Protein AF-V5G0P2-F1 (afdb_monomer_lite)

Radius of gyration: 31.44 Å; chains: 1; bounding box: 65×59×96 Å

Secondary structure (DSSP, 8-state):
---EE-EEEEETTEEEEE-TT---SSTT---EEEE-SS-HHHHHHHHHHTT-TTEEEEE-SSS-HHHHHHHHHHSTTTEEEESS--TTTHHHHHHTT-S-EEE-GGG-GGGS--HHHHHHHHHHTTT-GGGEEEE--EEEETTEEEEEETTTTEEEEEE-SHHHHHHHGGG-SEEEEEBTTTTTT-S---HHHHHHHHHH-SS-EEEES---STTHHHHHHHHHTT-EEEE--TTSGGGTPPPPPGGGGTS--S-B-SS-THHHHHT-----HHHHHHHHHHTTSS---EEEEEEEE-SSEEEEEEEETTS-EEEEEEE-TTSSSTTHHHHHHHHHHHHHHHHSS---PPEEEEE--TTSTTSS-EEEEEPPPSEEHHHHGGGS-HHHHHHHHHHHHHHHHHHHH---SSBBEEEEHHHHHHTT---EEPPTTT-TT--EEEES---GGG--TT--TT--SSSS-BSSHHHHHHHHHHHHHHHHHTT----S--S----HHHHHHHHHHHHHHHHHHTT-TTTTTT-SEE---TT--TTSEEE-SS-TT-EEEE---TT--BEEHHHH----GGGPPPTTPPPSS------TTGGGS-HHHHHHHHHHHHHHHHHHHHHHHHHHH-HHHHHHHTS-HHHHHHHHHHTTHHHH-HHHHHHHHHHHHHTTTTTT--S--SS---HHHHHHHHHHHHHHHHHHHHHHHHHHHHT--TT--B-TTS-HHHHHHHHHHHHHHHHHHTBTTB-HHHHHHHSSSPPP-

Structure (mmCIF, N/CA/C/O backbone):
data_AF-V5G0P2-F1
#
_entry.id   AF-V5G0P2-F1
#
loop_
_atom_site.group_PDB
_atom_site.id
_atom_site.type_symbol
_atom_site.label_atom_id
_atom_site.label_alt_id
_atom_site.label_comp_id
_atom_site.label_asym_id
_atom_site.label_entity_id
_atom_site.label_seq_id
_atom_site.pdbx_PDB_ins_code
_atom_site.Cartn_x
_atom_site.Cartn_y
_atom_site.Cartn_z
_atom_site.occupancy
_atom_site.B_iso_or_equiv
_atom_site.auth_seq_id
_atom_site.auth_comp_id
_atom_site.auth_asym_id
_atom_site.auth_atom_id
_atom_site.pdbx_PDB_model_num
ATOM 1 N N . MET A 1 1 ? 3.859 -10.314 -31.426 1.00 58.16 1 MET A N 1
ATOM 2 C CA . MET A 1 1 ? 4.847 -9.832 -30.437 1.00 58.16 1 MET A CA 1
ATOM 3 C C . MET A 1 1 ? 4.973 -8.343 -30.672 1.00 58.16 1 MET A C 1
ATOM 5 O O . MET A 1 1 ? 5.432 -7.993 -31.749 1.00 58.16 1 MET A O 1
ATOM 9 N N . THR A 1 2 ? 4.535 -7.521 -29.717 1.00 86.19 2 THR A N 1
ATOM 10 C CA . THR A 1 2 ? 4.683 -6.056 -29.756 1.00 86.19 2 THR A CA 1
ATOM 11 C C . THR A 1 2 ? 6.155 -5.685 -29.702 1.00 86.19 2 THR A C 1
ATOM 13 O O . THR A 1 2 ? 6.891 -6.195 -28.854 1.00 86.19 2 THR A O 1
ATOM 16 N N . ARG A 1 3 ? 6.584 -4.822 -30.617 1.00 88.94 3 ARG A N 1
ATOM 17 C CA . ARG A 1 3 ? 7.953 -4.328 -30.738 1.00 88.94 3 ARG A CA 1
ATOM 18 C C . ARG A 1 3 ? 8.027 -2.850 -30.385 1.00 88.94 3 ARG A C 1
ATOM 20 O O . ARG A 1 3 ? 7.078 -2.095 -30.579 1.00 88.94 3 ARG A O 1
ATOM 27 N N . PHE A 1 4 ? 9.197 -2.451 -29.905 1.00 88.38 4 PHE A N 1
ATOM 28 C CA . PHE A 1 4 ? 9.578 -1.051 -29.805 1.00 88.38 4 PHE A CA 1
ATOM 29 C C . PHE A 1 4 ? 9.993 -0.524 -31.185 1.00 88.38 4 PHE A C 1
ATOM 31 O O . PHE A 1 4 ? 10.806 -1.156 -31.864 1.00 88.38 4 PHE A O 1
ATOM 38 N N . ARG A 1 5 ? 9.446 0.627 -31.589 1.00 88.88 5 ARG A N 1
ATOM 39 C CA . ARG A 1 5 ? 9.754 1.312 -32.853 1.00 88.88 5 ARG A CA 1
ATOM 40 C C . ARG A 1 5 ? 10.353 2.692 -32.557 1.00 88.88 5 ARG A C 1
ATOM 42 O O . ARG A 1 5 ? 9.634 3.554 -32.055 1.00 88.88 5 ARG A O 1
ATOM 49 N N . PRO A 1 6 ? 11.647 2.926 -32.818 1.00 88.06 6 PRO A N 1
ATOM 50 C CA . PRO A 1 6 ? 12.268 4.201 -32.474 1.00 88.06 6 PRO A CA 1
ATOM 51 C C . PRO A 1 6 ? 11.864 5.327 -33.440 1.00 88.06 6 PRO A C 1
ATOM 53 O O . PRO A 1 6 ? 11.565 5.068 -34.604 1.00 88.06 6 PRO A O 1
ATOM 56 N N . CYS A 1 7 ? 11.910 6.584 -32.993 1.00 89.94 7 CYS A N 1
ATOM 57 C CA . CYS A 1 7 ? 11.639 7.749 -33.841 1.00 89.94 7 CYS A CA 1
ATOM 58 C C . CYS A 1 7 ? 12.783 8.774 -33.815 1.00 89.94 7 CYS A C 1
ATOM 60 O O . CYS A 1 7 ? 13.482 8.919 -32.814 1.00 89.94 7 CYS A O 1
ATOM 62 N N . ILE A 1 8 ? 12.979 9.489 -34.928 1.00 91.00 8 ILE A N 1
ATOM 63 C CA . ILE A 1 8 ? 13.889 10.639 -35.041 1.00 91.00 8 ILE A CA 1
ATOM 64 C C . ILE A 1 8 ? 13.099 11.817 -35.605 1.00 91.00 8 ILE A C 1
ATOM 66 O O . ILE A 1 8 ? 12.925 11.946 -36.817 1.00 91.00 8 ILE A O 1
ATOM 70 N N . ASP A 1 9 ? 12.663 12.703 -34.724 1.00 89.50 9 ASP A N 1
ATOM 71 C CA . ASP A 1 9 ? 11.925 13.901 -35.113 1.00 89.50 9 ASP A CA 1
ATOM 72 C C . ASP A 1 9 ? 12.894 15.034 -35.461 1.00 89.50 9 ASP A C 1
ATOM 74 O O . ASP A 1 9 ? 13.769 15.401 -34.672 1.00 89.50 9 ASP A O 1
ATOM 78 N N . LEU A 1 10 ? 12.750 15.595 -36.661 1.00 87.12 10 LEU A N 1
ATOM 79 C CA . LEU A 1 10 ? 13.611 16.637 -37.210 1.00 87.12 10 LEU A CA 1
ATOM 80 C C . LEU A 1 10 ? 12.847 17.947 -37.345 1.00 87.12 10 LEU A C 1
ATOM 82 O O . LEU A 1 10 ? 11.812 18.007 -38.004 1.00 87.12 10 LEU A O 1
ATOM 86 N N . HIS A 1 11 ? 13.394 19.023 -36.789 1.00 86.38 11 HIS A N 1
ATOM 87 C CA . HIS A 1 11 ? 12.862 20.366 -36.987 1.00 86.38 11 HIS A CA 1
ATOM 88 C C . HIS A 1 11 ? 13.993 21.378 -37.178 1.00 86.38 11 HIS A C 1
ATOM 90 O O . HIS A 1 11 ? 14.824 21.584 -36.287 1.00 86.38 11 HIS A O 1
ATOM 96 N N . SER A 1 12 ? 13.980 22.071 -38.321 1.00 83.44 12 SER A N 1
ATOM 97 C CA . SER A 1 12 ? 15.047 22.988 -38.751 1.00 83.44 12 SER A CA 1
ATOM 98 C C . SER A 1 12 ? 16.429 22.318 -38.805 1.00 83.44 12 SER A C 1
ATOM 100 O O . SER A 1 12 ? 17.426 22.910 -38.395 1.00 83.44 12 SER A O 1
ATOM 102 N N . GLY A 1 13 ? 16.476 21.064 -39.265 1.00 83.62 13 GLY A N 1
ATOM 103 C CA . GLY A 1 13 ? 17.714 20.303 -39.458 1.00 83.62 13 GLY A CA 1
ATOM 104 C C . GLY A 1 13 ? 18.329 19.742 -38.174 1.00 83.62 13 GLY A C 1
ATOM 105 O O . GLY A 1 13 ? 19.452 19.249 -38.204 1.00 83.62 13 GLY A O 1
ATOM 106 N N . GLN A 1 14 ? 17.619 19.815 -37.046 1.00 85.69 14 GLN A N 1
ATOM 107 C CA . GLN A 1 14 ? 18.066 19.297 -35.751 1.00 85.69 14 GLN A CA 1
ATOM 108 C C . GLN A 1 14 ? 17.100 18.242 -35.226 1.00 85.69 14 GLN A C 1
ATOM 110 O O . GLN A 1 14 ? 15.890 18.367 -35.420 1.00 85.69 14 GLN A O 1
ATOM 115 N N . VAL A 1 15 ? 17.632 17.259 -34.500 1.00 85.31 15 VAL A N 1
ATOM 116 C CA . VAL A 1 15 ? 16.824 16.263 -33.791 1.00 85.31 15 VAL A CA 1
ATOM 117 C C . VAL A 1 15 ? 16.174 16.917 -32.572 1.00 85.31 15 VAL A C 1
ATOM 119 O O . VAL A 1 15 ? 16.875 17.432 -31.693 1.00 85.31 15 VAL A O 1
ATOM 122 N N . LYS A 1 16 ? 14.840 16.932 -32.520 1.00 81.69 16 LYS A N 1
ATOM 123 C CA . LYS A 1 16 ? 14.060 17.569 -31.450 1.00 81.69 16 LYS A CA 1
ATOM 124 C C . LYS A 1 16 ? 12.870 16.713 -31.063 1.00 81.69 16 LYS A C 1
ATOM 126 O O . LYS A 1 16 ? 12.146 16.281 -31.938 1.00 81.69 16 LYS A O 1
ATOM 131 N N . GLN A 1 17 ? 12.603 16.578 -29.769 1.00 69.50 17 GLN A N 1
ATOM 132 C CA . GLN A 1 17 ? 11.330 16.036 -29.290 1.00 69.50 17 GLN A CA 1
ATOM 133 C C . GLN A 1 17 ? 10.368 17.184 -28.983 1.00 69.50 17 GLN A C 1
ATOM 135 O O . GLN A 1 17 ? 10.694 18.087 -28.204 1.00 69.50 17 GLN A O 1
ATOM 140 N N . ILE A 1 18 ? 9.191 17.157 -29.603 1.00 65.44 18 ILE A N 1
ATOM 141 C CA . ILE A 1 18 ? 8.150 18.185 -29.481 1.00 65.44 18 ILE A CA 1
ATOM 142 C C . ILE A 1 18 ? 6.995 17.708 -28.590 1.00 65.44 18 ILE A C 1
ATOM 144 O O . ILE A 1 18 ? 6.805 16.510 -28.399 1.00 65.44 18 ILE A O 1
ATOM 148 N N . VAL A 1 19 ? 6.227 18.649 -28.033 1.00 57.09 19 VAL A N 1
ATOM 149 C CA . VAL A 1 19 ? 4.960 18.353 -27.343 1.00 57.09 19 VAL A CA 1
ATOM 150 C C . VAL A 1 19 ? 3.796 18.518 -28.324 1.00 57.09 19 VAL A C 1
ATOM 152 O O . VAL A 1 19 ? 3.674 19.579 -28.955 1.00 57.09 19 VAL A O 1
ATOM 155 N N . GLY A 1 20 ? 2.941 17.495 -28.438 1.00 54.88 20 GLY A N 1
ATOM 156 C CA . GLY A 1 20 ? 1.764 17.488 -29.307 1.00 54.88 20 GLY A CA 1
ATOM 157 C C . GLY A 1 20 ? 0.877 18.723 -29.100 1.00 54.88 20 GLY A C 1
ATOM 158 O O . GLY A 1 20 ? 0.686 19.197 -27.983 1.00 54.88 20 GLY A O 1
ATOM 159 N N . GLY A 1 21 ? 0.384 19.310 -30.196 1.00 51.44 21 GLY A N 1
ATOM 160 C CA . GLY A 1 21 ? -0.518 20.474 -30.173 1.00 51.44 21 GLY A CA 1
ATOM 161 C C . GLY A 1 21 ? 0.126 21.862 -30.002 1.00 51.44 21 GLY A C 1
ATOM 162 O O . GLY A 1 21 ? -0.589 22.857 -30.085 1.00 51.44 21 GLY A O 1
ATOM 163 N N . THR A 1 22 ? 1.451 21.975 -29.827 1.00 51.16 22 THR A N 1
ATOM 164 C CA . THR A 1 22 ? 2.145 23.276 -29.620 1.00 51.16 22 THR A CA 1
ATOM 165 C C . THR A 1 22 ? 2.778 23.888 -30.879 1.00 51.16 22 THR A C 1
ATOM 167 O O . THR A 1 22 ? 3.405 24.945 -30.834 1.00 51.16 22 THR A O 1
ATOM 170 N N . LEU A 1 23 ? 2.611 23.249 -32.038 1.00 50.97 23 LEU A N 1
ATOM 171 C CA . LEU A 1 23 ? 3.143 23.729 -33.314 1.00 50.97 23 LEU A CA 1
ATOM 172 C C . LEU A 1 23 ? 2.286 24.876 -33.893 1.00 50.97 23 LEU A C 1
ATOM 174 O O . LEU A 1 23 ? 1.474 24.653 -34.792 1.00 50.97 23 LEU A O 1
ATOM 178 N N . SER A 1 24 ? 2.486 26.116 -33.444 1.00 47.97 24 SER A N 1
ATOM 179 C CA . SER A 1 24 ? 1.817 27.289 -34.033 1.00 47.97 24 SER A CA 1
ATOM 180 C C . SER A 1 24 ? 2.554 27.846 -35.267 1.00 47.97 24 SER A C 1
ATOM 182 O O . SER A 1 24 ? 3.668 27.439 -35.612 1.00 47.97 24 SER A O 1
ATOM 184 N N . THR A 1 25 ? 1.912 28.747 -36.015 1.00 40.38 25 THR A N 1
ATOM 185 C CA . THR A 1 25 ? 2.542 29.509 -37.113 1.00 40.38 25 THR A CA 1
ATOM 186 C C . THR A 1 25 ? 3.378 30.692 -36.614 1.00 40.38 25 THR A C 1
ATOM 188 O O . THR A 1 25 ? 3.972 31.394 -37.430 1.00 40.38 25 THR A O 1
ATOM 191 N N . VAL A 1 26 ? 3.427 30.926 -35.298 1.00 43.09 26 VAL A N 1
ATOM 192 C CA . VAL A 1 26 ? 4.137 32.043 -34.672 1.00 43.09 26 VAL A CA 1
ATOM 193 C C . VAL A 1 26 ? 5.533 31.574 -34.229 1.00 43.09 26 VAL A C 1
ATOM 195 O O . VAL A 1 26 ? 5.645 30.635 -33.436 1.00 43.09 26 VAL A O 1
ATOM 198 N N . PRO A 1 27 ? 6.627 32.192 -34.713 1.00 36.16 27 PRO A N 1
ATOM 199 C CA . PRO A 1 27 ? 7.974 31.873 -34.244 1.00 36.16 27 PRO A CA 1
ATOM 200 C C . PRO A 1 27 ? 8.098 32.153 -32.735 1.00 36.16 27 PRO A C 1
ATOM 202 O O . PRO A 1 27 ? 7.988 33.303 -32.320 1.00 36.16 27 PRO A O 1
ATOM 205 N N . GLY A 1 28 ? 8.332 31.115 -31.921 1.00 43.62 28 GLY A N 1
ATOM 206 C CA . GLY A 1 28 ? 8.571 31.239 -30.471 1.00 43.62 28 GLY A CA 1
ATOM 207 C C . GLY A 1 28 ? 7.640 30.437 -29.549 1.00 43.62 28 GLY A C 1
ATOM 208 O O . GLY A 1 28 ? 7.944 30.326 -28.367 1.00 43.62 28 GLY A O 1
ATOM 209 N N . GLU A 1 29 ? 6.559 29.834 -30.060 1.00 46.53 29 GLU A N 1
ATOM 210 C CA . GLU A 1 29 ? 5.596 29.053 -29.249 1.00 46.53 29 GLU A CA 1
ATOM 211 C C . GLU A 1 29 ? 5.833 27.530 -29.242 1.00 46.53 29 GLU A C 1
ATOM 213 O O . GLU A 1 29 ? 5.142 26.801 -28.531 1.00 46.53 29 GLU A O 1
ATOM 218 N N . LEU A 1 30 ? 6.818 27.028 -29.998 1.00 53.88 30 LEU A N 1
ATOM 219 C CA . LEU A 1 30 ? 7.130 25.597 -30.035 1.00 53.88 30 LEU A CA 1
ATOM 220 C C . LEU A 1 30 ? 7.697 25.142 -28.680 1.00 53.88 30 LEU A C 1
ATOM 222 O O . LEU A 1 30 ? 8.850 25.437 -28.357 1.00 53.88 30 LEU A O 1
ATOM 226 N N . LYS A 1 31 ? 6.917 24.375 -27.909 1.00 55.88 31 LYS A N 1
ATOM 227 C CA . LYS A 1 31 ? 7.424 23.699 -26.710 1.00 55.88 31 LYS A CA 1
ATOM 228 C C . LYS A 1 31 ? 8.154 22.424 -27.126 1.00 55.88 31 LYS A C 1
ATOM 230 O O . LYS A 1 31 ? 7.557 21.479 -27.640 1.00 55.88 31 LYS A O 1
ATOM 235 N N . THR A 1 32 ? 9.463 22.403 -26.901 1.00 56.94 32 THR A N 1
ATOM 236 C CA . THR A 1 32 ? 10.308 21.221 -27.103 1.00 56.94 32 THR A CA 1
ATOM 237 C C . THR A 1 32 ? 10.629 20.583 -25.761 1.00 56.94 32 THR A C 1
ATOM 239 O O . THR A 1 32 ? 11.120 21.274 -24.869 1.00 56.94 32 THR A O 1
ATOM 242 N N . ASN A 1 33 ? 10.431 19.272 -25.643 1.00 54.94 33 ASN A N 1
ATOM 243 C CA . ASN A 1 33 ? 10.919 18.494 -24.503 1.00 54.94 33 ASN A CA 1
ATOM 244 C C . ASN A 1 33 ? 12.450 18.389 -24.524 1.00 54.94 33 ASN A C 1
ATOM 246 O O . ASN A 1 33 ? 13.093 18.389 -23.478 1.00 54.94 33 ASN A O 1
ATOM 250 N N . TYR A 1 34 ? 13.041 18.337 -25.723 1.00 63.56 34 TYR A N 1
ATOM 251 C CA . TYR A 1 34 ? 14.481 18.195 -25.897 1.00 63.56 34 TYR A CA 1
ATOM 252 C C . TYR A 1 34 ? 14.941 18.685 -27.271 1.00 63.56 34 TYR A C 1
ATOM 254 O O . TYR A 1 34 ? 14.250 18.508 -28.275 1.00 63.56 34 TYR A O 1
ATOM 262 N N . VAL A 1 35 ? 16.139 19.267 -27.314 1.00 78.44 35 VAL A N 1
ATOM 263 C CA . VAL A 1 35 ? 16.864 19.597 -28.546 1.00 78.44 35 VAL A CA 1
ATOM 264 C C . VAL A 1 35 ? 18.224 18.923 -28.461 1.00 78.44 35 VAL A C 1
ATOM 266 O O . VAL A 1 35 ? 19.019 19.238 -27.572 1.00 78.44 35 VAL A O 1
ATOM 269 N N . SER A 1 36 ? 18.488 17.989 -29.371 1.00 77.75 36 SER A N 1
ATOM 270 C CA . SER A 1 36 ? 19.744 17.251 -29.364 1.00 77.75 36 SER A CA 1
ATOM 271 C C . SER A 1 36 ? 20.910 18.117 -29.823 1.00 77.75 36 SER A C 1
ATOM 273 O O . SER A 1 36 ? 20.792 18.923 -30.746 1.00 77.75 36 SER A O 1
ATOM 275 N N . LYS A 1 37 ? 22.071 17.898 -29.200 1.00 83.25 37 LYS A N 1
ATOM 276 C CA . LYS A 1 37 ? 23.365 18.380 -29.708 1.00 83.25 37 LYS A CA 1
ATOM 277 C C . LYS A 1 37 ? 23.995 17.404 -30.707 1.00 83.25 37 LYS A C 1
ATOM 279 O O . LYS A 1 37 ? 25.006 17.740 -31.316 1.00 83.25 37 LYS A O 1
ATOM 284 N N . LEU A 1 38 ? 23.440 16.199 -30.825 1.00 85.44 38 LEU A N 1
ATOM 285 C CA . LEU A 1 38 ? 23.945 15.125 -31.669 1.00 85.44 38 LEU A CA 1
ATOM 286 C C . LEU A 1 38 ? 23.190 15.108 -33.009 1.00 85.44 38 LEU A C 1
ATOM 288 O O . LEU A 1 38 ? 22.000 15.432 -33.048 1.00 85.44 38 LEU A O 1
ATOM 292 N N . PRO A 1 39 ? 23.870 14.753 -34.112 1.00 90.19 39 PRO A N 1
ATOM 293 C CA . PRO A 1 39 ? 23.255 14.707 -35.434 1.00 90.19 39 PRO A CA 1
ATOM 294 C C . PRO A 1 39 ? 22.304 13.513 -35.584 1.00 90.19 39 PRO A C 1
ATOM 296 O O . PRO A 1 39 ? 22.369 12.544 -34.827 1.00 90.19 39 PRO A O 1
ATOM 299 N N . ALA A 1 40 ? 21.452 13.545 -36.611 1.00 90.81 40 ALA A N 1
ATOM 300 C CA . ALA A 1 40 ? 20.506 12.465 -36.896 1.00 90.81 40 ALA A CA 1
ATOM 301 C C . ALA A 1 40 ? 21.210 11.126 -37.206 1.00 90.81 40 ALA A C 1
ATOM 303 O O . ALA A 1 40 ? 20.704 10.062 -36.846 1.00 90.81 40 ALA A O 1
ATOM 304 N N . SER A 1 41 ? 22.418 11.176 -37.784 1.00 93.56 41 SER A N 1
ATOM 305 C CA . SER A 1 41 ? 23.277 10.000 -37.992 1.00 93.56 41 SER A CA 1
ATOM 306 C C . SER A 1 41 ? 23.633 9.273 -36.699 1.00 93.56 41 SER A C 1
ATOM 308 O O . SER A 1 41 ? 23.705 8.048 -36.695 1.00 93.56 41 SER A O 1
ATOM 310 N N . HIS A 1 42 ? 23.820 9.989 -35.587 1.00 92.25 42 HIS A N 1
ATOM 311 C CA . HIS A 1 42 ? 24.149 9.364 -34.307 1.00 92.25 42 HIS A CA 1
ATOM 312 C C . HIS A 1 42 ? 23.035 8.408 -33.860 1.00 92.25 42 HIS A C 1
ATOM 314 O O . HIS A 1 42 ? 23.296 7.253 -33.532 1.00 92.25 42 HIS A O 1
ATOM 320 N N . TYR A 1 43 ? 21.787 8.875 -33.913 1.00 90.06 43 TYR A N 1
ATOM 321 C CA . TYR A 1 43 ? 20.613 8.085 -33.547 1.00 90.06 43 TYR A CA 1
ATOM 322 C C . TYR A 1 43 ? 20.363 6.940 -34.532 1.00 90.06 43 TYR A C 1
ATOM 324 O O . TYR A 1 43 ? 20.102 5.817 -34.113 1.00 90.06 43 TYR A O 1
ATOM 332 N N . ALA A 1 44 ? 20.521 7.186 -35.835 1.00 92.50 44 ALA A N 1
ATOM 333 C CA . ALA A 1 44 ? 20.401 6.140 -36.848 1.00 92.50 44 ALA A CA 1
ATOM 334 C C . ALA A 1 44 ? 21.455 5.029 -36.678 1.00 92.50 44 ALA A C 1
ATOM 336 O O . ALA A 1 44 ? 21.130 3.850 -36.811 1.00 92.50 44 ALA A O 1
ATOM 337 N N . ALA A 1 45 ? 22.702 5.383 -36.345 1.00 91.56 45 ALA A N 1
ATOM 338 C CA . ALA A 1 45 ? 23.754 4.416 -36.037 1.00 91.56 45 ALA A CA 1
ATOM 339 C C . ALA A 1 45 ? 23.422 3.609 -34.778 1.00 91.56 45 ALA A C 1
ATOM 341 O O . ALA A 1 45 ? 23.533 2.388 -34.800 1.00 91.56 45 ALA A O 1
ATOM 342 N N . LEU A 1 46 ? 22.940 4.271 -33.722 1.00 87.50 46 LEU A N 1
ATOM 343 C CA . LEU A 1 46 ? 22.503 3.598 -32.501 1.00 87.50 46 LEU A CA 1
ATOM 344 C C . LEU A 1 46 ? 21.396 2.573 -32.792 1.00 87.50 46 LEU A C 1
ATOM 346 O O . LEU A 1 46 ? 21.480 1.426 -32.364 1.00 87.50 46 LEU A O 1
ATOM 350 N N . TYR A 1 47 ? 20.375 2.954 -33.561 1.00 91.69 47 TYR A N 1
ATOM 351 C CA . TYR A 1 47 ? 19.277 2.046 -33.904 1.00 91.69 47 TYR A CA 1
ATOM 352 C C . TYR A 1 47 ? 19.724 0.884 -34.782 1.00 91.69 47 TYR A C 1
ATOM 354 O O . TYR A 1 47 ? 19.269 -0.239 -34.568 1.00 91.69 47 TYR A O 1
ATOM 362 N N . ARG A 1 48 ? 20.660 1.126 -35.706 1.00 93.62 48 ARG A N 1
ATOM 363 C CA . ARG A 1 48 ? 21.296 0.077 -36.506 1.00 93.62 48 ARG A CA 1
ATOM 364 C C . ARG A 1 48 ? 22.053 -0.916 -35.638 1.00 93.62 48 ARG A C 1
ATOM 366 O O . ARG A 1 48 ? 21.900 -2.119 -35.826 1.00 93.62 48 ARG A O 1
ATOM 373 N N . ASP A 1 49 ? 22.869 -0.425 -34.713 1.00 88.94 49 ASP A N 1
ATOM 374 C CA . ASP A 1 49 ? 23.732 -1.263 -33.878 1.00 88.94 49 ASP A CA 1
ATOM 375 C C . ASP A 1 49 ? 22.904 -2.161 -32.931 1.00 88.94 49 ASP A C 1
ATOM 377 O O . ASP A 1 49 ? 23.365 -3.227 -32.525 1.00 88.94 49 ASP A O 1
ATOM 381 N N . HIS A 1 50 ? 21.650 -1.776 -32.659 1.00 83.75 50 HIS A N 1
ATOM 382 C CA . HIS A 1 50 ? 20.652 -2.558 -31.922 1.00 83.75 50 HIS A CA 1
ATOM 383 C C . HIS A 1 50 ? 19.591 -3.253 -32.808 1.00 83.75 50 HIS A C 1
ATOM 385 O O . HIS A 1 50 ? 18.653 -3.841 -32.271 1.00 83.75 50 HIS A O 1
ATOM 391 N N . ASP A 1 51 ? 19.720 -3.193 -34.140 1.00 88.81 51 ASP A N 1
ATOM 392 C CA . ASP A 1 51 ? 18.787 -3.747 -35.143 1.00 88.81 51 ASP A CA 1
ATOM 393 C C . ASP A 1 51 ? 17.298 -3.387 -34.910 1.00 88.81 51 ASP A C 1
ATOM 395 O O . ASP A 1 51 ? 16.382 -4.191 -35.095 1.00 88.81 51 ASP A O 1
ATOM 399 N N . LEU A 1 52 ? 17.032 -2.140 -34.510 1.00 87.44 52 LEU A N 1
ATOM 400 C CA . LEU A 1 52 ? 15.688 -1.624 -34.221 1.00 87.44 52 LEU A CA 1
ATOM 401 C C . LEU A 1 52 ? 14.925 -1.203 -35.493 1.00 87.44 52 LEU A C 1
ATOM 403 O O . LEU A 1 52 ? 14.859 -0.025 -35.844 1.00 87.44 52 LEU A O 1
ATOM 407 N N . ARG A 1 53 ? 14.368 -2.182 -36.213 1.00 90.12 53 ARG A N 1
ATOM 408 C CA . ARG A 1 53 ? 13.690 -1.983 -37.513 1.00 90.12 53 ARG A CA 1
ATOM 409 C C . ARG A 1 53 ? 12.342 -1.269 -37.424 1.00 90.12 53 ARG A C 1
ATOM 411 O O . ARG A 1 53 ? 11.648 -1.334 -36.410 1.00 90.12 53 ARG A O 1
ATOM 418 N N . GLY A 1 54 ? 11.917 -0.677 -38.545 1.00 87.12 54 GLY A N 1
ATOM 419 C CA . GLY A 1 54 ? 10.677 0.104 -38.684 1.00 87.12 54 GLY A CA 1
ATOM 420 C C . GLY A 1 54 ? 10.617 1.334 -37.784 1.00 87.12 54 GLY A C 1
ATOM 421 O O . GLY A 1 54 ? 9.536 1.805 -37.447 1.00 87.12 54 GLY A O 1
ATOM 422 N N . GLY A 1 55 ? 11.785 1.836 -37.382 1.00 90.88 55 GLY A N 1
ATOM 423 C CA . GLY A 1 55 ? 11.887 3.181 -36.849 1.00 90.88 55 GLY A CA 1
ATOM 424 C C . GLY A 1 55 ? 11.673 4.220 -37.944 1.00 90.88 55 GLY A C 1
ATOM 425 O O . GLY A 1 55 ? 11.923 3.949 -39.121 1.00 90.88 55 GLY A O 1
ATOM 426 N N . HIS A 1 56 ? 11.221 5.411 -37.568 1.00 92.94 56 HIS A N 1
ATOM 427 C CA . HIS A 1 56 ? 10.842 6.450 -38.523 1.00 92.94 56 HIS A CA 1
ATOM 428 C C . HIS A 1 56 ? 11.517 7.793 -38.251 1.00 92.94 56 HIS A C 1
ATOM 430 O O . HIS A 1 56 ? 11.644 8.241 -37.114 1.00 92.94 56 HIS A O 1
ATOM 436 N N . VAL A 1 57 ? 11.940 8.447 -39.331 1.00 94.31 57 VAL A N 1
ATOM 437 C CA . VAL A 1 57 ? 12.477 9.808 -39.342 1.00 94.31 57 VAL A CA 1
ATOM 438 C C . VAL A 1 57 ? 11.367 10.759 -39.775 1.00 94.31 57 VAL A C 1
ATOM 440 O O . VAL A 1 57 ? 10.866 10.642 -40.894 1.00 94.31 57 VAL A O 1
ATOM 443 N N . VAL A 1 58 ? 10.980 11.706 -38.923 1.00 91.94 58 VAL A N 1
ATOM 444 C CA . VAL A 1 58 ? 9.843 12.604 -39.177 1.00 91.94 58 VAL A CA 1
ATOM 445 C C . VAL A 1 58 ? 10.333 14.024 -39.430 1.00 91.94 58 VAL A C 1
ATOM 447 O O . VAL A 1 58 ? 10.924 14.661 -38.564 1.00 91.94 58 VAL A O 1
ATOM 450 N N . MET A 1 59 ? 10.074 14.552 -40.626 1.00 91.19 59 MET A N 1
ATOM 451 C CA . MET A 1 59 ? 10.424 15.923 -41.000 1.00 91.19 59 MET A CA 1
ATOM 452 C C . MET A 1 59 ? 9.299 16.895 -40.630 1.00 91.19 59 MET A C 1
ATOM 454 O O . MET A 1 59 ? 8.282 17.009 -41.317 1.00 91.19 59 MET A O 1
ATOM 458 N N . LEU A 1 60 ? 9.503 17.642 -39.546 1.00 84.06 60 LEU A N 1
ATOM 459 C CA . LEU A 1 60 ? 8.564 18.624 -39.015 1.00 84.06 60 LEU A CA 1
ATOM 460 C C . LEU A 1 60 ? 8.897 20.016 -39.566 1.00 84.06 60 LEU A C 1
ATOM 462 O O . LEU A 1 60 ? 9.755 20.734 -39.047 1.00 84.06 60 LEU A O 1
ATOM 466 N N . GLY A 1 61 ? 8.213 20.396 -40.645 1.00 79.19 61 GLY A N 1
ATOM 467 C CA . GLY A 1 61 ? 8.416 21.682 -41.317 1.00 79.19 61 GLY A CA 1
ATOM 468 C C . GLY A 1 61 ? 9.627 21.708 -42.266 1.00 79.19 61 GLY A C 1
ATOM 469 O O . GLY A 1 61 ? 10.219 20.667 -42.556 1.00 79.19 61 GLY A O 1
ATOM 470 N N . PRO A 1 62 ? 9.975 22.887 -42.813 1.00 79.62 62 PRO A N 1
ATOM 471 C CA . PRO A 1 62 ? 11.048 23.021 -43.796 1.00 79.62 62 PRO A CA 1
ATOM 472 C C . PRO A 1 62 ? 12.452 22.923 -43.173 1.00 79.62 62 PRO A C 1
ATOM 474 O O . PRO A 1 62 ? 12.652 23.206 -41.990 1.00 79.62 62 PRO A O 1
ATOM 477 N N . GLY A 1 63 ? 13.448 22.596 -44.006 1.00 86.56 63 GLY A N 1
ATOM 478 C CA . GLY A 1 63 ? 14.870 22.617 -43.633 1.00 86.56 63 GLY A CA 1
ATOM 479 C C . GLY A 1 63 ? 15.400 21.326 -43.002 1.00 86.56 63 GLY A C 1
ATOM 480 O O . GLY A 1 63 ? 16.431 21.368 -42.339 1.00 86.56 63 GLY A O 1
ATOM 481 N N . ASN A 1 64 ? 14.711 20.196 -43.187 1.00 92.38 64 ASN A N 1
ATOM 482 C CA . ASN A 1 64 ? 15.071 18.908 -42.582 1.00 92.38 64 ASN A CA 1
ATOM 483 C C . ASN A 1 64 ? 15.732 17.918 -43.558 1.00 92.38 64 ASN A C 1
ATOM 485 O O . ASN A 1 64 ? 16.314 16.934 -43.109 1.00 92.38 64 ASN A O 1
ATOM 489 N N . ASP A 1 65 ? 15.687 18.184 -44.867 1.00 92.19 65 ASP A N 1
ATOM 490 C CA . ASP A 1 65 ? 16.061 17.229 -45.915 1.00 92.19 65 ASP A CA 1
ATOM 491 C C . ASP A 1 65 ? 17.470 16.649 -45.756 1.00 92.19 65 ASP A C 1
ATOM 493 O O . ASP A 1 65 ? 17.656 15.443 -45.900 1.00 92.19 65 ASP A O 1
ATOM 497 N N . GLU A 1 66 ? 18.473 17.479 -45.458 1.00 93.94 66 GLU A N 1
ATOM 498 C CA . GLU A 1 66 ? 19.850 16.993 -45.303 1.00 93.94 66 GLU A CA 1
ATOM 499 C C . GLU A 1 66 ? 20.021 16.132 -44.050 1.00 93.94 66 GLU A C 1
ATOM 501 O O . GLU A 1 66 ? 20.662 15.090 -44.130 1.00 93.94 66 GLU A O 1
ATOM 506 N N . ALA A 1 67 ? 19.387 16.493 -42.930 1.00 92.88 67 ALA A N 1
ATOM 507 C CA . ALA A 1 67 ? 19.420 15.688 -41.708 1.00 92.88 67 ALA A CA 1
ATOM 508 C C . ALA A 1 67 ? 18.674 14.351 -41.884 1.00 92.88 67 ALA A C 1
ATOM 510 O O . ALA A 1 67 ? 19.127 13.315 -41.399 1.00 92.88 67 ALA A O 1
ATOM 511 N N . ALA A 1 68 ? 17.568 14.343 -42.635 1.00 95.31 68 ALA A N 1
ATOM 512 C CA . ALA A 1 68 ? 16.860 13.113 -42.976 1.00 95.31 68 ALA A CA 1
ATOM 513 C C . ALA A 1 68 ? 17.722 12.205 -43.864 1.00 95.31 68 ALA A C 1
ATOM 515 O O . ALA A 1 68 ? 17.908 11.032 -43.547 1.00 95.31 68 ALA A O 1
ATOM 516 N N . LYS A 1 69 ? 18.333 12.749 -44.926 1.00 96.50 69 LYS A N 1
ATOM 517 C CA . LYS A 1 69 ? 19.280 12.002 -45.776 1.00 96.50 69 LYS A CA 1
ATOM 518 C C . LYS A 1 69 ? 20.465 11.473 -44.977 1.00 96.50 69 LYS A C 1
ATOM 520 O O . LYS A 1 69 ? 20.928 10.369 -45.239 1.00 96.50 69 LYS A O 1
ATOM 525 N N . GLU A 1 70 ? 20.967 12.250 -44.024 1.00 95.94 70 GLU A N 1
ATOM 526 C CA . GLU A 1 70 ? 22.059 11.845 -43.143 1.00 95.94 70 GLU A CA 1
ATOM 527 C C . GLU A 1 70 ? 21.689 10.592 -42.329 1.00 95.94 70 GLU A C 1
ATOM 529 O O . GLU A 1 70 ? 22.448 9.620 -42.324 1.00 95.94 70 GLU A O 1
ATOM 534 N N . ALA A 1 71 ? 20.505 10.570 -41.707 1.00 96.25 71 ALA A N 1
ATOM 535 C CA . ALA A 1 71 ? 19.999 9.401 -40.985 1.00 96.25 71 ALA A CA 1
ATOM 536 C C . ALA A 1 71 ? 19.811 8.186 -41.910 1.00 96.25 71 ALA A C 1
ATOM 538 O O . ALA A 1 71 ? 20.323 7.105 -41.617 1.00 96.25 71 ALA A O 1
ATOM 539 N N . LEU A 1 72 ? 19.149 8.373 -43.058 1.00 97.00 72 LEU A N 1
ATOM 540 C CA . LEU A 1 72 ? 18.868 7.297 -44.018 1.00 97.00 72 LEU A CA 1
ATOM 541 C C . LEU A 1 72 ? 20.144 6.686 -44.615 1.00 97.00 72 LEU A C 1
ATOM 543 O O . LEU A 1 72 ? 20.256 5.470 -44.729 1.00 97.00 72 LEU A O 1
ATOM 547 N N . ARG A 1 73 ? 21.158 7.501 -44.933 1.00 95.81 73 ARG A N 1
ATOM 548 C CA . ARG A 1 73 ? 22.459 7.003 -45.420 1.00 95.81 73 ARG A CA 1
ATOM 549 C C . ARG A 1 73 ? 23.255 6.269 -44.347 1.00 95.81 73 ARG A C 1
ATOM 551 O O . ARG A 1 73 ? 24.078 5.421 -44.680 1.00 95.81 73 ARG A O 1
ATOM 558 N N . THR A 1 74 ? 23.037 6.604 -43.076 1.00 96.94 74 THR A N 1
ATOM 559 C CA . THR A 1 74 ? 23.713 5.945 -41.949 1.00 96.94 74 THR A CA 1
ATOM 560 C C . THR A 1 74 ? 23.203 4.517 -41.744 1.00 96.94 74 THR A C 1
ATOM 562 O O . THR A 1 74 ? 23.976 3.631 -41.359 1.00 96.94 74 THR A O 1
ATOM 565 N N . TRP A 1 75 ? 21.924 4.282 -42.050 1.00 96.50 75 TRP A N 1
ATOM 566 C CA . TRP A 1 75 ? 21.319 2.955 -42.049 1.00 96.50 75 TRP A CA 1
ATOM 567 C C . TRP A 1 75 ? 20.401 2.744 -43.267 1.00 96.50 75 TRP A C 1
ATOM 569 O O . TRP A 1 75 ? 19.176 2.834 -43.142 1.00 96.50 75 TRP A O 1
ATOM 579 N N . PRO A 1 76 ? 20.986 2.450 -44.446 1.00 96.12 76 PRO A N 1
ATOM 580 C CA . PRO A 1 76 ? 20.218 2.228 -45.665 1.00 96.12 76 PRO A CA 1
ATOM 581 C C . PRO A 1 76 ? 19.225 1.080 -45.490 1.00 96.12 76 PRO A C 1
ATOM 583 O O . PRO A 1 76 ? 19.578 0.028 -44.953 1.00 96.12 76 PRO A O 1
ATOM 586 N N . GLU A 1 77 ? 17.986 1.306 -45.925 1.00 95.12 77 GLU A N 1
ATOM 587 C CA . GLU A 1 77 ? 16.853 0.383 -45.781 1.00 95.12 77 GLU A CA 1
ATOM 588 C C . GLU A 1 77 ? 16.555 -0.013 -44.319 1.00 95.12 77 GLU A C 1
ATOM 590 O O . GLU A 1 77 ? 15.944 -1.046 -44.048 1.00 95.12 77 GLU A O 1
ATOM 595 N N . GLY A 1 78 ? 17.006 0.790 -43.350 1.00 92.75 78 GLY A N 1
ATOM 596 C CA . GLY A 1 78 ? 16.787 0.549 -41.923 1.00 92.75 78 GLY A CA 1
ATOM 597 C C . GLY A 1 78 ? 15.707 1.410 -41.279 1.00 92.75 78 GLY A C 1
ATOM 598 O O . GLY A 1 78 ? 15.133 1.006 -40.268 1.00 92.75 78 GLY A O 1
ATOM 599 N N . LEU A 1 79 ? 15.433 2.582 -41.858 1.00 96.75 79 LEU A N 1
ATOM 600 C CA . LEU A 1 79 ? 14.499 3.572 -41.326 1.00 96.75 79 LEU A CA 1
ATOM 601 C C . LEU A 1 79 ? 13.473 3.990 -42.380 1.00 96.75 79 LEU A C 1
ATOM 603 O O . LEU A 1 79 ? 13.771 4.079 -43.573 1.00 96.75 79 LEU A O 1
ATOM 607 N N . GLN A 1 80 ? 12.270 4.295 -41.914 1.00 97.56 80 GLN A N 1
ATOM 608 C CA . GLN A 1 80 ? 11.194 4.892 -42.698 1.00 97.56 80 GLN A CA 1
ATOM 609 C C . GLN A 1 80 ? 11.300 6.425 -42.650 1.00 97.56 80 GLN A C 1
ATOM 611 O O . GLN A 1 80 ? 11.918 6.971 -41.734 1.00 97.56 80 GLN A O 1
ATOM 616 N N . VAL A 1 81 ? 10.700 7.140 -43.605 1.00 96.81 81 VAL A N 1
ATOM 617 C CA . VAL A 1 81 ? 10.723 8.617 -43.620 1.00 96.81 81 VAL A CA 1
ATOM 618 C C . VAL A 1 81 ? 9.342 9.233 -43.824 1.00 96.81 81 VAL A C 1
ATOM 620 O O . VAL A 1 81 ? 8.592 8.823 -44.708 1.00 96.81 81 VAL A O 1
ATOM 623 N N . ALA A 1 82 ? 9.027 10.239 -43.010 1.00 93.38 82 ALA A N 1
ATOM 624 C CA . ALA A 1 82 ? 7.761 10.960 -42.980 1.00 93.38 82 ALA A CA 1
ATOM 625 C C . ALA A 1 82 ? 7.965 12.479 -43.090 1.00 93.38 82 ALA A C 1
ATOM 627 O O . ALA A 1 82 ? 9.037 13.006 -42.791 1.00 93.38 82 ALA A O 1
ATOM 628 N N . GLY A 1 83 ? 6.893 13.194 -43.440 1.00 87.88 83 GLY A N 1
ATOM 629 C CA . GLY A 1 83 ? 6.851 14.660 -43.484 1.00 87.88 83 GLY A CA 1
ATOM 630 C C . GLY A 1 83 ? 7.074 15.219 -44.890 1.00 87.88 83 GLY A C 1
ATOM 631 O O . GLY A 1 83 ? 8.135 15.066 -45.478 1.00 87.88 83 GLY A O 1
ATOM 632 N N . GLY A 1 84 ? 6.056 15.866 -45.465 1.00 87.94 84 GLY A N 1
ATOM 633 C CA . GLY A 1 84 ? 6.151 16.456 -46.811 1.00 87.94 84 GLY A CA 1
ATOM 634 C C . GLY A 1 84 ? 6.276 15.443 -47.961 1.00 87.94 84 GLY A C 1
ATOM 635 O O . GLY A 1 84 ? 6.680 15.816 -49.064 1.00 87.94 84 GLY A O 1
ATOM 636 N N . ILE A 1 85 ? 5.942 14.173 -47.721 1.00 95.06 85 ILE A N 1
ATOM 637 C CA . ILE A 1 85 ? 5.917 13.133 -48.753 1.00 95.06 85 ILE A CA 1
ATOM 638 C C . ILE A 1 85 ? 4.690 13.333 -49.655 1.00 95.06 85 ILE A C 1
ATOM 640 O O . ILE A 1 85 ? 3.593 13.636 -49.190 1.00 95.06 85 ILE A O 1
ATOM 644 N N . THR A 1 86 ? 4.897 13.181 -50.958 1.00 95.81 86 THR A N 1
ATOM 645 C CA . THR A 1 86 ? 3.926 13.353 -52.044 1.00 95.81 86 THR A CA 1
ATOM 646 C C . THR A 1 86 ? 4.216 12.338 -53.149 1.00 95.81 86 THR A C 1
ATOM 648 O O . THR A 1 86 ? 5.282 11.721 -53.181 1.00 95.81 86 THR A O 1
ATOM 651 N N . ASP A 1 87 ? 3.314 12.224 -54.116 1.00 96.19 87 ASP A N 1
ATOM 652 C CA . ASP A 1 87 ? 3.511 11.456 -55.350 1.00 96.19 87 ASP A CA 1
ATOM 653 C C . ASP A 1 87 ? 4.787 11.858 -56.116 1.00 96.19 87 ASP A C 1
ATOM 655 O O . ASP A 1 87 ? 5.413 11.033 -56.774 1.00 96.19 87 ASP A O 1
ATOM 659 N N . LYS A 1 88 ? 5.231 13.113 -55.992 1.00 96.69 88 LYS A N 1
ATOM 660 C CA . LYS A 1 88 ? 6.389 13.636 -56.734 1.00 96.69 88 LYS A CA 1
ATOM 661 C C . LYS A 1 88 ? 7.744 13.302 -56.118 1.00 96.69 88 LYS A C 1
ATOM 663 O O . LYS A 1 88 ? 8.752 13.386 -56.814 1.00 96.69 88 LYS A O 1
ATOM 668 N N . ASN A 1 89 ? 7.796 12.993 -54.823 1.00 96.38 89 ASN A N 1
ATOM 669 C CA . ASN A 1 89 ? 9.053 12.777 -54.094 1.00 96.38 89 ASN A CA 1
ATOM 670 C C . ASN A 1 89 ? 9.115 11.436 -53.345 1.00 96.38 89 ASN A C 1
ATOM 672 O O . ASN A 1 89 ? 10.156 11.133 -52.769 1.00 96.38 89 ASN A O 1
ATOM 676 N N . ALA A 1 90 ? 8.057 10.620 -53.369 1.00 96.31 90 ALA A N 1
ATOM 677 C CA . ALA A 1 90 ? 8.039 9.309 -52.721 1.00 96.31 90 ALA A CA 1
ATOM 678 C C . ALA A 1 90 ? 9.205 8.417 -53.189 1.00 96.31 90 ALA A C 1
ATOM 680 O O . ALA A 1 90 ? 10.006 7.974 -52.369 1.00 96.31 90 ALA A O 1
ATOM 681 N N . GLN A 1 91 ? 9.367 8.241 -54.507 1.00 97.19 91 GLN A N 1
ATOM 682 C CA . GLN A 1 91 ? 10.464 7.440 -55.062 1.00 97.19 91 GLN A CA 1
ATOM 683 C C . GLN A 1 91 ? 11.841 8.024 -54.724 1.00 97.19 91 GLN A C 1
ATOM 685 O O . GLN A 1 91 ? 12.754 7.287 -54.371 1.00 97.19 91 GLN A O 1
ATOM 690 N N . TYR A 1 92 ? 11.970 9.355 -54.743 1.00 97.38 92 TYR A N 1
ATOM 691 C CA . TYR A 1 92 ? 13.220 10.029 -54.393 1.00 97.38 92 TYR A CA 1
ATOM 692 C C . TYR A 1 92 ? 13.717 9.634 -52.997 1.00 97.38 92 TYR A C 1
ATOM 694 O O . TYR A 1 92 ? 14.906 9.390 -52.813 1.00 97.38 92 TYR A O 1
ATOM 702 N N . TRP A 1 93 ? 12.820 9.549 -52.015 1.00 97.50 93 TRP A N 1
ATOM 703 C CA . TRP A 1 93 ? 13.186 9.191 -50.646 1.00 97.50 93 TRP A CA 1
ATOM 704 C C . TRP A 1 93 ? 13.559 7.716 -50.482 1.00 97.50 93 TRP A C 1
ATOM 706 O O . TRP A 1 93 ? 14.484 7.414 -49.724 1.00 97.50 93 TRP A O 1
ATOM 716 N N . ILE A 1 94 ? 12.919 6.819 -51.236 1.00 97.62 94 ILE A N 1
ATOM 717 C CA . ILE A 1 94 ? 13.358 5.420 -51.345 1.00 97.62 94 ILE A CA 1
ATOM 718 C C . ILE A 1 94 ? 14.779 5.359 -51.919 1.00 97.62 94 ILE A C 1
ATOM 720 O O . ILE A 1 94 ? 15.650 4.722 -51.331 1.00 97.62 94 ILE A O 1
ATOM 724 N N . ASP A 1 95 ? 15.058 6.111 -52.987 1.00 96.06 95 ASP A N 1
ATOM 725 C CA . ASP A 1 95 ? 16.387 6.165 -53.614 1.00 96.06 95 ASP A CA 1
ATOM 726 C C . ASP A 1 95 ? 17.463 6.772 -52.687 1.00 96.06 95 ASP A C 1
ATOM 728 O O . ASP A 1 95 ? 18.656 6.526 -52.868 1.00 96.06 95 ASP A O 1
ATOM 732 N N . GLN A 1 96 ? 17.071 7.566 -51.680 1.00 96.62 96 GLN A N 1
ATOM 733 C CA . GLN A 1 96 ? 17.975 8.076 -50.638 1.00 96.62 96 GLN A CA 1
ATOM 734 C C . GLN A 1 96 ? 18.247 7.072 -49.502 1.00 96.62 96 GLN A C 1
ATOM 736 O O . GLN A 1 96 ? 19.023 7.391 -48.599 1.00 96.62 96 GLN A O 1
ATOM 741 N N . GLY A 1 97 ? 17.664 5.872 -49.550 1.00 95.56 97 GLY A N 1
ATOM 742 C CA . GLY A 1 97 ? 17.907 4.796 -48.589 1.00 95.56 97 GLY A CA 1
ATOM 743 C C . GLY A 1 97 ? 16.800 4.594 -47.555 1.00 95.56 97 GLY A C 1
ATOM 744 O O . GLY A 1 97 ? 17.034 3.884 -46.579 1.00 95.56 97 GLY A O 1
ATOM 745 N N . ALA A 1 98 ? 15.614 5.186 -47.731 1.00 97.12 98 ALA A N 1
ATOM 746 C CA . ALA A 1 98 ? 14.468 4.864 -46.883 1.00 97.12 98 ALA A CA 1
ATOM 747 C C . ALA A 1 98 ? 13.972 3.431 -47.134 1.00 97.12 98 ALA A C 1
ATOM 749 O O . ALA A 1 98 ? 13.819 3.000 -48.277 1.00 97.12 98 ALA A O 1
ATOM 750 N N . GLU A 1 99 ? 13.666 2.704 -46.058 1.00 97.19 99 GLU A N 1
ATOM 751 C CA . GLU A 1 99 ? 13.019 1.390 -46.134 1.00 97.19 99 GLU A CA 1
ATOM 752 C C . GLU A 1 99 ? 11.625 1.523 -46.765 1.00 97.19 99 GLU A C 1
ATOM 754 O O . GLU A 1 99 ? 11.282 0.791 -47.700 1.00 97.19 99 GLU A O 1
ATOM 759 N N . LYS A 1 100 ? 10.857 2.496 -46.257 1.00 97.88 100 LYS A N 1
ATOM 760 C CA . LYS A 1 100 ? 9.506 2.871 -46.680 1.00 97.88 100 LYS A CA 1
ATOM 761 C C . LYS A 1 100 ? 9.317 4.383 -46.562 1.00 97.88 100 LYS A C 1
ATOM 763 O O . LYS A 1 100 ? 9.982 5.039 -45.756 1.00 97.88 100 LYS A O 1
ATOM 768 N N . VAL A 1 101 ? 8.363 4.923 -47.309 1.00 97.50 101 VAL A N 1
ATOM 769 C CA . VAL A 1 101 ? 7.873 6.293 -47.119 1.00 97.50 101 VAL A CA 1
ATOM 770 C C . VAL A 1 101 ? 6.551 6.291 -46.360 1.00 97.50 101 VAL A C 1
ATOM 772 O O . VAL A 1 101 ? 5.701 5.424 -46.567 1.00 97.50 101 VAL A O 1
ATOM 775 N N . ILE A 1 102 ? 6.379 7.280 -45.489 1.00 97.25 102 ILE A N 1
ATOM 776 C CA . ILE A 1 102 ? 5.185 7.475 -44.671 1.00 97.25 102 ILE A CA 1
ATOM 777 C C . ILE A 1 102 ? 4.422 8.687 -45.206 1.00 97.25 102 ILE A C 1
ATOM 779 O O . ILE A 1 102 ? 4.917 9.820 -45.176 1.00 97.25 102 ILE A O 1
ATOM 783 N N . ILE A 1 103 ? 3.215 8.453 -45.717 1.00 94.38 103 ILE A N 1
ATOM 784 C CA . ILE A 1 103 ? 2.346 9.510 -46.238 1.00 94.38 103 ILE A CA 1
ATOM 785 C C . ILE A 1 103 ? 1.402 9.995 -45.127 1.00 94.38 103 ILE A C 1
ATOM 787 O O . ILE A 1 103 ? 0.822 9.192 -44.400 1.00 94.38 103 ILE A O 1
ATOM 791 N N . THR A 1 104 ? 1.259 11.314 -45.001 1.00 88.75 104 THR A N 1
ATOM 792 C CA . THR A 1 104 ? 0.464 11.971 -43.949 1.00 88.75 104 THR A CA 1
ATOM 793 C C . THR A 1 104 ? -0.610 12.878 -44.574 1.00 88.75 104 THR A C 1
ATOM 795 O O . THR A 1 104 ? -1.545 12.418 -45.229 1.00 88.75 104 THR A O 1
ATOM 798 N N . SER A 1 105 ? -0.452 14.200 -44.463 1.00 86.75 105 SER A N 1
ATOM 799 C CA . SER A 1 105 ? -1.439 15.217 -44.841 1.00 86.75 105 SER A CA 1
ATOM 800 C C . SER A 1 105 ? -1.725 15.313 -46.342 1.00 86.75 105 SER A C 1
ATOM 802 O O . SER A 1 105 ? -2.750 15.873 -46.729 1.00 86.75 105 SER A O 1
ATOM 804 N N . PHE A 1 106 ? -0.861 14.764 -47.204 1.00 91.81 106 PHE A N 1
ATOM 805 C CA . PHE A 1 106 ? -1.069 14.783 -48.655 1.00 91.81 106 PHE A CA 1
ATOM 806 C C . PHE A 1 106 ? -2.379 14.097 -49.066 1.00 91.81 106 PHE A C 1
ATOM 808 O O . PHE A 1 106 ? -3.014 14.541 -50.024 1.00 91.81 106 PHE A O 1
ATOM 815 N N . LEU A 1 107 ? -2.820 13.083 -48.316 1.00 93.31 107 LEU A N 1
ATOM 816 C CA . LEU A 1 107 ? -4.051 12.337 -48.589 1.00 93.31 107 LEU A CA 1
ATOM 817 C C . LEU A 1 107 ? -5.338 13.113 -48.294 1.00 93.31 107 LEU A C 1
ATOM 819 O O . LEU A 1 107 ? -6.405 12.656 -48.690 1.00 93.31 107 LEU A O 1
ATOM 823 N N . PHE A 1 108 ? -5.247 14.276 -47.642 1.00 92.38 108 PHE A N 1
ATOM 824 C CA . PHE A 1 108 ? -6.404 15.027 -47.153 1.00 92.38 108 PHE A CA 1
ATOM 825 C C . PHE A 1 108 ? -6.481 16.448 -47.741 1.00 92.38 108 PHE A C 1
ATOM 827 O O . PHE A 1 108 ? -6.367 17.427 -46.996 1.00 92.38 108 PHE A O 1
ATOM 834 N N . PRO A 1 109 ? -6.626 16.630 -49.071 1.00 90.19 109 PRO A N 1
ATOM 835 C CA . PRO A 1 109 ? -6.896 17.953 -49.629 1.00 90.19 109 PRO A CA 1
ATOM 836 C C . PRO A 1 109 ? -8.128 18.574 -48.969 1.00 90.19 109 PRO A C 1
ATOM 838 O O . PRO A 1 109 ? -9.189 17.960 -48.930 1.00 90.19 109 PRO A O 1
ATOM 841 N N . GLU A 1 110 ? -7.977 19.791 -48.442 1.00 86.50 110 GLU A N 1
ATOM 842 C CA . GLU A 1 110 ? -9.071 20.530 -47.791 1.00 86.50 110 GLU A CA 1
ATOM 843 C C . GLU A 1 110 ? -9.757 19.749 -46.647 1.00 86.50 110 GLU A C 1
ATOM 845 O O . GLU A 1 110 ? -10.918 19.992 -46.333 1.00 86.50 110 GLU A O 1
ATOM 850 N N . GLY A 1 111 ? -9.044 18.810 -46.008 1.00 85.62 111 GLY A N 1
ATOM 851 C CA . GLY A 1 111 ? -9.590 17.996 -44.917 1.00 85.62 111 GLY A CA 1
ATOM 852 C C . GLY A 1 111 ? -10.454 16.816 -45.361 1.00 85.62 111 GLY A C 1
ATOM 853 O O . GLY A 1 111 ? -11.112 16.215 -44.514 1.00 85.62 111 GLY A O 1
ATOM 854 N N . LYS A 1 112 ? -10.446 16.465 -46.653 1.00 90.31 112 LYS A N 1
ATOM 855 C CA . LYS A 1 112 ? -11.188 15.326 -47.210 1.00 90.31 112 LYS A CA 1
ATOM 856 C C . LYS A 1 112 ? -10.256 14.270 -47.763 1.00 90.31 112 LYS A C 1
ATOM 858 O O . LYS A 1 112 ? -9.323 14.603 -48.487 1.00 90.31 112 LYS A O 1
ATOM 863 N N . PHE A 1 113 ? -10.520 13.007 -47.455 1.00 94.44 113 PHE A N 1
ATOM 864 C CA . PHE A 1 113 ? -9.712 11.901 -47.959 1.00 94.44 113 PHE A CA 1
ATOM 865 C C . PHE A 1 113 ? -9.803 11.801 -49.493 1.00 94.44 113 PHE A C 1
ATOM 867 O O . PHE A 1 113 ? -10.896 11.764 -50.054 1.00 94.44 113 PHE A O 1
ATOM 874 N N . SER A 1 114 ? -8.656 11.731 -50.178 1.00 95.44 114 SER A N 1
ATOM 875 C CA . SER A 1 114 ? -8.573 11.529 -51.630 1.00 95.44 114 SER A CA 1
ATOM 876 C C . SER A 1 114 ? -7.877 10.216 -51.955 1.00 95.44 114 SER A C 1
ATOM 878 O O . SER A 1 114 ? -6.655 10.071 -51.832 1.00 95.44 114 SER A O 1
ATOM 880 N N . LYS A 1 115 ? -8.672 9.273 -52.457 1.00 94.75 115 LYS A N 1
ATOM 881 C CA . LYS A 1 115 ? -8.187 7.986 -52.946 1.00 94.75 115 LYS A CA 1
ATOM 882 C C . LYS A 1 115 ? -7.262 8.149 -54.155 1.00 94.75 115 LYS A C 1
ATOM 884 O O . LYS A 1 115 ? -6.264 7.446 -54.261 1.00 94.75 115 LYS A O 1
ATOM 889 N N . GLU A 1 116 ? -7.534 9.121 -55.020 1.00 96.81 116 GLU A N 1
ATOM 890 C CA . GLU A 1 116 ? -6.726 9.401 -56.211 1.00 96.81 116 GLU A CA 1
ATOM 891 C C . GLU A 1 116 ? -5.288 9.777 -55.835 1.00 96.81 116 GLU A C 1
ATOM 893 O O . GLU A 1 116 ? -4.336 9.370 -56.498 1.00 96.81 116 GLU A O 1
ATOM 898 N N . ARG A 1 117 ? -5.106 10.530 -54.741 1.00 97.00 117 ARG A N 1
ATOM 899 C CA . ARG A 1 117 ? -3.772 10.879 -54.233 1.00 97.00 117 ARG A CA 1
ATOM 900 C C . ARG A 1 117 ? -3.039 9.684 -53.640 1.00 97.00 117 ARG A C 1
ATOM 902 O O . ARG A 1 117 ? -1.829 9.576 -53.828 1.00 97.00 117 ARG A O 1
ATOM 909 N N . LEU A 1 118 ? -3.754 8.791 -52.958 1.00 96.62 118 LEU A N 1
ATOM 910 C CA . LEU A 1 118 ? -3.193 7.535 -52.461 1.00 96.62 118 LEU A CA 1
ATOM 911 C C . LEU A 1 118 ? -2.705 6.653 -53.620 1.00 96.62 118 LEU A C 1
ATOM 913 O O . LEU A 1 118 ? -1.569 6.181 -53.606 1.00 96.62 118 LEU A O 1
ATOM 917 N N . GLU A 1 119 ? -3.530 6.496 -54.656 1.00 96.62 119 GLU A N 1
ATOM 918 C CA . GLU A 1 119 ? -3.183 5.746 -55.867 1.00 96.62 119 GLU A CA 1
ATOM 919 C C . GLU A 1 119 ? -2.006 6.384 -56.621 1.00 96.62 119 GLU A C 1
ATOM 921 O O . GLU A 1 119 ? -1.121 5.669 -57.089 1.00 96.62 119 GLU A O 1
ATOM 926 N N . ALA A 1 120 ? -1.933 7.718 -56.684 1.00 97.31 120 ALA A N 1
ATOM 927 C CA . ALA A 1 120 ? -0.812 8.426 -57.301 1.00 97.31 120 ALA A CA 1
ATOM 928 C C . ALA A 1 120 ? 0.521 8.170 -56.574 1.00 97.31 120 ALA A C 1
ATOM 930 O O . ALA A 1 120 ? 1.533 7.912 -57.226 1.00 97.31 120 ALA A O 1
ATOM 931 N N . VAL A 1 121 ? 0.528 8.184 -55.236 1.00 97.12 121 VAL A N 1
ATOM 932 C CA . VAL A 1 121 ? 1.723 7.854 -54.436 1.00 97.12 121 VAL A CA 1
ATOM 933 C C . VAL A 1 121 ? 2.138 6.404 -54.663 1.00 97.12 121 VAL A C 1
ATOM 935 O O . VAL A 1 121 ? 3.310 6.133 -54.917 1.00 97.12 121 VAL A O 1
ATOM 938 N N . LEU A 1 122 ? 1.184 5.473 -54.626 1.00 96.38 122 LEU A N 1
ATOM 939 C CA . LEU A 1 122 ? 1.467 4.060 -54.861 1.00 96.38 122 LEU A CA 1
ATOM 940 C C . LEU A 1 122 ? 2.001 3.824 -56.283 1.00 96.38 122 LEU A C 1
ATOM 942 O O . LEU A 1 122 ? 2.951 3.068 -56.469 1.00 96.38 122 LEU A O 1
ATOM 946 N N . SER A 1 123 ? 1.452 4.518 -57.284 1.00 96.81 123 SER A N 1
ATOM 947 C CA . SER A 1 123 ? 1.955 4.481 -58.659 1.00 96.81 123 SER A CA 1
ATOM 948 C C . SER A 1 123 ? 3.370 5.048 -58.777 1.00 96.81 123 SER A C 1
ATOM 950 O O . SER A 1 123 ? 4.165 4.513 -59.548 1.00 96.81 123 SER A O 1
ATOM 952 N N . ALA A 1 124 ? 3.701 6.108 -58.035 1.00 96.44 124 ALA A N 1
ATOM 953 C CA . ALA A 1 124 ? 5.050 6.672 -58.009 1.00 96.44 124 ALA A CA 1
ATOM 954 C C . ALA A 1 124 ? 6.079 5.692 -57.424 1.00 96.44 124 ALA A C 1
ATOM 956 O O . ALA A 1 124 ? 7.234 5.710 -57.834 1.00 96.44 124 ALA A O 1
ATOM 957 N N . LEU A 1 125 ? 5.640 4.804 -56.529 1.00 96.62 125 LEU A N 1
ATOM 958 C CA . LEU A 1 125 ? 6.419 3.694 -55.969 1.00 96.62 125 LEU A CA 1
ATOM 959 C C . LEU A 1 125 ? 6.369 2.424 -56.844 1.00 96.62 125 LEU A C 1
ATOM 961 O O . LEU A 1 125 ? 6.656 1.325 -56.374 1.00 96.62 125 LEU A O 1
ATOM 965 N N . GLY A 1 126 ? 5.944 2.532 -58.108 1.00 94.75 126 GLY A N 1
ATOM 966 C CA . GLY A 1 126 ? 5.865 1.397 -59.033 1.00 94.75 126 GLY A CA 1
ATOM 967 C C . GLY A 1 126 ? 4.772 0.376 -58.698 1.00 94.75 126 GLY A C 1
ATOM 968 O O . GLY A 1 126 ? 4.844 -0.765 -59.147 1.00 94.75 126 GLY A O 1
ATOM 969 N N . GLY A 1 127 ? 3.767 0.762 -57.908 1.00 94.12 127 GLY A N 1
ATOM 970 C CA . GLY A 1 127 ? 2.725 -0.140 -57.414 1.00 94.12 127 GLY A CA 1
ATOM 971 C C . GLY A 1 127 ? 3.147 -0.972 -56.199 1.00 94.12 127 GLY A C 1
ATOM 972 O O . GLY A 1 127 ? 2.373 -1.816 -55.743 1.00 94.12 127 GLY A O 1
ATOM 973 N N . ASP A 1 128 ? 4.352 -0.759 -55.664 1.00 96.12 128 ASP A N 1
ATOM 974 C CA . ASP A 1 128 ? 4.878 -1.539 -54.549 1.00 96.12 128 ASP A CA 1
ATOM 975 C C . ASP A 1 128 ? 4.381 -1.010 -53.198 1.00 96.12 128 ASP A C 1
ATOM 977 O O . ASP A 1 128 ? 4.977 -0.132 -52.567 1.00 96.12 128 ASP A O 1
ATOM 981 N N . LYS A 1 129 ? 3.289 -1.599 -52.703 1.00 95.81 129 LYS A N 1
ATOM 982 C CA . LYS A 1 129 ? 2.739 -1.242 -51.389 1.00 95.81 129 LYS A CA 1
ATOM 983 C C . LYS A 1 129 ? 3.659 -1.594 -50.217 1.00 95.81 129 LYS A C 1
ATOM 985 O O . LYS A 1 129 ? 3.469 -1.051 -49.129 1.00 95.81 129 LYS A O 1
ATOM 990 N N . SER A 1 130 ? 4.661 -2.465 -50.407 1.00 96.38 130 SER A N 1
ATOM 991 C CA . SER A 1 130 ? 5.643 -2.788 -49.359 1.00 96.38 130 SER A CA 1
ATOM 992 C C . SER A 1 130 ? 6.500 -1.583 -48.965 1.00 96.38 130 SER A C 1
ATOM 994 O O . SER A 1 130 ? 7.043 -1.548 -47.861 1.00 96.38 130 SER A O 1
ATOM 996 N N . LYS A 1 131 ? 6.551 -0.563 -49.831 1.00 97.25 131 LYS A N 1
ATOM 997 C CA . LYS A 1 131 ? 7.267 0.699 -49.630 1.00 97.25 131 LYS A CA 1
ATOM 998 C C . LYS A 1 131 ? 6.409 1.825 -49.051 1.00 97.25 131 LYS A C 1
ATOM 1000 O O . LYS A 1 131 ? 6.940 2.912 -48.833 1.00 97.25 131 LYS A O 1
ATOM 1005 N N . LEU A 1 132 ? 5.121 1.587 -48.788 1.00 97.62 132 LEU A N 1
ATOM 1006 C CA . LEU A 1 132 ? 4.186 2.613 -48.323 1.00 97.62 132 LEU A CA 1
ATOM 1007 C C . LEU A 1 132 ? 3.639 2.312 -46.922 1.00 97.62 132 LEU A C 1
ATOM 1009 O O . LEU A 1 132 ? 3.141 1.213 -46.655 1.00 97.62 132 LEU A O 1
ATOM 1013 N N . VAL A 1 133 ? 3.695 3.331 -46.063 1.00 97.75 133 VAL A N 1
ATOM 1014 C CA . VAL A 1 133 ? 3.055 3.397 -44.741 1.00 97.75 133 VAL A CA 1
ATOM 1015 C C . VAL A 1 133 ? 2.068 4.560 -44.729 1.00 97.75 133 VAL A C 1
ATOM 1017 O O . VAL A 1 133 ? 2.365 5.633 -45.262 1.00 97.75 133 VAL A O 1
ATOM 1020 N N . LEU A 1 134 ? 0.897 4.353 -44.129 1.00 97.19 134 LEU A N 1
ATOM 1021 C CA . LEU A 1 134 ? -0.096 5.412 -43.937 1.00 97.19 134 LEU A CA 1
ATOM 1022 C C . LEU A 1 134 ? -0.062 5.891 -42.493 1.00 97.19 134 LEU A C 1
ATOM 1024 O O . LEU A 1 134 ? -0.276 5.096 -41.579 1.00 97.19 134 LEU A O 1
ATOM 1028 N N . ASP A 1 135 ? 0.184 7.183 -42.300 1.00 94.75 135 ASP A N 1
ATOM 1029 C CA . ASP A 1 135 ? 0.086 7.820 -40.992 1.00 94.75 135 ASP A CA 1
ATOM 1030 C C . ASP A 1 135 ? -1.291 8.466 -40.830 1.00 94.75 135 ASP A C 1
ATOM 1032 O O . ASP A 1 135 ? -1.618 9.458 -41.490 1.00 94.75 135 ASP A O 1
ATOM 1036 N N . LEU A 1 136 ? -2.097 7.864 -39.955 1.00 93.31 136 LEU A N 1
ATOM 1037 C CA . LEU A 1 136 ? -3.424 8.340 -39.574 1.00 93.31 136 LEU A CA 1
ATOM 1038 C C . LEU A 1 136 ? -3.363 8.928 -38.172 1.00 93.31 136 LEU A C 1
ATOM 1040 O O . LEU A 1 136 ? -3.909 8.426 -37.196 1.00 93.31 136 LEU A O 1
ATOM 1044 N N . SER A 1 137 ? -2.657 10.034 -38.118 1.00 89.62 137 SER A N 1
ATOM 1045 C CA . SER A 1 137 ? -2.702 11.029 -37.075 1.00 89.62 137 SER A CA 1
ATOM 1046 C C . SER A 1 137 ? -4.146 11.319 -36.610 1.00 89.62 137 SER A C 1
ATOM 1048 O O . SER A 1 137 ? -4.927 11.832 -37.404 1.00 89.62 137 SER A O 1
ATOM 1050 N N . CYS A 1 138 ? -4.517 11.058 -35.344 1.00 89.44 138 CYS A N 1
ATOM 1051 C CA . CYS A 1 138 ? -5.879 11.261 -34.819 1.00 89.44 138 CYS A CA 1
ATOM 1052 C C . CYS A 1 138 ? -6.025 12.073 -33.520 1.00 89.44 138 CYS A C 1
ATOM 1054 O O . CYS A 1 138 ? -5.096 12.199 -32.721 1.00 89.44 138 CYS A O 1
ATOM 1056 N N . ARG A 1 139 ? -7.254 12.565 -33.296 1.00 85.56 139 ARG A N 1
ATOM 1057 C CA . ARG A 1 139 ? -7.758 13.122 -32.030 1.00 85.56 139 ARG A CA 1
ATOM 1058 C C . ARG A 1 139 ? -9.054 12.445 -31.599 1.00 85.56 139 ARG A C 1
ATOM 1060 O O . ARG A 1 139 ? -9.890 12.122 -32.447 1.00 85.56 139 ARG A O 1
ATOM 1067 N N . ARG A 1 140 ? -9.232 12.281 -30.292 1.00 86.00 140 ARG A N 1
ATOM 1068 C CA . ARG A 1 140 ? -10.456 11.776 -29.679 1.00 86.00 140 ARG A CA 1
ATOM 1069 C C . ARG A 1 140 ? -11.541 12.848 -29.728 1.00 86.00 140 ARG A C 1
ATOM 1071 O O . ARG A 1 140 ? -11.324 14.013 -29.395 1.00 86.00 140 ARG A O 1
ATOM 1078 N N . LYS A 1 141 ? -12.728 12.435 -30.154 1.00 83.69 141 LYS A N 1
ATOM 1079 C CA . LYS A 1 141 ? -13.962 13.211 -30.109 1.00 83.69 141 LYS A CA 1
ATOM 1080 C C . LYS A 1 141 ? -15.042 12.301 -29.540 1.00 83.69 141 LYS A C 1
ATOM 1082 O O . LYS A 1 141 ? -15.411 11.303 -30.163 1.00 83.69 141 LYS A O 1
ATOM 1087 N N . ASP A 1 142 ? -15.496 12.634 -28.337 1.00 82.50 142 ASP A N 1
ATOM 1088 C CA . ASP A 1 142 ? -16.406 11.803 -27.550 1.00 82.50 142 ASP A CA 1
ATOM 1089 C C . ASP A 1 142 ? -15.821 10.381 -27.360 1.00 82.50 142 ASP A C 1
ATOM 1091 O O . ASP A 1 142 ? -14.722 10.223 -26.817 1.00 82.50 142 ASP A O 1
ATOM 1095 N N . ASN A 1 143 ? -16.508 9.349 -27.860 1.00 83.06 143 ASN A N 1
ATOM 1096 C CA . ASN A 1 143 ? -16.082 7.943 -27.793 1.00 83.06 143 ASN A CA 1
ATOM 1097 C C . ASN A 1 143 ? -15.466 7.422 -29.109 1.00 83.06 143 ASN A C 1
ATOM 1099 O O . ASN A 1 143 ? -15.450 6.218 -29.352 1.00 83.06 143 ASN A O 1
ATOM 1103 N N . THR A 1 144 ? -15.003 8.315 -29.989 1.00 89.12 144 THR A N 1
ATOM 1104 C CA . THR A 1 144 ? -14.456 7.968 -31.316 1.00 89.12 144 THR A CA 1
ATOM 1105 C C . THR A 1 144 ? -13.185 8.760 -31.630 1.00 89.12 144 THR A C 1
ATOM 1107 O O . THR A 1 144 ? -12.877 9.739 -30.948 1.00 89.12 144 THR A O 1
ATOM 1110 N N . TRP A 1 145 ? -12.439 8.364 -32.668 1.00 94.31 145 TRP A N 1
ATOM 1111 C CA . TRP A 1 145 ? -11.204 9.037 -33.088 1.00 94.31 145 TRP A CA 1
ATOM 1112 C C . TRP A 1 145 ? -11.315 9.502 -34.533 1.00 94.31 145 TRP A C 1
ATOM 1114 O O . TRP A 1 145 ? -11.669 8.728 -35.415 1.00 94.31 145 TRP A O 1
ATOM 1124 N N . PHE A 1 146 ? -10.974 10.760 -34.790 1.00 93.38 146 PHE A N 1
ATOM 1125 C CA . PHE A 1 146 ? -10.979 11.338 -36.132 1.00 93.38 146 PHE A CA 1
ATOM 1126 C C . PHE A 1 146 ? -9.567 11.696 -36.562 1.00 93.38 146 PHE A C 1
ATOM 1128 O O . PHE A 1 146 ? -8.775 12.199 -35.759 1.00 93.38 146 PHE A O 1
ATOM 1135 N N . VAL A 1 147 ? -9.263 11.480 -37.843 1.00 91.44 147 VAL A N 1
ATOM 1136 C CA . VAL A 1 147 ? -7.991 11.890 -38.433 1.00 91.44 147 VAL A CA 1
ATOM 1137 C C . VAL A 1 147 ? -7.870 13.406 -38.337 1.00 91.44 147 VAL A C 1
ATOM 1139 O O . VAL A 1 147 ? -8.798 14.144 -38.674 1.00 91.44 147 VAL A O 1
ATOM 1142 N N . ALA A 1 148 ? -6.718 13.881 -37.889 1.00 85.81 148 ALA A N 1
ATOM 1143 C CA . ALA A 1 148 ? -6.386 15.282 -37.754 1.00 85.81 148 ALA A CA 1
ATOM 1144 C C . ALA A 1 148 ? -5.148 15.612 -38.597 1.00 85.81 148 ALA A C 1
ATOM 1146 O O . ALA A 1 148 ? -4.194 14.847 -38.695 1.00 85.81 148 ALA A O 1
ATOM 1147 N N . MET A 1 149 ? -5.167 16.785 -39.222 1.00 79.69 149 MET A N 1
ATOM 1148 C CA . MET A 1 149 ? -4.119 17.274 -40.111 1.00 79.69 149 MET A CA 1
ATOM 1149 C C . MET A 1 149 ? -3.675 18.686 -39.716 1.00 79.69 149 MET A C 1
ATOM 1151 O O . MET A 1 149 ? -4.157 19.262 -38.738 1.00 79.69 149 MET A O 1
ATOM 1155 N N . ASN A 1 150 ? -2.731 19.251 -40.477 1.00 71.62 150 ASN A N 1
ATOM 1156 C CA . ASN A 1 150 ? -2.152 20.574 -40.217 1.00 71.62 150 ASN A CA 1
ATOM 1157 C C . ASN A 1 150 ? -1.615 20.699 -38.787 1.00 71.62 150 ASN A C 1
ATOM 1159 O O . ASN A 1 150 ? -1.951 21.638 -38.070 1.00 71.62 150 ASN A O 1
ATOM 1163 N N . ARG A 1 151 ? -0.768 19.745 -38.375 1.00 68.75 151 ARG A N 1
ATOM 1164 C CA . ARG A 1 151 ? -0.175 19.718 -37.028 1.00 68.75 151 ARG A CA 1
ATOM 1165 C C . ARG A 1 151 ? -1.244 19.658 -35.932 1.00 68.75 151 ARG A C 1
ATOM 1167 O O . ARG A 1 151 ? -1.179 20.407 -34.960 1.00 68.75 151 ARG A O 1
ATOM 1174 N N . TRP A 1 152 ? -2.239 18.791 -36.121 1.00 71.00 152 TRP A N 1
ATOM 1175 C CA . TRP A 1 152 ? -3.298 18.518 -35.139 1.00 71.00 152 TRP A CA 1
ATOM 1176 C C . TRP A 1 152 ? -4.358 19.611 -34.971 1.00 71.00 152 TRP A C 1
ATOM 1178 O O . TRP A 1 152 ? -5.252 19.478 -34.138 1.00 71.00 152 TRP A O 1
ATOM 1188 N N . GLN A 1 153 ? -4.287 20.679 -35.771 1.00 70.38 153 GLN A N 1
ATOM 1189 C CA . GLN A 1 153 ? -5.181 21.835 -35.662 1.00 70.38 153 GLN A CA 1
ATOM 1190 C C . GLN A 1 153 ? -6.496 21.662 -36.428 1.00 70.38 153 GLN A C 1
ATOM 1192 O O . GLN A 1 153 ? -7.469 22.350 -36.133 1.00 70.38 153 GLN A O 1
ATOM 1197 N N . THR A 1 154 ? -6.542 20.773 -37.422 1.00 79.00 154 THR A N 1
ATOM 1198 C CA . THR A 1 154 ? -7.727 20.568 -38.265 1.00 79.00 154 THR A CA 1
ATOM 1199 C C . THR A 1 154 ? -8.179 19.116 -38.181 1.00 79.00 154 THR A C 1
ATOM 1201 O O . THR A 1 154 ? -7.506 18.241 -38.715 1.00 79.00 154 THR A O 1
ATOM 1204 N N . ILE A 1 155 ? -9.316 18.857 -37.532 1.00 84.50 155 ILE A N 1
ATOM 1205 C CA . ILE A 1 155 ? -9.972 17.540 -37.557 1.00 84.50 155 ILE A CA 1
ATOM 1206 C C . ILE A 1 155 ? -10.646 17.368 -38.927 1.00 84.50 155 ILE A C 1
ATOM 1208 O O . ILE A 1 155 ? -11.363 18.259 -39.380 1.00 84.50 155 ILE A O 1
ATOM 1212 N N . THR A 1 156 ? -10.366 16.256 -39.599 1.00 88.94 156 THR A N 1
ATOM 1213 C CA . THR A 1 156 ? -10.915 15.898 -40.917 1.00 88.94 156 THR A CA 1
ATOM 1214 C C . THR A 1 156 ? -12.264 15.183 -40.781 1.00 88.94 156 THR A C 1
ATOM 1216 O O . THR A 1 156 ? -12.712 14.883 -39.676 1.00 88.94 156 THR A O 1
ATOM 1219 N N . GLU A 1 157 ? -12.917 14.881 -41.904 1.00 89.38 157 GLU A N 1
ATOM 1220 C CA . GLU A 1 157 ? -14.165 14.098 -41.913 1.00 89.38 157 GLU A CA 1
ATOM 1221 C C . GLU A 1 157 ? -13.958 12.585 -41.712 1.00 89.38 157 GLU A C 1
ATOM 1223 O O . GLU A 1 157 ? -14.931 11.849 -41.565 1.00 89.38 157 GLU A O 1
ATOM 1228 N N . MET A 1 158 ? -12.709 12.107 -41.717 1.00 92.44 158 MET A N 1
ATOM 1229 C CA . MET A 1 158 ? -12.404 10.679 -41.688 1.00 92.44 158 MET A CA 1
ATOM 1230 C C . MET A 1 158 ? -12.257 10.167 -40.253 1.00 92.44 158 MET A C 1
ATOM 1232 O O . MET A 1 158 ? -11.303 10.506 -39.553 1.00 92.44 158 MET A O 1
ATOM 1236 N N . GLU A 1 159 ? -13.188 9.318 -39.833 1.00 94.25 159 GLU A N 1
ATOM 1237 C CA . GLU A 1 159 ? -13.110 8.565 -38.580 1.00 94.25 159 GLU A CA 1
ATOM 1238 C C . GLU A 1 159 ? -12.130 7.385 -38.710 1.00 94.25 159 GLU A C 1
ATOM 1240 O O . GLU A 1 159 ? -12.066 6.725 -39.752 1.00 94.25 159 GLU A O 1
ATOM 1245 N N . ILE A 1 160 ? -11.372 7.092 -37.652 1.00 95.31 160 ILE A N 1
ATOM 1246 C CA . ILE A 1 160 ? -10.583 5.864 -37.526 1.00 95.31 160 ILE A CA 1
ATOM 1247 C C . ILE A 1 160 ? -11.463 4.790 -36.897 1.00 95.31 160 ILE A C 1
ATOM 1249 O O . ILE A 1 160 ? -11.748 4.819 -35.702 1.00 95.31 160 ILE A O 1
ATOM 1253 N N . ASN A 1 161 ? -11.867 3.828 -37.721 1.00 95.25 161 ASN A N 1
ATOM 1254 C CA . ASN A 1 161 ? -12.671 2.684 -37.330 1.00 95.25 161 ASN A CA 1
ATOM 1255 C C . ASN A 1 161 ? -12.370 1.488 -38.247 1.00 95.25 161 ASN A C 1
ATOM 1257 O O . ASN A 1 161 ? -11.493 1.538 -39.112 1.00 95.25 161 ASN A O 1
ATOM 1261 N N . GLN A 1 162 ? -13.095 0.386 -38.063 1.00 95.62 162 GLN A N 1
ATOM 1262 C CA . GLN A 1 162 ? -12.874 -0.830 -38.843 1.00 95.62 162 GLN A CA 1
ATOM 1263 C C . GLN A 1 162 ? -13.049 -0.629 -40.355 1.00 95.62 162 GLN A C 1
ATOM 1265 O O . GLN A 1 162 ? -12.293 -1.204 -41.140 1.00 95.62 162 GLN A O 1
ATOM 1270 N N . GLU A 1 163 ? -14.038 0.163 -40.769 1.00 96.12 163 GLU A N 1
ATOM 1271 C CA . GLU A 1 163 ? -14.351 0.387 -42.181 1.00 96.12 163 GLU A CA 1
ATOM 1272 C C . GLU A 1 163 ? -13.244 1.196 -42.860 1.00 96.12 163 GLU A C 1
ATOM 1274 O O . GLU A 1 163 ? -12.748 0.802 -43.919 1.00 96.12 163 GLU A O 1
ATOM 1279 N N . SER A 1 164 ? -12.801 2.283 -42.224 1.00 95.19 164 SER A N 1
ATOM 1280 C CA . SER A 1 164 ? -11.752 3.136 -42.776 1.00 95.19 164 SER A CA 1
ATOM 1281 C C . SER A 1 164 ? -10.393 2.436 -42.834 1.00 95.19 164 SER A C 1
ATOM 1283 O O . SER A 1 164 ? -9.703 2.551 -43.847 1.00 95.19 164 SER A O 1
ATOM 1285 N N . ILE A 1 165 ? -10.039 1.636 -41.822 1.00 96.38 165 ILE A N 1
ATOM 1286 C CA . ILE A 1 165 ? -8.828 0.800 -41.848 1.00 96.38 165 ILE A CA 1
ATOM 1287 C C . ILE A 1 165 ? -8.907 -0.237 -42.978 1.00 96.38 165 ILE A C 1
ATOM 1289 O O . ILE A 1 165 ? -8.013 -0.287 -43.824 1.00 96.38 165 ILE A O 1
ATOM 1293 N N . SER A 1 166 ? -10.008 -0.991 -43.069 1.00 95.75 166 SER A N 1
ATOM 1294 C CA . SER A 1 166 ? -10.196 -2.023 -44.106 1.00 95.75 166 SER A CA 1
ATOM 1295 C C . SER A 1 166 ? -10.150 -1.449 -45.527 1.00 95.75 166 SER A C 1
ATOM 1297 O O . SER A 1 166 ? -9.669 -2.099 -46.455 1.00 95.75 166 SER A O 1
ATOM 1299 N N . MET A 1 167 ? -10.638 -0.219 -45.711 1.00 96.00 167 MET A N 1
ATOM 1300 C CA . MET A 1 167 ? -10.609 0.489 -46.993 1.00 96.00 167 MET A CA 1
ATOM 1301 C C . MET A 1 167 ? -9.185 0.870 -47.431 1.00 96.00 167 MET A C 1
ATOM 1303 O O . MET A 1 167 ? -8.892 0.876 -48.630 1.00 96.00 167 MET A O 1
ATOM 1307 N N . LEU A 1 168 ? -8.294 1.149 -46.476 1.00 96.56 168 LEU A N 1
ATOM 1308 C CA . LEU A 1 168 ? -6.930 1.623 -46.717 1.00 96.56 168 LEU A CA 1
ATOM 1309 C C . LEU A 1 168 ? -5.882 0.501 -46.799 1.00 96.56 168 LEU A C 1
ATOM 1311 O O . LEU A 1 168 ? -4.918 0.625 -47.558 1.00 96.56 168 LEU A O 1
ATOM 1315 N N . GLU A 1 169 ? -6.084 -0.605 -46.080 1.00 95.81 169 GLU A N 1
ATOM 1316 C CA . GLU A 1 169 ? -5.176 -1.765 -46.037 1.00 95.81 169 GLU A CA 1
ATOM 1317 C C . GLU A 1 169 ? -4.671 -2.272 -47.400 1.00 95.81 169 GLU A C 1
ATOM 1319 O O . GLU A 1 169 ? -3.496 -2.640 -47.509 1.00 95.81 169 GLU A O 1
ATOM 1324 N N . PRO A 1 170 ? -5.484 -2.305 -48.477 1.00 96.19 170 PRO A N 1
ATOM 1325 C CA . PRO A 1 170 ? -5.010 -2.784 -49.770 1.00 96.19 170 PRO A CA 1
ATOM 1326 C C . PRO A 1 170 ? -3.845 -1.974 -50.354 1.00 96.19 170 PRO A C 1
ATOM 1328 O O . PRO A 1 170 ? -3.093 -2.525 -51.162 1.00 96.19 170 PRO A O 1
ATOM 1331 N N . TYR A 1 171 ? -3.680 -0.709 -49.950 1.00 96.75 171 TYR A N 1
ATOM 1332 C CA . TYR A 1 171 ? -2.752 0.247 -50.560 1.00 96.75 171 TYR A CA 1
ATOM 1333 C C . TYR A 1 171 ? -1.426 0.399 -49.811 1.00 96.75 171 TYR A C 1
ATOM 1335 O O . TYR A 1 171 ? -0.483 0.944 -50.377 1.00 96.75 171 TYR A O 1
ATOM 1343 N N . CYS A 1 172 ? -1.316 -0.087 -48.575 1.00 96.75 172 CYS A N 1
ATOM 1344 C CA . CYS A 1 172 ? -0.104 0.033 -47.768 1.00 96.75 172 CYS A CA 1
ATOM 1345 C C . CYS A 1 172 ? 0.331 -1.306 -47.172 1.00 96.75 172 CYS A C 1
ATOM 1347 O O . CYS A 1 172 ? -0.335 -2.334 -47.305 1.00 96.75 172 CYS A O 1
ATOM 1349 N N . SER A 1 173 ? 1.510 -1.302 -46.558 1.00 96.31 173 SER A N 1
ATOM 1350 C CA . SER A 1 173 ? 2.053 -2.465 -45.851 1.00 96.31 173 SER A CA 1
ATOM 1351 C C . SER A 1 173 ? 2.055 -2.310 -44.339 1.00 96.31 173 SER A C 1
ATOM 1353 O O . SER A 1 173 ? 2.359 -3.274 -43.640 1.00 96.31 173 SER A O 1
ATOM 1355 N N . GLU A 1 174 ? 1.767 -1.108 -43.843 1.00 96.94 174 GLU A N 1
ATOM 1356 C CA . GLU A 1 174 ? 1.813 -0.765 -42.429 1.00 96.94 174 GLU A CA 1
ATOM 1357 C C . GLU A 1 174 ? 1.019 0.523 -42.165 1.00 96.94 174 GLU A C 1
ATOM 1359 O O . GLU A 1 174 ? 0.939 1.401 -43.034 1.00 96.94 174 GLU A O 1
ATOM 1364 N N . PHE A 1 175 ? 0.464 0.638 -40.958 1.00 97.25 175 PHE A N 1
ATOM 1365 C CA . PHE A 1 175 ? -0.095 1.883 -40.433 1.00 97.25 175 PHE A CA 1
ATOM 1366 C C . PHE A 1 175 ? 0.766 2.449 -39.306 1.00 97.25 175 PHE A C 1
ATOM 1368 O O . PHE A 1 175 ? 1.284 1.709 -38.470 1.00 97.25 175 PHE A O 1
ATOM 1375 N N . LEU A 1 176 ? 0.839 3.775 -39.250 1.00 95.69 176 LEU A N 1
ATOM 1376 C CA . LEU A 1 176 ? 1.336 4.529 -38.107 1.00 95.69 176 LEU A CA 1
ATOM 1377 C C . LEU A 1 176 ? 0.179 5.368 -37.552 1.00 95.69 176 LEU A C 1
ATOM 1379 O O . LEU A 1 176 ? -0.405 6.169 -38.273 1.00 95.69 176 LEU A O 1
ATOM 1383 N N . ILE A 1 177 ? -0.195 5.165 -36.291 1.00 94.31 177 ILE A N 1
ATOM 1384 C CA . ILE A 1 177 ? -1.279 5.917 -35.649 1.00 94.31 177 ILE A CA 1
ATOM 1385 C C . ILE A 1 177 ? -0.679 6.829 -34.591 1.00 94.31 177 ILE A C 1
ATOM 1387 O O . ILE A 1 177 ? -0.271 6.363 -33.525 1.00 94.31 177 ILE A O 1
ATOM 1391 N N . HIS A 1 178 ? -0.640 8.125 -34.890 1.00 88.31 178 HIS A N 1
ATOM 1392 C CA . HIS A 1 178 ? -0.241 9.142 -33.928 1.00 88.31 178 HIS A CA 1
ATOM 1393 C C . HIS A 1 178 ? -1.459 9.636 -33.132 1.00 88.31 178 HIS A C 1
ATOM 1395 O O . HIS A 1 178 ? -2.386 10.207 -33.706 1.00 88.31 178 HIS A O 1
ATOM 1401 N N . ALA A 1 179 ? -1.468 9.438 -31.812 1.00 84.31 179 ALA A N 1
ATOM 1402 C CA . ALA A 1 179 ? -2.529 9.924 -30.927 1.00 84.31 179 ALA A CA 1
ATOM 1403 C C . ALA A 1 179 ? -2.159 11.297 -30.347 1.00 84.31 179 ALA A C 1
ATOM 1405 O O . ALA A 1 179 ? -1.447 11.402 -29.345 1.00 84.31 179 ALA A O 1
ATOM 1406 N N . ALA A 1 180 ? -2.652 12.363 -30.977 1.00 72.44 180 ALA A N 1
ATOM 1407 C CA . ALA A 1 180 ? -2.222 13.731 -30.686 1.00 72.44 180 ALA A CA 1
ATOM 1408 C C . ALA A 1 180 ? -2.601 14.246 -29.297 1.00 72.44 180 ALA A C 1
ATOM 1410 O O . ALA A 1 180 ? -1.951 15.164 -28.799 1.00 72.44 180 ALA A O 1
ATOM 1411 N N . ASP A 1 181 ? -3.646 13.691 -28.683 1.00 66.75 181 ASP A N 1
ATOM 1412 C CA . ASP A 1 181 ? -4.113 14.122 -27.360 1.00 66.75 181 ASP A CA 1
ATOM 1413 C C . ASP A 1 181 ? -3.139 13.744 -26.241 1.00 66.75 181 ASP A C 1
ATOM 1415 O O . ASP A 1 181 ? -3.154 14.361 -25.183 1.00 66.75 181 ASP A O 1
ATOM 1419 N N . VAL A 1 182 ? -2.261 12.766 -26.487 1.00 61.94 182 VAL A N 1
ATOM 1420 C CA . VAL A 1 182 ? -1.275 12.272 -25.515 1.00 61.94 182 VAL A CA 1
ATOM 1421 C C . VAL A 1 182 ? 0.172 12.380 -26.022 1.00 61.94 182 VAL A C 1
ATOM 1423 O O . VAL A 1 182 ? 1.124 12.087 -25.296 1.00 61.94 182 VAL A O 1
ATOM 1426 N N . GLU A 1 183 ? 0.387 12.822 -27.263 1.00 63.94 183 GLU A N 1
ATOM 1427 C CA . GLU A 1 183 ? 1.702 12.867 -27.908 1.00 63.94 183 GLU A CA 1
ATOM 1428 C C . GLU A 1 183 ? 2.692 13.812 -27.206 1.00 63.94 183 GLU A C 1
ATOM 1430 O O . GLU A 1 183 ? 2.443 15.001 -27.002 1.00 63.94 183 GLU A O 1
ATOM 1435 N N . GLY A 1 184 ? 3.860 13.280 -26.831 1.00 54.72 184 GLY A N 1
ATOM 1436 C CA . GLY A 1 184 ? 4.919 14.046 -26.168 1.00 54.72 184 GLY A CA 1
ATOM 1437 C C . GLY A 1 184 ? 4.603 14.483 -24.730 1.00 54.72 184 GLY A C 1
ATOM 1438 O O . GLY A 1 184 ? 5.468 15.091 -24.101 1.00 54.72 184 GLY A O 1
ATOM 1439 N N . LEU A 1 185 ? 3.420 14.152 -24.196 1.00 59.28 185 LEU A N 1
ATOM 1440 C CA . LEU A 1 185 ? 2.978 14.545 -22.852 1.00 59.28 185 LEU A CA 1
ATOM 1441 C C . LEU A 1 185 ? 3.399 13.570 -21.745 1.00 59.28 185 LEU A C 1
ATOM 1443 O O . LEU A 1 185 ? 3.337 13.937 -20.578 1.00 59.28 185 LEU A O 1
ATOM 1447 N N . GLN A 1 186 ? 3.829 12.349 -22.091 1.00 58.78 186 GLN A N 1
ATOM 1448 C CA . GLN A 1 186 ? 4.164 11.295 -21.118 1.00 58.78 186 GLN A CA 1
ATOM 1449 C C . GLN A 1 186 ? 3.025 11.053 -20.102 1.00 58.78 186 GLN A C 1
ATOM 1451 O O . GLN A 1 186 ? 3.257 10.877 -18.907 1.00 58.78 186 GLN A O 1
ATOM 1456 N N . GLN A 1 187 ? 1.777 11.029 -20.578 1.00 66.81 187 GLN A N 1
ATOM 1457 C CA . GLN A 1 187 ? 0.583 10.857 -19.738 1.00 66.81 187 GLN A CA 1
ATOM 1458 C C . GLN A 1 187 ? 0.003 9.431 -19.762 1.00 66.81 187 GLN A C 1
ATOM 1460 O O . GLN A 1 187 ? -0.895 9.120 -18.986 1.00 66.81 187 GLN A O 1
ATOM 1465 N N . GLY A 1 188 ? 0.568 8.531 -20.569 1.00 72.06 188 GLY A N 1
ATOM 1466 C CA . GLY A 1 188 ? 0.071 7.172 -20.791 1.00 72.06 188 GLY A CA 1
ATOM 1467 C C . GLY A 1 188 ? -0.470 6.980 -22.208 1.00 72.06 188 GLY A C 1
ATOM 1468 O O . GLY A 1 188 ? -0.789 7.942 -22.901 1.00 72.06 188 GLY A O 1
ATOM 1469 N N . VAL A 1 189 ? -0.524 5.723 -22.651 1.00 83.94 189 VAL A N 1
ATOM 1470 C CA . VAL A 1 189 ? -1.064 5.336 -23.964 1.00 83.94 189 VAL A CA 1
ATOM 1471 C C . VAL A 1 189 ? -2.598 5.294 -23.928 1.00 83.94 189 VAL A C 1
ATOM 1473 O O . VAL A 1 189 ? -3.171 4.952 -22.896 1.00 83.94 189 VAL A O 1
ATOM 1476 N N . ASP A 1 190 ? -3.266 5.601 -25.044 1.00 89.12 190 ASP A N 1
ATOM 1477 C CA . ASP A 1 190 ? -4.714 5.393 -25.194 1.00 89.12 190 ASP A CA 1
ATOM 1478 C C . ASP A 1 190 ? -4.985 3.892 -25.401 1.00 89.12 190 ASP A C 1
ATOM 1480 O O . ASP A 1 190 ? -4.953 3.367 -26.516 1.00 89.12 190 ASP A O 1
ATOM 1484 N N . GLU A 1 191 ? -5.167 3.172 -24.292 1.00 89.69 191 GLU A N 1
ATOM 1485 C CA . GLU A 1 191 ? -5.345 1.715 -24.292 1.00 89.69 191 GLU A CA 1
ATOM 1486 C C . GLU A 1 191 ? -6.613 1.270 -25.033 1.00 89.69 191 GLU A C 1
ATOM 1488 O O . GLU A 1 191 ? -6.639 0.180 -25.613 1.00 89.69 191 GLU A O 1
ATOM 1493 N N . GLU A 1 192 ? -7.642 2.119 -25.051 1.00 91.81 192 GLU A N 1
ATOM 1494 C CA . GLU A 1 192 ? -8.890 1.865 -25.764 1.00 91.81 192 GLU A CA 1
ATOM 1495 C C . GLU A 1 192 ? -8.640 1.872 -27.275 1.00 91.81 192 GLU A C 1
ATOM 1497 O O . GLU A 1 192 ? -8.961 0.894 -27.958 1.00 91.81 192 GLU A O 1
ATOM 1502 N N . LEU A 1 193 ? -7.970 2.913 -27.782 1.00 92.94 193 LEU A N 1
ATOM 1503 C CA . LEU A 1 193 ? -7.570 2.991 -29.184 1.00 92.94 193 LEU A CA 1
ATOM 1504 C C . LEU A 1 193 ? -6.648 1.827 -29.563 1.00 92.94 193 LEU A C 1
ATOM 1506 O O . LEU A 1 193 ? -6.891 1.154 -30.560 1.00 92.94 193 LEU A O 1
ATOM 1510 N N . VAL A 1 194 ? -5.627 1.527 -28.754 1.00 94.25 194 VAL A N 1
ATOM 1511 C CA . VAL A 1 194 ? -4.702 0.403 -28.997 1.00 94.25 194 VAL A CA 1
ATOM 1512 C C . VAL A 1 194 ? -5.448 -0.932 -29.103 1.00 94.25 194 VAL A C 1
ATOM 1514 O O . VAL A 1 194 ? -5.178 -1.728 -30.009 1.00 94.25 194 VAL A O 1
ATOM 1517 N N . SER A 1 195 ? -6.409 -1.178 -28.209 1.00 94.88 195 SER A N 1
ATOM 1518 C CA . SER A 1 195 ? -7.246 -2.379 -28.247 1.00 94.88 195 SER A CA 1
ATOM 1519 C C . SER A 1 195 ? -8.079 -2.439 -29.526 1.00 94.88 195 SER A C 1
ATOM 1521 O O . SER A 1 195 ? -8.062 -3.454 -30.228 1.00 94.88 195 SER A O 1
ATOM 1523 N N . LYS A 1 196 ? -8.736 -1.337 -29.902 1.00 95.12 196 LYS A N 1
ATOM 1524 C CA . LYS A 1 196 ? -9.527 -1.250 -31.135 1.00 95.12 196 LYS A CA 1
ATOM 1525 C C . LYS A 1 196 ? -8.687 -1.450 -32.396 1.00 95.12 196 LYS A C 1
ATOM 1527 O O . LYS A 1 196 ? -9.056 -2.256 -33.246 1.00 95.12 196 LYS A O 1
ATOM 1532 N N . LEU A 1 197 ? -7.517 -0.820 -32.488 1.00 95.00 197 LEU A N 1
ATOM 1533 C CA . LEU A 1 197 ? -6.586 -0.993 -33.607 1.00 95.00 197 LEU A CA 1
ATOM 1534 C C . LEU A 1 197 ? -6.183 -2.461 -33.799 1.00 95.00 197 LEU A C 1
ATOM 1536 O O . LEU A 1 197 ? -6.118 -2.938 -34.930 1.00 95.00 197 LEU A O 1
ATOM 1540 N N . SER A 1 198 ? -5.990 -3.205 -32.706 1.00 95.06 198 SER A N 1
ATOM 1541 C CA . SER A 1 198 ? -5.671 -4.641 -32.758 1.00 95.06 198 SER A CA 1
ATOM 1542 C C . SER A 1 198 ? -6.808 -5.528 -33.294 1.00 95.06 198 SER A C 1
ATOM 1544 O O . SER A 1 198 ? -6.567 -6.667 -33.717 1.00 95.06 198 SER A O 1
ATOM 1546 N N . GLN A 1 199 ? -8.044 -5.023 -33.243 1.00 95.31 199 GLN A N 1
ATOM 1547 C CA . GLN A 1 199 ? -9.250 -5.677 -33.753 1.00 95.31 199 GLN A CA 1
ATOM 1548 C C . GLN A 1 199 ? -9.528 -5.277 -35.205 1.00 95.31 199 GLN A C 1
ATOM 1550 O O . GLN A 1 199 ? -9.990 -6.104 -35.987 1.00 95.31 199 GLN A O 1
ATOM 1555 N N . TRP A 1 200 ? -9.258 -4.019 -35.553 1.00 96.38 200 TRP A N 1
ATOM 1556 C CA . TRP A 1 200 ? -9.563 -3.447 -36.861 1.00 96.38 200 TRP A CA 1
ATOM 1557 C C . TRP A 1 200 ? -8.505 -3.745 -37.921 1.00 96.38 200 TRP A C 1
ATOM 1559 O O . TRP A 1 200 ? -8.865 -3.913 -39.081 1.00 96.38 200 TRP A O 1
ATOM 1569 N N . CYS A 1 201 ? -7.229 -3.804 -37.533 1.00 94.19 201 CYS A N 1
ATOM 1570 C CA . CYS A 1 201 ? -6.106 -3.907 -38.459 1.00 94.19 201 CYS A CA 1
ATOM 1571 C C . CYS A 1 201 ? -5.607 -5.353 -38.608 1.00 94.19 201 CYS A C 1
ATOM 1573 O O . CYS A 1 201 ? -5.386 -6.065 -37.624 1.00 94.19 201 CYS A O 1
ATOM 1575 N N . THR A 1 202 ? -5.388 -5.779 -39.850 1.00 94.25 202 THR A N 1
ATOM 1576 C CA . THR A 1 202 ? -4.857 -7.098 -40.224 1.00 94.25 202 THR A CA 1
ATOM 1577 C C . THR A 1 202 ? -3.386 -7.059 -40.642 1.00 94.25 202 THR A C 1
ATOM 1579 O O . THR A 1 202 ? -2.709 -8.091 -40.614 1.00 94.25 202 THR A O 1
ATOM 1582 N N . ILE A 1 203 ? -2.872 -5.876 -40.989 1.00 95.38 203 ILE A N 1
ATOM 1583 C CA . ILE A 1 203 ? -1.466 -5.631 -41.346 1.00 95.38 203 ILE A CA 1
ATOM 1584 C C . ILE A 1 203 ? -0.692 -5.012 -40.163 1.00 95.38 203 ILE A C 1
ATOM 1586 O O . ILE A 1 203 ? -1.315 -4.602 -39.182 1.00 95.38 203 ILE A O 1
ATOM 1590 N N . PRO A 1 204 ? 0.657 -4.956 -40.201 1.00 95.75 204 PRO A N 1
ATOM 1591 C CA . PRO A 1 204 ? 1.448 -4.315 -39.151 1.00 95.75 204 PRO A CA 1
ATOM 1592 C C . PRO A 1 204 ? 0.970 -2.899 -38.823 1.00 95.75 204 PRO A C 1
ATOM 1594 O O . PRO A 1 204 ? 0.664 -2.109 -39.717 1.00 95.75 204 PRO A O 1
ATOM 1597 N N . ILE A 1 205 ? 0.933 -2.579 -37.534 1.00 95.75 205 ILE A N 1
ATOM 1598 C CA . ILE A 1 205 ? 0.501 -1.275 -37.049 1.00 95.75 205 ILE A CA 1
ATOM 1599 C C . ILE A 1 205 ? 1.373 -0.828 -35.883 1.00 95.75 205 ILE A C 1
ATOM 1601 O O . ILE A 1 205 ? 1.626 -1.588 -34.946 1.00 95.75 205 ILE A O 1
ATOM 1605 N N . THR A 1 206 ? 1.816 0.420 -35.957 1.00 95.19 206 THR A N 1
ATOM 1606 C CA . THR A 1 206 ? 2.605 1.082 -34.925 1.00 95.19 206 THR A CA 1
ATOM 1607 C C . THR A 1 206 ? 1.777 2.210 -34.324 1.00 95.19 206 THR A C 1
ATOM 1609 O O . THR A 1 206 ? 1.244 3.051 -35.045 1.00 95.19 206 THR A O 1
ATOM 1612 N N . TYR A 1 207 ? 1.661 2.231 -33.002 1.00 94.31 207 TYR A N 1
ATOM 1613 C CA . TYR A 1 207 ? 1.025 3.303 -32.249 1.00 94.31 207 TYR A CA 1
ATOM 1614 C C . TYR A 1 207 ? 2.091 4.248 -31.680 1.00 94.31 207 TYR A C 1
ATOM 1616 O O . TYR A 1 207 ? 3.101 3.803 -31.127 1.00 94.31 207 TYR A O 1
ATOM 1624 N N . ALA A 1 208 ? 1.854 5.552 -31.785 1.00 89.50 208 ALA A N 1
ATOM 1625 C CA . ALA A 1 208 ? 2.757 6.596 -31.324 1.00 89.50 208 ALA A CA 1
ATOM 1626 C C . ALA A 1 208 ? 1.979 7.674 -30.547 1.00 89.50 208 ALA A C 1
ATOM 1628 O O . ALA A 1 208 ? 1.172 8.411 -31.103 1.00 89.50 208 ALA A O 1
ATOM 1629 N N . GLY A 1 209 ? 2.212 7.776 -29.236 1.00 81.75 209 GLY A N 1
ATOM 1630 C CA . GLY A 1 209 ? 1.598 8.820 -28.406 1.00 81.75 209 GLY A CA 1
ATOM 1631 C C . GLY A 1 209 ? 1.503 8.449 -26.927 1.00 81.75 209 GLY A C 1
ATOM 1632 O O . GLY A 1 209 ? 0.985 7.395 -26.574 1.00 81.75 209 GLY A O 1
ATOM 1633 N N . GLY A 1 210 ? 1.987 9.317 -26.037 1.00 69.19 210 GLY A N 1
ATOM 1634 C CA . GLY A 1 210 ? 1.739 9.199 -24.595 1.00 69.19 210 GLY A CA 1
ATOM 1635 C C . GLY A 1 210 ? 2.601 8.219 -23.801 1.00 69.19 210 GLY A C 1
ATOM 1636 O O . GLY A 1 210 ? 2.523 8.237 -22.574 1.00 69.19 210 GLY A O 1
ATOM 1637 N N . ALA A 1 211 ? 3.464 7.422 -24.439 1.00 76.94 211 ALA A N 1
ATOM 1638 C CA . ALA A 1 211 ? 4.355 6.500 -23.730 1.00 76.94 211 ALA A CA 1
ATOM 1639 C C . ALA A 1 211 ? 5.273 7.227 -22.724 1.00 76.94 211 ALA A C 1
ATOM 1641 O O . ALA A 1 211 ? 5.901 8.238 -23.047 1.00 76.94 211 ALA A O 1
ATOM 1642 N N . ARG A 1 212 ? 5.347 6.690 -21.503 1.00 67.12 212 ARG A N 1
ATOM 1643 C CA . ARG A 1 212 ? 6.012 7.279 -20.327 1.00 67.12 212 ARG A CA 1
ATOM 1644 C C . ARG A 1 212 ? 7.352 6.647 -20.009 1.00 67.12 212 ARG A C 1
ATOM 1646 O O . ARG A 1 212 ? 8.248 7.312 -19.506 1.00 67.12 212 ARG A O 1
ATOM 1653 N N . HIS A 1 213 ? 7.455 5.350 -20.259 1.00 70.50 213 HIS A N 1
ATOM 1654 C CA . HIS A 1 213 ? 8.601 4.514 -19.927 1.00 70.50 213 HIS A CA 1
ATOM 1655 C C . HIS A 1 213 ? 8.487 3.180 -20.676 1.00 70.50 213 HIS A C 1
ATOM 1657 O O . HIS A 1 213 ? 7.428 2.840 -21.212 1.00 70.50 213 HIS A O 1
ATOM 1663 N N . LEU A 1 214 ? 9.549 2.377 -20.660 1.00 67.44 214 LEU A N 1
ATOM 1664 C CA . LEU A 1 214 ? 9.596 1.081 -21.346 1.00 67.44 214 LEU A CA 1
ATOM 1665 C C . LEU A 1 214 ? 8.464 0.121 -20.934 1.00 67.44 214 LEU A C 1
ATOM 1667 O O . LEU A 1 214 ? 8.005 -0.645 -21.774 1.00 67.44 214 LEU A O 1
ATOM 1671 N N . GLN A 1 215 ? 7.947 0.188 -19.701 1.00 72.81 215 GLN A N 1
ATOM 1672 C CA . GLN A 1 215 ? 6.855 -0.685 -19.243 1.00 72.81 215 GLN A CA 1
ATOM 1673 C C . GLN A 1 215 ? 5.523 -0.438 -19.984 1.00 72.81 215 GLN A C 1
ATOM 1675 O O . GLN A 1 215 ? 4.643 -1.296 -19.944 1.00 72.81 215 GLN A O 1
ATOM 1680 N N . ASP A 1 216 ? 5.360 0.676 -20.714 1.00 79.50 216 ASP A N 1
ATOM 1681 C CA . ASP A 1 216 ? 4.170 0.869 -21.555 1.00 79.50 216 ASP A CA 1
ATOM 1682 C C . ASP A 1 216 ? 4.176 -0.062 -22.787 1.00 79.50 216 ASP A C 1
ATOM 1684 O O . ASP A 1 216 ? 3.110 -0.341 -23.332 1.00 79.50 216 ASP A O 1
ATOM 1688 N N . LEU A 1 217 ? 5.327 -0.646 -23.168 1.00 77.75 217 LEU A N 1
ATOM 1689 C CA . LEU A 1 217 ? 5.378 -1.738 -24.154 1.00 77.75 217 LEU A CA 1
ATOM 1690 C C . LEU A 1 217 ? 4.581 -2.955 -23.687 1.00 77.75 217 LEU A C 1
ATOM 1692 O O . LEU A 1 217 ? 3.876 -3.570 -24.486 1.00 77.75 217 LEU A O 1
ATOM 1696 N N . GLU A 1 218 ? 4.672 -3.300 -22.401 1.00 79.38 218 GLU A N 1
ATOM 1697 C CA . GLU A 1 218 ? 3.931 -4.434 -21.844 1.00 79.38 218 GLU A CA 1
ATOM 1698 C C . GLU A 1 218 ? 2.431 -4.130 -21.754 1.00 79.38 218 GLU A C 1
ATOM 1700 O O . GLU A 1 218 ? 1.622 -5.020 -22.011 1.00 79.38 218 GLU A O 1
ATOM 1705 N N . LYS A 1 219 ? 2.041 -2.872 -21.503 1.00 84.81 219 LYS A N 1
ATOM 1706 C CA . LYS A 1 219 ? 0.629 -2.456 -21.561 1.00 84.81 219 LYS A CA 1
ATOM 1707 C C . LYS A 1 219 ? 0.069 -2.545 -22.973 1.00 84.81 219 LYS A C 1
ATOM 1709 O O . LYS A 1 219 ? -0.938 -3.205 -23.181 1.00 84.81 219 LYS A O 1
ATOM 1714 N N . VAL A 1 220 ? 0.758 -1.979 -23.967 1.00 87.00 220 VAL A N 1
ATOM 1715 C CA . VAL A 1 220 ? 0.334 -2.081 -25.375 1.00 87.00 220 VAL A CA 1
ATOM 1716 C C . VAL A 1 220 ? 0.257 -3.538 -25.818 1.00 87.00 220 VAL A C 1
ATOM 1718 O O . VAL A 1 220 ? -0.687 -3.936 -26.501 1.00 87.00 220 VAL A O 1
ATOM 1721 N N . LYS A 1 221 ? 1.211 -4.367 -25.395 1.00 89.12 221 LYS A N 1
ATOM 1722 C CA . LYS A 1 221 ? 1.195 -5.806 -25.657 1.00 89.12 221 LYS A CA 1
ATOM 1723 C C . LYS A 1 221 ? -0.012 -6.495 -25.025 1.00 89.12 221 LYS A C 1
ATOM 1725 O O . LYS A 1 221 ? -0.624 -7.322 -25.698 1.00 89.12 221 LYS A O 1
ATOM 1730 N N . ALA A 1 222 ? -0.365 -6.159 -23.786 1.00 88.25 222 ALA A N 1
ATOM 1731 C CA . ALA A 1 222 ? -1.546 -6.694 -23.118 1.00 88.25 222 ALA A CA 1
ATOM 1732 C C . ALA A 1 222 ? -2.837 -6.257 -23.830 1.00 88.25 222 ALA A C 1
ATOM 1734 O O . ALA A 1 222 ? -3.624 -7.109 -24.239 1.00 88.25 222 ALA A O 1
ATOM 1735 N N . SER A 1 223 ? -3.006 -4.955 -24.070 1.00 88.00 223 SER A N 1
ATOM 1736 C CA . SER A 1 223 ? -4.236 -4.380 -24.630 1.00 88.00 223 SER A CA 1
ATOM 1737 C C . SER A 1 223 ? -4.449 -4.730 -26.108 1.00 88.00 223 SER A C 1
ATOM 1739 O O . SER A 1 223 ? -5.587 -4.787 -26.559 1.00 88.00 223 SER A O 1
ATOM 1741 N N . SER A 1 224 ? -3.381 -5.027 -26.861 1.00 93.06 224 SER A N 1
ATOM 1742 C CA . SER A 1 224 ? -3.461 -5.423 -28.280 1.00 93.06 224 SER A CA 1
ATOM 1743 C C . SER A 1 224 ? -3.313 -6.925 -28.550 1.00 93.06 224 SER A C 1
ATOM 1745 O O . SER A 1 224 ? -3.303 -7.346 -29.711 1.00 93.06 224 SER A O 1
ATOM 1747 N N . GLY A 1 225 ? -3.096 -7.753 -27.522 1.00 89.19 225 GLY A N 1
ATOM 1748 C CA . GLY A 1 225 ? -2.723 -9.161 -27.712 1.00 89.19 225 GLY A CA 1
ATOM 1749 C C . GLY A 1 225 ? -1.402 -9.343 -28.477 1.00 89.19 225 GLY A C 1
ATOM 1750 O O . GLY A 1 225 ? -1.210 -10.330 -29.189 1.00 89.19 225 GLY A O 1
ATOM 1751 N N . GLY A 1 226 ? -0.491 -8.372 -28.373 1.00 90.38 226 GLY A N 1
ATOM 1752 C CA . GLY A 1 226 ? 0.812 -8.392 -29.030 1.00 90.38 226 GLY A CA 1
ATOM 1753 C C . GLY A 1 226 ? 0.794 -8.063 -30.527 1.00 90.38 226 GLY A C 1
ATOM 1754 O O . GLY A 1 226 ? 1.742 -8.465 -31.215 1.00 90.38 226 GLY A O 1
ATOM 1755 N N . LYS A 1 227 ? -0.276 -7.430 -31.030 1.00 92.81 227 LYS A N 1
ATOM 1756 C CA . LYS A 1 227 ? -0.485 -7.104 -32.455 1.00 92.81 227 LYS A CA 1
ATOM 1757 C C . LYS A 1 227 ? -0.126 -5.666 -32.834 1.00 92.81 227 LYS A C 1
ATOM 1759 O O . LYS A 1 227 ? 0.076 -5.405 -34.014 1.00 92.81 227 LYS A O 1
ATOM 1764 N N . VAL A 1 228 ? -0.065 -4.759 -31.861 1.00 95.62 228 VAL A N 1
ATOM 1765 C CA . VAL A 1 228 ? 0.282 -3.346 -32.072 1.00 95.62 228 VAL A CA 1
ATOM 1766 C C . VAL A 1 228 ? 1.695 -3.109 -31.548 1.00 95.62 228 VAL A C 1
ATOM 1768 O O . VAL A 1 228 ? 2.012 -3.528 -30.433 1.00 95.62 228 VAL A O 1
ATOM 1771 N N . ASP A 1 229 ? 2.539 -2.469 -32.353 1.00 95.06 229 ASP A N 1
ATOM 1772 C CA . ASP A 1 229 ? 3.874 -2.005 -31.969 1.00 95.06 229 ASP A CA 1
ATOM 1773 C C . ASP A 1 229 ? 3.800 -0.607 -31.329 1.00 95.06 229 ASP A C 1
ATOM 1775 O O . ASP A 1 229 ? 2.834 0.123 -31.545 1.00 95.06 229 ASP A O 1
ATOM 1779 N N . LEU A 1 230 ? 4.805 -0.214 -30.540 1.00 92.00 230 LEU A N 1
ATOM 1780 C CA . LEU A 1 230 ? 4.807 1.063 -29.813 1.00 92.00 230 LEU A CA 1
ATOM 1781 C C . LEU A 1 230 ? 6.048 1.900 -30.125 1.00 92.00 230 LEU A C 1
ATOM 1783 O O . LEU A 1 230 ? 7.183 1.435 -29.978 1.00 92.00 230 LEU A O 1
ATOM 1787 N N . THR A 1 231 ? 5.820 3.169 -30.446 1.00 89.25 231 THR A N 1
ATOM 1788 C CA . THR A 1 231 ? 6.858 4.196 -30.507 1.00 89.25 231 THR A CA 1
ATOM 1789 C C . THR A 1 231 ? 7.022 4.910 -29.174 1.00 89.25 231 THR A C 1
ATOM 1791 O O . THR A 1 231 ? 6.057 5.372 -28.566 1.00 89.25 231 THR A O 1
ATOM 1794 N N . ILE A 1 232 ? 8.276 5.023 -28.731 1.00 79.81 232 ILE A N 1
ATOM 1795 C CA . ILE A 1 232 ? 8.675 5.755 -27.525 1.00 79.81 232 ILE A CA 1
ATOM 1796 C C . ILE A 1 232 ? 9.726 6.788 -27.938 1.00 79.81 232 ILE A C 1
ATOM 1798 O O . ILE A 1 232 ? 10.820 6.417 -28.356 1.00 79.81 232 ILE A O 1
ATOM 1802 N N . GLY A 1 233 ? 9.376 8.071 -27.836 1.00 75.06 233 GLY A N 1
ATOM 1803 C CA . GLY A 1 233 ? 10.255 9.203 -28.149 1.00 75.06 233 GLY A CA 1
ATOM 1804 C C . GLY A 1 233 ? 10.776 9.877 -26.881 1.00 75.06 233 GLY A C 1
ATOM 1805 O O . GLY A 1 233 ? 11.762 9.440 -26.292 1.00 75.06 233 GLY A O 1
ATOM 1806 N N . SER A 1 234 ? 10.084 10.925 -26.429 1.00 66.44 234 SER A N 1
ATOM 1807 C CA . SER A 1 234 ? 10.493 11.809 -25.321 1.00 66.44 234 SER A CA 1
ATOM 1808 C C . SER A 1 234 ? 10.812 11.126 -23.985 1.00 66.44 234 SER A C 1
ATOM 1810 O O . SER A 1 234 ? 11.496 11.718 -23.154 1.00 66.44 234 SER A O 1
ATOM 1812 N N . ALA A 1 235 ? 10.310 9.914 -23.745 1.00 58.75 235 ALA A N 1
ATOM 1813 C CA . ALA A 1 235 ? 10.585 9.140 -22.534 1.00 58.75 235 ALA A CA 1
ATOM 1814 C C . ALA A 1 235 ? 11.969 8.465 -22.523 1.00 58.75 235 ALA A C 1
ATOM 1816 O O . ALA A 1 235 ? 12.417 8.022 -21.467 1.00 58.75 235 ALA A O 1
ATOM 1817 N N . LEU A 1 236 ? 12.658 8.380 -23.667 1.00 65.44 236 LEU A N 1
ATOM 1818 C CA . LEU A 1 236 ? 13.996 7.797 -23.734 1.00 65.44 236 LEU A CA 1
ATOM 1819 C C . LEU A 1 236 ? 15.065 8.798 -23.284 1.00 65.44 236 LEU A C 1
ATOM 1821 O O . LEU A 1 236 ? 15.052 9.972 -23.660 1.00 65.44 236 LEU A O 1
ATOM 1825 N N . ASP A 1 237 ? 16.043 8.300 -22.536 1.00 60.81 237 ASP A N 1
ATOM 1826 C CA . ASP A 1 237 ? 17.212 9.042 -22.055 1.00 60.81 237 ASP A CA 1
ATOM 1827 C C . ASP A 1 237 ? 18.022 9.703 -23.182 1.00 60.81 237 ASP A C 1
ATOM 1829 O O . ASP A 1 237 ? 18.428 10.862 -23.069 1.00 60.81 237 ASP A O 1
ATOM 1833 N N . ILE A 1 238 ? 18.156 9.021 -24.322 1.00 63.78 238 ILE A N 1
ATOM 1834 C CA . ILE A 1 238 ? 18.816 9.529 -25.536 1.00 63.78 238 ILE A CA 1
ATOM 1835 C C . ILE A 1 238 ? 18.144 10.786 -26.125 1.00 63.78 238 ILE A C 1
ATOM 1837 O O . ILE A 1 238 ? 18.765 11.515 -26.907 1.00 63.78 238 ILE A O 1
ATOM 1841 N N . PHE A 1 239 ? 16.897 11.065 -25.731 1.00 58.56 239 PHE A N 1
ATOM 1842 C CA . PHE A 1 239 ? 16.127 12.251 -26.104 1.00 58.56 239 PHE A CA 1
ATOM 1843 C C . PHE A 1 239 ? 15.747 13.126 -24.906 1.00 58.56 239 PHE A C 1
ATOM 1845 O O . PHE A 1 239 ? 14.755 13.851 -24.956 1.00 58.56 239 PHE A O 1
ATOM 1852 N N . GLY A 1 240 ? 16.532 13.087 -23.827 1.00 53.19 240 GLY A N 1
ATOM 1853 C CA . GLY A 1 240 ? 16.319 13.948 -22.665 1.00 53.19 240 GLY A CA 1
ATOM 1854 C C . GLY A 1 240 ? 15.248 13.461 -21.687 1.00 53.19 240 GLY A C 1
ATOM 1855 O O . GLY A 1 240 ? 14.931 14.198 -20.751 1.00 53.19 240 GLY A O 1
ATOM 1856 N N . GLY A 1 241 ? 14.733 12.235 -21.848 1.00 53.06 241 GLY A N 1
ATOM 1857 C CA . GLY A 1 241 ? 14.027 11.531 -20.779 1.00 53.06 241 GLY A CA 1
ATOM 1858 C C . GLY A 1 241 ? 14.934 11.447 -19.550 1.00 53.06 241 GLY A C 1
ATOM 1859 O O . GLY A 1 241 ? 16.101 11.068 -19.646 1.00 53.06 241 GLY A O 1
ATOM 1860 N N . ARG A 1 242 ? 14.466 11.896 -18.384 1.00 48.12 242 ARG A N 1
ATOM 1861 C CA . ARG A 1 242 ? 15.336 11.963 -17.203 1.00 48.12 242 ARG A CA 1
ATOM 1862 C C . ARG A 1 242 ? 15.622 10.557 -16.678 1.00 48.12 242 ARG A C 1
ATOM 1864 O O . ARG A 1 242 ? 14.730 9.900 -16.153 1.00 48.12 242 ARG A O 1
ATOM 1871 N N . SER A 1 243 ? 16.887 10.139 -16.712 1.00 49.56 243 SER A N 1
ATOM 1872 C CA . SER A 1 243 ? 17.398 9.206 -15.707 1.00 49.56 243 SER A CA 1
ATOM 1873 C C . SER A 1 243 ? 17.237 9.871 -14.339 1.00 49.56 243 SER A C 1
ATOM 1875 O O . SER A 1 243 ? 17.700 11.003 -14.172 1.00 49.56 243 SER A O 1
ATOM 1877 N N . ILE A 1 244 ? 16.595 9.196 -13.384 1.00 51.81 244 ILE A N 1
ATOM 1878 C CA . ILE A 1 244 ? 16.414 9.706 -12.018 1.00 51.81 244 ILE A CA 1
ATOM 1879 C C . ILE A 1 244 ? 17.793 10.089 -11.462 1.00 51.81 244 ILE A C 1
ATOM 1881 O O . ILE A 1 244 ? 18.686 9.246 -11.349 1.00 51.81 244 ILE A O 1
ATOM 1885 N N . GLY A 1 245 ? 18.001 11.370 -11.152 1.00 50.34 245 GLY A N 1
ATOM 1886 C CA . GLY A 1 245 ? 19.254 11.820 -10.543 1.00 50.34 245 GLY A CA 1
ATOM 1887 C C . GLY A 1 245 ? 19.421 11.221 -9.141 1.00 50.34 245 GLY A C 1
ATOM 1888 O O . GLY A 1 245 ? 18.430 10.928 -8.477 1.00 50.34 245 GLY A O 1
ATOM 1889 N N . ARG A 1 246 ? 20.655 11.090 -8.621 1.00 56.69 246 ARG A N 1
ATOM 1890 C CA . ARG A 1 246 ? 20.887 10.541 -7.259 1.00 56.69 246 ARG A CA 1
ATOM 1891 C C . ARG A 1 246 ? 20.033 11.236 -6.185 1.00 56.69 246 ARG A C 1
ATOM 1893 O O . ARG A 1 246 ? 19.538 10.573 -5.289 1.00 56.69 246 ARG A O 1
ATOM 1900 N N . GLY A 1 247 ? 19.804 12.547 -6.313 1.00 57.88 247 GLY A N 1
ATOM 1901 C CA . GLY A 1 247 ? 18.930 13.309 -5.411 1.00 57.88 247 GLY A CA 1
ATOM 1902 C C . GLY A 1 247 ? 17.437 12.946 -5.496 1.00 57.88 247 GLY A C 1
ATOM 1903 O O . GLY A 1 247 ? 16.731 12.995 -4.493 1.00 57.88 247 GLY A O 1
ATOM 1904 N N . GLU A 1 248 ? 16.955 12.534 -6.670 1.00 61.38 248 GLU A N 1
ATOM 1905 C CA . GLU A 1 248 ? 15.557 12.143 -6.909 1.00 61.38 248 GLU A CA 1
ATOM 1906 C C . GLU A 1 248 ? 15.249 10.716 -6.384 1.00 61.38 248 GLU A C 1
ATOM 1908 O O . GLU A 1 248 ? 14.081 10.351 -6.221 1.00 61.38 248 GLU A O 1
ATOM 1913 N N . LEU A 1 249 ? 16.276 9.925 -6.026 1.00 62.28 249 LEU A N 1
ATOM 1914 C CA . LEU A 1 249 ? 16.111 8.661 -5.286 1.00 62.28 249 LEU A CA 1
ATOM 1915 C C . LEU A 1 249 ? 15.603 8.893 -3.854 1.00 62.28 249 LEU A C 1
ATOM 1917 O O . LEU A 1 249 ? 14.872 8.059 -3.314 1.00 62.28 249 LEU A O 1
ATOM 1921 N N . PHE A 1 250 ? 15.964 10.026 -3.247 1.00 68.69 250 PHE A N 1
ATOM 1922 C CA . PHE A 1 250 ? 15.617 10.358 -1.862 1.00 68.69 250 PHE A CA 1
ATOM 1923 C C . PHE A 1 250 ? 14.230 11.004 -1.749 1.00 68.69 250 PHE A C 1
ATOM 1925 O O . PHE A 1 250 ? 13.472 10.703 -0.821 1.00 68.69 250 PHE A O 1
ATOM 1932 N N . ALA A 1 251 ? 13.884 11.866 -2.710 1.00 62.50 251 ALA A N 1
ATOM 1933 C CA . ALA A 1 251 ? 12.638 12.629 -2.727 1.00 62.50 251 ALA A CA 1
ATOM 1934 C C . ALA A 1 251 ? 11.408 11.760 -3.030 1.00 62.50 251 ALA A C 1
ATOM 1936 O O . ALA A 1 251 ? 11.493 10.779 -3.765 1.00 62.50 251 ALA A O 1
ATOM 1937 N N . HIS A 1 252 ? 10.251 12.125 -2.476 1.00 63.06 252 HIS A N 1
ATOM 1938 C CA . HIS A 1 252 ? 8.970 11.536 -2.864 1.00 63.06 252 HIS A CA 1
ATOM 1939 C C . HIS A 1 252 ? 8.545 12.081 -4.234 1.00 63.06 252 HIS A C 1
ATOM 1941 O O . HIS A 1 252 ? 8.452 13.293 -4.413 1.00 63.06 252 HIS A O 1
ATOM 1947 N N . THR A 1 253 ? 8.324 11.188 -5.197 1.00 62.84 253 THR A N 1
ATOM 1948 C CA . THR A 1 253 ? 7.927 11.519 -6.575 1.00 62.84 253 THR A CA 1
ATOM 1949 C C . THR A 1 253 ? 6.535 10.997 -6.945 1.00 62.84 253 THR A C 1
ATOM 1951 O O . THR A 1 253 ? 5.998 11.392 -7.979 1.00 62.84 253 THR A O 1
ATOM 1954 N N . ASN A 1 254 ? 5.911 10.181 -6.087 1.00 64.25 254 ASN A N 1
ATOM 1955 C CA . ASN A 1 254 ? 4.601 9.572 -6.324 1.00 64.25 254 ASN A CA 1
ATOM 1956 C C . ASN A 1 254 ? 3.434 10.425 -5.788 1.00 64.25 254 ASN A C 1
ATOM 1958 O O . ASN A 1 254 ? 2.642 9.965 -4.967 1.00 64.25 254 ASN A O 1
ATOM 1962 N N . GLY A 1 255 ? 3.344 11.671 -6.251 1.00 63.28 255 GLY A N 1
ATOM 1963 C CA . GLY A 1 255 ? 2.256 12.596 -5.930 1.00 63.28 255 GLY A CA 1
ATOM 1964 C C . GLY A 1 255 ? 2.709 13.827 -5.154 1.00 63.28 255 GLY A C 1
ATOM 1965 O O . GLY A 1 255 ? 3.894 14.014 -4.864 1.00 63.28 255 GLY A O 1
ATOM 1966 N N . ARG A 1 256 ? 1.757 14.715 -4.872 1.00 71.44 256 ARG A N 1
ATOM 1967 C CA . ARG A 1 256 ? 1.974 15.953 -4.112 1.00 71.44 256 ARG A CA 1
ATOM 1968 C C . ARG A 1 256 ? 0.927 16.102 -3.020 1.00 71.44 256 ARG A C 1
ATOM 1970 O O . ARG A 1 256 ? -0.150 15.528 -3.106 1.00 71.44 256 ARG A O 1
ATOM 1977 N N . PHE A 1 257 ? 1.261 16.919 -2.030 1.00 75.31 257 PHE A N 1
ATOM 1978 C CA . PHE A 1 257 ? 0.398 17.271 -0.910 1.00 75.31 257 PHE A CA 1
ATOM 1979 C C . PHE A 1 257 ? 0.220 18.794 -0.950 1.00 75.31 257 PHE A C 1
ATOM 1981 O O . PHE A 1 257 ? 1.081 19.506 -0.437 1.00 75.31 257 PHE A O 1
ATOM 1988 N N . PRO A 1 258 ? -0.822 19.326 -1.619 1.00 60.81 258 PRO A N 1
ATOM 1989 C CA . PRO A 1 258 ? -0.968 20.762 -1.890 1.00 60.81 258 PRO A CA 1
ATOM 1990 C C . PRO A 1 258 ? -1.128 21.642 -0.653 1.00 60.81 258 PRO A C 1
ATOM 1992 O O . PRO A 1 258 ? -1.142 22.861 -0.779 1.00 60.81 258 PRO A O 1
ATOM 1995 N N . ILE A 1 259 ? -1.320 21.011 0.501 1.00 63.25 259 ILE A N 1
ATOM 1996 C CA . ILE A 1 259 ? -1.899 21.612 1.701 1.00 63.25 259 ILE A CA 1
ATOM 1997 C C . ILE A 1 259 ? -0.972 21.405 2.899 1.00 63.25 259 ILE A C 1
ATOM 1999 O O . ILE A 1 259 ? -0.903 22.250 3.781 1.00 63.25 259 ILE A O 1
ATOM 2003 N N . ASP A 1 260 ? -0.203 20.313 2.906 1.00 67.00 260 ASP A N 1
ATOM 2004 C CA . ASP A 1 260 ? 0.800 20.032 3.929 1.00 67.00 260 ASP A CA 1
ATOM 2005 C C . ASP A 1 260 ? 2.116 19.602 3.269 1.00 67.00 260 ASP A C 1
ATOM 2007 O O . ASP A 1 260 ? 2.416 18.415 3.123 1.00 67.00 260 ASP A O 1
ATOM 2011 N N . GLU A 1 261 ? 2.944 20.576 2.876 1.00 67.31 261 GLU A N 1
ATOM 2012 C CA . GLU A 1 261 ? 4.262 20.301 2.282 1.00 67.31 261 GLU A CA 1
ATOM 2013 C C . GLU A 1 261 ? 5.176 19.490 3.221 1.00 67.31 261 GLU A C 1
ATOM 2015 O O . GLU A 1 261 ? 6.077 18.786 2.755 1.00 67.31 261 GLU A O 1
ATOM 2020 N N . ARG A 1 262 ? 4.906 19.476 4.539 1.00 70.94 262 ARG A N 1
ATOM 2021 C CA . ARG A 1 262 ? 5.655 18.659 5.511 1.00 70.94 262 ARG A CA 1
ATOM 2022 C C . ARG A 1 262 ? 5.506 17.162 5.228 1.00 70.94 262 ARG A C 1
ATOM 2024 O O . ARG A 1 262 ? 6.345 16.373 5.666 1.00 70.94 262 ARG A O 1
ATOM 2031 N N . GLN A 1 263 ? 4.481 16.742 4.483 1.00 73.62 263 GLN A N 1
ATOM 2032 C CA . GLN A 1 263 ? 4.324 15.356 4.036 1.00 73.62 263 GLN A CA 1
ATOM 2033 C C . GLN A 1 263 ? 5.477 14.895 3.135 1.00 73.62 263 GLN A C 1
ATOM 2035 O O . GLN A 1 263 ? 5.854 13.720 3.196 1.00 73.62 263 GLN A O 1
ATOM 2040 N N . LEU A 1 264 ? 6.082 15.804 2.359 1.00 74.06 264 LEU A N 1
ATOM 2041 C CA . LEU A 1 264 ? 7.264 15.510 1.546 1.00 74.06 264 LEU A CA 1
ATOM 2042 C C . LEU A 1 264 ? 8.491 15.275 2.434 1.00 74.06 264 LEU A C 1
ATOM 2044 O O . LEU A 1 264 ? 9.173 14.263 2.277 1.00 74.06 264 LEU A O 1
ATOM 2048 N N . ASP A 1 265 ? 8.712 16.134 3.431 1.00 75.56 265 ASP A N 1
ATOM 2049 C CA . ASP A 1 265 ? 9.814 15.995 4.393 1.00 75.56 265 ASP A CA 1
ATOM 2050 C C . ASP A 1 265 ? 9.713 14.705 5.218 1.00 75.56 265 ASP A C 1
ATOM 2052 O O . ASP A 1 265 ? 10.717 14.054 5.521 1.00 75.56 265 ASP A O 1
ATOM 2056 N N . ARG A 1 266 ? 8.491 14.292 5.574 1.00 77.69 266 ARG A N 1
ATOM 2057 C CA . ARG A 1 266 ? 8.240 13.034 6.297 1.00 77.69 266 ARG A CA 1
ATOM 2058 C C . ARG A 1 266 ? 8.491 11.792 5.433 1.00 77.69 266 ARG A C 1
ATOM 2060 O O . ARG A 1 266 ? 8.807 10.730 5.977 1.00 77.69 266 ARG A O 1
ATOM 2067 N N . ARG A 1 267 ? 8.376 11.920 4.108 1.00 81.94 267 ARG A N 1
ATOM 2068 C CA . ARG A 1 267 ? 8.638 10.864 3.110 1.00 81.94 267 ARG A CA 1
ATOM 2069 C C . ARG A 1 267 ? 10.035 10.946 2.489 1.00 81.94 267 ARG A C 1
ATOM 2071 O O . ARG A 1 267 ? 10.372 10.135 1.627 1.00 81.94 267 ARG A O 1
ATOM 2078 N N . TYR A 1 268 ? 10.856 11.886 2.948 1.00 79.25 268 TYR A N 1
ATOM 2079 C CA . TYR A 1 268 ? 12.254 12.005 2.569 1.00 79.25 268 TYR A CA 1
ATOM 2080 C C . TYR A 1 268 ? 13.141 11.141 3.473 1.00 79.25 268 TYR A C 1
ATOM 2082 O O . TYR A 1 268 ? 13.066 11.198 4.706 1.00 79.25 268 TYR A O 1
ATOM 2090 N N . VAL A 1 269 ? 14.035 10.371 2.856 1.00 80.19 269 VAL A N 1
ATOM 2091 C CA . VAL A 1 269 ? 15.085 9.622 3.552 1.00 80.19 269 VAL A CA 1
ATOM 2092 C C . VAL A 1 269 ? 16.391 9.755 2.782 1.00 80.19 269 VAL A C 1
ATOM 2094 O O . VAL A 1 269 ? 16.447 9.489 1.584 1.00 80.19 269 VAL A O 1
ATOM 2097 N N . ASN A 1 270 ? 17.434 10.202 3.480 1.00 83.69 270 ASN A N 1
ATOM 2098 C CA . ASN A 1 270 ? 18.783 10.281 2.934 1.00 83.69 270 ASN A CA 1
ATOM 2099 C C . ASN A 1 270 ? 19.547 9.015 3.318 1.00 83.69 270 ASN A C 1
ATOM 2101 O O . ASN A 1 270 ? 19.493 8.614 4.480 1.00 83.69 270 ASN A O 1
ATOM 2105 N N . PHE A 1 271 ? 20.256 8.424 2.366 1.00 87.56 271 PHE A N 1
ATOM 2106 C CA . PHE A 1 271 ? 21.070 7.231 2.575 1.00 87.56 271 PHE A CA 1
ATOM 2107 C C . PHE A 1 271 ? 22.197 7.171 1.542 1.00 87.56 271 PHE A C 1
ATOM 2109 O O . PHE A 1 271 ? 22.115 7.779 0.473 1.00 87.56 271 PHE A O 1
ATOM 2116 N N . ASP A 1 272 ? 23.253 6.438 1.863 1.00 86.31 272 ASP A N 1
ATOM 2117 C CA . ASP A 1 272 ? 24.358 6.177 0.953 1.00 86.31 272 ASP A CA 1
ATOM 2118 C C . ASP A 1 272 ? 23.970 5.052 -0.019 1.00 86.31 272 ASP A C 1
ATOM 2120 O O . ASP A 1 272 ? 23.830 3.885 0.356 1.00 86.31 272 ASP A O 1
ATOM 2124 N N . ILE A 1 273 ? 23.747 5.427 -1.281 1.00 87.88 273 ILE A N 1
ATOM 2125 C CA . ILE A 1 273 ? 23.349 4.495 -2.340 1.00 87.88 273 ILE A CA 1
ATOM 2126 C C . ILE A 1 273 ? 24.468 3.513 -2.704 1.00 87.88 273 ILE A C 1
ATOM 2128 O O . ILE A 1 273 ? 24.165 2.383 -3.076 1.00 87.88 273 ILE A O 1
ATOM 2132 N N . ASP A 1 274 ? 25.737 3.910 -2.586 1.00 87.81 274 ASP A N 1
ATOM 2133 C CA . ASP A 1 274 ? 26.863 3.039 -2.929 1.00 87.81 274 ASP A CA 1
ATOM 2134 C C . ASP A 1 274 ? 27.015 1.965 -1.848 1.00 87.81 274 ASP A C 1
ATOM 2136 O O . ASP A 1 274 ? 27.056 0.776 -2.160 1.00 87.81 274 ASP A O 1
ATOM 2140 N N . ALA A 1 275 ? 26.935 2.359 -0.574 1.00 92.62 275 ALA A N 1
ATOM 2141 C CA . ALA A 1 275 ? 26.903 1.411 0.536 1.00 92.62 275 ALA A CA 1
ATOM 2142 C C . ALA A 1 275 ? 25.675 0.482 0.472 1.00 92.62 275 ALA A C 1
ATOM 2144 O O . ALA A 1 275 ? 25.779 -0.707 0.782 1.00 92.62 275 ALA A O 1
ATOM 2145 N N . LEU A 1 276 ? 24.510 0.990 0.044 1.00 94.31 276 LEU A N 1
ATOM 2146 C CA . LEU A 1 276 ? 23.326 0.152 -0.172 1.00 94.31 276 LEU A CA 1
ATOM 2147 C C . LEU A 1 276 ? 23.567 -0.872 -1.288 1.00 94.31 276 LEU A C 1
ATOM 2149 O O . LEU A 1 276 ? 23.214 -2.039 -1.124 1.00 94.31 276 LEU A O 1
ATOM 2153 N N . CYS A 1 277 ? 24.178 -0.457 -2.400 1.00 93.12 277 CYS A N 1
ATOM 2154 C CA . CYS A 1 277 ? 24.572 -1.350 -3.486 1.00 93.12 277 CYS A CA 1
ATOM 2155 C C . CYS A 1 277 ? 25.554 -2.424 -3.018 1.00 93.12 277 CYS A C 1
ATOM 2157 O O . CYS A 1 277 ? 25.381 -3.577 -3.402 1.00 93.12 277 CYS A O 1
ATOM 2159 N N . ASP A 1 278 ? 26.527 -2.090 -2.168 1.00 94.69 278 ASP A N 1
ATOM 2160 C CA . ASP A 1 278 ? 27.489 -3.054 -1.622 1.00 94.69 278 ASP A CA 1
ATOM 2161 C C . ASP A 1 278 ? 26.798 -4.122 -0.763 1.00 94.69 278 ASP A C 1
ATOM 2163 O O . ASP A 1 278 ? 27.008 -5.327 -0.950 1.00 94.69 278 ASP A O 1
ATOM 2167 N N . VAL A 1 279 ? 25.909 -3.696 0.141 1.00 96.19 279 VAL A N 1
ATOM 2168 C CA . VAL A 1 279 ? 25.106 -4.610 0.968 1.00 96.19 279 VAL A CA 1
ATOM 2169 C C . VAL A 1 279 ? 24.203 -5.480 0.089 1.00 96.19 279 VAL A C 1
ATOM 2171 O O . VAL A 1 279 ? 24.158 -6.703 0.244 1.00 96.19 279 VAL A O 1
ATOM 2174 N N . ALA A 1 280 ? 23.505 -4.867 -0.866 1.00 95.75 280 ALA A N 1
ATOM 2175 C CA . ALA A 1 280 ? 22.615 -5.552 -1.793 1.00 95.75 280 ALA A CA 1
ATOM 2176 C C . ALA A 1 280 ? 23.377 -6.557 -2.673 1.00 95.75 280 ALA A C 1
ATOM 2178 O O . ALA A 1 280 ? 22.906 -7.680 -2.878 1.00 95.75 280 ALA A O 1
ATOM 2179 N N . ALA A 1 281 ? 24.576 -6.203 -3.140 1.00 94.88 281 ALA A N 1
ATOM 2180 C CA . ALA A 1 281 ? 25.442 -7.060 -3.940 1.00 94.88 281 ALA A CA 1
ATOM 2181 C C . ALA A 1 281 ? 25.863 -8.312 -3.165 1.00 94.88 281 ALA A C 1
ATOM 2183 O O . ALA A 1 281 ? 25.764 -9.416 -3.710 1.00 94.88 281 ALA A O 1
ATOM 2184 N N . ALA A 1 282 ? 26.230 -8.161 -1.888 1.00 95.25 282 ALA A N 1
ATOM 2185 C CA . ALA A 1 282 ? 26.614 -9.255 -0.995 1.00 95.25 282 ALA A CA 1
ATOM 2186 C C . ALA A 1 282 ? 25.435 -10.132 -0.521 1.00 95.25 282 ALA A C 1
ATOM 2188 O O . ALA A 1 282 ? 25.634 -11.279 -0.121 1.00 95.25 282 ALA A O 1
ATOM 2189 N N . ALA A 1 283 ? 24.200 -9.624 -0.559 1.00 93.88 283 ALA A N 1
ATOM 2190 C CA . ALA A 1 283 ? 23.032 -10.333 -0.040 1.00 93.88 283 ALA A CA 1
ATOM 2191 C C . ALA A 1 283 ? 22.630 -11.567 -0.882 1.00 93.88 283 ALA A C 1
ATOM 2193 O O . ALA A 1 283 ? 22.674 -11.557 -2.113 1.00 93.88 283 ALA A O 1
ATOM 2194 N N . GLY A 1 284 ? 22.135 -12.628 -0.237 1.00 82.94 284 GLY A N 1
ATOM 2195 C CA . GLY A 1 284 ? 21.492 -13.751 -0.938 1.00 82.94 284 GLY A CA 1
ATOM 2196 C C . GLY A 1 284 ? 22.428 -14.785 -1.582 1.00 82.94 284 GLY A C 1
ATOM 2197 O O . GLY A 1 284 ? 22.018 -15.462 -2.530 1.00 82.94 284 GLY A O 1
ATOM 2198 N N . GLY A 1 285 ? 23.645 -14.948 -1.053 1.00 85.44 285 GLY A N 1
ATOM 2199 C CA . GLY A 1 285 ? 24.584 -16.006 -1.442 1.00 85.44 285 GLY A CA 1
ATOM 2200 C C . GLY A 1 285 ? 25.825 -15.451 -2.133 1.00 85.44 285 GLY A C 1
ATOM 2201 O O . GLY A 1 285 ? 26.558 -14.677 -1.530 1.00 85.44 285 GLY A O 1
ATOM 2202 N N . GLU A 1 286 ? 26.076 -15.872 -3.376 1.00 87.88 286 GLU A N 1
ATOM 2203 C CA . GLU A 1 286 ? 27.221 -15.394 -4.160 1.00 87.88 286 GLU A CA 1
ATOM 2204 C C . GLU A 1 286 ? 27.121 -13.882 -4.422 1.00 87.88 286 GLU A C 1
ATOM 2206 O O . GLU A 1 286 ? 26.126 -13.434 -5.012 1.00 87.88 286 GLU A O 1
ATOM 2211 N N . PRO A 1 287 ? 28.135 -13.096 -4.008 1.00 92.31 287 PRO A N 1
ATOM 2212 C CA . PRO A 1 287 ? 28.163 -11.667 -4.265 1.00 92.31 287 PRO A CA 1
ATOM 2213 C C . PRO A 1 287 ? 28.132 -11.375 -5.766 1.00 92.31 287 PRO A C 1
ATOM 2215 O O . PRO A 1 287 ? 28.887 -11.963 -6.538 1.00 92.31 287 PRO A O 1
ATOM 2218 N N . SER A 1 288 ? 27.268 -10.456 -6.184 1.00 93.06 288 SER A N 1
ATOM 2219 C CA . SER A 1 288 ? 27.182 -10.006 -7.576 1.00 93.06 288 SER A CA 1
ATOM 2220 C C . SER A 1 288 ? 26.813 -8.522 -7.604 1.00 93.06 288 SER A C 1
ATOM 2222 O O . SER A 1 288 ? 25.859 -8.152 -6.912 1.00 93.06 288 SER A O 1
ATOM 2224 N N . PRO A 1 289 ? 27.546 -7.680 -8.359 1.00 93.12 289 PRO A N 1
ATOM 2225 C CA . PRO A 1 289 ? 27.305 -6.240 -8.412 1.00 93.12 289 PRO A CA 1
ATOM 2226 C C . PRO A 1 289 ? 25.886 -5.876 -8.850 1.00 93.12 289 PRO A C 1
ATOM 2228 O O . PRO A 1 289 ? 25.258 -6.598 -9.629 1.00 93.12 289 PRO A O 1
ATOM 2231 N N . ILE A 1 290 ? 25.400 -4.725 -8.382 1.00 90.25 290 ILE A N 1
ATOM 2232 C CA . ILE A 1 290 ? 24.135 -4.146 -8.841 1.00 90.25 290 ILE A CA 1
ATOM 2233 C C . ILE A 1 290 ? 24.362 -3.420 -10.167 1.00 90.25 290 ILE A C 1
ATOM 2235 O O . ILE A 1 290 ? 25.211 -2.538 -10.259 1.00 90.25 290 ILE A O 1
ATOM 2239 N N . THR A 1 291 ? 23.581 -3.776 -11.187 1.00 86.00 291 THR A N 1
ATOM 2240 C CA . THR A 1 291 ? 23.650 -3.177 -12.527 1.00 86.00 291 THR A CA 1
ATOM 2241 C C . THR A 1 291 ? 22.565 -2.138 -12.769 1.00 86.00 291 THR A C 1
ATOM 2243 O O . THR A 1 291 ? 22.783 -1.195 -13.522 1.00 86.00 291 THR A O 1
ATOM 2246 N N . THR A 1 292 ? 21.383 -2.308 -12.169 1.00 84.75 292 THR A N 1
ATOM 2247 C CA . THR A 1 292 ? 20.257 -1.377 -12.344 1.00 84.75 292 THR A CA 1
ATOM 2248 C C . THR A 1 292 ? 19.490 -1.194 -11.045 1.00 84.75 292 THR A C 1
ATOM 2250 O O . THR A 1 292 ? 19.377 -2.129 -10.249 1.00 84.75 292 THR A O 1
ATOM 2253 N N . ILE A 1 293 ? 18.937 0.004 -10.861 1.00 82.38 293 ILE A N 1
ATOM 2254 C CA . ILE A 1 293 ? 18.081 0.371 -9.732 1.00 82.38 293 ILE A CA 1
ATOM 2255 C C . ILE A 1 293 ? 16.839 1.055 -10.299 1.00 82.38 293 ILE A C 1
ATOM 2257 O O . ILE A 1 293 ? 16.954 2.034 -11.033 1.00 82.38 293 ILE A O 1
ATOM 2261 N N . GLU A 1 294 ? 15.667 0.542 -9.954 1.00 81.38 294 GLU A N 1
ATOM 2262 C CA . GLU A 1 294 ? 14.365 1.091 -10.320 1.00 81.38 294 GLU A CA 1
ATOM 2263 C C . GLU A 1 294 ? 13.573 1.394 -9.045 1.00 81.38 294 GLU A C 1
ATOM 2265 O O . GLU A 1 294 ? 13.581 0.627 -8.085 1.00 81.38 294 GLU A O 1
ATOM 2270 N N . LYS A 1 295 ? 12.897 2.538 -9.009 1.00 79.50 295 LYS A N 1
ATOM 2271 C CA . LYS A 1 295 ? 12.091 2.964 -7.863 1.00 79.50 295 LYS A CA 1
ATOM 2272 C C . LYS A 1 295 ? 10.687 2.368 -7.993 1.00 79.50 295 LYS A C 1
ATOM 2274 O O . LYS A 1 295 ? 10.049 2.582 -9.016 1.00 79.50 295 LYS A O 1
ATOM 2279 N N . MET A 1 296 ? 10.220 1.631 -6.983 1.00 75.12 296 MET A N 1
ATOM 2280 C CA . MET A 1 296 ? 8.918 0.943 -7.011 1.00 75.12 296 MET A CA 1
ATOM 2281 C C . MET A 1 296 ? 7.852 1.648 -6.165 1.00 75.12 296 MET A C 1
ATOM 2283 O O . MET A 1 296 ? 6.814 2.045 -6.681 1.00 75.12 296 MET A O 1
ATOM 2287 N N . GLU A 1 297 ? 8.100 1.779 -4.857 1.00 66.38 297 GLU A N 1
ATOM 2288 C CA . GLU A 1 297 ? 7.127 2.269 -3.874 1.00 66.38 297 GLU A CA 1
ATOM 2289 C C . GLU A 1 297 ? 7.679 3.484 -3.121 1.00 66.38 297 GLU A C 1
ATOM 2291 O O . GLU A 1 297 ? 8.884 3.587 -2.852 1.00 66.38 297 GLU A O 1
ATOM 2296 N N . GLU A 1 298 ? 6.786 4.421 -2.799 1.00 63.75 298 GLU A N 1
ATOM 2297 C CA . GLU A 1 298 ? 7.132 5.718 -2.220 1.00 63.75 298 GLU A CA 1
ATOM 2298 C C . GLU A 1 298 ? 6.189 6.190 -1.102 1.00 63.75 298 GLU A C 1
ATOM 2300 O O . GLU A 1 298 ? 6.191 7.377 -0.773 1.00 63.75 298 GLU A O 1
ATOM 2305 N N . GLY A 1 299 ? 5.361 5.299 -0.548 1.00 71.38 299 GLY A N 1
ATOM 2306 C CA . GLY A 1 299 ? 4.382 5.633 0.488 1.00 71.38 299 GLY A CA 1
ATOM 2307 C C . GLY A 1 299 ? 5.038 5.828 1.855 1.00 71.38 299 GLY A C 1
ATOM 2308 O O . GLY A 1 299 ? 5.539 6.907 2.180 1.00 71.38 299 GLY A O 1
ATOM 2309 N N . PHE A 1 300 ? 5.028 4.772 2.667 1.00 81.38 300 PHE A N 1
ATOM 2310 C CA . PHE A 1 300 ? 5.668 4.763 3.986 1.00 81.38 300 PHE A CA 1
ATOM 2311 C C . PHE A 1 300 ? 7.147 4.387 3.921 1.00 81.38 300 PHE A C 1
ATOM 2313 O O . PHE A 1 300 ? 7.924 4.773 4.791 1.00 81.38 300 PHE A O 1
ATOM 2320 N N . SER A 1 301 ? 7.552 3.675 2.874 1.00 86.25 301 SER A N 1
ATOM 2321 C CA . SER A 1 301 ? 8.932 3.268 2.640 1.00 86.25 301 SER A CA 1
ATOM 2322 C C . SER A 1 301 ? 9.370 3.610 1.223 1.00 86.25 301 SER A C 1
ATOM 2324 O O . SER A 1 301 ? 8.559 3.722 0.306 1.00 86.25 301 SER A O 1
ATOM 2326 N N . ARG A 1 302 ? 10.681 3.740 1.044 1.00 87.25 302 ARG A N 1
ATOM 2327 C CA . ARG A 1 302 ? 11.344 3.762 -0.252 1.00 87.25 302 ARG A CA 1
ATOM 2328 C C . ARG A 1 302 ? 11.686 2.327 -0.642 1.00 87.25 302 ARG A C 1
ATOM 2330 O O . ARG A 1 302 ? 12.577 1.737 -0.035 1.00 87.25 302 ARG A O 1
ATOM 2337 N N . ALA A 1 303 ? 10.998 1.778 -1.640 1.00 90.06 303 ALA A N 1
ATOM 2338 C CA . ALA A 1 303 ? 11.329 0.470 -2.203 1.00 90.06 303 ALA A CA 1
ATOM 2339 C C . ALA A 1 303 ? 12.061 0.629 -3.542 1.00 90.06 303 ALA A C 1
ATOM 2341 O O . ALA A 1 303 ? 11.572 1.302 -4.453 1.00 90.06 303 ALA A O 1
ATOM 2342 N N . LEU A 1 304 ? 13.231 0.004 -3.654 1.00 90.44 304 LEU A N 1
ATOM 2343 C CA . LEU A 1 304 ? 14.075 -0.003 -4.843 1.00 90.44 304 LEU A CA 1
ATOM 2344 C C . LEU A 1 304 ? 14.211 -1.436 -5.364 1.00 90.44 304 LEU A C 1
ATOM 2346 O O . LEU A 1 304 ? 14.722 -2.305 -4.659 1.00 90.44 304 LEU A O 1
ATOM 2350 N N . LEU A 1 305 ? 13.792 -1.677 -6.602 1.00 91.94 305 LEU A N 1
ATOM 2351 C CA . LEU A 1 305 ? 14.106 -2.892 -7.342 1.00 91.94 305 LEU A CA 1
ATOM 2352 C C . LEU A 1 305 ? 15.548 -2.804 -7.834 1.00 91.94 305 LEU A C 1
ATOM 2354 O O . LEU A 1 305 ? 15.886 -1.937 -8.636 1.00 91.94 305 LEU A O 1
ATOM 2358 N N . MET A 1 306 ? 16.402 -3.707 -7.369 1.00 93.00 306 MET A N 1
ATOM 2359 C CA . MET A 1 306 ? 17.806 -3.764 -7.758 1.00 93.00 306 MET A CA 1
ATOM 2360 C C . MET A 1 306 ? 18.068 -5.055 -8.529 1.00 93.00 306 MET A C 1
ATOM 2362 O O . MET A 1 306 ? 17.734 -6.152 -8.069 1.00 93.00 306 MET A O 1
ATOM 2366 N N . LYS A 1 307 ? 18.688 -4.934 -9.703 1.00 92.19 307 LYS A N 1
ATOM 2367 C CA . LYS A 1 307 ? 19.089 -6.080 -10.524 1.00 92.19 307 LYS A CA 1
ATOM 2368 C C . LYS A 1 307 ? 20.578 -6.326 -10.376 1.00 92.19 307 LYS A C 1
ATOM 2370 O O . LYS A 1 307 ? 21.379 -5.405 -10.530 1.00 92.19 307 LYS A O 1
ATOM 2375 N N . LYS A 1 308 ? 20.933 -7.574 -10.097 1.00 92.50 308 LYS A N 1
ATOM 2376 C CA . LYS A 1 308 ? 22.313 -8.052 -10.049 1.00 92.50 308 LYS A CA 1
ATOM 2377 C C . LYS A 1 308 ? 22.814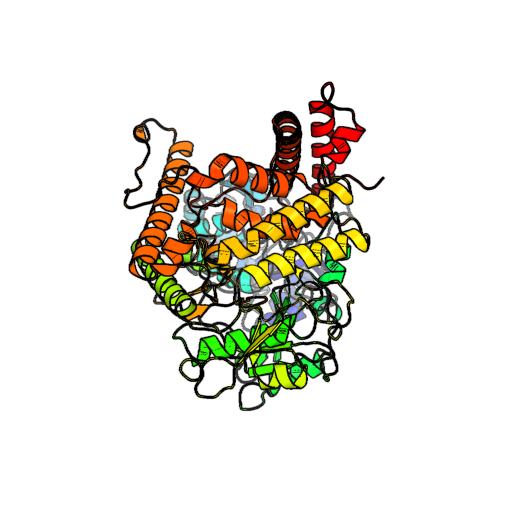 -8.411 -11.443 1.00 92.50 308 LYS A C 1
ATOM 2379 O O . LYS A 1 308 ? 22.034 -8.826 -12.301 1.00 92.50 308 LYS A O 1
ATOM 2384 N N . GLU A 1 309 ? 24.126 -8.349 -11.635 1.00 91.19 309 GLU A N 1
ATOM 2385 C CA . GLU A 1 309 ? 24.790 -8.764 -12.877 1.00 91.19 309 GLU A CA 1
ATOM 2386 C C . GLU A 1 309 ? 24.507 -10.235 -13.229 1.00 91.19 309 GLU A C 1
ATOM 2388 O O . GLU A 1 309 ? 24.324 -10.580 -14.393 1.00 91.19 309 GLU A O 1
ATOM 2393 N N . ASN A 1 310 ? 24.354 -11.098 -12.219 1.00 89.62 310 ASN A N 1
ATOM 2394 C CA . ASN A 1 310 ? 23.949 -12.496 -12.403 1.00 89.62 310 ASN A CA 1
ATOM 2395 C C . ASN A 1 310 ? 22.461 -12.690 -12.778 1.00 89.62 310 ASN A C 1
ATOM 2397 O O . ASN A 1 310 ? 21.979 -13.822 -12.818 1.00 89.62 310 ASN A O 1
ATOM 2401 N N . GLY A 1 311 ? 21.720 -11.605 -13.016 1.00 89.81 311 GLY A N 1
ATOM 2402 C CA . GLY A 1 311 ? 20.320 -11.610 -13.433 1.00 89.81 311 GLY A CA 1
ATOM 2403 C C . GLY A 1 311 ? 19.301 -11.715 -12.297 1.00 89.81 311 GLY A C 1
ATOM 2404 O O . GLY A 1 311 ? 18.109 -11.575 -12.567 1.00 89.81 311 GLY A O 1
ATOM 2405 N N . LYS A 1 312 ? 19.724 -11.930 -11.043 1.00 91.56 312 LYS A N 1
ATOM 2406 C CA . LYS A 1 312 ? 18.803 -11.963 -9.896 1.00 91.56 312 LYS A CA 1
ATOM 2407 C C . LYS A 1 312 ? 18.257 -10.572 -9.586 1.00 91.56 312 LYS A C 1
ATOM 2409 O O . LYS A 1 312 ? 18.991 -9.586 -9.599 1.00 91.56 312 LYS A O 1
ATOM 2414 N N . GLU A 1 313 ? 16.982 -10.519 -9.230 1.00 93.81 313 GLU A N 1
ATOM 2415 C CA . GLU A 1 313 ? 16.300 -9.305 -8.789 1.00 93.81 313 GLU A CA 1
ATOM 2416 C C . GLU A 1 313 ? 16.047 -9.357 -7.280 1.00 93.81 313 GLU A C 1
ATOM 2418 O O . GLU A 1 313 ? 15.609 -10.378 -6.744 1.00 93.81 313 GLU A O 1
ATOM 2423 N N . ILE A 1 314 ? 16.319 -8.249 -6.598 1.00 96.00 314 ILE A N 1
ATOM 2424 C CA . ILE A 1 314 ? 16.088 -8.069 -5.162 1.00 96.00 314 ILE A CA 1
ATOM 2425 C C . ILE A 1 314 ? 15.422 -6.718 -4.914 1.00 96.00 314 ILE A C 1
ATOM 2427 O O . ILE A 1 314 ? 15.504 -5.814 -5.742 1.00 96.00 314 ILE A O 1
ATOM 2431 N N . VAL A 1 315 ? 14.773 -6.578 -3.766 1.00 96.19 315 VAL A N 1
ATOM 2432 C CA . VAL A 1 315 ? 14.162 -5.326 -3.325 1.00 96.19 315 VAL A CA 1
ATOM 2433 C C . VAL A 1 315 ? 14.918 -4.812 -2.110 1.00 96.19 315 VAL A C 1
ATOM 2435 O O . VAL A 1 315 ? 15.086 -5.536 -1.130 1.00 96.19 315 VAL A O 1
ATOM 2438 N N . ALA A 1 316 ? 15.361 -3.559 -2.171 1.00 96.12 316 ALA A N 1
ATOM 2439 C CA . ALA A 1 316 ? 15.835 -2.812 -1.017 1.00 96.12 316 ALA A CA 1
ATOM 2440 C C . ALA A 1 316 ? 14.715 -1.892 -0.523 1.00 96.12 316 ALA A C 1
ATOM 2442 O O . ALA A 1 316 ? 14.271 -1.007 -1.252 1.00 96.12 316 ALA A O 1
ATOM 2443 N N . LYS A 1 317 ? 14.252 -2.104 0.708 1.00 95.25 317 LYS A N 1
ATOM 2444 C CA . LYS A 1 317 ? 13.213 -1.305 1.361 1.00 95.25 317 LYS A CA 1
ATOM 2445 C C . LYS A 1 317 ? 13.829 -0.484 2.488 1.00 95.25 317 LYS A C 1
ATOM 2447 O O . LYS A 1 317 ? 14.482 -1.041 3.365 1.00 95.25 317 LYS A O 1
ATOM 2452 N N . ILE A 1 318 ? 13.612 0.826 2.462 1.00 92.94 318 ILE A N 1
ATOM 2453 C CA . ILE A 1 318 ? 14.130 1.789 3.440 1.00 92.94 318 ILE A CA 1
ATOM 2454 C C . ILE A 1 318 ? 12.930 2.546 4.021 1.00 92.94 318 ILE A C 1
ATOM 2456 O O . ILE A 1 318 ? 12.247 3.240 3.265 1.00 92.94 318 ILE A O 1
ATOM 2460 N N . PRO A 1 319 ? 12.621 2.431 5.322 1.00 90.94 319 PRO A N 1
ATOM 2461 C CA . PRO A 1 319 ? 11.480 3.128 5.905 1.00 90.94 319 PRO A CA 1
ATOM 2462 C C . PRO A 1 319 ? 11.698 4.646 5.904 1.00 90.94 319 PRO A C 1
ATOM 2464 O O . PRO A 1 319 ? 12.760 5.148 6.280 1.00 90.94 319 PRO A O 1
ATOM 2467 N N . CYS A 1 320 ? 10.670 5.398 5.509 1.00 87.88 320 CYS A N 1
ATOM 2468 C CA . CYS A 1 320 ? 10.666 6.851 5.645 1.00 87.88 320 CYS A CA 1
ATOM 2469 C C . CYS A 1 320 ? 10.291 7.253 7.081 1.00 87.88 320 CYS A C 1
ATOM 2471 O O . CYS A 1 320 ? 9.773 6.454 7.861 1.00 87.88 320 CYS A O 1
ATOM 2473 N N . ARG A 1 321 ? 10.480 8.530 7.441 1.00 82.00 321 ARG A N 1
ATOM 2474 C CA . ARG A 1 321 ? 10.167 9.034 8.798 1.00 82.00 321 ARG A CA 1
ATOM 2475 C C . ARG A 1 321 ? 8.690 8.891 9.177 1.00 82.00 321 ARG A C 1
ATOM 2477 O O . ARG A 1 321 ? 8.361 8.924 10.358 1.00 82.00 321 ARG A O 1
ATOM 2484 N N . ILE A 1 322 ? 7.804 8.774 8.189 1.00 82.94 322 ILE A N 1
ATOM 2485 C CA . ILE A 1 322 ? 6.370 8.559 8.396 1.00 82.94 322 ILE A CA 1
ATOM 2486 C C . ILE A 1 322 ? 5.995 7.104 8.726 1.00 82.94 322 ILE A C 1
ATOM 2488 O O . ILE A 1 322 ? 4.907 6.895 9.262 1.00 82.94 322 ILE A O 1
ATOM 2492 N N . ALA A 1 323 ? 6.864 6.126 8.434 1.00 85.19 323 ALA A N 1
ATOM 2493 C CA . ALA A 1 323 ? 6.556 4.699 8.573 1.00 85.19 323 ALA A CA 1
ATOM 2494 C C . ALA A 1 323 ? 6.213 4.306 10.015 1.00 85.19 323 ALA A C 1
ATOM 2496 O O . ALA A 1 323 ? 5.285 3.537 10.255 1.00 85.19 323 ALA A O 1
ATOM 2497 N N . GLY A 1 324 ? 6.941 4.872 10.976 1.00 85.00 324 GLY A N 1
ATOM 2498 C CA . GLY A 1 324 ? 6.822 4.520 12.380 1.00 85.00 324 GLY A CA 1
ATOM 2499 C C . GLY A 1 324 ? 8.064 4.918 13.179 1.00 85.00 324 GLY A C 1
ATOM 2500 O O . GLY A 1 324 ? 8.908 5.677 12.689 1.00 85.00 324 GLY A O 1
ATOM 2501 N N . PRO A 1 325 ? 8.188 4.444 14.428 1.00 85.44 325 PRO A N 1
ATOM 2502 C CA . PRO A 1 325 ? 9.384 4.650 15.236 1.00 85.44 325 PRO A CA 1
ATOM 2503 C C . PRO A 1 325 ? 10.622 4.021 14.583 1.00 85.44 325 PRO A C 1
ATOM 2505 O O . PRO A 1 325 ? 10.576 2.899 14.069 1.00 85.44 325 PRO A O 1
ATOM 2508 N N . ARG A 1 326 ? 11.751 4.729 14.670 1.00 85.31 326 ARG A N 1
ATOM 2509 C CA . ARG A 1 326 ? 13.059 4.225 14.225 1.00 85.31 326 ARG A CA 1
ATOM 2510 C C . ARG A 1 326 ? 13.479 3.019 15.040 1.00 85.31 326 ARG A C 1
ATOM 2512 O O . ARG A 1 326 ? 13.406 3.106 16.262 1.00 85.31 326 ARG A O 1
ATOM 2519 N N . CYS A 1 327 ? 13.982 1.980 14.389 1.00 88.94 327 CYS A N 1
ATOM 2520 C CA . CYS A 1 327 ? 14.320 0.657 14.917 1.00 88.94 327 CYS A CA 1
ATOM 2521 C C . CYS A 1 327 ? 13.135 -0.331 15.040 1.00 88.94 327 CYS A C 1
ATOM 2523 O O . CYS A 1 327 ? 13.188 -1.350 14.344 1.00 88.94 327 CYS A O 1
ATOM 2525 N N . PRO A 1 328 ? 12.062 -0.115 15.848 1.00 90.50 328 PRO A N 1
ATOM 2526 C CA . PRO A 1 328 ? 10.967 -1.079 15.945 1.00 90.50 328 PRO A CA 1
ATOM 2527 C C . PRO A 1 328 ? 10.259 -1.342 14.617 1.00 90.50 328 PRO A C 1
ATOM 2529 O O . PRO A 1 328 ? 9.848 -2.471 14.388 1.00 90.50 328 PRO A O 1
ATOM 2532 N N . THR A 1 329 ? 10.137 -0.341 13.735 1.00 91.31 329 THR A N 1
ATOM 2533 C CA . THR A 1 329 ? 9.470 -0.515 12.431 1.00 91.31 329 THR A CA 1
ATOM 2534 C C . THR A 1 329 ? 10.179 -1.584 11.595 1.00 91.31 329 THR A C 1
ATOM 2536 O O . THR A 1 329 ? 9.567 -2.581 11.221 1.00 91.31 329 THR A O 1
ATOM 2539 N N . THR A 1 330 ? 11.489 -1.428 11.385 1.00 94.62 330 THR A N 1
ATOM 2540 C CA . THR A 1 330 ? 12.306 -2.374 10.609 1.00 94.62 330 THR A CA 1
ATOM 2541 C C . THR A 1 330 ? 12.432 -3.724 11.312 1.00 94.62 330 THR A C 1
ATOM 2543 O O . THR A 1 330 ? 12.225 -4.766 10.694 1.00 94.62 330 THR A O 1
ATOM 2546 N N . ALA A 1 331 ? 12.737 -3.725 12.615 1.00 95.50 331 ALA A N 1
ATOM 2547 C CA . ALA A 1 331 ? 12.948 -4.960 13.370 1.00 95.50 331 ALA A CA 1
ATOM 2548 C C . ALA A 1 331 ? 11.662 -5.799 13.500 1.00 95.50 331 ALA A C 1
ATOM 2550 O O . ALA A 1 331 ? 11.723 -7.027 13.439 1.00 95.50 331 ALA A O 1
ATOM 2551 N N . SER A 1 332 ? 10.496 -5.154 13.650 1.00 95.88 332 SER A N 1
ATOM 2552 C CA . SER A 1 332 ? 9.202 -5.846 13.706 1.00 95.88 332 SER A CA 1
ATOM 2553 C C . SER A 1 332 ? 8.811 -6.397 12.337 1.00 95.88 332 SER A C 1
ATOM 2555 O O . SER A 1 332 ? 8.341 -7.526 12.254 1.00 95.88 332 SER A O 1
ATOM 2557 N N . GLU A 1 333 ? 9.022 -5.644 11.251 1.00 96.38 333 GLU A N 1
ATOM 2558 C CA . GLU A 1 333 ? 8.726 -6.124 9.894 1.00 96.38 333 GLU A CA 1
ATOM 2559 C C . GLU A 1 333 ? 9.554 -7.376 9.557 1.00 96.38 333 GLU A C 1
ATOM 2561 O O . GLU A 1 333 ? 9.007 -8.384 9.105 1.00 96.38 333 GLU A O 1
ATOM 2566 N N . VAL A 1 334 ? 10.855 -7.366 9.870 1.00 97.44 334 VAL A N 1
ATOM 2567 C CA . VAL A 1 334 ? 11.723 -8.542 9.700 1.00 97.44 334 VAL A CA 1
ATOM 2568 C C . VAL A 1 334 ? 11.294 -9.697 10.607 1.00 97.44 334 VAL A C 1
ATOM 2570 O O . VAL A 1 334 ? 11.235 -10.841 10.151 1.00 97.44 334 VAL A O 1
ATOM 2573 N N . GLY A 1 335 ? 10.962 -9.416 11.871 1.00 97.06 335 GLY A N 1
ATOM 2574 C CA . GLY A 1 335 ? 10.471 -10.420 12.815 1.00 97.06 335 GLY A CA 1
ATOM 2575 C C . GLY A 1 335 ? 9.209 -11.124 12.319 1.00 97.06 335 GLY A C 1
ATOM 2576 O O . GLY A 1 335 ? 9.136 -12.354 12.358 1.00 97.06 335 GLY A O 1
ATOM 2577 N N . VAL A 1 336 ? 8.253 -10.364 11.782 1.00 96.94 336 VAL A N 1
ATOM 2578 C CA . VAL A 1 336 ? 7.026 -10.892 11.177 1.00 96.94 336 VAL A CA 1
ATOM 2579 C C . VAL A 1 336 ? 7.332 -11.717 9.927 1.00 96.94 336 VAL A C 1
ATOM 2581 O O . VAL A 1 336 ? 6.883 -12.861 9.849 1.00 96.94 336 VAL A O 1
ATOM 2584 N N . LEU A 1 337 ? 8.118 -11.194 8.979 1.00 97.38 337 LEU A N 1
ATOM 2585 C CA . LEU A 1 337 ? 8.459 -11.906 7.740 1.00 97.38 337 LEU A CA 1
ATOM 2586 C C . LEU A 1 337 ? 9.170 -13.235 8.024 1.00 97.38 337 LEU A C 1
ATOM 2588 O O . LEU A 1 337 ? 8.781 -14.273 7.486 1.00 97.38 337 LEU A O 1
ATOM 2592 N N . GLU A 1 338 ? 10.170 -13.241 8.909 1.00 97.12 338 GLU A N 1
ATOM 2593 C CA . GLU A 1 338 ? 10.884 -14.468 9.269 1.00 97.12 338 GLU A CA 1
ATOM 2594 C C . GLU A 1 338 ? 9.999 -15.455 10.029 1.00 97.12 338 GLU A C 1
ATOM 2596 O O . GLU A 1 338 ? 10.097 -16.662 9.794 1.00 97.12 338 GLU A O 1
ATOM 2601 N N . TYR A 1 339 ? 9.115 -14.977 10.907 1.00 95.88 339 TYR A N 1
ATOM 2602 C CA . TYR A 1 339 ? 8.196 -15.855 11.620 1.00 95.88 339 TYR A CA 1
ATOM 2603 C C . TYR A 1 339 ? 7.190 -16.507 10.666 1.00 95.88 339 TYR A C 1
ATOM 2605 O O . TYR A 1 339 ? 7.038 -17.730 10.676 1.00 95.88 339 TYR A O 1
ATOM 2613 N N . VAL A 1 340 ? 6.528 -15.708 9.822 1.00 95.81 340 VAL A N 1
ATOM 2614 C CA . VAL A 1 340 ? 5.527 -16.177 8.853 1.00 95.81 340 VAL A CA 1
ATOM 2615 C C . VAL A 1 340 ? 6.156 -17.180 7.889 1.00 95.81 340 VAL A C 1
ATOM 2617 O O . VAL A 1 340 ? 5.617 -18.273 7.712 1.00 95.81 340 VAL A O 1
ATOM 2620 N N . ARG A 1 341 ? 7.340 -16.872 7.349 1.00 95.50 341 ARG A N 1
ATOM 2621 C CA . ARG A 1 341 ? 8.065 -17.746 6.416 1.00 95.50 341 ARG A CA 1
ATOM 2622 C C . ARG A 1 341 ? 8.457 -19.095 7.024 1.00 95.50 341 ARG A C 1
ATOM 2624 O O . ARG A 1 341 ? 8.498 -20.094 6.312 1.00 95.50 341 ARG A O 1
ATOM 2631 N N . ARG A 1 342 ? 8.819 -19.133 8.313 1.00 93.75 342 ARG A N 1
ATOM 2632 C CA . ARG A 1 342 ? 9.290 -20.359 8.987 1.00 93.75 342 ARG A CA 1
ATOM 2633 C C . ARG A 1 342 ? 8.157 -21.224 9.534 1.00 93.75 342 ARG A C 1
ATOM 2635 O O . ARG A 1 342 ? 8.338 -22.433 9.627 1.00 93.75 342 ARG A O 1
ATOM 2642 N N . ASN A 1 343 ? 7.031 -20.616 9.910 1.00 92.00 343 ASN A N 1
ATOM 2643 C CA . ASN A 1 343 ? 5.984 -21.282 10.693 1.00 92.00 343 ASN A CA 1
ATOM 2644 C C . ASN A 1 343 ? 4.634 -21.407 9.970 1.00 92.00 343 ASN A C 1
ATOM 2646 O O . ASN A 1 343 ? 3.698 -21.973 10.530 1.00 92.00 343 ASN A O 1
ATOM 2650 N N . THR A 1 344 ? 4.503 -20.890 8.746 1.00 94.62 344 THR A N 1
ATOM 2651 C CA . THR A 1 344 ? 3.264 -20.972 7.954 1.00 94.62 344 THR A CA 1
ATOM 2652 C C . THR A 1 344 ? 3.563 -21.372 6.510 1.00 94.62 344 THR A C 1
ATOM 2654 O O . THR A 1 344 ? 4.714 -21.360 6.078 1.00 94.62 344 THR A O 1
ATOM 2657 N N . SER A 1 345 ? 2.525 -21.704 5.739 1.00 95.38 345 SER A N 1
ATOM 2658 C CA . SER A 1 345 ? 2.636 -21.900 4.289 1.00 95.38 345 SER A CA 1
ATOM 2659 C C . SER A 1 345 ? 2.426 -20.606 3.495 1.00 95.38 345 SER A C 1
ATOM 2661 O O . SER A 1 345 ? 2.254 -20.667 2.277 1.00 95.38 345 SER A O 1
ATOM 2663 N N . ILE A 1 346 ? 2.336 -19.454 4.164 1.00 96.25 346 ILE A N 1
ATOM 2664 C CA . ILE A 1 346 ? 2.058 -18.174 3.517 1.00 96.25 346 ILE A CA 1
ATOM 2665 C C . ILE A 1 346 ? 3.303 -17.764 2.735 1.00 96.25 346 ILE A C 1
ATOM 2667 O O . ILE A 1 346 ? 4.378 -17.625 3.327 1.00 96.25 346 ILE A O 1
ATOM 2671 N N . PRO A 1 347 ? 3.191 -17.574 1.412 1.00 96.56 347 PRO A N 1
ATOM 2672 C CA . PRO A 1 347 ? 4.341 -17.200 0.622 1.00 96.56 347 PRO A CA 1
ATOM 2673 C C . PRO A 1 347 ? 4.660 -15.725 0.867 1.00 96.56 347 PRO A C 1
ATOM 2675 O O . PRO A 1 347 ? 3.894 -14.843 0.487 1.00 96.56 347 PRO A O 1
ATOM 2678 N N . VAL A 1 348 ? 5.802 -15.454 1.488 1.00 97.00 348 VAL A N 1
ATOM 2679 C CA . VAL A 1 348 ? 6.323 -14.100 1.715 1.00 97.00 348 VAL A CA 1
ATOM 2680 C C . VAL A 1 348 ? 7.743 -13.997 1.157 1.00 97.00 348 VAL A C 1
ATOM 2682 O O . VAL A 1 348 ? 8.455 -15.009 1.141 1.00 97.00 348 VAL A O 1
ATOM 2685 N N . PRO A 1 349 ? 8.185 -12.814 0.695 1.00 96.50 349 PRO A N 1
ATOM 2686 C CA . PRO A 1 349 ? 9.562 -12.623 0.259 1.00 96.50 349 PRO A CA 1
ATOM 2687 C C . PRO A 1 349 ? 10.569 -12.976 1.356 1.00 96.50 349 PRO A C 1
ATOM 2689 O O . PRO A 1 349 ? 10.387 -12.625 2.524 1.00 96.50 349 PRO A O 1
ATOM 2692 N N . ARG A 1 350 ? 11.659 -13.660 0.993 1.00 96.75 350 ARG A N 1
ATOM 2693 C CA . ARG A 1 350 ? 12.719 -13.973 1.954 1.00 96.75 350 ARG A CA 1
ATOM 2694 C C . ARG A 1 350 ? 13.553 -12.731 2.247 1.00 96.75 350 ARG A C 1
ATOM 2696 O O . ARG A 1 350 ? 14.074 -12.108 1.321 1.00 96.75 350 ARG A O 1
ATOM 2703 N N . VAL A 1 351 ? 13.758 -12.434 3.529 1.00 97.75 351 VAL A N 1
ATOM 2704 C CA . VAL A 1 351 ? 14.720 -11.418 3.969 1.00 97.75 351 VAL A CA 1
ATOM 2705 C C . VAL A 1 351 ? 16.140 -11.959 3.775 1.00 97.75 351 VAL A C 1
ATOM 2707 O O . VAL A 1 351 ? 16.476 -13.054 4.224 1.00 97.75 351 VAL A O 1
ATOM 2710 N N . LEU A 1 352 ? 16.975 -11.203 3.064 1.00 97.12 352 LEU A N 1
ATOM 2711 C CA . LEU A 1 352 ? 18.348 -11.572 2.709 1.00 97.12 352 LEU A CA 1
ATOM 2712 C C . LEU A 1 352 ? 19.387 -10.849 3.573 1.00 97.12 352 LEU A C 1
ATOM 2714 O O . LEU A 1 352 ? 20.445 -11.407 3.851 1.00 97.12 352 LEU A O 1
ATOM 2718 N N . SER A 1 353 ? 19.103 -9.606 3.959 1.00 96.81 353 SER A N 1
ATOM 2719 C CA . SER A 1 353 ? 19.931 -8.771 4.835 1.00 96.81 353 SER A CA 1
ATOM 2720 C C . SER A 1 353 ? 19.075 -7.629 5.384 1.00 96.81 353 SER A C 1
ATOM 2722 O O . SER A 1 353 ? 18.147 -7.197 4.710 1.00 96.81 353 SER A O 1
ATOM 2724 N N . TRP A 1 354 ? 19.344 -7.138 6.589 1.00 97.25 354 TRP A N 1
ATOM 2725 C CA . TRP A 1 354 ? 18.647 -5.982 7.153 1.00 97.25 354 TRP A CA 1
ATOM 2726 C C . TRP A 1 354 ? 19.524 -5.277 8.186 1.00 97.25 354 TRP A C 1
ATOM 2728 O O . TRP A 1 354 ? 20.449 -5.870 8.742 1.00 97.25 354 TRP A O 1
ATOM 2738 N N . SER A 1 355 ? 19.202 -4.017 8.464 1.00 95.88 355 SER A N 1
ATOM 2739 C CA . SER A 1 355 ? 19.712 -3.285 9.620 1.00 95.88 355 SER A CA 1
ATOM 2740 C C . SER A 1 355 ? 18.626 -2.359 10.144 1.00 95.88 355 SER A C 1
ATOM 2742 O O . SER A 1 355 ? 18.148 -1.493 9.414 1.00 95.88 355 SER A O 1
ATOM 2744 N N . SER A 1 356 ? 18.266 -2.508 11.418 1.00 92.69 356 SER A N 1
ATOM 2745 C CA . SER A 1 356 ? 17.413 -1.551 12.135 1.00 92.69 356 SER A CA 1
ATOM 2746 C C . SER A 1 356 ? 18.214 -0.421 12.791 1.00 92.69 356 SER A C 1
ATOM 2748 O O . SER A 1 356 ? 17.626 0.498 13.345 1.00 92.69 356 SER A O 1
ATOM 2750 N N . ASP A 1 357 ? 19.549 -0.492 12.780 1.00 89.56 357 ASP A N 1
ATOM 2751 C CA . ASP A 1 357 ? 20.421 0.577 13.269 1.00 89.56 357 ASP A CA 1
ATOM 2752 C C . ASP A 1 357 ? 20.755 1.532 12.122 1.00 89.56 357 ASP A C 1
ATOM 2754 O O . ASP A 1 357 ? 21.263 1.098 11.089 1.00 89.56 357 ASP A O 1
ATOM 2758 N N . TYR A 1 358 ? 20.502 2.828 12.301 1.00 84.31 358 TYR A N 1
ATOM 2759 C CA . TYR A 1 358 ? 20.797 3.866 11.311 1.00 84.31 358 TYR A CA 1
ATOM 2760 C C . TYR A 1 358 ? 22.288 4.238 11.245 1.00 84.31 358 TYR A C 1
ATOM 2762 O O . TYR A 1 358 ? 22.705 4.878 10.284 1.00 84.31 358 TYR A O 1
ATOM 2770 N N . ALA A 1 359 ? 23.096 3.859 12.243 1.00 88.88 359 ALA A N 1
ATOM 2771 C CA . ALA A 1 359 ? 24.535 4.135 12.281 1.00 88.88 359 ALA A CA 1
ATOM 2772 C C . ALA A 1 359 ? 25.363 3.211 11.364 1.00 88.88 359 ALA A C 1
ATOM 2774 O O . ALA A 1 359 ? 26.591 3.305 11.324 1.00 88.88 359 ALA A O 1
ATOM 2775 N N . ASN A 1 360 ? 24.703 2.308 10.635 1.00 93.19 360 ASN A N 1
ATOM 2776 C CA . ASN A 1 360 ? 25.340 1.435 9.658 1.00 93.19 360 ASN A CA 1
ATOM 2777 C C . ASN A 1 360 ? 25.872 2.231 8.434 1.00 93.19 360 ASN A C 1
ATOM 2779 O O . ASN A 1 360 ? 25.453 3.370 8.226 1.00 93.19 360 ASN A O 1
ATOM 2783 N N . PRO A 1 361 ? 26.749 1.652 7.589 1.00 93.69 361 PRO A N 1
ATOM 2784 C CA . PRO A 1 361 ? 27.350 2.353 6.446 1.00 93.69 361 PRO A CA 1
ATOM 2785 C C . PRO A 1 361 ? 26.365 2.957 5.431 1.00 93.69 361 PRO A C 1
ATOM 2787 O O . PRO A 1 361 ? 26.694 3.955 4.803 1.00 93.69 361 PRO A O 1
ATOM 2790 N N . VAL A 1 362 ? 25.156 2.400 5.292 1.00 94.12 362 VAL A N 1
ATOM 2791 C CA . VAL A 1 362 ? 24.086 2.954 4.440 1.00 94.12 362 VAL A CA 1
ATOM 2792 C C . VAL A 1 362 ? 23.548 4.276 5.006 1.00 94.12 362 VAL A C 1
ATOM 2794 O O . VAL A 1 362 ? 22.958 5.073 4.284 1.00 94.12 362 VAL A O 1
ATOM 2797 N N . GLY A 1 363 ? 23.730 4.539 6.302 1.00 91.31 363 GLY A N 1
ATOM 2798 C CA . GLY A 1 363 ? 23.234 5.744 6.973 1.00 91.31 363 GLY A CA 1
ATOM 2799 C C . GLY A 1 363 ? 21.715 5.769 7.184 1.00 91.31 363 GLY A C 1
ATOM 2800 O O . GLY A 1 363 ? 21.167 6.798 7.581 1.00 91.31 363 GLY A O 1
ATOM 2801 N N . ALA A 1 364 ? 21.029 4.654 6.919 1.00 92.56 364 ALA A N 1
ATOM 2802 C CA . ALA A 1 364 ? 19.595 4.477 7.119 1.00 92.56 364 ALA A CA 1
ATOM 2803 C C . ALA A 1 364 ? 19.261 3.018 7.448 1.00 92.56 364 ALA A C 1
ATOM 2805 O O . ALA A 1 364 ? 20.018 2.106 7.114 1.00 92.56 364 ALA A O 1
ATOM 2806 N N . GLU A 1 365 ? 18.115 2.802 8.091 1.00 94.44 365 GLU A N 1
ATOM 2807 C CA . GLU A 1 365 ? 17.547 1.463 8.261 1.00 94.44 365 GLU A CA 1
ATOM 2808 C C . GLU A 1 365 ? 17.211 0.855 6.893 1.00 94.44 365 GLU A C 1
ATOM 2810 O O . GLU A 1 365 ? 16.815 1.576 5.976 1.00 94.44 365 GLU A O 1
ATOM 2815 N N . TYR A 1 366 ? 17.352 -0.459 6.740 1.00 95.94 366 TYR A N 1
ATOM 2816 C CA . TYR A 1 366 ? 17.025 -1.124 5.481 1.00 95.94 366 TYR A CA 1
ATOM 2817 C C . TYR A 1 366 ? 16.627 -2.587 5.669 1.00 95.94 366 TYR A C 1
ATOM 2819 O O . TYR A 1 366 ? 17.036 -3.249 6.625 1.00 95.94 366 TYR A O 1
ATOM 2827 N N . ILE A 1 367 ? 15.897 -3.107 4.684 1.00 97.62 367 ILE A N 1
ATOM 2828 C CA . ILE A 1 367 ? 15.633 -4.529 4.468 1.00 97.62 367 ILE A CA 1
ATOM 2829 C C . ILE A 1 367 ? 15.955 -4.843 3.004 1.00 97.62 367 ILE A C 1
ATOM 2831 O O . ILE A 1 367 ? 15.341 -4.289 2.096 1.00 97.62 367 ILE A O 1
ATOM 2835 N N . ILE A 1 368 ? 16.908 -5.739 2.765 1.00 97.94 368 ILE A N 1
ATOM 2836 C CA . ILE A 1 368 ? 17.153 -6.368 1.467 1.00 97.94 368 ILE A CA 1
ATOM 2837 C C . ILE A 1 368 ? 16.409 -7.697 1.447 1.00 97.94 368 ILE A C 1
ATOM 2839 O O . ILE A 1 368 ? 16.666 -8.568 2.280 1.00 97.94 368 ILE A O 1
ATOM 2843 N N . MET A 1 369 ? 15.514 -7.880 0.486 1.00 97.44 369 MET A N 1
ATOM 2844 C CA . MET A 1 369 ? 14.693 -9.082 0.359 1.00 97.44 369 MET A CA 1
ATOM 2845 C C . MET A 1 369 ? 14.554 -9.526 -1.097 1.00 97.44 369 MET A C 1
ATOM 2847 O O . MET A 1 369 ? 14.922 -8.809 -2.027 1.00 97.44 369 MET A O 1
ATOM 2851 N N . GLU A 1 370 ? 14.055 -10.738 -1.308 1.00 96.38 370 GLU A N 1
ATOM 2852 C CA . GLU A 1 370 ? 13.715 -11.226 -2.646 1.00 96.38 370 GLU A CA 1
ATOM 2853 C C . GLU A 1 370 ? 12.594 -10.381 -3.271 1.00 96.38 370 GLU A C 1
ATOM 2855 O O . GLU A 1 370 ? 11.720 -9.865 -2.576 1.00 96.38 370 GLU A O 1
ATOM 2860 N N . LYS A 1 371 ? 12.597 -10.240 -4.600 1.00 94.69 371 LYS A N 1
ATOM 2861 C CA . LYS A 1 371 ? 11.435 -9.702 -5.313 1.00 94.69 371 LYS A CA 1
ATOM 2862 C C . LYS A 1 371 ? 10.262 -10.675 -5.165 1.00 94.69 371 LYS A C 1
ATOM 2864 O O . LYS A 1 371 ? 10.445 -11.885 -5.301 1.00 94.69 371 LYS A O 1
ATOM 2869 N N . ALA A 1 372 ? 9.065 -10.147 -4.910 1.00 94.06 372 ALA A N 1
ATOM 2870 C CA . ALA A 1 372 ? 7.847 -10.949 -4.859 1.00 94.06 372 ALA A CA 1
ATOM 2871 C C . ALA A 1 372 ? 7.662 -11.742 -6.164 1.00 94.06 372 ALA A C 1
ATOM 2873 O O . ALA A 1 372 ? 7.793 -11.200 -7.263 1.00 94.06 372 ALA A O 1
ATOM 2874 N N . ALA A 1 373 ? 7.391 -13.040 -6.041 1.00 93.50 373 ALA A N 1
ATOM 2875 C CA . ALA A 1 373 ? 7.161 -13.906 -7.190 1.00 93.50 373 ALA A CA 1
ATOM 2876 C C . ALA A 1 373 ? 5.765 -13.673 -7.786 1.00 93.50 373 ALA A C 1
ATOM 2878 O O . ALA A 1 373 ? 4.832 -13.334 -7.063 1.00 93.50 373 ALA A O 1
ATOM 2879 N N . GLY A 1 374 ? 5.604 -13.944 -9.083 1.00 93.94 374 GLY A N 1
ATOM 2880 C CA . GLY A 1 374 ? 4.314 -13.870 -9.775 1.00 93.94 374 GLY A CA 1
ATOM 2881 C C . GLY A 1 374 ? 3.973 -12.485 -10.323 1.00 93.94 374 GLY A C 1
ATOM 2882 O O . GLY A 1 374 ? 4.851 -11.655 -10.546 1.00 93.94 374 GLY A O 1
ATOM 2883 N N . VAL A 1 375 ? 2.684 -12.268 -10.581 1.00 91.94 375 VAL A N 1
ATOM 2884 C CA . VAL A 1 375 ? 2.121 -11.009 -11.093 1.00 91.94 375 VAL A CA 1
ATOM 2885 C C . VAL A 1 375 ? 1.117 -10.440 -10.098 1.00 91.94 375 VAL A C 1
ATOM 2887 O O . VAL A 1 375 ? 0.464 -11.196 -9.379 1.00 91.94 375 VAL A O 1
ATOM 2890 N N . LEU A 1 376 ? 0.987 -9.115 -10.054 1.00 89.88 376 LEU A N 1
ATOM 2891 C CA . LEU A 1 376 ? 0.046 -8.437 -9.163 1.00 89.88 376 LEU A CA 1
ATOM 2892 C C . LEU A 1 376 ? -1.395 -8.859 -9.463 1.00 89.88 376 LEU A C 1
ATOM 2894 O O . LEU A 1 376 ? -1.814 -8.882 -10.623 1.00 89.88 376 LEU A O 1
ATOM 2898 N N . LEU A 1 377 ? -2.179 -9.120 -8.415 1.00 93.50 377 LEU A N 1
ATOM 2899 C CA . LEU A 1 377 ? -3.588 -9.482 -8.552 1.00 93.50 377 LEU A CA 1
ATOM 2900 C C . LEU A 1 377 ? -4.376 -8.391 -9.286 1.00 93.50 377 LEU A C 1
ATOM 2902 O O . LEU A 1 377 ? -5.219 -8.709 -10.119 1.00 93.50 377 LEU A O 1
ATOM 2906 N N . SER A 1 378 ? -4.049 -7.117 -9.052 1.00 87.19 378 SER A N 1
ATOM 2907 C CA . SER A 1 378 ? -4.693 -5.978 -9.721 1.00 87.19 378 SER A CA 1
ATOM 2908 C C . SER A 1 378 ? -4.564 -6.012 -11.248 1.00 87.19 378 SER A C 1
ATOM 2910 O O . SER A 1 378 ? -5.455 -5.528 -11.937 1.00 87.19 378 SER A O 1
ATOM 2912 N N . GLN A 1 379 ? -3.499 -6.616 -11.785 1.00 84.50 379 GLN A N 1
ATOM 2913 C CA . GLN A 1 379 ? -3.281 -6.747 -13.231 1.00 84.50 379 GLN A CA 1
ATOM 2914 C C . GLN A 1 379 ? -4.085 -7.896 -13.852 1.00 84.50 379 GLN A C 1
ATOM 2916 O O . GLN A 1 379 ? -4.318 -7.898 -15.056 1.00 84.50 379 GLN A O 1
ATOM 2921 N N . GLN A 1 380 ? -4.483 -8.891 -13.054 1.00 89.56 380 GLN A N 1
ATOM 2922 C CA . GLN A 1 380 ? -5.165 -10.093 -13.543 1.00 89.56 380 GLN A CA 1
ATOM 2923 C C . GLN A 1 380 ? -6.663 -10.097 -13.222 1.00 89.56 380 GLN A C 1
ATOM 2925 O O . GLN A 1 380 ? -7.437 -10.669 -13.989 1.00 89.56 380 GLN A O 1
ATOM 2930 N N . TRP A 1 381 ? -7.086 -9.446 -12.133 1.00 90.88 381 TRP A N 1
ATOM 2931 C CA . TRP A 1 381 ? -8.422 -9.570 -11.540 1.00 90.88 381 TRP A CA 1
ATOM 2932 C C . TRP A 1 381 ? -9.579 -9.380 -12.522 1.00 90.88 381 TRP A C 1
ATOM 2934 O O . TRP A 1 381 ? -10.519 -10.176 -12.531 1.00 90.88 381 TRP A O 1
ATOM 2944 N N . THR A 1 382 ? -9.510 -8.355 -13.374 1.00 86.69 382 THR A N 1
ATOM 2945 C CA . THR A 1 382 ? -10.561 -8.048 -14.358 1.00 86.69 382 THR A CA 1
ATOM 2946 C C . THR A 1 382 ? -10.721 -9.162 -15.394 1.00 86.69 382 THR A C 1
ATOM 2948 O O . THR A 1 382 ? -11.829 -9.429 -15.842 1.00 86.69 382 THR A O 1
ATOM 2951 N N . SER A 1 383 ? -9.630 -9.854 -15.731 1.00 87.75 383 SER A N 1
ATOM 2952 C CA . SER A 1 383 ? -9.610 -10.950 -16.709 1.00 87.75 383 SER A CA 1
ATOM 2953 C C . SER A 1 383 ? -9.885 -12.338 -16.114 1.00 87.75 383 SER A C 1
ATOM 2955 O O . SER A 1 383 ? -9.991 -13.311 -16.862 1.00 87.75 383 SER A O 1
ATOM 2957 N N . MET A 1 384 ? -9.961 -12.452 -14.782 1.00 92.12 384 MET A N 1
ATOM 2958 C CA . MET A 1 384 ? -10.219 -13.723 -14.102 1.00 92.12 384 MET A CA 1
ATOM 2959 C C . MET A 1 384 ? -11.681 -14.135 -14.250 1.00 92.12 384 MET A C 1
ATOM 2961 O O . MET A 1 384 ? -12.591 -13.339 -13.994 1.00 92.12 384 MET A O 1
ATOM 2965 N N . ALA A 1 385 ? -11.902 -15.406 -14.577 1.00 92.81 385 ALA A N 1
ATOM 2966 C CA . ALA A 1 385 ? -13.228 -16.000 -14.533 1.00 92.81 385 ALA A CA 1
ATOM 2967 C C . ALA A 1 385 ? -13.750 -16.038 -13.088 1.00 92.81 385 ALA A C 1
ATOM 2969 O O . ALA A 1 385 ? -12.980 -16.116 -12.128 1.00 92.81 385 ALA A O 1
ATOM 2970 N N . GLU A 1 386 ? -15.072 -16.034 -12.918 1.00 91.62 386 GLU A N 1
ATOM 2971 C CA . GLU A 1 386 ? -15.700 -16.036 -11.591 1.00 91.62 386 GLU A CA 1
ATOM 2972 C C . GLU A 1 386 ? -15.226 -17.215 -10.728 1.00 91.62 386 GLU A C 1
ATOM 2974 O O . GLU A 1 386 ? -14.851 -17.031 -9.572 1.00 91.62 386 GLU A O 1
ATOM 2979 N N . ILE A 1 387 ? -15.118 -18.410 -11.317 1.00 93.94 387 ILE A N 1
ATOM 2980 C CA . ILE A 1 387 ? -14.617 -19.603 -10.622 1.00 93.94 387 ILE A CA 1
ATOM 2981 C C . ILE A 1 387 ? -13.177 -19.435 -10.108 1.00 93.94 387 ILE A C 1
ATOM 2983 O O . ILE A 1 387 ? -12.854 -19.908 -9.020 1.00 93.94 387 ILE A O 1
ATOM 2987 N N . GLU A 1 388 ? -12.319 -18.720 -10.844 1.00 95.69 388 GLU A N 1
ATOM 2988 C CA . GLU A 1 388 ? -10.944 -18.440 -10.418 1.00 95.69 388 GLU A CA 1
ATOM 2989 C C . GLU A 1 388 ? -10.927 -17.461 -9.239 1.00 95.69 388 GLU A C 1
ATOM 2991 O O . GLU A 1 388 ? -10.138 -17.637 -8.310 1.00 95.69 388 GLU A O 1
ATOM 2996 N N . LYS A 1 389 ? -11.816 -16.455 -9.245 1.00 96.31 389 LYS A N 1
ATOM 2997 C CA . LYS A 1 389 ? -11.974 -15.506 -8.130 1.00 96.31 389 LYS A CA 1
ATOM 2998 C C . LYS A 1 389 ? -12.456 -16.217 -6.867 1.00 96.31 389 LYS A C 1
ATOM 3000 O O . LYS A 1 389 ? -11.910 -15.978 -5.793 1.00 96.31 389 LYS A O 1
ATOM 3005 N N . LEU A 1 390 ? -13.428 -17.123 -6.992 1.00 95.75 390 LEU A N 1
ATOM 3006 C CA . LEU A 1 390 ? -13.928 -17.923 -5.871 1.00 95.75 390 LEU A CA 1
ATOM 3007 C C . LEU A 1 390 ? -12.834 -18.826 -5.279 1.00 95.75 390 LEU A C 1
ATOM 3009 O O . LEU A 1 390 ? -12.672 -18.875 -4.059 1.00 95.75 390 LEU A O 1
ATOM 3013 N N . GLU A 1 391 ? -12.044 -19.497 -6.122 1.00 97.06 391 GLU A N 1
ATOM 3014 C CA . GLU A 1 391 ? -10.933 -20.329 -5.643 1.00 97.06 391 GLU A CA 1
ATOM 3015 C C . GLU A 1 391 ? -9.816 -19.478 -5.012 1.00 97.06 391 GLU A C 1
ATOM 3017 O O . GLU A 1 391 ? -9.255 -19.863 -3.986 1.00 97.06 391 GLU A O 1
ATOM 3022 N N . LEU A 1 392 ? -9.540 -18.282 -5.547 1.00 97.56 392 LEU A N 1
ATOM 3023 C CA . LEU A 1 392 ? -8.610 -17.333 -4.930 1.00 97.56 392 LEU A CA 1
ATOM 3024 C C . LEU A 1 392 ? -9.079 -16.904 -3.538 1.00 97.56 392 LEU A C 1
ATOM 3026 O O . LEU A 1 392 ? -8.284 -16.925 -2.600 1.00 97.56 392 LEU A O 1
ATOM 3030 N N . ILE A 1 393 ? -10.357 -16.543 -3.384 1.00 97.69 393 ILE A N 1
ATOM 3031 C CA . ILE A 1 393 ? -10.956 -16.163 -2.093 1.00 97.69 393 ILE A CA 1
ATOM 3032 C C . ILE A 1 393 ? -10.805 -17.303 -1.082 1.00 97.69 393 ILE A C 1
ATOM 3034 O O . ILE A 1 393 ? -10.394 -17.090 0.062 1.00 97.69 393 ILE A O 1
ATOM 3038 N N . LYS A 1 394 ? -11.070 -18.537 -1.512 1.00 97.06 394 LYS A N 1
ATOM 3039 C CA . LYS A 1 394 ? -10.880 -19.723 -0.679 1.00 97.06 394 LYS A CA 1
ATOM 3040 C C . LYS A 1 394 ? -9.424 -19.895 -0.250 1.00 97.06 394 LYS A C 1
ATOM 3042 O O . LYS A 1 394 ? -9.155 -20.092 0.934 1.00 97.06 394 LYS A O 1
ATOM 3047 N N . ASN A 1 395 ? -8.478 -19.768 -1.179 1.00 96.62 395 ASN A N 1
ATOM 3048 C CA . ASN A 1 395 ? -7.050 -19.830 -0.869 1.00 96.62 395 ASN A CA 1
ATOM 3049 C C . ASN A 1 395 ? -6.628 -18.714 0.096 1.00 96.62 395 ASN A C 1
ATOM 3051 O O . ASN A 1 395 ? -5.916 -18.989 1.059 1.00 96.62 395 ASN A O 1
ATOM 3055 N N . LEU A 1 396 ? -7.122 -17.490 -0.097 1.00 96.81 396 LEU A N 1
ATOM 3056 C CA . LEU A 1 396 ? -6.841 -16.351 0.774 1.00 96.81 396 LEU A CA 1
ATOM 3057 C C . LEU A 1 396 ? -7.315 -16.600 2.212 1.00 96.81 396 LEU A C 1
ATOM 3059 O O . LEU A 1 396 ? -6.522 -16.490 3.144 1.00 96.81 396 LEU A O 1
ATOM 3063 N N . THR A 1 397 ? -8.571 -17.016 2.396 1.00 96.94 397 THR A N 1
ATOM 3064 C CA . THR A 1 397 ? -9.129 -17.266 3.740 1.00 96.94 397 THR A CA 1
ATOM 3065 C C . THR A 1 397 ? -8.410 -18.394 4.489 1.00 96.94 397 THR A C 1
ATOM 3067 O O . THR A 1 397 ? -8.290 -18.338 5.713 1.00 96.94 397 THR A O 1
ATOM 3070 N N . LYS A 1 398 ? -7.844 -19.382 3.780 1.00 96.69 398 LYS A N 1
ATOM 3071 C CA . LYS A 1 398 ? -6.965 -20.404 4.378 1.00 96.69 398 LYS A CA 1
ATOM 3072 C C . LYS A 1 398 ? -5.628 -19.838 4.856 1.00 96.69 398 LYS A C 1
ATOM 3074 O O . LYS A 1 398 ? -5.110 -20.292 5.875 1.00 96.69 398 LYS A O 1
ATOM 3079 N N . LEU A 1 399 ? -5.051 -18.872 4.141 1.00 95.75 399 LEU A N 1
ATOM 3080 C CA . LEU A 1 399 ? -3.833 -18.182 4.581 1.00 95.75 399 LEU A CA 1
ATOM 3081 C C . LEU A 1 399 ? -4.121 -17.306 5.810 1.00 95.75 399 LEU A C 1
ATOM 3083 O O . LEU A 1 399 ? -3.388 -17.365 6.796 1.00 95.75 399 LEU A O 1
ATOM 3087 N N . GLU A 1 400 ? -5.236 -16.572 5.807 1.00 95.50 400 GLU A N 1
ATOM 3088 C CA . GLU A 1 400 ? -5.701 -15.806 6.972 1.00 95.50 400 GLU A CA 1
ATOM 3089 C C . GLU A 1 400 ? -5.976 -16.712 8.186 1.00 95.50 400 GLU A C 1
ATOM 3091 O O . GLU A 1 400 ? -5.641 -16.359 9.321 1.00 95.50 400 GLU A O 1
ATOM 3096 N N . ALA A 1 401 ? -6.533 -17.911 7.963 1.00 95.56 401 ALA A N 1
ATOM 3097 C CA . ALA A 1 401 ? -6.731 -18.922 9.004 1.00 95.56 401 ALA A CA 1
ATOM 3098 C C . ALA A 1 401 ? -5.417 -19.293 9.699 1.00 95.56 401 ALA A C 1
ATOM 3100 O O . ALA A 1 401 ? -5.370 -19.317 10.931 1.00 95.56 401 ALA A O 1
ATOM 3101 N N . GLN A 1 402 ? -4.343 -19.504 8.932 1.00 95.31 402 GLN A N 1
ATOM 3102 C CA . GLN A 1 402 ? -3.025 -19.827 9.481 1.00 95.31 402 GLN A CA 1
ATOM 3103 C C . GLN A 1 402 ? -2.474 -18.709 10.367 1.00 95.31 402 GLN A C 1
ATOM 3105 O O . GLN A 1 402 ? -1.999 -19.006 11.460 1.00 95.31 402 GLN A O 1
ATOM 3110 N N . LEU A 1 403 ? -2.586 -17.441 9.949 1.00 93.00 403 LEU A N 1
ATOM 3111 C CA . LEU A 1 403 ? -2.167 -16.306 10.784 1.00 93.00 403 LEU A CA 1
ATOM 3112 C C . LEU A 1 403 ? -2.966 -16.248 12.089 1.00 93.00 403 LEU A C 1
ATOM 3114 O O . LEU A 1 403 ? -2.398 -16.128 13.175 1.00 93.00 403 LEU A O 1
ATOM 3118 N N . SER A 1 404 ? -4.288 -16.397 11.986 1.00 91.50 404 SER A N 1
ATOM 3119 C CA . SER A 1 404 ? -5.182 -16.288 13.140 1.00 91.50 404 SER A CA 1
ATOM 3120 C C . SER A 1 404 ? -5.052 -17.427 14.157 1.00 91.50 404 SER A C 1
ATOM 3122 O O . SER A 1 404 ? -5.442 -17.281 15.316 1.00 91.50 404 SER A O 1
ATOM 3124 N N . ALA A 1 405 ? -4.519 -18.574 13.731 1.00 91.50 405 ALA A N 1
ATOM 3125 C CA . ALA A 1 405 ? -4.333 -19.739 14.584 1.00 91.50 405 ALA A CA 1
ATOM 3126 C C . ALA A 1 405 ? -3.134 -19.596 15.537 1.00 91.50 405 ALA A C 1
ATOM 3128 O O . ALA A 1 405 ? -3.068 -20.318 16.535 1.00 91.50 405 ALA A O 1
ATOM 3129 N N . ILE A 1 406 ? -2.204 -18.676 15.255 1.00 90.50 406 ILE A N 1
ATOM 3130 C CA . ILE A 1 406 ? -1.000 -18.465 16.062 1.00 90.50 406 ILE A CA 1
ATOM 3131 C C . ILE A 1 406 ? -1.381 -17.811 17.399 1.00 90.50 406 ILE A C 1
ATOM 3133 O O . ILE A 1 406 ? -2.045 -16.778 17.436 1.00 90.50 406 ILE A O 1
ATOM 3137 N N . ARG A 1 407 ? -0.954 -18.413 18.516 1.00 88.00 407 ARG A N 1
ATOM 3138 C CA . ARG A 1 407 ? -1.327 -17.994 19.881 1.00 88.00 407 ARG A CA 1
ATOM 3139 C C . ARG A 1 407 ? -0.206 -17.225 20.569 1.00 88.00 407 ARG A C 1
ATOM 3141 O O . ARG A 1 407 ? 0.609 -17.800 21.279 1.00 88.00 407 ARG A O 1
ATOM 3148 N N . PHE A 1 408 ? -0.160 -15.914 20.396 1.00 94.56 408 PHE A N 1
ATOM 3149 C CA . PHE A 1 408 ? 0.904 -15.122 21.011 1.00 94.56 408 PHE A CA 1
ATOM 3150 C C . PHE A 1 408 ? 0.665 -14.875 22.514 1.00 94.56 408 PHE A C 1
ATOM 3152 O O . PHE A 1 408 ? -0.480 -14.806 22.963 1.00 94.56 408 PHE A O 1
ATOM 3159 N N . PRO A 1 409 ? 1.736 -14.717 23.316 1.00 94.25 409 PRO A N 1
ATOM 3160 C CA . PRO A 1 409 ? 1.636 -14.566 24.772 1.00 94.25 409 PRO A CA 1
ATOM 3161 C C . PRO A 1 409 ? 1.240 -13.152 25.235 1.00 94.25 409 PRO A C 1
ATOM 3163 O O . PRO A 1 409 ? 1.005 -12.947 26.427 1.00 94.25 409 PRO A O 1
ATOM 3166 N N . ALA A 1 410 ? 1.253 -12.169 24.332 1.00 95.75 410 ALA A N 1
ATOM 3167 C CA . ALA A 1 410 ? 0.974 -10.761 24.594 1.00 95.75 410 ALA A CA 1
ATOM 3168 C C . ALA A 1 410 ? 0.672 -10.019 23.278 1.00 95.75 410 ALA A C 1
ATOM 3170 O O . ALA A 1 410 ? 0.971 -10.529 22.198 1.00 95.75 410 ALA A O 1
ATOM 3171 N N . TYR A 1 411 ? 0.120 -8.811 23.380 1.00 96.31 411 TYR A N 1
ATOM 3172 C CA . TYR A 1 411 ? -0.017 -7.854 22.282 1.00 96.31 411 TYR A CA 1
ATOM 3173 C C . TYR A 1 411 ? 1.226 -6.966 22.170 1.00 96.31 411 TYR A C 1
ATOM 3175 O O . TYR A 1 411 ? 1.833 -6.633 23.190 1.00 96.31 411 TYR A O 1
ATOM 3183 N N . GLY A 1 412 ? 1.568 -6.542 20.955 1.00 95.69 412 GLY A N 1
ATOM 3184 C CA . GLY A 1 412 ? 2.751 -5.728 20.660 1.00 95.69 412 GLY A CA 1
ATOM 3185 C C . GLY A 1 412 ? 3.361 -6.062 19.298 1.00 95.69 412 GLY A C 1
ATOM 3186 O O . GLY A 1 412 ? 2.736 -6.742 18.486 1.00 95.69 412 GLY A O 1
ATOM 3187 N N . GLY A 1 413 ? 4.584 -5.598 19.042 1.00 95.56 413 GLY A N 1
ATOM 3188 C CA . GLY A 1 413 ? 5.338 -5.977 17.841 1.00 95.56 413 GLY A CA 1
ATOM 3189 C C . GLY A 1 413 ? 5.952 -7.373 17.979 1.00 95.56 413 GLY A C 1
ATOM 3190 O O . GLY A 1 413 ? 6.294 -7.795 19.086 1.00 95.56 413 GLY A O 1
ATOM 3191 N N . LEU A 1 414 ? 6.102 -8.090 16.864 1.00 96.69 414 LEU A N 1
ATOM 3192 C CA . LEU A 1 414 ? 6.754 -9.402 16.811 1.00 96.69 414 LEU A CA 1
ATOM 3193 C C . LEU A 1 414 ? 8.181 -9.238 16.286 1.00 96.69 414 LEU A C 1
ATOM 3195 O O . LEU A 1 414 ? 8.376 -8.798 15.160 1.00 96.69 414 LEU A O 1
ATOM 3199 N N . TYR A 1 415 ? 9.169 -9.629 17.086 1.00 96.81 415 TYR A N 1
ATOM 3200 C CA . TYR A 1 415 ? 10.584 -9.392 16.805 1.00 96.81 415 TYR A CA 1
ATOM 3201 C C . TYR A 1 415 ? 11.385 -10.689 16.793 1.00 96.81 415 TYR A C 1
ATOM 3203 O O . TYR A 1 415 ? 11.042 -11.659 17.478 1.00 96.81 415 TYR A O 1
ATOM 3211 N N . LEU A 1 416 ? 12.518 -10.663 16.089 1.00 96.75 416 LEU A N 1
ATOM 3212 C CA . LEU A 1 416 ? 13.620 -11.568 16.391 1.00 96.75 416 LEU A CA 1
ATOM 3213 C C . LEU A 1 416 ? 14.168 -11.221 17.777 1.00 96.75 416 LEU A C 1
ATOM 3215 O O . LEU A 1 416 ? 14.452 -10.061 18.077 1.00 96.75 416 LEU A O 1
ATOM 3219 N N . ARG A 1 417 ? 14.356 -12.237 18.617 1.00 95.31 417 ARG A N 1
ATOM 3220 C CA . ARG A 1 417 ? 14.869 -12.073 19.979 1.00 95.31 417 ARG A CA 1
ATOM 3221 C C . ARG A 1 417 ? 16.230 -11.379 19.993 1.00 95.31 417 ARG A C 1
ATOM 3223 O O . ARG A 1 417 ? 16.449 -10.504 20.818 1.00 95.31 417 ARG A O 1
ATOM 3230 N N . ALA A 1 418 ? 17.119 -11.742 19.067 1.00 94.31 418 ALA A N 1
ATOM 3231 C CA . ALA A 1 418 ? 18.445 -11.135 18.966 1.00 94.31 418 ALA A CA 1
ATOM 3232 C C . ALA A 1 418 ? 18.369 -9.611 18.764 1.00 94.31 418 ALA A C 1
ATOM 3234 O O . ALA A 1 418 ? 19.076 -8.870 19.445 1.00 94.31 418 ALA A O 1
ATOM 3235 N N . ASP A 1 419 ? 17.465 -9.145 17.899 1.00 93.06 419 ASP A N 1
ATOM 3236 C CA . ASP A 1 419 ? 17.269 -7.716 17.642 1.00 93.06 419 ASP A CA 1
ATOM 3237 C C . ASP A 1 419 ? 16.648 -7.024 18.866 1.00 93.06 419 ASP A C 1
ATOM 3239 O O . ASP A 1 419 ? 17.105 -5.958 19.277 1.00 93.06 419 ASP A O 1
ATOM 3243 N N . ALA A 1 420 ? 15.661 -7.656 19.510 1.00 91.62 420 ALA A N 1
ATOM 3244 C CA . ALA A 1 420 ? 15.045 -7.136 20.732 1.00 91.62 420 ALA A CA 1
ATOM 3245 C C . ALA A 1 420 ? 16.041 -7.022 21.904 1.00 91.62 420 ALA A C 1
ATOM 3247 O O . ALA A 1 420 ? 15.994 -6.042 22.651 1.00 91.62 420 ALA A O 1
ATOM 3248 N N . ASP A 1 421 ? 16.961 -7.983 22.046 1.00 91.94 421 ASP A N 1
ATOM 3249 C CA . ASP A 1 421 ? 18.020 -7.984 23.061 1.00 91.94 421 ASP A CA 1
ATOM 3250 C C . ASP A 1 421 ? 19.034 -6.851 22.811 1.00 91.94 421 ASP A C 1
ATOM 3252 O O . ASP A 1 421 ? 19.391 -6.120 23.740 1.00 91.94 421 ASP A O 1
ATOM 3256 N N . VAL A 1 422 ? 19.458 -6.651 21.555 1.00 89.50 422 VAL A N 1
ATOM 3257 C CA . VAL A 1 422 ? 20.360 -5.551 21.156 1.00 89.50 422 VAL A CA 1
ATOM 3258 C C . VAL A 1 422 ? 19.712 -4.188 21.407 1.00 89.50 422 VAL A C 1
ATOM 3260 O O . VAL A 1 422 ? 20.351 -3.282 21.948 1.00 89.50 422 VAL A O 1
ATOM 3263 N N . LEU A 1 423 ? 18.428 -4.057 21.070 1.00 86.81 423 LEU A N 1
ATOM 3264 C CA . LEU A 1 423 ? 17.643 -2.838 21.271 1.00 86.81 423 LEU A CA 1
ATOM 3265 C C . LEU A 1 423 ? 17.188 -2.648 22.730 1.00 86.81 423 LEU A C 1
ATOM 3267 O O . LEU A 1 423 ? 16.672 -1.584 23.074 1.00 86.81 423 LEU A O 1
ATOM 3271 N N . LYS A 1 424 ? 17.429 -3.640 23.600 1.00 89.56 424 LYS A N 1
ATOM 3272 C CA . LYS A 1 424 ? 17.053 -3.661 25.025 1.00 89.56 424 LYS A CA 1
ATOM 3273 C C . LYS A 1 424 ? 15.557 -3.454 25.257 1.00 89.56 424 LYS A C 1
ATOM 3275 O O . LYS A 1 424 ? 15.154 -2.807 26.224 1.00 89.56 424 LYS A O 1
ATOM 3280 N N . PHE A 1 425 ? 14.730 -4.002 24.377 1.00 89.44 425 PHE A N 1
ATOM 3281 C CA . PHE A 1 425 ? 13.284 -3.932 24.524 1.00 89.44 425 PHE A CA 1
ATOM 3282 C C . PHE A 1 425 ? 12.808 -4.760 25.715 1.00 89.44 425 PHE A C 1
ATOM 3284 O O . PHE A 1 425 ? 13.270 -5.884 25.930 1.00 89.44 425 PHE A O 1
ATOM 3291 N N . HIS A 1 426 ? 11.824 -4.239 26.455 1.00 90.38 426 HIS A N 1
ATOM 3292 C CA . HIS A 1 426 ? 11.017 -5.099 27.309 1.00 90.38 426 HIS A CA 1
ATOM 3293 C C . HIS A 1 426 ? 10.230 -6.046 26.403 1.00 90.38 426 HIS A C 1
ATOM 3295 O O . HIS A 1 426 ? 9.461 -5.602 25.553 1.00 90.38 426 HIS A O 1
ATOM 3301 N N . HIS A 1 427 ? 10.461 -7.347 26.537 1.00 93.50 427 HIS A N 1
ATOM 3302 C CA . HIS A 1 427 ? 9.881 -8.333 25.638 1.00 93.50 427 HIS A CA 1
ATOM 3303 C C . HIS A 1 427 ? 9.493 -9.611 26.376 1.00 93.50 427 HIS A C 1
ATOM 3305 O O . HIS A 1 427 ? 9.969 -9.907 27.474 1.00 93.50 427 HIS A O 1
ATOM 3311 N N . ARG A 1 428 ? 8.611 -10.385 25.745 1.00 94.81 428 ARG A N 1
ATOM 3312 C CA . ARG A 1 428 ? 8.111 -11.665 26.235 1.00 94.81 428 ARG A CA 1
ATOM 3313 C C . ARG A 1 428 ? 8.335 -12.741 25.182 1.00 94.81 428 ARG A C 1
ATOM 3315 O O . ARG A 1 428 ? 7.901 -12.592 24.042 1.00 94.81 428 ARG A O 1
ATOM 3322 N N . LEU A 1 429 ? 9.008 -13.821 25.565 1.00 95.12 429 LEU A N 1
ATOM 3323 C CA . LEU A 1 429 ? 9.250 -14.960 24.678 1.00 95.12 429 LEU A CA 1
ATOM 3324 C C . LEU A 1 429 ? 7.939 -15.662 24.316 1.00 95.12 429 LEU A C 1
ATOM 3326 O O . LEU A 1 429 ? 7.011 -15.712 25.129 1.00 95.12 429 LEU A O 1
ATOM 3330 N N . LEU A 1 430 ? 7.890 -16.208 23.102 1.00 93.56 430 LEU A N 1
ATOM 3331 C CA . LEU A 1 430 ? 6.813 -17.097 22.674 1.00 93.56 430 LEU A CA 1
ATOM 3332 C C . LEU A 1 430 ? 6.872 -18.424 23.449 1.00 93.56 430 LEU A C 1
ATOM 3334 O O . LEU A 1 430 ? 7.912 -18.810 23.983 1.00 93.56 430 LEU A O 1
ATOM 3338 N N . ASP A 1 431 ? 5.733 -19.113 23.525 1.00 87.88 431 ASP A N 1
ATOM 3339 C CA . ASP A 1 431 ? 5.658 -20.452 24.113 1.00 87.88 431 ASP A CA 1
ATOM 3340 C C . ASP A 1 431 ? 6.517 -21.440 23.300 1.00 87.88 431 ASP A C 1
ATOM 3342 O O . ASP A 1 431 ? 6.543 -21.378 22.070 1.00 87.88 431 ASP A O 1
ATOM 3346 N N . GLY A 1 432 ? 7.196 -22.377 23.968 1.00 84.12 432 GLY A N 1
ATOM 3347 C CA . GLY A 1 432 ? 8.047 -23.375 23.307 1.00 84.12 432 GLY A CA 1
ATOM 3348 C C . GLY A 1 432 ? 7.293 -24.323 22.363 1.00 84.12 432 GLY A C 1
ATOM 3349 O O . GLY A 1 432 ? 7.906 -24.924 21.486 1.00 84.12 432 GLY A O 1
ATOM 3350 N N . THR A 1 433 ? 5.971 -24.441 22.503 1.00 82.50 433 THR A N 1
ATOM 3351 C CA . THR A 1 433 ? 5.099 -25.158 21.553 1.00 82.50 433 THR A CA 1
ATOM 3352 C C . THR A 1 433 ? 4.908 -24.417 20.229 1.00 82.50 433 THR A C 1
ATOM 3354 O O . THR A 1 433 ? 4.555 -25.036 19.229 1.00 82.50 433 THR A O 1
ATOM 3357 N N . ILE A 1 434 ? 5.147 -23.106 20.221 1.00 82.81 434 ILE A N 1
ATOM 3358 C CA . ILE A 1 434 ? 4.959 -22.205 19.082 1.00 82.81 434 ILE A CA 1
ATOM 3359 C C . ILE A 1 434 ? 6.309 -21.872 18.450 1.00 82.81 434 ILE A C 1
ATOM 3361 O O . ILE A 1 434 ? 6.450 -21.885 17.233 1.00 82.81 434 ILE A O 1
ATOM 3365 N N . ASP A 1 435 ? 7.314 -21.618 19.287 1.00 88.31 435 ASP A N 1
ATOM 3366 C CA . ASP A 1 435 ? 8.688 -21.368 18.876 1.00 88.31 435 ASP A CA 1
ATOM 3367 C C . ASP A 1 435 ? 9.659 -22.207 19.714 1.00 88.31 435 ASP A C 1
ATOM 3369 O O . ASP A 1 435 ? 10.257 -21.746 20.689 1.00 88.31 435 ASP A O 1
ATOM 3373 N N . GLY A 1 436 ? 9.865 -23.457 19.295 1.00 83.81 436 GLY A N 1
ATOM 3374 C CA . GLY A 1 436 ? 10.810 -24.368 19.948 1.00 83.81 436 GLY A CA 1
ATOM 3375 C C . GLY A 1 436 ? 12.266 -23.885 19.918 1.00 83.81 436 GLY A C 1
ATOM 3376 O O . GLY A 1 436 ? 13.091 -24.380 20.682 1.00 83.81 436 GLY A O 1
ATOM 3377 N N . SER A 1 437 ? 12.591 -22.908 19.063 1.00 88.19 437 SER A N 1
ATOM 3378 C CA . SER A 1 437 ? 13.928 -22.318 18.966 1.00 88.19 437 SER A CA 1
ATOM 3379 C C . SER A 1 437 ? 14.144 -21.138 19.919 1.00 88.19 437 SER A C 1
ATOM 3381 O O . SER A 1 437 ? 15.288 -20.754 20.154 1.00 88.19 437 SER A O 1
ATOM 3383 N N . SER A 1 438 ? 13.066 -20.578 20.487 1.00 91.38 438 SER A N 1
ATOM 3384 C CA . SER A 1 438 ? 13.098 -19.354 21.304 1.00 91.38 438 SER A CA 1
ATOM 3385 C C . SER A 1 438 ? 13.801 -18.178 20.602 1.00 91.38 438 SER A C 1
ATOM 3387 O O . SER A 1 438 ? 14.501 -17.386 21.243 1.00 91.38 438 SER A O 1
ATOM 3389 N N . SER A 1 439 ? 13.634 -18.096 19.279 1.00 94.94 439 SER A N 1
ATOM 3390 C CA . SER A 1 439 ? 14.199 -17.065 18.402 1.00 94.94 439 SER A CA 1
ATOM 3391 C C . SER A 1 439 ? 13.306 -15.833 18.274 1.00 94.94 439 SER A C 1
ATOM 3393 O O . SER A 1 439 ? 13.768 -14.824 17.746 1.00 94.94 439 SER A O 1
ATOM 3395 N N . PHE A 1 440 ? 12.054 -15.892 18.730 1.00 97.06 440 PHE A N 1
ATOM 3396 C CA . PHE A 1 440 ? 11.070 -14.825 18.567 1.00 97.06 440 PHE A CA 1
ATOM 3397 C C . PHE A 1 440 ? 10.501 -14.346 19.907 1.00 97.06 440 PHE A C 1
ATOM 3399 O O . PHE A 1 440 ? 10.388 -15.100 20.880 1.00 97.06 440 PHE A O 1
ATOM 3406 N N . CYS A 1 441 ? 10.102 -13.077 19.956 1.00 96.81 441 CYS A N 1
ATOM 3407 C CA . CYS A 1 441 ? 9.470 -12.476 21.128 1.00 96.81 441 CYS A CA 1
ATOM 3408 C C . CYS A 1 441 ? 8.453 -11.392 20.755 1.00 96.81 441 CYS A C 1
ATOM 3410 O O . CYS A 1 441 ? 8.574 -10.749 19.712 1.00 96.81 441 CYS A O 1
ATOM 3412 N N . ILE A 1 442 ? 7.492 -11.144 21.648 1.00 97.19 442 ILE A N 1
ATOM 3413 C CA . ILE A 1 442 ? 6.616 -9.971 21.587 1.00 97.19 442 ILE A CA 1
ATOM 3414 C C . ILE A 1 442 ? 7.255 -8.832 22.373 1.00 97.19 442 ILE A C 1
ATOM 3416 O O . ILE A 1 442 ? 7.536 -8.987 23.562 1.00 97.19 442 ILE A O 1
ATOM 3420 N N . GLY A 1 443 ? 7.481 -7.706 21.708 1.00 94.81 443 GLY A N 1
ATOM 3421 C CA . GLY A 1 443 ? 8.043 -6.486 22.282 1.00 94.81 443 GLY A CA 1
ATOM 3422 C C . GLY A 1 443 ? 7.078 -5.300 22.175 1.00 94.81 443 GLY A C 1
ATOM 3423 O O . GLY A 1 443 ? 5.872 -5.496 21.994 1.00 94.81 443 GLY A O 1
ATOM 3424 N N . PRO A 1 444 ? 7.594 -4.063 22.253 1.00 92.56 444 PRO A N 1
ATOM 3425 C CA . PRO A 1 444 ? 6.800 -2.852 22.082 1.00 92.56 444 PRO A CA 1
ATOM 3426 C C . PRO A 1 444 ? 6.084 -2.811 20.725 1.00 92.56 444 PRO A C 1
ATOM 3428 O O . PRO A 1 444 ? 6.547 -3.400 19.749 1.00 92.56 444 PRO A O 1
ATOM 3431 N N . SER A 1 445 ? 4.959 -2.109 20.634 1.00 91.06 445 SER A N 1
ATOM 3432 C CA . SER A 1 445 ? 4.265 -1.866 19.368 1.00 91.06 445 SER A CA 1
ATOM 3433 C C . SER A 1 445 ? 5.140 -1.053 18.408 1.00 91.06 445 SER A C 1
ATOM 3435 O O . SER A 1 445 ? 5.779 -0.080 18.818 1.00 91.06 445 SER A O 1
ATOM 3437 N N . CYS A 1 446 ? 5.148 -1.434 17.130 1.00 88.19 446 CYS A N 1
ATOM 3438 C CA . CYS A 1 446 ? 5.757 -0.655 16.050 1.00 88.19 446 CYS A CA 1
ATOM 3439 C C . CYS A 1 446 ? 4.784 0.376 15.442 1.00 88.19 446 CYS A C 1
ATOM 3441 O O . CYS A 1 446 ? 5.179 1.151 14.577 1.00 88.19 446 CYS A O 1
ATOM 3443 N N . ASP A 1 447 ? 3.529 0.432 15.906 1.00 86.56 447 ASP A N 1
ATOM 3444 C CA . ASP A 1 447 ? 2.538 1.399 15.427 1.00 86.56 447 ASP A CA 1
ATOM 3445 C C . ASP A 1 447 ? 2.924 2.834 15.824 1.00 86.56 447 ASP A C 1
ATOM 3447 O O . ASP A 1 447 ? 3.080 3.160 17.006 1.00 86.56 447 ASP A O 1
ATOM 3451 N N . ARG A 1 448 ? 3.013 3.713 14.818 1.00 81.88 448 ARG A N 1
ATOM 3452 C CA . ARG A 1 448 ? 3.291 5.149 14.953 1.00 81.88 448 ARG A CA 1
ATOM 3453 C C . ARG A 1 448 ? 2.406 5.854 15.986 1.00 81.88 448 ARG A C 1
ATOM 3455 O O . ARG A 1 448 ? 2.858 6.807 16.611 1.00 81.88 448 ARG A O 1
ATOM 3462 N N . SER A 1 449 ? 1.168 5.398 16.195 1.00 79.56 449 SER A N 1
ATOM 3463 C CA . SER A 1 449 ? 0.231 5.988 17.155 1.00 79.56 449 SER A CA 1
ATOM 3464 C C . SER A 1 449 ? 0.728 5.901 18.599 1.00 79.56 449 SER A C 1
ATOM 3466 O O . SER A 1 449 ? 0.323 6.724 19.415 1.00 79.56 449 SER A O 1
ATOM 3468 N N . PHE A 1 450 ? 1.629 4.970 18.928 1.00 76.44 450 PHE A N 1
ATOM 3469 C CA . PHE A 1 450 ? 2.210 4.814 20.269 1.00 76.44 450 PHE A CA 1
ATOM 3470 C C . PHE A 1 450 ? 3.535 5.561 20.470 1.00 76.44 450 PHE A C 1
ATOM 3472 O O . PHE A 1 450 ? 4.084 5.537 21.574 1.00 76.44 450 PHE A O 1
ATOM 3479 N N . HIS A 1 451 ? 4.052 6.234 19.439 1.00 73.12 451 HIS A N 1
ATOM 3480 C CA . HIS A 1 451 ? 5.343 6.916 19.497 1.00 73.12 451 HIS A CA 1
ATOM 3481 C C . HIS A 1 451 ? 5.202 8.384 19.109 1.00 73.12 451 HIS A C 1
ATOM 3483 O O . HIS A 1 451 ? 4.759 8.720 18.014 1.00 73.12 451 HIS A O 1
ATOM 3489 N N . ASP A 1 452 ? 5.612 9.273 20.008 1.00 62.25 452 ASP A N 1
ATOM 3490 C CA . ASP A 1 452 ? 5.695 10.695 19.695 1.00 62.25 452 ASP A CA 1
ATOM 3491 C C . ASP A 1 452 ? 6.985 10.979 18.910 1.00 62.25 452 ASP A C 1
ATOM 3493 O O . ASP A 1 452 ? 8.046 10.409 19.185 1.00 62.25 452 ASP A O 1
ATOM 3497 N N . GLN A 1 453 ? 6.896 11.850 17.900 1.00 51.59 453 GLN A N 1
ATOM 3498 C CA . GLN A 1 453 ? 8.038 12.199 17.053 1.00 51.59 453 GLN A CA 1
ATOM 3499 C C . GLN A 1 453 ? 9.138 12.852 17.903 1.00 51.59 453 GLN A C 1
ATOM 3501 O O . GLN A 1 453 ? 9.004 13.997 18.322 1.00 51.59 453 GLN A O 1
ATOM 3506 N N . GLY A 1 454 ? 10.228 12.118 18.145 1.00 45.06 454 GLY A N 1
ATOM 3507 C CA . GLY A 1 454 ? 11.399 12.609 18.879 1.00 45.06 454 GLY A CA 1
ATOM 3508 C C . GLY A 1 454 ? 11.498 12.188 20.349 1.00 45.06 454 GLY A C 1
ATOM 3509 O O . GLY A 1 454 ? 12.461 12.586 20.998 1.00 45.06 454 GLY A O 1
ATOM 3510 N N . ALA A 1 455 ? 10.571 11.380 20.876 1.00 46.28 455 ALA A N 1
ATOM 3511 C CA . ALA A 1 455 ? 10.714 10.813 22.218 1.00 46.28 455 ALA A CA 1
ATOM 3512 C C . ALA A 1 455 ? 11.781 9.702 22.237 1.00 46.28 455 ALA A C 1
ATOM 3514 O O . ALA A 1 455 ? 11.777 8.812 21.382 1.00 46.28 455 ALA A O 1
ATOM 3515 N N . ASP A 1 456 ? 12.689 9.749 23.215 1.00 43.41 456 ASP A N 1
ATOM 3516 C CA . ASP A 1 456 ? 13.724 8.730 23.404 1.00 43.41 456 ASP A CA 1
ATOM 3517 C C . ASP A 1 456 ? 13.059 7.374 23.714 1.00 43.41 456 ASP A C 1
ATOM 3519 O O . ASP A 1 456 ? 12.175 7.272 24.568 1.00 43.41 456 ASP A O 1
ATOM 3523 N N . LEU A 1 457 ? 13.469 6.306 23.020 1.00 50.09 457 LEU A N 1
ATOM 3524 C CA . LEU A 1 457 ? 12.895 4.954 23.160 1.00 50.09 457 LEU A CA 1
ATOM 3525 C C . LEU A 1 457 ? 13.095 4.361 24.568 1.00 50.09 457 LEU A C 1
ATOM 3527 O O . LEU A 1 457 ? 12.547 3.307 24.877 1.00 50.09 457 LEU A O 1
ATOM 3531 N N . ARG A 1 458 ? 13.903 5.021 25.403 1.00 47.19 458 ARG A N 1
ATOM 3532 C CA . ARG A 1 458 ? 14.352 4.555 26.719 1.00 47.19 458 ARG A CA 1
ATOM 3533 C C . ARG A 1 458 ? 13.392 4.889 27.862 1.00 47.19 458 ARG A C 1
ATOM 3535 O O . ARG A 1 458 ? 13.510 4.281 28.923 1.00 47.19 458 ARG A O 1
ATOM 3542 N N . GLU A 1 459 ? 12.446 5.806 27.663 1.00 50.31 459 GLU A N 1
ATOM 3543 C CA . GLU A 1 459 ? 11.386 6.102 28.635 1.00 50.31 459 GLU A CA 1
ATOM 3544 C C . GLU A 1 459 ? 10.115 5.321 28.260 1.00 50.31 459 GLU A C 1
ATOM 3546 O O . GLU A 1 459 ? 9.209 5.829 27.600 1.00 50.31 459 GLU A O 1
ATOM 3551 N N . ASP A 1 460 ? 10.074 4.034 28.619 1.00 53.12 460 ASP A N 1
ATOM 3552 C CA . ASP A 1 460 ? 9.012 3.109 28.206 1.00 53.12 460 ASP A CA 1
ATOM 3553 C C . ASP A 1 460 ? 8.171 2.636 29.397 1.00 53.12 460 ASP A C 1
ATOM 3555 O O . ASP A 1 460 ? 8.491 1.665 30.081 1.00 53.12 460 ASP A O 1
ATOM 3559 N N . THR A 1 461 ? 7.062 3.329 29.656 1.00 56.34 461 THR A N 1
ATOM 3560 C CA . THR A 1 461 ? 5.974 2.764 30.466 1.00 56.34 461 THR A CA 1
ATOM 3561 C C . THR A 1 461 ? 4.660 2.880 29.711 1.00 56.34 461 THR A C 1
ATOM 3563 O O . THR A 1 461 ? 3.758 3.625 30.079 1.00 56.34 461 THR A O 1
ATOM 3566 N N . GLY A 1 462 ? 4.531 2.138 28.613 1.00 72.38 462 GLY A N 1
ATOM 3567 C CA . GLY A 1 462 ? 3.211 1.986 28.005 1.00 72.38 462 GLY A CA 1
ATOM 3568 C C . GLY A 1 462 ? 3.152 1.475 26.583 1.00 72.38 462 GLY A C 1
ATOM 3569 O O . GLY A 1 462 ? 2.042 1.416 26.069 1.00 72.38 462 GLY A O 1
ATOM 3570 N N . LYS A 1 463 ? 4.268 1.105 25.947 1.00 86.25 463 LYS A N 1
ATOM 3571 C CA . LYS A 1 463 ? 4.286 0.717 24.525 1.00 86.25 463 LYS A CA 1
ATOM 3572 C C . LYS A 1 463 ? 4.132 -0.789 24.294 1.00 86.25 463 LYS A C 1
ATOM 3574 O O . LYS A 1 463 ? 4.205 -1.236 23.155 1.00 86.25 463 LYS A O 1
ATOM 3579 N N . GLY A 1 464 ? 3.883 -1.555 25.354 1.00 88.88 464 GLY A N 1
ATOM 3580 C CA . GLY A 1 464 ? 3.782 -3.014 25.337 1.00 88.88 464 GLY A CA 1
ATOM 3581 C C . GLY A 1 464 ? 5.103 -3.692 25.724 1.00 88.88 464 GLY A C 1
ATOM 3582 O O . GLY A 1 464 ? 6.068 -3.002 26.047 1.00 88.88 464 GLY A O 1
ATOM 3583 N N . PRO A 1 465 ? 5.168 -5.033 25.722 1.00 94.06 465 PRO A N 1
ATOM 3584 C CA . PRO A 1 465 ? 4.077 -5.968 25.451 1.00 94.06 465 PRO A CA 1
ATOM 3585 C C . PRO A 1 465 ? 2.949 -5.906 26.496 1.00 94.06 465 PRO A C 1
ATOM 3587 O O . PRO A 1 465 ? 3.203 -5.743 27.687 1.00 94.06 465 PRO A O 1
ATOM 3590 N N . TRP A 1 466 ? 1.695 -6.074 26.066 1.00 95.25 466 TRP A N 1
ATOM 3591 C CA . TRP A 1 466 ? 0.521 -6.084 26.956 1.00 95.25 466 TRP A CA 1
ATOM 3592 C C . TRP A 1 466 ? -0.088 -7.483 27.057 1.00 95.25 466 TRP A C 1
ATOM 3594 O O . TRP A 1 466 ? -0.327 -8.130 26.044 1.00 95.25 466 TRP A O 1
ATOM 3604 N N . THR A 1 467 ? -0.368 -7.965 28.267 1.00 93.69 467 THR A N 1
ATOM 3605 C CA . THR A 1 467 ? -0.846 -9.346 28.481 1.00 93.69 467 THR A CA 1
ATOM 3606 C C . THR A 1 467 ? -2.361 -9.488 28.535 1.00 93.69 467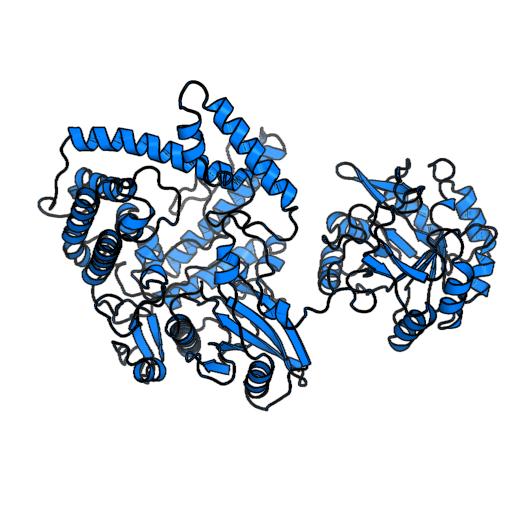 THR A C 1
ATOM 3608 O O . THR A 1 467 ? -2.876 -10.588 28.356 1.00 93.69 467 THR A O 1
ATOM 3611 N N . THR A 1 468 ? -3.082 -8.397 28.789 1.00 94.50 468 THR A N 1
ATOM 3612 C CA . THR A 1 468 ? -4.548 -8.376 28.871 1.00 94.50 468 THR A CA 1
ATOM 3613 C C . THR A 1 468 ? -5.106 -7.271 27.991 1.00 94.50 468 THR A C 1
ATOM 3615 O O . THR A 1 468 ? -4.402 -6.307 27.666 1.00 94.50 468 THR A O 1
ATOM 3618 N N . ILE A 1 469 ? -6.359 -7.420 27.550 1.00 95.38 469 ILE A N 1
ATOM 3619 C CA . ILE A 1 469 ? -6.979 -6.371 26.739 1.00 95.38 469 ILE A CA 1
ATOM 3620 C C . ILE A 1 469 ? -7.211 -5.114 27.582 1.00 95.38 469 ILE A C 1
ATOM 3622 O O . ILE A 1 469 ? -7.105 -4.004 27.063 1.00 95.38 469 ILE A O 1
ATOM 3626 N N . SER A 1 470 ? -7.423 -5.280 28.891 1.00 95.44 470 SER A N 1
ATOM 3627 C CA . SER A 1 470 ? -7.453 -4.177 29.844 1.00 95.44 470 SER A CA 1
ATOM 3628 C C . SER A 1 470 ? -6.160 -3.362 29.826 1.00 95.44 470 SER A C 1
ATOM 3630 O O . SER A 1 470 ? -6.212 -2.136 29.744 1.00 95.44 470 SER A O 1
ATOM 3632 N N . ASP A 1 471 ? -4.997 -4.018 29.904 1.00 94.88 471 ASP A N 1
ATOM 3633 C CA . ASP A 1 471 ? -3.703 -3.324 29.932 1.00 94.88 471 ASP A CA 1
ATOM 3634 C C . ASP A 1 471 ? -3.451 -2.556 28.634 1.00 94.88 471 ASP A C 1
ATOM 3636 O O . ASP A 1 471 ? -2.978 -1.419 28.672 1.00 94.88 471 ASP A O 1
ATOM 3640 N N . PHE A 1 472 ? -3.826 -3.153 27.501 1.00 95.19 472 PHE A N 1
ATOM 3641 C CA . PHE A 1 472 ? -3.766 -2.513 26.191 1.00 95.19 472 PHE A CA 1
ATOM 3642 C C . PHE A 1 472 ? -4.721 -1.311 26.082 1.00 95.19 472 PHE A C 1
ATOM 3644 O O . PHE A 1 472 ? -4.316 -0.220 25.700 1.00 95.19 472 PHE A O 1
ATOM 3651 N N . GLY A 1 473 ? -5.987 -1.456 26.479 1.00 95.19 473 GLY A N 1
ATOM 3652 C CA . GLY A 1 473 ? -6.952 -0.352 26.436 1.00 95.19 473 GLY A CA 1
ATOM 3653 C C . GLY A 1 473 ? -6.587 0.798 27.378 1.00 95.19 473 GLY A C 1
ATOM 3654 O O . GLY A 1 473 ? -6.683 1.971 27.018 1.00 95.19 473 GLY A O 1
ATOM 3655 N N . LYS A 1 474 ? -6.085 0.480 28.577 1.00 95.25 474 LYS A N 1
ATOM 3656 C CA . LYS A 1 474 ? -5.588 1.485 29.527 1.00 95.25 474 LYS A CA 1
ATOM 3657 C C . LYS A 1 474 ? -4.338 2.192 29.015 1.00 95.25 474 LYS A C 1
ATOM 3659 O O . LYS A 1 474 ? -4.168 3.367 29.330 1.00 95.25 474 LYS A O 1
ATOM 3664 N N . SER A 1 475 ? -3.454 1.515 28.278 1.00 93.75 475 SER A N 1
ATOM 3665 C CA . SER A 1 475 ? -2.260 2.164 27.725 1.00 93.75 475 SER A CA 1
ATOM 3666 C C . SER A 1 475 ? -2.626 3.189 26.651 1.00 93.75 475 SER A C 1
ATOM 3668 O O . SER A 1 475 ? -2.073 4.287 26.671 1.00 93.75 475 SER A O 1
ATOM 3670 N N . ILE A 1 476 ? -3.622 2.889 25.806 1.00 94.00 476 ILE A N 1
ATOM 3671 C CA . ILE A 1 476 ? -4.190 3.839 24.837 1.00 94.00 476 ILE A CA 1
ATOM 3672 C C . ILE A 1 476 ? -4.718 5.086 25.557 1.00 94.00 476 ILE A C 1
ATOM 3674 O O . ILE A 1 476 ? -4.309 6.200 25.237 1.00 94.00 476 ILE A O 1
ATOM 3678 N N . ALA A 1 477 ? -5.560 4.910 26.579 1.00 94.12 477 ALA A N 1
ATOM 3679 C CA . ALA A 1 477 ? -6.133 6.035 27.316 1.00 94.12 477 ALA A CA 1
ATOM 3680 C C . ALA A 1 477 ? -5.068 6.882 28.039 1.00 94.12 477 ALA A C 1
ATOM 3682 O O . ALA A 1 477 ? -5.090 8.110 27.976 1.00 94.12 477 ALA A O 1
ATOM 3683 N N . LYS A 1 478 ? -4.093 6.234 28.695 1.00 92.06 478 LYS A N 1
ATOM 3684 C CA . LYS A 1 478 ? -2.979 6.919 29.377 1.00 92.06 478 LYS A CA 1
ATOM 3685 C C . LYS A 1 478 ? -2.102 7.709 28.410 1.00 92.06 478 LYS A C 1
ATOM 3687 O O . LYS A 1 478 ? -1.650 8.800 28.753 1.00 92.06 478 LYS A O 1
ATOM 3692 N N . ARG A 1 479 ? -1.868 7.174 27.209 1.00 89.69 479 ARG A N 1
ATOM 3693 C CA . ARG A 1 479 ? -1.154 7.881 26.143 1.00 89.69 479 ARG A CA 1
ATOM 3694 C C . ARG A 1 479 ? -1.897 9.158 25.755 1.00 89.69 479 ARG A C 1
ATOM 3696 O O . ARG A 1 479 ? -1.277 10.216 25.713 1.00 89.69 479 ARG A O 1
ATOM 3703 N N . GLU A 1 480 ? -3.206 9.081 25.523 1.00 90.19 480 GLU A N 1
ATOM 3704 C CA . GLU A 1 480 ? -3.999 10.268 25.179 1.00 90.19 480 GLU A CA 1
ATOM 3705 C C . GLU A 1 480 ? -4.022 11.303 26.311 1.00 90.19 480 GLU A C 1
ATOM 3707 O O . GLU A 1 480 ? -3.807 12.485 26.049 1.00 90.19 480 GLU A O 1
ATOM 3712 N N . LEU A 1 481 ? -4.154 10.881 27.575 1.00 90.44 481 LEU A N 1
ATOM 3713 C CA . LEU A 1 481 ? -4.036 11.779 28.736 1.00 90.44 481 LEU A CA 1
ATOM 3714 C C . LEU A 1 481 ? -2.684 12.515 28.773 1.00 90.44 481 LEU A C 1
ATOM 3716 O O . LEU A 1 481 ? -2.632 13.716 29.058 1.00 90.44 481 LEU A O 1
ATOM 3720 N N . SER A 1 482 ? -1.591 11.813 28.456 1.00 87.88 482 SER A N 1
ATOM 3721 C CA . SER A 1 482 ? -0.252 12.408 28.356 1.00 87.88 482 SER A CA 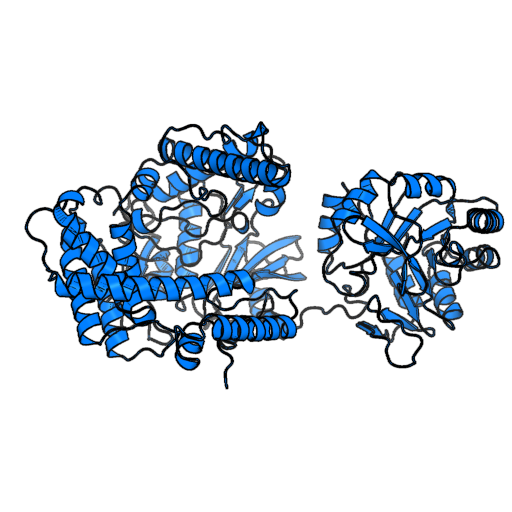1
ATOM 3722 C C . SER A 1 482 ? -0.173 13.445 27.228 1.00 87.88 482 SER A C 1
ATOM 3724 O O . SER A 1 482 ? 0.312 14.558 27.438 1.00 87.88 482 SER A O 1
ATOM 3726 N N . ARG A 1 483 ? -0.719 13.137 26.043 1.00 85.75 483 ARG A N 1
ATOM 3727 C CA . ARG A 1 483 ? -0.744 14.058 24.891 1.00 85.75 483 ARG A CA 1
ATOM 3728 C C . ARG A 1 483 ? -1.540 15.328 25.158 1.00 85.75 483 ARG A C 1
ATOM 3730 O O . ARG A 1 483 ? -1.088 16.415 24.794 1.00 85.75 483 ARG A O 1
ATOM 3737 N N . ILE A 1 484 ? -2.694 15.189 25.808 1.00 85.94 484 ILE A N 1
ATOM 3738 C CA . ILE A 1 484 ? -3.553 16.311 26.200 1.00 85.94 484 ILE A CA 1
ATOM 3739 C C . ILE A 1 484 ? -2.811 17.212 27.193 1.00 85.94 484 ILE A C 1
ATOM 3741 O O . ILE A 1 484 ? -2.756 18.428 27.008 1.00 85.94 484 ILE A O 1
ATOM 3745 N N . SER A 1 485 ? -2.164 16.614 28.199 1.00 84.00 485 SER A N 1
ATOM 3746 C CA . SER A 1 485 ? -1.385 17.347 29.206 1.00 84.00 485 SER A CA 1
ATOM 3747 C C . SER A 1 485 ? -0.196 18.101 28.597 1.00 84.00 485 SER A C 1
ATOM 3749 O O . SER A 1 485 ? 0.089 19.232 28.989 1.00 84.00 485 SER A O 1
ATOM 3751 N N . ASN A 1 486 ? 0.467 17.506 27.600 1.00 78.62 486 ASN A N 1
ATOM 3752 C CA . ASN A 1 486 ? 1.645 18.071 26.934 1.00 78.62 486 ASN A CA 1
ATOM 3753 C C . ASN A 1 486 ? 1.318 19.031 25.772 1.00 78.62 486 ASN A C 1
ATOM 3755 O O . ASN A 1 486 ? 2.242 19.491 25.103 1.00 78.62 486 ASN A O 1
ATOM 3759 N N . LYS A 1 487 ? 0.036 19.359 25.534 1.00 67.06 487 LYS A N 1
ATOM 3760 C CA . LYS A 1 487 ? -0.428 20.266 24.462 1.00 67.06 487 LYS A CA 1
ATOM 3761 C C . LYS A 1 487 ? 0.163 19.917 23.088 1.00 67.06 487 LYS A C 1
ATOM 3763 O O . LYS A 1 487 ? 0.796 20.756 22.446 1.00 67.06 487 LYS A O 1
ATOM 3768 N N . CYS A 1 488 ? -0.027 18.670 22.649 1.00 58.75 488 CYS A N 1
ATOM 3769 C CA . CYS A 1 488 ? 0.408 18.229 21.320 1.00 58.75 488 CYS A CA 1
ATOM 3770 C C . CYS A 1 488 ? -0.103 19.207 20.232 1.00 58.75 488 CYS A C 1
ATOM 3772 O O . CYS A 1 488 ? -1.282 19.576 20.275 1.00 58.75 488 CYS A O 1
ATOM 3774 N N . PRO A 1 489 ? 0.754 19.663 19.295 1.00 53.78 489 PRO A N 1
ATOM 3775 C CA . PRO A 1 489 ? 0.382 20.676 18.309 1.00 53.78 489 PRO A CA 1
ATOM 3776 C C . PRO A 1 489 ? -0.821 20.249 17.463 1.00 53.78 489 PRO A C 1
ATOM 3778 O O . PRO A 1 489 ? -0.996 19.072 17.149 1.00 53.78 489 PRO A O 1
ATOM 3781 N N . GLU A 1 490 ? -1.647 21.226 17.088 1.00 54.06 490 GLU A N 1
ATOM 3782 C CA . GLU A 1 490 ? -2.829 21.027 16.250 1.00 54.06 490 GLU A CA 1
ATOM 3783 C C . GLU A 1 490 ? -2.408 20.490 14.873 1.00 54.06 490 GLU A C 1
ATOM 3785 O O . GLU A 1 490 ? -1.685 21.158 14.136 1.00 54.06 490 GLU A O 1
ATOM 3790 N N . ARG A 1 491 ? -2.797 19.248 14.554 1.00 55.31 491 ARG A N 1
ATOM 3791 C CA . ARG A 1 491 ? -2.439 18.584 13.287 1.00 55.31 491 ARG A CA 1
ATOM 3792 C C . ARG A 1 491 ? -3.522 18.684 12.219 1.00 55.31 491 ARG A C 1
ATOM 3794 O O . ARG A 1 491 ? -3.189 18.662 11.044 1.00 55.31 491 ARG A O 1
ATOM 3801 N N . LEU A 1 492 ? -4.788 18.763 12.626 1.00 59.12 492 LEU A N 1
ATOM 3802 C CA . LEU A 1 492 ? -5.949 18.767 11.738 1.00 59.12 492 LEU A CA 1
ATOM 3803 C C . LEU A 1 492 ? -7.022 19.725 12.278 1.00 59.12 492 LEU A C 1
ATOM 3805 O O . LEU A 1 492 ? -7.110 19.898 13.503 1.00 59.12 492 LEU A O 1
ATOM 3809 N N . PRO A 1 493 ? -7.852 20.321 11.402 1.00 63.81 493 PRO A N 1
ATOM 3810 C CA . PRO A 1 493 ? -9.057 21.023 11.821 1.00 63.81 493 PRO A CA 1
ATOM 3811 C C . PRO A 1 493 ? -9.956 20.063 12.611 1.00 63.81 493 PRO A C 1
ATOM 3813 O O . PRO A 1 493 ? -10.287 18.978 12.140 1.00 63.81 493 PRO A O 1
ATOM 3816 N N . THR A 1 494 ? -10.354 20.446 13.823 1.00 71.50 494 THR A N 1
ATOM 3817 C CA . THR A 1 494 ? -11.261 19.650 14.661 1.00 71.50 494 THR A CA 1
ATOM 3818 C C . THR A 1 494 ? -12.545 20.440 14.887 1.00 71.50 494 THR A C 1
ATOM 3820 O O . THR A 1 494 ? -12.476 21.591 15.314 1.00 71.50 494 THR A O 1
ATOM 3823 N N . PHE A 1 495 ? -13.711 19.821 14.672 1.00 80.75 495 PHE A N 1
ATOM 3824 C CA . PHE A 1 495 ? -15.013 20.456 14.925 1.00 80.75 495 PHE A CA 1
ATOM 3825 C C . PHE A 1 495 ? -15.152 20.964 16.371 1.00 80.75 495 PHE A C 1
ATOM 3827 O O . PHE A 1 495 ? -15.408 22.141 16.613 1.00 80.75 495 PHE A O 1
ATOM 3834 N N . TYR A 1 496 ? -14.961 20.071 17.345 1.00 83.75 496 TYR A N 1
ATOM 3835 C CA . TYR A 1 496 ? -15.059 20.395 18.765 1.00 83.75 496 TYR A CA 1
ATOM 3836 C C . TYR A 1 496 ? -14.165 19.474 19.592 1.00 83.75 496 TYR A C 1
ATOM 3838 O O . TYR A 1 496 ? -14.397 18.266 19.665 1.00 83.75 496 TYR A O 1
ATOM 3846 N N . ARG A 1 497 ? -13.147 20.048 20.244 1.00 82.56 497 ARG A N 1
ATOM 3847 C CA . ARG A 1 497 ? -12.207 19.276 21.070 1.00 82.56 497 ARG A CA 1
ATOM 3848 C C . ARG A 1 497 ? -12.745 18.902 22.446 1.00 82.56 497 ARG A C 1
ATOM 3850 O O . ARG A 1 497 ? -12.365 17.839 22.923 1.00 82.56 497 ARG A O 1
ATOM 3857 N N . GLY A 1 498 ? -13.600 19.723 23.057 1.00 86.38 498 GLY A N 1
ATOM 3858 C CA . GLY A 1 498 ? -13.932 19.633 24.488 1.00 86.38 498 GLY A CA 1
ATOM 3859 C C . GLY A 1 498 ? -12.872 20.284 25.386 1.00 86.38 498 GLY A C 1
ATOM 3860 O O . GLY A 1 498 ? -11.782 20.625 24.919 1.00 86.38 498 GLY A O 1
ATOM 3861 N N . SER A 1 499 ? -13.194 20.496 26.667 1.00 90.12 499 SER A N 1
ATOM 3862 C CA . SER A 1 499 ? -12.209 20.986 27.646 1.00 90.12 499 SER A CA 1
ATOM 3863 C C . SER A 1 499 ? -11.232 19.873 28.044 1.00 90.12 499 SER A C 1
ATOM 3865 O O . SER A 1 499 ? -11.540 18.691 27.890 1.00 90.12 499 SER A O 1
ATOM 3867 N N . VAL A 1 500 ? -10.060 20.230 28.580 1.00 90.75 500 VAL A N 1
ATOM 3868 C CA . VAL A 1 500 ? -9.076 19.242 29.069 1.00 90.75 500 VAL A CA 1
ATOM 3869 C C . VAL A 1 500 ? -9.699 18.343 30.142 1.00 90.75 500 VAL A C 1
ATOM 3871 O O . VAL A 1 500 ? -9.481 17.135 30.148 1.00 90.75 500 VAL A O 1
ATOM 3874 N N . GLU A 1 501 ? -10.524 18.920 31.014 1.00 93.38 501 GLU A N 1
ATOM 3875 C CA . GLU A 1 501 ? -11.247 18.206 32.065 1.00 93.38 501 GLU A CA 1
ATOM 3876 C C . GLU A 1 501 ? -12.293 17.249 31.482 1.00 93.38 501 GLU A C 1
ATOM 3878 O O . GLU A 1 501 ? -12.418 16.122 31.956 1.00 93.38 501 GLU A O 1
ATOM 3883 N N . GLU A 1 502 ? -13.023 17.661 30.438 1.00 93.38 502 GLU A N 1
ATOM 3884 C CA . GLU A 1 502 ? -13.994 16.796 29.758 1.00 93.38 502 GLU A CA 1
ATOM 3885 C C . GLU A 1 502 ? -13.299 15.622 29.059 1.00 93.38 502 GLU A C 1
ATOM 3887 O O . GLU A 1 502 ? -13.718 14.473 29.207 1.00 93.38 502 GLU A O 1
ATOM 3892 N N . GLN A 1 503 ? -12.208 15.895 28.337 1.00 94.31 503 GLN A N 1
ATOM 3893 C CA . GLN A 1 503 ? -11.400 14.865 27.688 1.00 94.31 503 GLN A CA 1
ATOM 3894 C C . GLN A 1 503 ? -10.867 13.857 28.709 1.00 94.31 503 GLN A C 1
ATOM 3896 O O . GLN A 1 503 ? -11.016 12.648 28.515 1.00 94.31 503 GLN A O 1
ATOM 3901 N N . ALA A 1 504 ? -10.295 14.345 29.814 1.00 94.81 504 ALA A N 1
ATOM 3902 C CA . ALA A 1 504 ? -9.777 13.496 30.877 1.00 94.81 504 ALA A CA 1
ATOM 3903 C C . ALA A 1 504 ? -10.881 12.640 31.513 1.00 94.81 504 ALA A C 1
ATOM 3905 O O . ALA A 1 504 ? -10.717 11.428 31.622 1.00 94.81 504 ALA A O 1
ATOM 3906 N N . ALA A 1 505 ? -12.034 13.231 31.839 1.00 95.94 505 ALA A N 1
ATOM 3907 C CA . ALA A 1 505 ? -13.153 12.512 32.447 1.00 95.94 505 ALA A CA 1
ATOM 3908 C C . ALA A 1 505 ? -13.703 11.388 31.547 1.00 95.94 505 ALA A C 1
ATOM 3910 O O . ALA A 1 505 ? -14.040 10.303 32.033 1.00 95.94 505 ALA A O 1
ATOM 3911 N N . LEU A 1 506 ? -13.783 11.610 30.230 1.00 96.94 506 LEU A N 1
ATOM 3912 C CA . LEU A 1 506 ? -14.213 10.575 29.282 1.00 96.94 506 LEU A CA 1
ATOM 3913 C C . LEU A 1 506 ? -13.169 9.461 29.139 1.00 96.94 506 LEU A C 1
ATOM 3915 O O . LEU A 1 506 ? -13.537 8.287 29.089 1.00 96.94 506 LEU A O 1
ATOM 3919 N N . LEU A 1 507 ? -11.877 9.800 29.119 1.00 97.00 507 LEU A N 1
ATOM 3920 C CA . LEU A 1 507 ? -10.794 8.814 29.093 1.00 97.00 507 LEU A CA 1
ATOM 3921 C C . LEU A 1 507 ? -10.756 7.978 30.379 1.00 97.00 507 LEU A C 1
ATOM 3923 O O . LEU A 1 507 ? -10.612 6.759 30.307 1.00 97.00 507 LEU A O 1
ATOM 3927 N N . GLU A 1 508 ? -10.961 8.589 31.546 1.00 96.88 508 GLU A N 1
ATOM 3928 C CA . GLU A 1 508 ? -11.095 7.879 32.824 1.00 96.88 508 GLU A CA 1
ATOM 3929 C C . GLU A 1 508 ? -12.320 6.954 32.836 1.00 96.88 508 GLU A C 1
ATOM 3931 O O . GLU A 1 508 ? -12.224 5.797 33.260 1.00 96.88 508 GLU A O 1
ATOM 3936 N N . SER A 1 509 ? -13.450 7.416 32.290 1.00 97.06 509 SER A N 1
ATOM 3937 C CA . SER A 1 509 ? -14.655 6.595 32.120 1.00 97.06 509 SER A CA 1
ATOM 3938 C C . SER A 1 509 ? -14.365 5.380 31.229 1.00 97.06 509 SER A C 1
ATOM 3940 O O . SER A 1 509 ? -14.652 4.244 31.611 1.00 97.06 509 SER A O 1
ATOM 3942 N N . ALA A 1 510 ? -13.697 5.576 30.089 1.00 97.12 510 ALA A N 1
ATOM 3943 C CA . ALA A 1 510 ? -13.260 4.481 29.224 1.00 97.12 510 ALA A CA 1
ATOM 3944 C C . ALA A 1 510 ? -12.297 3.520 29.947 1.00 97.12 510 ALA A C 1
ATOM 3946 O O . ALA A 1 510 ? -12.471 2.304 29.870 1.00 97.12 510 ALA A O 1
ATOM 3947 N N . MET A 1 511 ? -11.329 4.033 30.717 1.00 96.31 511 MET A N 1
ATOM 3948 C CA . MET A 1 511 ? -10.400 3.218 31.513 1.00 96.31 511 MET A CA 1
ATOM 3949 C C . MET A 1 511 ? -11.107 2.347 32.553 1.00 96.31 511 MET A C 1
ATOM 3951 O O . MET A 1 511 ? -10.652 1.229 32.809 1.00 96.31 511 MET A O 1
ATOM 3955 N N . SER A 1 512 ? -12.206 2.831 33.139 1.00 96.25 512 SER A N 1
ATOM 3956 C CA . SER A 1 512 ? -13.001 2.064 34.103 1.00 96.25 512 SER A CA 1
ATOM 3957 C C . SER A 1 512 ? -13.734 0.869 33.475 1.00 96.25 512 SER A C 1
ATOM 3959 O O . SER A 1 512 ? -13.981 -0.115 34.170 1.00 96.25 512 SER A O 1
ATOM 3961 N N . LEU A 1 513 ? -14.003 0.897 32.160 1.00 95.44 513 LEU A N 1
ATOM 3962 C CA . LEU A 1 513 ? -14.575 -0.239 31.421 1.00 95.44 513 LEU A CA 1
ATOM 3963 C C . LEU A 1 513 ? -13.559 -1.334 31.132 1.00 95.44 513 LEU A C 1
ATOM 3965 O O . LEU A 1 513 ? -13.925 -2.504 31.084 1.00 95.44 513 LEU A O 1
ATOM 3969 N N . MET A 1 514 ? -12.293 -0.970 30.927 1.00 95.00 514 MET A N 1
ATOM 3970 C CA . MET A 1 514 ? -11.260 -1.884 30.434 1.00 95.00 514 MET A CA 1
ATOM 3971 C C . MET A 1 514 ? -11.161 -3.210 31.223 1.00 95.00 514 MET A C 1
ATOM 3973 O O . MET A 1 514 ? -11.117 -4.256 30.576 1.00 95.00 514 MET A O 1
ATOM 3977 N N . PRO A 1 515 ? -11.213 -3.235 32.576 1.00 94.69 515 PRO A N 1
ATOM 3978 C CA . PRO A 1 515 ? -11.221 -4.487 33.346 1.00 94.69 515 PRO A CA 1
ATOM 3979 C C . PRO A 1 515 ? -12.442 -5.381 33.087 1.00 94.69 515 PRO A C 1
ATOM 3981 O O . PRO A 1 515 ? -12.348 -6.603 33.171 1.00 94.69 515 PRO A O 1
ATOM 3984 N N . LEU A 1 516 ? -13.599 -4.788 32.778 1.00 94.31 516 LEU A N 1
ATOM 3985 C CA . LEU A 1 516 ? -14.832 -5.530 32.501 1.00 94.31 516 LEU A CA 1
ATOM 3986 C C . LEU A 1 516 ? -14.755 -6.250 31.147 1.00 94.31 516 LEU A C 1
ATOM 3988 O O . LEU A 1 516 ? -15.411 -7.272 30.952 1.00 94.31 516 LEU A O 1
ATOM 3992 N N . LEU A 1 517 ? -13.926 -5.751 30.224 1.00 93.44 517 LEU A N 1
ATOM 3993 C CA . LEU A 1 517 ? -13.754 -6.331 28.892 1.00 93.44 517 LEU A CA 1
ATOM 3994 C C . LEU A 1 517 ? -12.939 -7.631 28.903 1.00 93.44 517 LEU A C 1
ATOM 3996 O O . LEU A 1 517 ? -13.176 -8.484 28.048 1.00 93.44 517 LEU A O 1
ATOM 4000 N N . ASP A 1 518 ? -12.038 -7.823 29.876 1.00 90.62 518 ASP A N 1
ATOM 4001 C CA . ASP A 1 518 ? -11.196 -9.030 29.974 1.00 90.62 518 ASP A CA 1
ATOM 4002 C C . ASP A 1 518 ? -12.027 -10.317 30.123 1.00 90.62 518 ASP A C 1
ATOM 4004 O O . ASP A 1 518 ? -11.646 -11.373 29.618 1.00 90.62 518 ASP A O 1
ATOM 4008 N N . SER A 1 519 ? -13.173 -10.233 30.807 1.00 87.81 519 SER A N 1
ATOM 4009 C CA . SER A 1 519 ? -14.068 -11.371 31.071 1.00 87.81 519 SER A CA 1
ATOM 4010 C C . SER A 1 519 ? -15.395 -11.304 30.308 1.00 87.81 519 SER A C 1
ATOM 4012 O O . SER A 1 519 ? -16.276 -12.138 30.521 1.00 87.81 519 SER A O 1
ATOM 4014 N N . HIS A 1 520 ? -15.544 -10.346 29.388 1.00 93.12 520 HIS A N 1
ATOM 4015 C CA . HIS A 1 520 ? -16.809 -10.108 28.703 1.00 93.12 520 HIS A CA 1
ATOM 4016 C C . HIS A 1 520 ? -17.200 -11.293 27.787 1.00 93.12 520 HIS A C 1
ATOM 4018 O O . HIS A 1 520 ? -16.424 -11.646 26.887 1.00 93.12 520 HIS A O 1
ATOM 4024 N N . PRO A 1 521 ? -18.408 -11.885 27.927 1.00 88.88 521 PRO A N 1
ATOM 4025 C CA . PRO A 1 521 ? -18.798 -13.114 27.222 1.00 88.88 521 PRO A CA 1
ATOM 4026 C C . PRO A 1 521 ? -18.696 -13.036 25.693 1.00 88.88 521 PRO A C 1
ATOM 4028 O O . PRO A 1 521 ? -18.311 -14.006 25.040 1.00 88.88 521 PRO A O 1
ATOM 4031 N N . THR A 1 522 ? -19.010 -11.872 25.119 1.00 87.69 522 THR A N 1
ATOM 4032 C CA . THR A 1 522 ? -18.928 -11.631 23.667 1.00 87.69 522 THR A CA 1
ATOM 4033 C C . THR A 1 522 ? -17.484 -11.503 23.179 1.00 87.69 522 THR A C 1
ATOM 4035 O O . THR A 1 522 ? -17.178 -11.881 22.050 1.00 87.69 522 THR A O 1
ATOM 4038 N N . LEU A 1 523 ? -16.579 -10.987 24.018 1.00 89.81 523 LEU A N 1
ATOM 4039 C CA . LEU A 1 523 ? -15.211 -10.661 23.612 1.00 89.81 523 LEU A CA 1
ATOM 4040 C C . LEU A 1 523 ? -14.230 -11.796 23.888 1.00 89.81 523 LEU A C 1
ATOM 4042 O O . LEU A 1 523 ? -13.272 -11.940 23.137 1.00 89.81 523 LEU A O 1
ATOM 4046 N N . ILE A 1 524 ? -14.471 -12.641 24.894 1.00 86.38 524 ILE A N 1
ATOM 4047 C CA . ILE A 1 524 ? -13.523 -13.672 25.356 1.00 86.38 524 ILE A CA 1
ATOM 4048 C C . ILE A 1 524 ? -12.983 -14.585 24.238 1.00 86.38 524 ILE A C 1
ATOM 4050 O O . ILE A 1 524 ? -11.852 -15.063 24.305 1.00 86.38 524 ILE A O 1
ATOM 4054 N N . LYS A 1 525 ? -13.766 -14.797 23.172 1.00 82.50 525 LYS A N 1
ATOM 4055 C CA . LYS A 1 525 ? -13.376 -15.603 22.000 1.00 82.50 525 LYS A CA 1
ATOM 4056 C C . LYS A 1 525 ? -12.529 -14.844 20.968 1.00 82.50 525 LYS A C 1
ATOM 4058 O O . LYS A 1 525 ? -11.892 -15.485 20.138 1.00 82.50 525 LYS A O 1
ATOM 4063 N N . SER A 1 526 ? -12.510 -13.516 21.032 1.00 90.19 526 SER A N 1
ATOM 4064 C CA . SER A 1 526 ? -11.919 -12.610 20.038 1.00 90.19 526 SER A CA 1
ATOM 4065 C C . SER A 1 526 ? -10.849 -11.673 20.618 1.00 90.19 526 SER A C 1
ATOM 4067 O O . SER A 1 526 ? -10.232 -10.923 19.863 1.00 90.19 526 SER A O 1
ATOM 4069 N N . VAL A 1 527 ? -10.593 -11.719 21.931 1.00 91.69 527 VAL A N 1
ATOM 4070 C CA . VAL A 1 527 ? -9.484 -10.999 22.591 1.00 91.69 527 VAL A CA 1
ATOM 4071 C C . VAL A 1 527 ? -8.146 -11.728 22.491 1.00 91.69 527 VAL A C 1
ATOM 4073 O O . VAL A 1 527 ? -7.171 -11.317 23.082 1.00 91.69 527 VAL A O 1
ATOM 4076 N N . GLN A 1 528 ? -8.051 -12.845 21.785 1.00 88.44 528 GLN A N 1
ATOM 4077 C CA . GLN A 1 528 ? -6.795 -13.592 21.735 1.00 88.44 528 GLN A CA 1
ATOM 4078 C C . GLN A 1 528 ? -5.723 -12.790 20.964 1.00 88.44 528 GLN A C 1
ATOM 4080 O O . GLN A 1 528 ? -6.045 -12.289 19.880 1.00 88.44 528 GLN A O 1
ATOM 4085 N N . PRO A 1 529 ? -4.481 -12.649 21.479 1.00 94.19 529 PRO A N 1
ATOM 4086 C CA . PRO A 1 529 ? -3.398 -11.975 20.764 1.00 94.19 529 PRO A CA 1
ATOM 4087 C C . PRO A 1 529 ? -3.125 -12.660 19.426 1.00 94.19 529 PRO A C 1
ATOM 4089 O O . PRO A 1 529 ? -2.687 -13.809 19.383 1.00 94.19 529 PRO A O 1
ATOM 4092 N N . THR A 1 530 ? -3.435 -11.953 18.342 1.00 93.75 530 THR A N 1
ATOM 4093 C CA . THR A 1 530 ? -3.490 -12.513 16.992 1.00 93.75 530 THR A CA 1
ATOM 4094 C C . THR A 1 530 ? -2.706 -11.631 16.028 1.00 93.75 530 THR A C 1
ATOM 4096 O O . THR A 1 530 ? -2.801 -10.404 16.090 1.00 93.75 530 THR A O 1
ATOM 4099 N N . LEU A 1 531 ? -1.950 -12.249 15.123 1.00 94.06 531 LEU A N 1
ATOM 4100 C CA . LEU A 1 531 ? -1.371 -11.556 13.975 1.00 94.06 531 LEU A CA 1
ATOM 4101 C C . LEU A 1 531 ? -2.388 -11.580 12.828 1.00 94.06 531 LEU A C 1
ATOM 4103 O O . LEU A 1 531 ? -2.946 -12.633 12.519 1.00 94.06 531 LEU A O 1
ATOM 4107 N N . TRP A 1 532 ? -2.640 -10.434 12.205 1.00 93.69 532 TRP A N 1
ATOM 4108 C CA . TRP A 1 532 ? -3.577 -10.307 11.090 1.00 93.69 532 TRP A CA 1
ATOM 4109 C C . TRP A 1 532 ? -3.018 -9.337 10.053 1.00 93.69 532 TRP A C 1
ATOM 4111 O O . TRP A 1 532 ? -2.447 -8.315 10.420 1.00 93.69 532 TRP A O 1
ATOM 4121 N N . HIS A 1 533 ? -3.185 -9.632 8.764 1.00 93.19 533 HIS A N 1
ATOM 4122 C CA . HIS A 1 533 ? -2.732 -8.730 7.708 1.00 93.19 533 HIS A CA 1
ATOM 4123 C C . HIS A 1 533 ? -3.789 -7.650 7.454 1.00 93.19 533 HIS A C 1
ATOM 4125 O O . HIS A 1 533 ? -4.771 -7.876 6.751 1.00 93.19 533 HIS A O 1
ATOM 4131 N N . THR A 1 534 ? -3.602 -6.464 8.028 1.00 88.06 534 THR A N 1
ATOM 4132 C CA . THR A 1 534 ? -4.594 -5.379 7.958 1.00 88.06 534 THR A CA 1
ATOM 4133 C C . THR A 1 534 ? -4.588 -4.600 6.637 1.00 88.06 534 THR A C 1
ATOM 4135 O O . THR A 1 534 ? -5.547 -3.898 6.352 1.00 88.06 534 THR A O 1
ATOM 4138 N N . GLY A 1 535 ? -3.544 -4.731 5.813 1.00 85.81 535 GLY A N 1
ATOM 4139 C CA . GLY A 1 535 ? -3.394 -4.016 4.537 1.00 85.81 535 GLY A CA 1
ATOM 4140 C C . GLY A 1 535 ? -3.694 -4.843 3.280 1.00 85.81 535 GLY A C 1
ATOM 4141 O O . GLY A 1 535 ? -3.020 -4.666 2.270 1.00 85.81 535 GLY A O 1
ATOM 4142 N N . LEU A 1 536 ? -4.622 -5.809 3.311 1.00 90.06 536 LEU A N 1
ATOM 4143 C CA . LEU A 1 536 ? -4.885 -6.648 2.129 1.00 90.06 536 LEU A CA 1
ATOM 4144 C C . LEU A 1 536 ? -5.705 -5.904 1.059 1.00 90.06 536 LEU A C 1
ATOM 4146 O O . LEU A 1 536 ? -6.936 -5.833 1.110 1.00 90.06 536 LEU A O 1
ATOM 4150 N N . HIS A 1 537 ? -5.008 -5.415 0.034 1.00 89.75 537 HIS A N 1
ATOM 4151 C CA . HIS A 1 537 ? -5.569 -4.993 -1.251 1.00 89.75 537 HIS A CA 1
ATOM 4152 C C . HIS A 1 537 ? -4.893 -5.740 -2.408 1.00 89.75 537 HIS A C 1
ATOM 4154 O O . HIS A 1 537 ? -3.868 -6.395 -2.226 1.00 89.75 537 HIS A O 1
ATOM 4160 N N . MET A 1 538 ? -5.438 -5.632 -3.624 1.00 88.94 538 MET A N 1
ATOM 4161 C CA . MET A 1 538 ? -4.917 -6.368 -4.787 1.00 88.94 538 MET A CA 1
ATOM 4162 C C . MET A 1 538 ? -3.461 -6.028 -5.156 1.00 88.94 538 MET A C 1
ATOM 4164 O O . MET A 1 538 ? -2.821 -6.796 -5.866 1.00 88.94 538 MET A O 1
ATOM 4168 N N . GLY A 1 539 ? -2.934 -4.890 -4.693 1.00 87.12 539 GLY A N 1
ATOM 4169 C CA . GLY A 1 539 ? -1.532 -4.505 -4.889 1.00 87.12 539 GLY A CA 1
ATOM 4170 C C . GLY A 1 539 ? -0.555 -5.268 -3.987 1.00 87.12 539 GLY A C 1
ATOM 4171 O O . GLY A 1 539 ? 0.623 -5.350 -4.308 1.00 87.12 539 GLY A O 1
ATOM 4172 N N . ASN A 1 540 ? -1.053 -5.886 -2.913 1.00 92.31 540 ASN A N 1
ATOM 4173 C CA . ASN A 1 540 ? -0.242 -6.635 -1.953 1.00 92.31 540 ASN A CA 1
ATOM 4174 C C . ASN A 1 540 ? -0.306 -8.156 -2.163 1.00 92.31 540 ASN A C 1
ATOM 4176 O O . ASN A 1 540 ? 0.350 -8.912 -1.447 1.00 92.31 540 ASN A O 1
ATOM 4180 N N . VAL A 1 541 ? -1.066 -8.622 -3.160 1.00 95.50 541 VAL A N 1
ATOM 4181 C CA . VAL A 1 541 ? -1.253 -10.045 -3.473 1.00 95.50 541 VAL A CA 1
ATOM 4182 C C . VAL A 1 541 ? -0.690 -10.344 -4.857 1.00 95.50 541 VAL A C 1
ATOM 4184 O O . VAL A 1 541 ? -1.096 -9.728 -5.840 1.00 95.50 541 VAL A O 1
ATOM 4187 N N . HIS A 1 542 ? 0.214 -11.318 -4.942 1.00 96.56 542 HIS A N 1
ATOM 4188 C CA . HIS A 1 542 ? 0.750 -11.819 -6.203 1.00 96.56 542 HIS A CA 1
ATOM 4189 C C . HIS A 1 542 ? 0.260 -13.237 -6.484 1.00 96.56 542 HIS A C 1
ATOM 4191 O O . HIS A 1 542 ? 0.273 -14.107 -5.606 1.00 96.56 542 HIS A O 1
ATOM 4197 N N . VAL A 1 543 ? -0.126 -13.477 -7.734 1.00 97.38 543 VAL A N 1
ATOM 4198 C CA . VAL A 1 543 ? -0.647 -14.758 -8.221 1.00 97.38 543 VAL A CA 1
ATOM 4199 C C . VAL A 1 543 ? 0.245 -15.354 -9.305 1.00 97.38 543 VAL A C 1
ATOM 4201 O O . VAL A 1 543 ? 1.037 -14.654 -9.943 1.00 97.38 543 VAL A O 1
ATOM 4204 N N . ALA A 1 544 ? 0.160 -16.671 -9.493 1.00 96.25 544 ALA A N 1
ATOM 4205 C CA . ALA A 1 544 ? 0.888 -17.338 -10.564 1.00 96.25 544 ALA A CA 1
ATOM 4206 C C . ALA A 1 544 ? 0.329 -16.909 -11.940 1.00 96.25 544 ALA A C 1
ATOM 4208 O O . ALA A 1 544 ? -0.890 -16.911 -12.108 1.00 96.25 544 ALA A O 1
ATOM 4209 N N . PRO A 1 545 ? 1.181 -16.597 -12.939 1.00 90.62 545 PRO A N 1
ATOM 4210 C CA . PRO A 1 545 ? 0.718 -16.201 -14.275 1.00 90.62 545 PRO A CA 1
ATOM 4211 C C . PRO A 1 545 ? -0.164 -17.257 -14.956 1.00 90.62 545 PRO A C 1
ATOM 4213 O O . PRO A 1 545 ? -1.144 -16.913 -15.613 1.00 90.62 545 PRO A O 1
ATOM 4216 N N . ASP A 1 546 ? 0.172 -18.535 -14.755 1.00 90.94 546 ASP A N 1
ATOM 4217 C CA . ASP A 1 546 ? -0.497 -19.674 -15.396 1.00 90.94 546 ASP A CA 1
ATOM 4218 C C . ASP A 1 546 ? -1.668 -20.238 -14.566 1.00 90.94 546 ASP A C 1
ATOM 4220 O O . ASP A 1 546 ? -2.485 -20.997 -15.078 1.00 90.94 546 ASP A O 1
ATOM 4224 N N . GLU A 1 547 ? -1.753 -19.887 -13.278 1.00 93.25 547 GLU A N 1
ATOM 4225 C CA . GLU A 1 547 ? -2.777 -20.362 -12.338 1.00 93.25 547 GLU A CA 1
ATOM 4226 C C . GLU A 1 547 ? -3.212 -19.193 -11.443 1.00 93.25 547 GLU A C 1
ATOM 4228 O O . GLU A 1 547 ? -2.725 -19.009 -10.324 1.00 93.25 547 GLU A O 1
ATOM 4233 N N . ARG A 1 548 ? -4.122 -18.362 -11.962 1.00 92.50 548 ARG A N 1
ATOM 4234 C CA . ARG A 1 548 ? -4.448 -17.036 -11.404 1.00 92.50 548 ARG A CA 1
ATOM 4235 C C . ARG A 1 548 ? -5.104 -17.079 -10.022 1.00 92.50 548 ARG A C 1
ATOM 4237 O O . ARG A 1 548 ? -5.132 -16.065 -9.336 1.00 92.50 548 ARG A O 1
ATOM 4244 N N . SER A 1 549 ? -5.618 -18.233 -9.595 1.00 94.75 549 SER A N 1
ATOM 4245 C CA . SER A 1 549 ? -6.167 -18.443 -8.249 1.00 94.75 549 SER A CA 1
ATOM 4246 C C . SER A 1 549 ? -5.111 -18.820 -7.201 1.00 94.75 549 SER A C 1
ATOM 4248 O O . SER A 1 549 ? -5.399 -18.800 -5.998 1.00 94.75 549 SER A O 1
ATOM 4250 N N . ARG A 1 550 ? -3.884 -19.161 -7.623 1.00 96.62 550 ARG A N 1
ATOM 4251 C CA . ARG A 1 550 ? -2.789 -19.550 -6.730 1.00 96.62 550 ARG A CA 1
ATOM 4252 C C . ARG A 1 550 ? -1.989 -18.331 -6.291 1.00 96.62 550 ARG A C 1
ATOM 4254 O O . ARG A 1 550 ? -1.220 -17.767 -7.068 1.00 96.62 550 ARG A O 1
ATOM 4261 N N . ILE A 1 551 ? -2.113 -17.984 -5.012 1.00 97.62 551 ILE A N 1
ATOM 4262 C CA . ILE A 1 551 ? -1.306 -16.944 -4.364 1.00 97.62 551 ILE A CA 1
ATOM 4263 C C . ILE A 1 551 ? 0.133 -17.455 -4.213 1.00 97.62 551 ILE A C 1
ATOM 4265 O O . ILE A 1 551 ? 0.363 -18.508 -3.619 1.00 97.62 551 ILE A O 1
ATOM 4269 N N . VAL A 1 552 ? 1.097 -16.714 -4.757 1.00 97.56 552 VAL A N 1
ATOM 4270 C CA . VAL A 1 552 ? 2.531 -17.064 -4.753 1.00 97.56 552 VAL A CA 1
ATOM 4271 C C . VAL A 1 552 ? 3.401 -16.050 -4.018 1.00 97.56 552 VAL A C 1
ATOM 4273 O O . VAL A 1 552 ? 4.575 -16.328 -3.788 1.00 97.56 552 VAL A O 1
ATOM 4276 N N . SER A 1 553 ? 2.852 -14.896 -3.633 1.00 97.25 553 SER A N 1
ATOM 4277 C CA . SER A 1 553 ? 3.497 -13.968 -2.704 1.00 97.25 553 SER A CA 1
ATOM 4278 C C . SER A 1 553 ? 2.477 -13.000 -2.097 1.00 97.25 553 SER A C 1
ATOM 4280 O O . SER A 1 553 ? 1.587 -12.521 -2.799 1.00 97.25 553 SER A O 1
ATOM 4282 N N . ILE A 1 554 ? 2.612 -12.703 -0.808 1.00 96.62 554 ILE A N 1
ATOM 4283 C CA . ILE A 1 554 ? 1.951 -11.588 -0.122 1.00 96.62 554 ILE A CA 1
ATOM 4284 C C . ILE A 1 554 ? 3.050 -10.653 0.379 1.00 96.62 554 ILE A C 1
ATOM 4286 O O . ILE A 1 554 ? 4.075 -11.115 0.887 1.00 96.62 554 ILE A O 1
ATOM 4290 N N . ILE A 1 555 ? 2.847 -9.350 0.211 1.00 93.75 555 ILE A N 1
ATOM 4291 C CA . ILE A 1 555 ? 3.787 -8.303 0.622 1.00 93.75 555 ILE A CA 1
ATOM 4292 C C . ILE A 1 555 ? 3.120 -7.313 1.580 1.00 93.75 555 ILE A C 1
ATOM 4294 O O . ILE A 1 555 ? 1.925 -7.410 1.821 1.00 93.75 555 ILE A O 1
ATOM 4298 N N . ASP A 1 556 ? 3.908 -6.356 2.073 1.00 90.00 556 ASP A N 1
ATOM 4299 C CA . ASP A 1 556 ? 3.474 -5.265 2.954 1.00 90.00 556 ASP A CA 1
ATOM 4300 C C . ASP A 1 556 ? 3.071 -5.697 4.377 1.00 90.00 556 ASP A C 1
ATOM 4302 O O . ASP A 1 556 ? 1.982 -5.439 4.882 1.00 90.00 556 ASP A O 1
ATOM 4306 N N . PHE A 1 557 ? 4.025 -6.333 5.062 1.00 92.31 557 PHE A N 1
ATOM 4307 C CA . PHE A 1 557 ? 3.927 -6.681 6.486 1.00 92.31 557 PHE A CA 1
ATOM 4308 C C . PHE A 1 557 ? 4.438 -5.554 7.406 1.00 92.31 557 PHE A C 1
ATOM 4310 O O . PHE A 1 557 ? 4.698 -5.779 8.592 1.00 92.31 557 PHE A O 1
ATOM 4317 N N . GLN A 1 558 ? 4.610 -4.342 6.869 1.00 89.00 558 GLN A N 1
ATOM 4318 C CA . GLN A 1 558 ? 5.070 -3.187 7.632 1.00 89.00 558 GLN A CA 1
ATOM 4319 C C . GLN A 1 558 ? 4.039 -2.792 8.691 1.00 89.00 558 GLN A C 1
ATOM 4321 O O . GLN A 1 558 ? 2.834 -2.816 8.454 1.00 89.00 558 GLN A O 1
ATOM 4326 N N . SER A 1 559 ? 4.523 -2.418 9.876 1.00 85.69 559 SER A N 1
ATOM 4327 C CA . SER A 1 559 ? 3.699 -1.931 10.992 1.00 85.69 559 SER A CA 1
ATOM 4328 C C . SER A 1 559 ? 2.642 -2.921 11.509 1.00 85.69 559 SER A C 1
ATOM 4330 O O . SER A 1 559 ? 1.797 -2.550 12.328 1.00 85.69 559 SER A O 1
ATOM 4332 N N . LEU A 1 560 ? 2.695 -4.195 11.095 1.00 91.19 560 LEU A N 1
ATOM 4333 C CA . LEU A 1 560 ? 1.832 -5.230 11.649 1.00 91.19 560 LEU A CA 1
ATOM 4334 C C . LEU A 1 560 ? 2.195 -5.504 13.108 1.00 91.19 560 LEU A C 1
ATOM 4336 O O . LEU A 1 560 ? 3.355 -5.707 13.469 1.00 91.19 560 LEU A O 1
ATOM 4340 N N . SER A 1 561 ? 1.164 -5.543 13.943 1.00 92.00 561 SER A N 1
ATOM 4341 C CA . SER A 1 561 ? 1.274 -5.812 15.371 1.00 92.00 561 SER A CA 1
ATOM 4342 C C . SER A 1 561 ? 0.352 -6.959 15.760 1.00 92.00 561 SER A C 1
ATOM 4344 O O . SER A 1 561 ? -0.709 -7.166 15.177 1.00 92.00 561 SER A O 1
ATOM 4346 N N . VAL A 1 562 ? 0.742 -7.702 16.788 1.00 95.94 562 VAL A N 1
ATOM 4347 C CA . VAL A 1 562 ? -0.126 -8.677 17.438 1.00 95.94 562 VAL A CA 1
ATOM 4348 C C . VAL A 1 562 ? -1.113 -7.912 18.317 1.00 95.94 562 VAL A C 1
ATOM 4350 O O . VAL A 1 562 ? -0.710 -7.288 19.295 1.00 95.94 562 VAL A O 1
ATOM 4353 N N . LEU A 1 563 ? -2.404 -7.954 17.988 1.00 95.19 563 LEU A N 1
ATOM 4354 C CA . LEU A 1 563 ? -3.487 -7.254 18.699 1.00 95.19 563 LEU A CA 1
ATOM 4355 C C . LEU A 1 563 ? -4.715 -8.182 18.846 1.00 95.19 563 LEU A C 1
ATOM 4357 O O . LEU A 1 563 ? -4.741 -9.270 18.259 1.00 95.19 563 LEU A O 1
ATOM 4361 N N . PRO A 1 564 ? -5.760 -7.797 19.602 1.00 95.06 564 PRO A N 1
ATOM 4362 C CA . PRO A 1 564 ? -7.021 -8.535 19.624 1.00 95.06 564 PRO A CA 1
ATOM 4363 C C . PRO A 1 564 ? -7.622 -8.724 18.223 1.00 95.06 564 PRO A C 1
ATOM 4365 O O . PRO A 1 564 ? -7.713 -7.774 17.442 1.00 95.06 564 PRO A O 1
ATOM 4368 N N . ALA A 1 565 ? -8.100 -9.933 17.916 1.00 93.44 565 ALA A N 1
ATOM 4369 C CA . ALA A 1 565 ? -8.664 -10.252 16.604 1.00 93.44 565 ALA A CA 1
ATOM 4370 C C . ALA A 1 565 ? -9.852 -9.348 16.231 1.00 93.44 565 ALA A C 1
ATOM 4372 O O . ALA A 1 565 ? -9.960 -8.928 15.085 1.00 93.44 565 ALA A O 1
ATOM 4373 N N . PHE A 1 566 ? -10.722 -8.978 17.179 1.00 94.19 566 PHE A N 1
ATOM 4374 C CA . PHE A 1 566 ? -11.871 -8.108 16.873 1.00 94.19 566 PHE A CA 1
ATOM 4375 C C . PHE A 1 566 ? -11.497 -6.658 16.537 1.00 94.19 566 PHE A C 1
ATOM 4377 O O . PHE A 1 566 ? -12.354 -5.939 16.026 1.00 94.19 566 PHE A O 1
ATOM 4384 N N . LEU A 1 567 ? -10.261 -6.222 16.807 1.00 93.56 567 LEU A N 1
ATOM 4385 C CA . LEU A 1 567 ? -9.764 -4.906 16.393 1.00 93.56 567 LEU A CA 1
ATOM 4386 C C . LEU A 1 567 ? -9.158 -4.934 14.988 1.00 93.56 567 LEU A C 1
ATOM 4388 O O . LEU A 1 567 ? -9.162 -3.911 14.312 1.00 93.56 567 LEU A O 1
ATOM 4392 N N . GLN A 1 568 ? -8.677 -6.096 14.541 1.00 92.56 568 GLN A N 1
ATOM 4393 C CA . GLN A 1 568 ? -7.930 -6.223 13.290 1.00 92.56 568 GLN A CA 1
ATOM 4394 C C . GLN A 1 568 ? -8.682 -6.955 12.183 1.00 92.56 568 GLN A C 1
ATOM 4396 O O . GLN A 1 568 ? -8.515 -6.598 11.028 1.00 92.56 568 GLN A O 1
ATOM 4401 N N . ALA A 1 569 ? -9.495 -7.968 12.494 1.00 92.38 569 ALA A N 1
ATOM 4402 C CA . ALA A 1 569 ? -10.175 -8.776 11.487 1.00 92.38 569 ALA A CA 1
ATOM 4403 C C . ALA A 1 569 ? -11.190 -7.920 10.721 1.00 92.38 569 ALA A C 1
ATOM 4405 O O . ALA A 1 569 ? -12.120 -7.353 11.308 1.00 92.38 569 ALA A O 1
ATOM 4406 N N . HIS A 1 570 ? -11.003 -7.800 9.414 1.00 92.12 570 HIS A N 1
ATOM 4407 C CA . HIS A 1 570 ? -11.884 -7.061 8.523 1.00 92.12 570 HIS A CA 1
ATOM 4408 C C . HIS A 1 570 ? -11.751 -7.588 7.096 1.00 92.12 570 HIS A C 1
ATOM 4410 O O . HIS A 1 570 ? -10.845 -8.352 6.782 1.00 92.12 570 HIS A O 1
ATOM 4416 N N . TRP A 1 571 ? -12.678 -7.154 6.253 1.00 93.00 571 TRP A N 1
ATOM 4417 C CA . TRP A 1 571 ? -12.724 -7.490 4.840 1.00 93.00 571 TRP A CA 1
ATOM 4418 C C . TRP A 1 571 ? -11.521 -6.915 4.086 1.00 93.00 571 TRP A C 1
ATOM 4420 O O . TRP A 1 571 ? -11.285 -5.711 4.206 1.00 93.00 571 TRP A O 1
ATOM 4430 N N . PRO A 1 572 ? -10.824 -7.706 3.251 1.00 94.06 572 PRO A N 1
ATOM 4431 C CA . PRO A 1 572 ? -9.898 -7.164 2.265 1.00 94.06 572 PRO A CA 1
ATOM 4432 C C . PRO A 1 572 ? -10.591 -6.093 1.418 1.00 94.06 572 PRO A C 1
ATOM 4434 O O . PRO A 1 572 ? -11.767 -6.239 1.080 1.00 94.06 572 PRO A O 1
ATOM 4437 N N . ILE A 1 573 ? -9.872 -5.030 1.046 1.00 89.56 573 ILE A N 1
ATOM 4438 C CA . ILE A 1 573 ? -10.469 -3.833 0.417 1.00 89.56 573 ILE A CA 1
ATOM 4439 C C . ILE A 1 573 ? -11.289 -4.195 -0.830 1.00 89.56 573 ILE A C 1
ATOM 4441 O O . ILE A 1 573 ? -12.403 -3.713 -1.009 1.00 89.56 573 ILE A O 1
ATOM 4445 N N . PHE A 1 574 ? -10.772 -5.107 -1.652 1.00 90.19 574 PHE A N 1
ATOM 4446 C CA . PHE A 1 574 ? -11.405 -5.551 -2.895 1.00 90.19 574 PHE A CA 1
ATOM 4447 C C . PHE A 1 574 ? -12.562 -6.547 -2.721 1.00 90.19 574 PHE A C 1
ATOM 4449 O O . PHE A 1 574 ? -13.187 -6.937 -3.704 1.00 90.19 574 PHE A O 1
ATOM 4456 N N . LEU A 1 575 ? -12.832 -6.978 -1.488 1.00 94.81 575 LEU A N 1
ATOM 4457 C CA . LEU A 1 575 ? -13.937 -7.868 -1.121 1.00 94.81 575 LEU A CA 1
ATOM 4458 C C . LEU A 1 575 ? -14.912 -7.182 -0.160 1.00 94.81 575 LEU A C 1
ATOM 4460 O O . LEU A 1 575 ? -15.792 -7.839 0.394 1.00 94.81 575 LEU A O 1
ATOM 4464 N N . LYS A 1 576 ? -14.753 -5.871 0.073 1.00 91.81 576 LYS A N 1
ATOM 4465 C CA . LYS A 1 576 ? -15.636 -5.110 0.953 1.00 91.81 576 LYS A CA 1
ATOM 4466 C C . LYS A 1 576 ? -17.074 -5.184 0.416 1.00 91.81 576 LYS A C 1
ATOM 4468 O O . LYS A 1 576 ? -17.276 -4.946 -0.778 1.00 91.81 576 LYS A O 1
ATOM 4473 N N . PRO A 1 577 ? -18.063 -5.508 1.266 1.00 92.38 577 PRO A N 1
ATOM 4474 C CA . PRO A 1 577 ? -19.451 -5.605 0.835 1.00 92.38 577 PRO A CA 1
ATOM 4475 C C . PRO A 1 577 ? -20.023 -4.237 0.410 1.00 92.38 577 PRO A C 1
ATOM 4477 O O . PRO A 1 577 ? -19.581 -3.215 0.948 1.00 92.38 577 PRO A O 1
ATOM 4480 N N . PRO A 1 578 ? -21.018 -4.213 -0.501 1.00 89.19 578 PRO A N 1
ATOM 4481 C CA . PRO A 1 578 ? -21.783 -3.005 -0.821 1.00 89.19 578 PRO A CA 1
ATOM 4482 C C . PRO A 1 578 ? -22.652 -2.550 0.367 1.00 89.19 578 PRO A C 1
ATOM 4484 O O . PRO A 1 578 ? -22.756 -3.254 1.376 1.00 89.19 578 PRO A O 1
ATOM 4487 N N . HIS A 1 579 ? -23.266 -1.366 0.262 1.00 82.31 579 HIS A N 1
ATOM 4488 C CA . HIS A 1 579 ? -23.989 -0.723 1.371 1.00 82.31 579 HIS A CA 1
ATOM 4489 C C . HIS A 1 579 ? -25.139 -1.585 1.922 1.00 82.31 579 HIS A C 1
ATOM 4491 O O . HIS A 1 579 ? -25.190 -1.837 3.126 1.00 82.31 579 HIS A O 1
ATOM 4497 N N . ASP A 1 580 ? -25.977 -2.137 1.041 1.00 84.38 580 ASP A N 1
ATOM 4498 C CA . ASP A 1 580 ? -27.169 -2.921 1.407 1.00 84.38 580 ASP A CA 1
ATOM 4499 C C . ASP A 1 580 ? -26.891 -4.424 1.581 1.00 84.38 580 ASP A C 1
ATOM 4501 O O . ASP A 1 580 ? -27.761 -5.288 1.438 1.00 84.38 580 ASP A O 1
ATOM 4505 N N . TYR A 1 581 ? -25.646 -4.776 1.899 1.00 90.69 581 TYR A N 1
ATOM 4506 C CA . TYR A 1 581 ? -25.246 -6.166 2.058 1.00 90.69 581 TYR A CA 1
ATOM 4507 C C . TYR A 1 581 ? -25.873 -6.832 3.290 1.00 90.69 581 TYR A C 1
ATOM 4509 O O . TYR A 1 581 ? -25.628 -6.458 4.441 1.00 90.69 581 TYR A O 1
ATOM 4517 N N . VAL A 1 582 ? -26.591 -7.930 3.057 1.00 90.12 582 VAL A N 1
ATOM 4518 C CA . VAL A 1 582 ? -27.175 -8.757 4.118 1.00 90.12 582 VAL A CA 1
ATOM 4519 C C . VAL A 1 582 ? -26.183 -9.837 4.560 1.00 90.12 582 VAL A C 1
ATOM 4521 O O . VAL A 1 582 ? -25.830 -10.734 3.790 1.00 90.12 582 VAL A O 1
ATOM 4524 N N . LYS A 1 583 ? -25.746 -9.786 5.826 1.00 88.19 583 LYS A N 1
ATOM 4525 C CA . LYS A 1 583 ? -24.869 -10.802 6.444 1.00 88.19 583 LYS A CA 1
ATOM 4526 C C . LYS A 1 583 ? -25.570 -12.157 6.613 1.00 88.19 583 LYS A C 1
ATOM 4528 O O . LYS A 1 583 ? -26.788 -12.230 6.756 1.00 88.19 583 LYS A O 1
ATOM 4533 N N . GLY A 1 584 ? -24.786 -13.234 6.662 1.00 87.75 584 GLY A N 1
ATOM 4534 C CA . GLY A 1 584 ? -25.269 -14.607 6.847 1.00 87.75 584 GLY A CA 1
ATOM 4535 C C . GLY A 1 584 ? -25.484 -15.379 5.541 1.00 87.75 584 GLY A C 1
ATOM 4536 O O . GLY A 1 584 ? -25.089 -14.942 4.464 1.00 87.75 584 GLY A O 1
ATOM 4537 N N . LEU A 1 585 ? -26.100 -16.561 5.622 1.00 85.75 585 LEU A N 1
ATOM 4538 C CA . LEU A 1 585 ? -26.269 -17.483 4.486 1.00 85.75 585 LEU A CA 1
ATOM 4539 C C . LEU A 1 585 ? -27.448 -17.084 3.580 1.00 85.75 585 LEU A C 1
ATOM 4541 O O . LEU A 1 585 ? -28.410 -17.831 3.423 1.00 85.75 585 LEU A O 1
ATOM 4545 N N . VAL A 1 586 ? -27.368 -15.883 3.008 1.00 90.44 586 VAL A N 1
ATOM 4546 C CA . VAL A 1 586 ? -28.331 -15.331 2.047 1.00 90.44 586 VAL A CA 1
ATOM 4547 C C . VAL A 1 586 ? -27.656 -15.230 0.684 1.00 90.44 586 VAL A C 1
ATOM 4549 O O . VAL A 1 586 ? -26.534 -14.736 0.587 1.00 90.44 586 VAL A O 1
ATOM 4552 N N . GLN A 1 587 ? -28.329 -15.705 -0.362 1.00 89.56 587 GLN A N 1
ATOM 4553 C CA . GLN A 1 587 ? -27.846 -15.585 -1.735 1.00 89.56 587 GLN A CA 1
ATOM 4554 C C . GLN A 1 587 ? -28.117 -14.164 -2.260 1.00 89.56 587 GLN A C 1
ATOM 4556 O O . GLN A 1 587 ? -29.281 -13.752 -2.244 1.00 89.56 587 GLN A O 1
ATOM 4561 N N . PRO A 1 588 ? -27.094 -13.433 -2.740 1.00 92.31 588 PRO A N 1
ATOM 4562 C CA . PRO A 1 588 ? -27.290 -12.158 -3.422 1.00 92.31 588 PRO A CA 1
ATOM 4563 C C . PRO A 1 588 ? -28.144 -12.333 -4.681 1.00 92.31 588 PRO A C 1
ATOM 4565 O O . PRO A 1 588 ? -27.949 -13.279 -5.450 1.00 92.31 588 PRO A O 1
ATOM 4568 N N . LYS A 1 589 ? -29.093 -11.421 -4.889 1.00 90.50 589 LYS A N 1
ATOM 4569 C CA . LYS A 1 589 ? -29.993 -11.395 -6.045 1.00 90.50 589 LYS A CA 1
ATOM 4570 C C . LYS A 1 589 ? -29.956 -10.013 -6.678 1.00 90.50 589 LYS A C 1
ATOM 4572 O O . LYS A 1 589 ? -29.711 -9.037 -5.973 1.00 90.50 589 LYS A O 1
ATOM 4577 N N . LEU A 1 590 ? -30.197 -9.961 -7.983 1.00 90.12 590 LEU A N 1
ATOM 4578 C CA . LEU A 1 590 ? -30.495 -8.704 -8.662 1.00 90.12 590 LEU A CA 1
ATOM 4579 C C . LEU A 1 590 ? -31.843 -8.148 -8.160 1.00 90.12 590 LEU A C 1
ATOM 4581 O O . LEU A 1 590 ? -32.671 -8.937 -7.688 1.00 90.12 590 LEU A O 1
ATOM 4585 N N . PRO A 1 591 ? -32.061 -6.823 -8.237 1.00 88.31 591 PRO A N 1
ATOM 4586 C CA . PRO A 1 591 ? -33.349 -6.209 -7.917 1.00 88.31 591 PRO A CA 1
ATOM 4587 C C . PRO A 1 591 ? -34.495 -6.807 -8.742 1.00 88.31 591 PRO A C 1
ATOM 4589 O O . PRO A 1 591 ? -34.308 -7.141 -9.910 1.00 88.31 591 PRO A O 1
ATOM 4592 N N . ASP A 1 592 ? -35.694 -6.902 -8.160 1.00 88.81 592 ASP A N 1
ATOM 4593 C CA . ASP A 1 592 ? -36.866 -7.469 -8.850 1.00 88.81 592 ASP A CA 1
ATOM 4594 C C . ASP A 1 592 ? -37.269 -6.649 -10.098 1.00 88.81 592 ASP A C 1
ATOM 4596 O O . ASP A 1 592 ? -37.823 -7.197 -11.046 1.00 88.81 592 ASP A O 1
ATOM 4600 N N . GLU A 1 593 ? -36.949 -5.352 -10.115 1.00 89.94 593 GLU A N 1
ATOM 4601 C CA . GLU A 1 593 ? -37.237 -4.390 -11.194 1.00 89.94 593 GLU A CA 1
ATOM 4602 C C . GLU A 1 593 ? -36.087 -4.275 -12.220 1.00 89.94 593 GLU A C 1
ATOM 4604 O O . GLU A 1 593 ? -36.090 -3.383 -13.064 1.00 89.94 593 GLU A O 1
ATOM 4609 N N . PHE A 1 594 ? -35.089 -5.168 -12.166 1.00 88.19 594 PHE A N 1
ATOM 4610 C CA . PHE A 1 594 ? -33.876 -5.084 -12.990 1.00 88.19 594 PHE A CA 1
ATOM 4611 C C . PHE A 1 594 ? -34.159 -5.003 -14.496 1.00 88.19 594 PHE A C 1
ATOM 4613 O O . PHE A 1 594 ? -33.504 -4.241 -15.204 1.00 88.19 594 PHE A O 1
ATOM 4620 N N . ASP A 1 595 ? -35.144 -5.755 -14.993 1.00 89.44 595 ASP A N 1
ATOM 4621 C CA . ASP A 1 595 ? -35.482 -5.774 -16.421 1.00 89.44 595 ASP A CA 1
ATOM 4622 C C . ASP A 1 595 ? -36.015 -4.416 -16.921 1.00 89.44 595 ASP A C 1
ATOM 4624 O O . ASP A 1 595 ? -35.809 -4.077 -18.094 1.00 89.44 595 ASP A O 1
ATOM 4628 N N . ASP A 1 596 ? -36.616 -3.622 -16.027 1.00 91.25 596 ASP A N 1
ATOM 4629 C CA . ASP A 1 596 ? -37.239 -2.322 -16.309 1.00 91.25 596 ASP A CA 1
ATOM 4630 C C . ASP A 1 596 ? -36.252 -1.140 -16.228 1.00 91.25 596 ASP A C 1
ATOM 4632 O O . ASP A 1 596 ? -36.592 -0.016 -16.603 1.00 91.25 596 ASP A O 1
ATOM 4636 N N . PHE A 1 597 ? -35.024 -1.377 -15.758 1.00 90.88 597 PHE A N 1
ATOM 4637 C CA . PHE A 1 597 ? -33.982 -0.356 -15.643 1.00 90.88 597 PHE A CA 1
ATOM 4638 C C . PHE A 1 597 ? -33.397 0.057 -17.004 1.00 90.88 597 PHE A C 1
ATOM 4640 O O . PHE A 1 597 ? -33.353 -0.729 -17.960 1.00 90.88 597 PHE A O 1
ATOM 4647 N N . ASP A 1 598 ? -32.902 1.296 -17.082 1.00 92.19 598 ASP A N 1
ATOM 4648 C CA . ASP A 1 598 ? -32.043 1.725 -18.188 1.00 92.19 598 ASP A CA 1
ATOM 4649 C C . ASP A 1 598 ? -30.680 1.007 -18.155 1.00 92.19 598 ASP A C 1
ATOM 4651 O O . ASP A 1 598 ? -30.295 0.399 -17.157 1.00 92.19 598 ASP A O 1
ATOM 4655 N N . GLU A 1 599 ? -29.946 1.043 -19.268 1.00 89.50 599 GLU A N 1
ATOM 4656 C CA . GLU A 1 599 ? -28.685 0.299 -19.424 1.00 89.50 599 GLU A CA 1
ATOM 4657 C C . GLU A 1 599 ? -27.592 0.721 -18.425 1.00 89.50 599 GLU A C 1
ATOM 4659 O O . GLU A 1 599 ? -26.770 -0.104 -18.013 1.00 89.50 599 GLU A O 1
ATOM 4664 N N . GLU A 1 600 ? -27.581 1.988 -18.006 1.00 88.12 600 GLU A N 1
ATOM 4665 C CA . GLU A 1 600 ? -26.618 2.501 -17.026 1.00 88.12 600 GLU A CA 1
ATOM 4666 C C . GLU A 1 600 ? -26.927 1.945 -15.629 1.00 88.12 600 GLU A C 1
ATOM 4668 O O . GLU A 1 600 ? -26.052 1.397 -14.955 1.00 88.12 600 GLU A O 1
ATOM 4673 N N . THR A 1 601 ? -28.200 1.982 -15.239 1.00 90.19 601 THR A N 1
ATOM 4674 C CA . THR A 1 601 ? -28.699 1.447 -13.971 1.00 90.19 601 THR A CA 1
ATOM 4675 C C . THR A 1 601 ? -28.570 -0.077 -13.921 1.00 90.19 601 THR A C 1
ATOM 4677 O O . THR A 1 601 ? -28.184 -0.625 -12.887 1.00 90.19 601 THR A O 1
ATOM 4680 N N . LYS A 1 602 ? -28.804 -0.778 -15.040 1.00 89.56 602 LYS A N 1
ATOM 4681 C CA . LYS A 1 602 ? -28.532 -2.221 -15.162 1.00 89.56 602 LYS A CA 1
ATOM 4682 C C . LYS A 1 602 ? -27.061 -2.530 -14.917 1.00 89.56 602 LYS A C 1
ATOM 4684 O O . LYS A 1 602 ? -26.752 -3.379 -14.086 1.00 89.56 602 LYS A O 1
ATOM 4689 N N . SER A 1 603 ? -26.159 -1.799 -15.572 1.00 87.56 603 SER A N 1
ATOM 4690 C CA . SER A 1 603 ? -24.713 -1.987 -15.407 1.00 87.56 603 SER A CA 1
ATOM 4691 C C . SER A 1 603 ? -24.262 -1.766 -13.956 1.00 87.56 603 SER A C 1
ATOM 4693 O O . SER A 1 603 ? -23.439 -2.522 -13.434 1.00 87.56 603 SER A O 1
ATOM 4695 N N . LEU A 1 604 ? -24.823 -0.761 -13.272 1.00 87.44 604 LEU A N 1
ATOM 4696 C CA . LEU A 1 604 ? -24.554 -0.514 -11.853 1.00 87.44 604 LEU A CA 1
ATOM 4697 C C . LEU A 1 604 ? -25.073 -1.656 -10.968 1.00 87.44 604 LEU A C 1
ATOM 4699 O O . LEU A 1 604 ? -24.323 -2.173 -10.139 1.00 87.44 604 LEU A O 1
ATOM 4703 N N . ALA A 1 605 ? -26.316 -2.097 -11.182 1.00 88.50 605 ALA A N 1
ATOM 4704 C CA . ALA A 1 605 ? -26.919 -3.195 -10.430 1.00 88.50 605 ALA A CA 1
ATOM 4705 C C . ALA A 1 605 ? -26.153 -4.520 -10.616 1.00 88.50 605 ALA A C 1
ATOM 4707 O O . ALA A 1 605 ? -25.960 -5.266 -9.654 1.00 88.50 605 ALA A O 1
ATOM 4708 N N . GLU A 1 606 ? -25.658 -4.806 -11.825 1.00 89.88 606 GLU A N 1
ATOM 4709 C CA . GLU A 1 606 ? -24.790 -5.960 -12.094 1.00 89.88 606 GLU A CA 1
ATOM 4710 C C . GLU A 1 606 ? -23.446 -5.859 -11.360 1.00 89.88 606 GLU A C 1
ATOM 4712 O O . GLU A 1 606 ? -22.963 -6.853 -10.805 1.00 89.88 606 GLU A O 1
ATOM 4717 N N . CYS A 1 607 ? -22.849 -4.664 -11.315 1.00 87.25 607 CYS A N 1
ATOM 4718 C CA . CYS A 1 607 ? -21.607 -4.410 -10.587 1.00 87.25 607 CYS A CA 1
ATOM 4719 C C . CYS A 1 607 ? -21.784 -4.646 -9.077 1.00 87.25 607 CYS A C 1
ATOM 4721 O O . CYS A 1 607 ? -21.013 -5.397 -8.470 1.00 87.25 607 CYS A O 1
ATOM 4723 N N . GLU A 1 608 ? -22.837 -4.080 -8.482 1.00 89.94 608 GLU A N 1
ATOM 4724 C CA . GLU A 1 608 ? -23.164 -4.265 -7.064 1.00 89.94 608 GLU A CA 1
ATOM 4725 C C . GLU A 1 608 ? -23.482 -5.725 -6.734 1.00 89.94 608 GLU A C 1
ATOM 4727 O O . GLU A 1 608 ? -22.999 -6.258 -5.729 1.00 89.94 608 GLU A O 1
ATOM 4732 N N . TRP A 1 609 ? -24.243 -6.411 -7.592 1.00 91.69 609 TRP A N 1
ATOM 4733 C CA . TRP A 1 609 ? -24.551 -7.830 -7.429 1.00 91.69 609 TRP A CA 1
ATOM 4734 C C . TRP A 1 609 ? -23.293 -8.706 -7.499 1.00 91.69 609 TRP A C 1
ATOM 4736 O O . TRP A 1 609 ? -23.108 -9.602 -6.667 1.00 91.69 609 TRP A O 1
ATOM 4746 N N . SER A 1 610 ? -22.391 -8.426 -8.442 1.00 90.44 610 SER A N 1
ATOM 4747 C CA . SER A 1 610 ? -21.095 -9.101 -8.564 1.00 90.44 610 SER A CA 1
ATOM 4748 C C . SER A 1 610 ? -20.236 -8.886 -7.311 1.00 90.44 610 SER A C 1
ATOM 4750 O O . SER A 1 610 ? -19.726 -9.845 -6.720 1.00 90.44 610 SER A O 1
ATOM 4752 N N . GLN A 1 611 ? -20.155 -7.646 -6.815 1.00 91.50 611 GLN A N 1
ATOM 4753 C CA . GLN A 1 611 ? -19.452 -7.318 -5.574 1.00 91.50 611 GLN A CA 1
ATOM 4754 C C . GLN A 1 611 ? -20.068 -8.029 -4.359 1.00 91.50 611 GLN A C 1
ATOM 4756 O O . GLN A 1 611 ? -19.341 -8.623 -3.559 1.00 91.50 611 GLN A O 1
ATOM 4761 N N . ALA A 1 612 ? -21.399 -8.031 -4.230 1.00 93.94 612 ALA A N 1
ATOM 4762 C CA . ALA A 1 612 ? -22.113 -8.738 -3.169 1.00 93.94 612 ALA A CA 1
ATOM 4763 C C . ALA A 1 612 ? -21.867 -10.253 -3.219 1.00 93.94 612 ALA A C 1
ATOM 4765 O O . ALA A 1 612 ? -21.737 -10.891 -2.172 1.00 93.94 612 ALA A O 1
ATOM 4766 N N . THR A 1 613 ? -21.767 -10.830 -4.417 1.00 93.69 613 THR A N 1
ATOM 4767 C CA . THR A 1 613 ? -21.482 -12.256 -4.635 1.00 93.69 613 THR A CA 1
ATOM 4768 C C . THR A 1 613 ? -20.077 -12.625 -4.169 1.00 93.69 613 THR A C 1
ATOM 4770 O O . THR A 1 613 ? -19.909 -13.583 -3.410 1.00 93.69 613 THR A O 1
ATOM 4773 N N . LEU A 1 614 ? -19.069 -11.828 -4.528 1.00 95.12 614 LEU A N 1
ATOM 4774 C CA . LEU A 1 614 ? -17.691 -12.029 -4.071 1.00 95.12 614 LEU A CA 1
ATOM 4775 C C . LEU A 1 614 ? -17.552 -11.809 -2.559 1.00 95.12 614 LEU A C 1
ATOM 4777 O O . LEU A 1 614 ? -16.892 -12.597 -1.877 1.00 95.12 614 LEU A O 1
ATOM 4781 N N . ALA A 1 615 ? -18.233 -10.799 -2.011 1.00 95.88 615 ALA A N 1
ATOM 4782 C CA . ALA A 1 615 ? -18.292 -10.590 -0.571 1.00 95.88 615 ALA A CA 1
ATOM 4783 C C . ALA A 1 615 ? -18.951 -11.792 0.135 1.00 95.88 615 ALA A C 1
ATOM 4785 O O . ALA A 1 615 ? -18.429 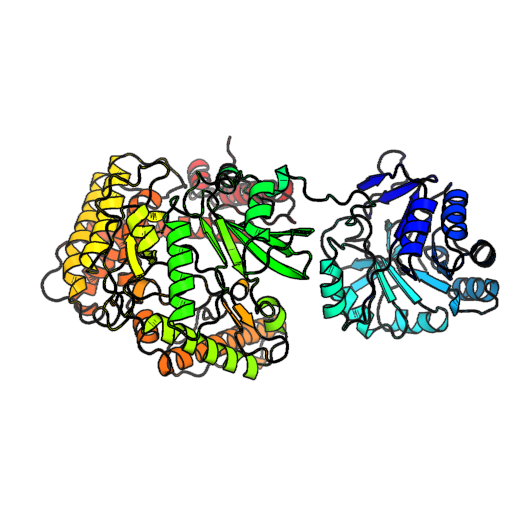-12.309 1.124 1.00 95.88 615 ALA A O 1
ATOM 4786 N N . LYS A 1 616 ? -20.046 -12.333 -0.412 1.00 95.56 616 LYS A N 1
ATOM 4787 C CA . LYS A 1 616 ? -20.691 -13.533 0.137 1.00 95.56 616 LYS A CA 1
ATOM 4788 C C . LYS A 1 616 ? -19.763 -14.740 0.120 1.00 95.56 616 LYS A C 1
ATOM 4790 O O . LYS A 1 616 ? -19.694 -15.466 1.113 1.00 95.56 616 LYS A O 1
ATOM 4795 N N . ALA A 1 617 ? -19.023 -14.936 -0.968 1.00 96.00 617 ALA A N 1
ATOM 4796 C CA . ALA A 1 617 ? -18.032 -15.999 -1.064 1.00 96.00 617 ALA A CA 1
ATOM 4797 C C . ALA A 1 617 ? -16.956 -15.870 0.024 1.00 96.00 617 ALA A C 1
ATOM 4799 O O . ALA A 1 617 ? -16.633 -16.862 0.678 1.00 96.00 617 ALA A O 1
ATOM 4800 N N . TYR A 1 618 ? -16.456 -14.657 0.281 1.00 96.94 618 TYR A N 1
ATOM 4801 C CA . TYR A 1 618 ? -15.493 -14.419 1.357 1.00 96.94 618 TYR A CA 1
ATOM 4802 C C . TYR A 1 618 ? -16.103 -14.624 2.748 1.00 96.94 618 TYR A C 1
ATOM 4804 O O . TYR A 1 618 ? -15.471 -15.267 3.581 1.00 96.94 618 TYR A O 1
ATOM 4812 N N . GLU A 1 619 ? -17.332 -14.164 3.011 1.00 96.62 619 GLU A N 1
ATOM 4813 C CA . GLU A 1 619 ? -18.018 -14.402 4.293 1.00 96.62 619 GLU A CA 1
ATOM 4814 C C . GLU A 1 619 ? -18.159 -15.899 4.579 1.00 96.62 619 GLU A C 1
ATOM 4816 O O . GLU A 1 619 ? -17.804 -16.364 5.663 1.00 96.62 619 GLU A O 1
ATOM 4821 N N . VAL A 1 620 ? -18.651 -16.657 3.594 1.00 95.88 620 VAL A N 1
ATOM 4822 C CA . VAL A 1 620 ? -18.858 -18.104 3.708 1.00 95.88 620 VAL A CA 1
ATOM 4823 C C . VAL A 1 620 ? -17.524 -18.827 3.849 1.00 95.88 620 VAL A C 1
ATOM 4825 O O . VAL A 1 620 ? -17.377 -19.663 4.739 1.00 95.88 620 VAL A O 1
ATOM 4828 N N . SER A 1 621 ? -16.531 -18.492 3.024 1.00 96.69 621 SER A N 1
ATOM 4829 C CA . SER A 1 621 ? -15.211 -19.119 3.099 1.00 96.69 621 SER A CA 1
ATOM 4830 C C . SER A 1 621 ? -14.521 -18.810 4.427 1.00 96.69 621 SER A C 1
ATOM 4832 O O . SER A 1 621 ? -14.006 -19.715 5.075 1.00 96.69 621 SER A O 1
ATOM 4834 N N . THR A 1 622 ? -14.605 -17.571 4.917 1.00 96.06 622 THR A N 1
ATOM 4835 C CA . THR A 1 622 ? -14.079 -17.194 6.237 1.00 96.06 622 THR A CA 1
ATOM 4836 C C . THR A 1 622 ? -14.811 -17.933 7.351 1.00 96.06 622 THR A C 1
ATOM 4838 O O . THR A 1 622 ? -14.181 -18.423 8.279 1.00 96.06 622 THR A O 1
ATOM 4841 N N . TYR A 1 623 ? -16.134 -18.083 7.269 1.00 95.38 623 TYR A N 1
ATOM 4842 C CA . TYR A 1 623 ? -16.904 -18.855 8.246 1.00 95.38 623 TYR A CA 1
ATOM 4843 C C . TYR A 1 623 ? -16.467 -20.328 8.321 1.00 95.38 623 TYR A C 1
ATOM 4845 O O . TYR A 1 623 ? -16.432 -20.897 9.418 1.00 95.38 623 TYR A O 1
ATOM 4853 N N . LEU A 1 624 ? -16.159 -20.934 7.170 1.00 95.31 624 LEU A N 1
ATOM 4854 C CA . LEU A 1 624 ? -15.768 -22.339 7.047 1.00 95.31 624 LEU A CA 1
ATOM 4855 C C . LEU A 1 624 ? -14.299 -22.577 7.424 1.00 95.31 624 LEU A C 1
ATOM 4857 O O . LEU A 1 624 ? -14.016 -23.478 8.210 1.00 95.31 624 LEU A O 1
ATOM 4861 N N . GLU A 1 625 ? -13.383 -21.769 6.892 1.00 95.56 625 GLU A N 1
ATOM 4862 C CA . GLU A 1 625 ? -11.930 -21.947 7.025 1.00 95.56 625 GLU A CA 1
ATOM 4863 C C . GLU A 1 625 ? -11.366 -21.235 8.271 1.00 95.56 625 GLU A C 1
ATOM 4865 O O . GLU A 1 625 ? -10.396 -21.695 8.871 1.00 95.56 625 GLU A O 1
ATOM 4870 N N . ASN A 1 626 ? -11.982 -20.127 8.708 1.00 94.00 626 ASN A N 1
ATOM 4871 C CA . ASN A 1 626 ? -11.516 -19.298 9.823 1.00 94.00 626 ASN A CA 1
ATOM 4872 C C . ASN A 1 626 ? -12.660 -18.787 10.716 1.00 94.00 626 ASN A C 1
ATOM 4874 O O . ASN A 1 626 ? -12.966 -17.589 10.812 1.00 94.00 626 ASN A O 1
ATOM 4878 N N . ARG A 1 627 ? -13.285 -19.714 11.447 1.00 92.25 627 ARG A N 1
ATOM 4879 C CA . ARG A 1 627 ? -14.411 -19.387 12.331 1.00 92.25 627 ARG A CA 1
ATOM 4880 C C . ARG A 1 627 ? -14.071 -18.336 13.397 1.00 92.25 627 ARG A C 1
ATOM 4882 O O . ARG A 1 627 ? -14.960 -17.599 13.825 1.00 92.25 627 ARG A O 1
ATOM 4889 N N . ALA A 1 628 ? -12.812 -18.256 13.830 1.00 91.62 628 ALA A N 1
ATOM 4890 C CA . ALA A 1 628 ? -12.360 -17.256 14.793 1.00 91.62 628 ALA A CA 1
ATOM 4891 C C . ALA A 1 628 ? -12.418 -15.836 14.206 1.00 91.62 628 ALA A C 1
ATOM 4893 O O . ALA A 1 628 ? -13.006 -14.954 14.834 1.00 91.62 628 ALA A O 1
ATOM 4894 N N . ALA A 1 629 ? -11.901 -15.632 12.990 1.00 92.88 629 ALA A N 1
ATOM 4895 C CA . ALA A 1 629 ? -11.979 -14.345 12.300 1.00 92.88 629 ALA A CA 1
ATOM 4896 C C . ALA A 1 629 ? -13.422 -13.953 11.966 1.00 92.88 629 ALA A C 1
ATOM 4898 O O . ALA A 1 629 ? -13.806 -12.811 12.209 1.00 92.88 629 ALA A O 1
ATOM 4899 N N . TYR A 1 630 ? -14.254 -14.900 11.509 1.00 93.56 630 TYR A N 1
ATOM 4900 C CA . TYR A 1 630 ? -15.681 -14.636 11.291 1.00 93.56 630 TYR A CA 1
ATOM 4901 C C . TYR A 1 630 ? -16.346 -14.104 12.569 1.00 93.56 630 TYR A C 1
ATOM 4903 O O . TYR A 1 630 ? -16.963 -13.041 12.556 1.00 93.56 630 TYR A O 1
ATOM 4911 N N . ASN A 1 631 ? -16.162 -14.792 13.702 1.00 91.94 631 ASN A N 1
ATOM 4912 C CA . ASN A 1 631 ? -16.731 -14.351 14.976 1.00 91.94 631 ASN A CA 1
ATOM 4913 C C . ASN A 1 631 ? -16.180 -12.971 15.395 1.00 91.94 631 ASN A C 1
ATOM 4915 O O . ASN A 1 631 ? -16.937 -12.130 15.881 1.00 91.94 631 ASN A O 1
ATOM 4919 N N . ALA A 1 632 ? -14.889 -12.709 15.171 1.00 93.38 632 ALA A N 1
ATOM 4920 C CA . ALA A 1 632 ? -14.261 -11.420 15.453 1.00 93.38 632 ALA A CA 1
ATOM 4921 C C . ALA A 1 632 ? -14.858 -10.268 14.618 1.00 93.38 632 ALA A C 1
ATOM 4923 O O . ALA A 1 632 ? -15.061 -9.180 15.153 1.00 93.38 632 ALA A O 1
ATOM 4924 N N . MET A 1 633 ? -15.215 -10.514 13.353 1.00 91.19 633 MET A N 1
ATOM 4925 C CA . MET A 1 633 ? -15.905 -9.547 12.482 1.00 91.19 633 MET A CA 1
ATOM 4926 C C . MET A 1 633 ? -17.380 -9.316 12.856 1.00 91.19 633 MET A C 1
ATOM 4928 O O . MET A 1 633 ? -17.984 -8.335 12.417 1.00 91.19 633 MET A O 1
ATOM 4932 N N . THR A 1 634 ? -17.975 -10.208 13.655 1.00 89.81 634 THR A N 1
ATOM 4933 C CA . THR A 1 634 ? -19.358 -10.073 14.154 1.00 89.81 634 THR A CA 1
ATOM 4934 C C . THR A 1 634 ? -19.465 -9.401 15.522 1.00 89.81 634 THR A C 1
ATOM 4936 O O . THR A 1 634 ? -20.578 -9.158 15.985 1.00 89.81 634 THR A O 1
ATOM 4939 N N . VAL A 1 635 ? -18.339 -9.088 16.175 1.00 92.81 635 VAL A N 1
ATOM 4940 C CA . VAL A 1 635 ? -18.341 -8.358 17.452 1.00 92.81 635 VAL A CA 1
ATOM 4941 C C . VAL A 1 635 ? -19.048 -7.005 17.268 1.00 92.81 635 VAL A C 1
ATOM 4943 O O . VAL A 1 635 ? -18.761 -6.317 16.283 1.00 92.81 635 VAL A O 1
ATOM 4946 N N . PRO A 1 636 ? -19.956 -6.603 18.185 1.00 93.31 636 PRO A N 1
ATOM 4947 C CA . PRO A 1 636 ? -20.644 -5.320 18.091 1.00 93.31 636 PRO A CA 1
ATOM 4948 C C . PRO A 1 636 ? -19.666 -4.162 17.910 1.00 93.31 636 PRO A C 1
ATOM 4950 O O . PRO A 1 636 ? -18.666 -4.054 18.625 1.00 93.31 636 PRO A O 1
ATOM 4953 N N . ARG A 1 637 ? -19.973 -3.289 16.945 1.00 93.12 637 ARG A N 1
ATOM 4954 C CA . ARG A 1 637 ? -19.084 -2.213 16.493 1.00 93.12 637 ARG A CA 1
ATOM 4955 C C . ARG A 1 637 ? -18.585 -1.338 17.645 1.00 93.12 637 ARG A C 1
ATOM 4957 O O . ARG A 1 637 ? -17.406 -0.994 17.658 1.00 93.12 637 ARG A O 1
ATOM 4964 N N . VAL A 1 638 ? -19.443 -1.044 18.623 1.00 95.25 638 VAL A N 1
ATOM 4965 C CA . VAL A 1 638 ? -19.124 -0.192 19.777 1.00 95.25 638 VAL A CA 1
ATOM 4966 C C . VAL A 1 638 ? -17.883 -0.650 20.550 1.00 95.25 638 VAL A C 1
ATOM 4968 O O . VAL A 1 638 ? -17.107 0.185 21.004 1.00 95.25 638 VAL A O 1
ATOM 4971 N N . PHE A 1 639 ? -17.616 -1.961 20.633 1.00 95.00 639 PHE A N 1
ATOM 4972 C CA . PHE A 1 639 ? -16.409 -2.465 21.291 1.00 95.00 639 PHE A CA 1
ATOM 4973 C C . PHE A 1 639 ? -15.144 -2.116 20.515 1.00 95.00 639 PHE A C 1
ATOM 4975 O O . PHE A 1 639 ? -14.134 -1.795 21.126 1.00 95.00 639 PHE A O 1
ATOM 4982 N N . ARG A 1 640 ? -15.178 -2.174 19.178 1.00 94.75 640 ARG A N 1
ATOM 4983 C CA . ARG A 1 640 ? -14.040 -1.770 18.342 1.00 94.75 640 ARG A CA 1
ATOM 4984 C C . ARG A 1 640 ? -13.857 -0.254 18.386 1.00 94.75 640 ARG A C 1
ATOM 4986 O O . ARG A 1 640 ? -12.745 0.218 18.610 1.00 94.75 640 ARG A O 1
ATOM 4993 N N . GLU A 1 641 ? -14.946 0.490 18.211 1.00 95.75 641 GLU A N 1
ATOM 4994 C CA . GLU A 1 641 ? -14.931 1.955 18.228 1.00 95.75 641 GLU A CA 1
ATOM 4995 C C . GLU A 1 641 ? -14.449 2.500 19.574 1.00 95.75 641 GLU A C 1
ATOM 4997 O O . GLU A 1 641 ? -13.705 3.470 19.580 1.00 95.75 641 GLU A O 1
ATOM 5002 N N . LEU A 1 642 ? -14.755 1.847 20.702 1.00 96.81 642 LEU A N 1
ATOM 5003 C CA . LEU A 1 642 ? -14.239 2.254 22.011 1.00 96.81 642 LEU A CA 1
ATOM 5004 C C . LEU A 1 642 ? -12.707 2.378 22.017 1.00 96.81 642 LEU A C 1
ATOM 5006 O O . LEU A 1 642 ? -12.195 3.382 22.498 1.00 96.81 642 LEU A O 1
ATOM 5010 N N . PHE A 1 643 ? -11.972 1.405 21.466 1.00 95.62 643 PHE A N 1
ATOM 5011 C CA . PHE A 1 643 ? -10.501 1.455 21.424 1.00 95.62 643 PHE A CA 1
ATOM 5012 C C . PHE A 1 643 ? -9.995 2.499 20.426 1.00 95.62 643 PHE A C 1
ATOM 5014 O O . PHE A 1 643 ? -9.069 3.240 20.748 1.00 95.62 643 PHE A O 1
ATOM 5021 N N . ILE A 1 644 ? -10.620 2.578 19.245 1.00 94.00 644 ILE A N 1
ATOM 5022 C CA . ILE A 1 644 ? -10.254 3.544 18.198 1.00 94.00 644 ILE A CA 1
ATOM 5023 C C . ILE A 1 644 ? -10.464 4.973 18.712 1.00 94.00 644 ILE A C 1
ATOM 5025 O O . ILE A 1 644 ? -9.516 5.746 18.794 1.00 94.00 644 ILE A O 1
ATOM 5029 N N . ARG A 1 645 ? -11.679 5.304 19.166 1.00 95.44 645 ARG A N 1
ATOM 5030 C CA . ARG A 1 645 ? -12.036 6.652 19.635 1.00 95.44 645 ARG A CA 1
ATOM 5031 C C . ARG A 1 645 ? -11.332 7.029 20.922 1.00 95.44 645 ARG A C 1
ATOM 5033 O O . ARG A 1 645 ? -10.992 8.193 21.094 1.00 95.44 645 ARG A O 1
ATOM 5040 N N . CYS A 1 646 ? -11.057 6.063 21.799 1.00 95.00 646 CYS A N 1
ATOM 5041 C CA . CYS A 1 646 ? -10.216 6.307 22.966 1.00 95.00 646 CYS A CA 1
ATOM 5042 C C . CYS A 1 646 ? -8.796 6.711 22.568 1.00 95.00 646 CYS A C 1
ATOM 5044 O O . CYS A 1 646 ? -8.200 7.497 23.289 1.00 95.00 646 CYS A O 1
ATOM 5046 N N . GLY A 1 647 ? -8.273 6.215 21.443 1.00 91.19 647 GLY A N 1
ATOM 5047 C CA . GLY A 1 647 ? -6.936 6.534 20.947 1.00 91.19 647 GLY A CA 1
ATOM 5048 C C . GLY A 1 647 ? -6.82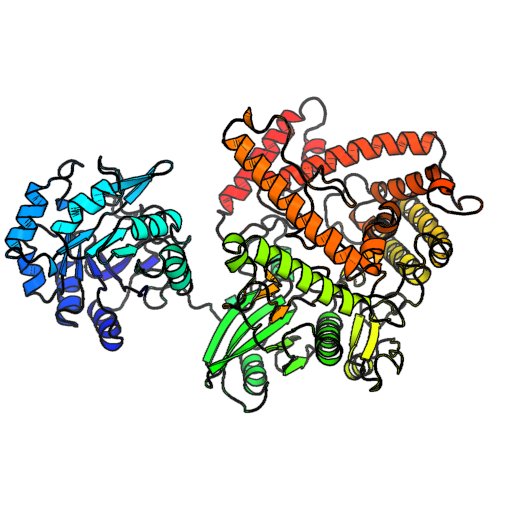8 7.797 20.096 1.00 91.19 647 GLY A C 1
ATOM 5049 O O . GLY A 1 647 ? -5.716 8.146 19.712 1.00 91.19 647 GLY A O 1
ATOM 5050 N N . GLU A 1 648 ? -7.938 8.470 19.805 1.00 90.62 648 GLU A N 1
ATOM 5051 C CA . GLU A 1 648 ? -7.978 9.631 18.907 1.00 90.62 648 GLU A CA 1
ATOM 5052 C C . GLU A 1 648 ? -8.394 10.925 19.627 1.00 90.62 648 GLU A C 1
ATOM 5054 O O . GLU A 1 648 ? -8.398 11.982 19.006 1.00 90.62 648 GLU A O 1
ATOM 5059 N N . VAL A 1 649 ? -8.737 10.887 20.925 1.00 91.50 649 VAL A N 1
ATOM 5060 C CA . VAL A 1 649 ? -9.336 12.029 21.655 1.00 91.50 649 VAL A CA 1
ATOM 5061 C C . VAL A 1 649 ? -8.523 13.319 21.525 1.00 91.50 649 VAL A C 1
ATOM 5063 O O . VAL A 1 649 ? -9.111 14.388 21.353 1.00 91.50 649 VAL A O 1
ATOM 5066 N N . SER A 1 650 ? -7.189 13.243 21.580 1.00 86.38 650 SER A N 1
ATOM 5067 C CA . SER A 1 650 ? -6.337 14.433 21.451 1.00 86.38 650 SER A CA 1
ATOM 5068 C C . SER A 1 650 ? -6.339 15.051 20.044 1.00 86.38 650 SER A C 1
ATOM 5070 O O . SER A 1 650 ? -6.080 16.250 19.909 1.00 86.38 650 SER A O 1
ATOM 5072 N N . GLU A 1 651 ? -6.668 14.264 19.014 1.00 82.44 651 GLU A N 1
ATOM 5073 C CA . GLU A 1 651 ? -6.668 14.660 17.601 1.00 82.44 651 GLU A CA 1
ATOM 5074 C C . GLU A 1 651 ? -8.083 15.011 17.094 1.00 82.44 651 GLU A C 1
ATOM 5076 O O . GLU A 1 651 ? -8.263 16.041 16.443 1.00 82.44 651 GLU A O 1
ATOM 5081 N N . VAL A 1 652 ? -9.099 14.203 17.431 1.00 85.69 652 VAL A N 1
ATOM 5082 C CA . VAL A 1 652 ? -10.477 14.323 16.905 1.00 85.69 652 VAL A CA 1
ATOM 5083 C C . VAL A 1 652 ? -11.488 14.906 17.900 1.00 85.69 652 VAL A C 1
ATOM 5085 O O . VAL A 1 652 ? -12.601 15.256 17.507 1.00 85.69 652 VAL A O 1
ATOM 5088 N N . GLY A 1 653 ? -11.116 15.047 19.176 1.00 90.12 653 GLY A N 1
ATOM 5089 C CA . GLY A 1 653 ? -11.964 15.612 20.227 1.00 90.12 653 GLY A CA 1
ATOM 5090 C C . GLY A 1 653 ? -12.881 14.614 20.943 1.00 90.12 653 GLY A C 1
ATOM 5091 O O . GLY A 1 653 ? -12.857 13.407 20.708 1.00 90.12 653 GLY A O 1
ATOM 5092 N N . VAL A 1 654 ? -13.704 15.135 21.860 1.00 93.81 654 VAL A N 1
ATOM 5093 C CA . VAL A 1 654 ? -14.543 14.333 22.776 1.00 93.81 654 VAL A CA 1
ATOM 5094 C C . VAL A 1 654 ? -15.753 13.661 22.129 1.00 93.81 654 VAL A C 1
ATOM 5096 O O . VAL A 1 654 ? -16.241 12.660 22.654 1.00 93.81 654 VAL A O 1
ATOM 5099 N N . ILE A 1 655 ? -16.267 14.201 21.018 1.00 94.56 655 ILE A N 1
ATOM 5100 C CA . ILE A 1 655 ? -17.574 13.804 20.469 1.00 94.56 655 ILE A CA 1
ATOM 5101 C C . ILE A 1 655 ? -17.634 12.302 20.132 1.00 94.56 655 ILE A C 1
ATOM 5103 O O . ILE A 1 655 ? -18.561 11.647 20.617 1.00 94.56 655 ILE A O 1
ATOM 5107 N N . PRO A 1 656 ? -16.672 11.709 19.394 1.00 94.94 656 PRO A N 1
ATOM 5108 C CA . PRO A 1 656 ? -16.753 10.294 19.025 1.00 94.94 656 PRO A CA 1
ATOM 5109 C C . PRO A 1 656 ? -16.645 9.336 20.219 1.00 94.94 656 PRO A C 1
ATOM 5111 O O . PRO A 1 656 ? -17.392 8.359 20.295 1.00 94.94 656 PRO A O 1
ATOM 5114 N N . LEU A 1 657 ? -15.752 9.613 21.179 1.00 96.56 657 LEU A N 1
ATOM 5115 C CA . LEU A 1 657 ? -15.622 8.779 22.379 1.00 96.56 657 LEU A CA 1
ATOM 5116 C C . LEU A 1 657 ? -16.873 8.886 23.259 1.00 96.56 657 LEU A C 1
ATOM 5118 O O . LEU A 1 657 ? -17.360 7.874 23.763 1.00 96.56 657 LEU A O 1
ATOM 5122 N N . ARG A 1 658 ? -17.427 10.094 23.413 1.00 97.00 658 ARG A N 1
ATOM 5123 C CA . ARG A 1 658 ? -18.655 10.308 24.184 1.00 97.00 658 ARG A CA 1
ATOM 5124 C C . ARG A 1 658 ? -19.844 9.562 23.574 1.00 97.00 658 ARG A C 1
ATOM 5126 O O . ARG A 1 658 ? -20.597 8.962 24.332 1.00 97.00 658 ARG A O 1
ATOM 5133 N N . ALA A 1 659 ? -19.959 9.521 22.243 1.00 96.56 659 ALA A N 1
ATOM 5134 C CA . ALA A 1 659 ? -20.977 8.723 21.552 1.00 96.56 659 ALA A CA 1
ATOM 5135 C C . ALA A 1 659 ? -20.864 7.230 21.901 1.00 96.56 659 ALA A C 1
ATOM 5137 O O . ALA A 1 659 ? -21.855 6.609 22.277 1.00 96.56 659 ALA A O 1
ATOM 5138 N N . CYS A 1 660 ? -19.645 6.675 21.873 1.00 97.12 660 CYS A N 1
ATOM 5139 C CA . CYS A 1 660 ? -19.407 5.276 22.245 1.00 97.12 660 CYS A CA 1
ATOM 5140 C C . CYS A 1 660 ? -19.798 4.997 23.704 1.00 97.12 660 CYS A C 1
ATOM 5142 O O . CYS A 1 660 ? -20.437 3.990 23.998 1.00 97.12 660 CYS A O 1
ATOM 5144 N N . LEU A 1 661 ? -19.426 5.885 24.633 1.00 97.62 661 LEU A N 1
ATOM 5145 C CA . LEU A 1 661 ? -19.741 5.720 26.055 1.00 97.62 661 LEU A CA 1
ATOM 5146 C C . LEU A 1 661 ? -21.246 5.855 26.335 1.00 97.62 661 LEU A C 1
ATOM 5148 O O . LEU A 1 661 ? -21.769 5.098 27.151 1.00 97.62 661 LEU A O 1
ATOM 5152 N N . ILE A 1 662 ? -21.951 6.763 25.651 1.00 97.44 662 ILE A N 1
ATOM 5153 C CA . ILE A 1 662 ? -23.414 6.886 25.746 1.00 97.44 662 ILE A CA 1
ATOM 5154 C C . ILE A 1 662 ? -24.097 5.627 25.199 1.00 97.44 662 ILE A C 1
ATOM 5156 O O . ILE A 1 662 ? -24.977 5.091 25.870 1.00 97.44 662 ILE A O 1
ATOM 5160 N N . GLU A 1 663 ? -23.660 5.104 24.047 1.00 96.88 663 GLU A N 1
ATOM 5161 C CA . GLU A 1 663 ? -24.199 3.860 23.478 1.00 96.88 663 GLU A CA 1
ATOM 5162 C C . GLU A 1 663 ? -24.018 2.680 24.445 1.00 96.88 663 GLU A C 1
ATOM 5164 O O . GLU A 1 663 ? -24.965 1.925 24.680 1.00 96.88 663 GLU A O 1
ATOM 5169 N N . ILE A 1 664 ? -22.831 2.557 25.057 1.00 96.69 664 ILE A N 1
ATOM 5170 C CA . ILE A 1 664 ? -22.538 1.537 26.074 1.00 96.69 664 ILE A CA 1
ATOM 5171 C C . ILE A 1 664 ? -23.431 1.711 27.306 1.00 96.69 664 ILE A C 1
ATOM 5173 O O . ILE A 1 664 ? -23.971 0.726 27.804 1.00 96.69 664 ILE A O 1
ATOM 5177 N N . PHE A 1 665 ? -23.611 2.942 27.791 1.00 97.06 665 PHE A N 1
ATOM 5178 C CA . PHE A 1 665 ? -24.463 3.240 28.943 1.00 97.06 665 PHE A CA 1
ATOM 5179 C C . PHE A 1 665 ? -25.932 2.882 28.682 1.00 97.06 665 PHE A C 1
ATOM 5181 O O . PHE A 1 665 ? -26.541 2.174 29.482 1.00 97.06 665 PHE A O 1
ATOM 5188 N N . GLN A 1 666 ? -26.490 3.310 27.547 1.00 96.12 666 GLN A N 1
ATOM 5189 C CA . GLN A 1 666 ? -27.890 3.063 27.186 1.00 96.12 666 GLN A CA 1
ATOM 5190 C C . GLN A 1 666 ? -28.173 1.582 26.892 1.00 96.12 666 GLN A C 1
ATOM 5192 O O . GLN A 1 666 ? -29.266 1.095 27.172 1.00 96.12 666 GLN A O 1
ATOM 5197 N N . ASN A 1 667 ? -27.189 0.848 26.361 1.00 96.06 667 ASN A N 1
ATOM 5198 C CA . ASN A 1 667 ? -27.334 -0.557 25.973 1.00 96.06 667 ASN A CA 1
ATOM 5199 C C . ASN A 1 667 ? -26.605 -1.529 26.911 1.00 96.06 667 ASN A C 1
ATOM 5201 O O . ASN A 1 667 ? -26.357 -2.667 26.519 1.00 96.06 667 ASN A O 1
ATOM 5205 N N . TRP A 1 668 ? -26.287 -1.124 28.145 1.00 95.44 668 TRP A N 1
ATOM 5206 C CA . TRP A 1 668 ? -25.427 -1.872 29.075 1.00 95.44 668 TRP A CA 1
ATOM 5207 C C . TRP A 1 668 ? -25.775 -3.366 29.180 1.00 95.44 668 TRP A C 1
ATOM 5209 O O . TRP A 1 668 ? -24.948 -4.234 28.900 1.00 95.44 668 TRP A O 1
ATOM 5219 N N . SER A 1 669 ? -27.035 -3.676 29.506 1.00 94.06 669 SER A N 1
ATOM 5220 C CA . SER A 1 669 ? -27.512 -5.063 29.618 1.00 94.06 669 SER A CA 1
ATOM 5221 C C . SER A 1 669 ? -27.601 -5.774 28.262 1.00 94.06 669 SER A C 1
ATOM 5223 O O . SER A 1 669 ? -27.262 -6.951 28.169 1.00 94.06 669 SER A O 1
ATOM 5225 N N . ASN A 1 670 ? -28.004 -5.067 27.199 1.00 93.88 670 ASN A N 1
ATOM 5226 C CA . ASN A 1 670 ? -28.126 -5.627 25.845 1.00 93.88 670 ASN A CA 1
ATOM 5227 C C . ASN A 1 670 ? -26.764 -5.998 25.242 1.00 93.88 670 ASN A C 1
ATOM 5229 O O . ASN A 1 670 ? -26.665 -6.947 24.467 1.00 93.88 670 ASN A O 1
ATOM 5233 N N . LEU A 1 671 ? -25.710 -5.270 25.615 1.00 93.69 671 LEU A N 1
ATOM 5234 C CA . LEU A 1 671 ? -24.336 -5.552 25.210 1.00 93.69 671 LEU A CA 1
ATOM 5235 C C . LEU A 1 671 ? -23.721 -6.732 25.972 1.00 93.69 671 LEU A C 1
ATOM 5237 O O . LEU A 1 671 ? -22.690 -7.241 25.539 1.00 93.69 671 LEU A O 1
ATOM 5241 N N . GLY A 1 672 ? -24.370 -7.211 27.040 1.00 92.81 672 GLY A N 1
ATOM 5242 C CA . GLY A 1 672 ? -23.941 -8.375 27.814 1.00 92.81 672 GLY A CA 1
ATOM 5243 C C . GLY A 1 672 ? -23.121 -8.050 29.064 1.00 92.81 672 GLY A C 1
ATOM 5244 O O . GLY A 1 672 ? -22.534 -8.965 29.646 1.00 92.81 672 GLY A O 1
ATOM 5245 N N . PHE A 1 673 ? -23.086 -6.787 29.500 1.00 93.50 673 PHE A N 1
ATOM 5246 C CA . PHE A 1 673 ? -22.477 -6.423 30.777 1.00 93.50 673 PHE A CA 1
ATOM 5247 C C . PHE A 1 673 ? -23.357 -6.833 31.965 1.00 93.50 673 PHE A C 1
ATOM 5249 O O . PHE A 1 673 ? -24.587 -6.867 31.889 1.00 93.50 673 PHE A O 1
ATOM 5256 N N . THR A 1 674 ? -22.711 -7.118 33.096 1.00 90.50 674 THR A N 1
ATOM 5257 C CA . THR A 1 674 ? -23.363 -7.465 34.366 1.00 90.50 674 THR A CA 1
ATOM 5258 C C . THR A 1 674 ? -23.137 -6.377 35.411 1.00 90.50 674 THR A C 1
ATOM 5260 O O . THR A 1 674 ? -22.053 -5.801 35.460 1.00 90.50 674 THR A O 1
ATOM 5263 N N . GLY A 1 675 ? -24.107 -6.164 36.302 1.00 90.31 675 GLY A N 1
ATOM 5264 C CA . GLY A 1 675 ? -24.018 -5.143 37.353 1.00 90.31 675 GLY A CA 1
ATOM 5265 C C . GLY A 1 675 ? -24.333 -3.735 36.844 1.00 90.31 675 GLY A C 1
ATOM 5266 O O . GLY A 1 675 ? -24.910 -3.575 35.769 1.00 90.31 675 GLY A O 1
ATOM 5267 N N . GLU A 1 676 ? -23.975 -2.721 37.629 1.00 91.75 676 GLU A N 1
ATOM 5268 C CA . GLU A 1 676 ? -24.208 -1.312 37.294 1.00 91.75 676 GLU A CA 1
ATOM 5269 C C . GLU A 1 676 ? -23.077 -0.741 36.423 1.00 91.75 676 GLU A C 1
ATOM 5271 O O . GLU A 1 676 ? -21.912 -1.117 36.571 1.00 91.75 676 GLU A O 1
ATOM 5276 N N . CYS A 1 677 ? -23.424 0.171 35.510 1.00 94.25 677 CYS A N 1
ATOM 5277 C CA . CYS A 1 677 ? -22.446 0.878 34.684 1.00 94.25 677 CYS A CA 1
ATOM 5278 C C . CYS A 1 677 ? -21.562 1.780 35.571 1.00 94.25 677 CYS A C 1
ATOM 5280 O O . CYS A 1 677 ? -22.105 2.518 36.397 1.00 94.25 677 CYS A O 1
ATOM 5282 N N . PRO A 1 678 ? -20.221 1.773 35.415 1.00 94.38 678 PRO A N 1
ATOM 5283 C CA . PRO A 1 678 ? -19.313 2.541 36.276 1.00 94.38 678 PRO A CA 1
ATOM 5284 C C . PRO A 1 678 ? -19.392 4.063 36.075 1.00 94.38 678 PRO A C 1
ATOM 5286 O O . PRO A 1 678 ? -18.794 4.818 36.839 1.00 94.38 678 PRO A O 1
ATOM 5289 N N 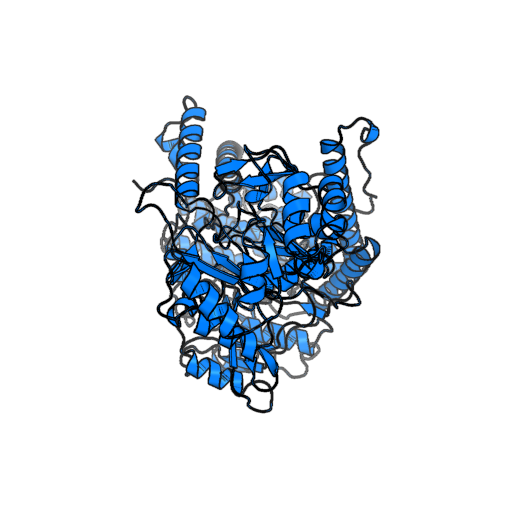. PHE A 1 679 ? -20.124 4.520 35.063 1.00 94.50 679 PHE A N 1
ATOM 5290 C CA . PHE A 1 679 ? -20.403 5.926 34.798 1.00 94.50 679 PHE A CA 1
ATOM 5291 C C . PHE A 1 679 ? -21.865 6.105 34.388 1.00 94.50 679 PHE A C 1
ATOM 5293 O O . PHE A 1 679 ? -22.551 5.163 33.989 1.00 94.50 679 PHE A O 1
ATOM 5300 N N . SER A 1 680 ? -22.341 7.343 34.466 1.00 94.19 680 SER A N 1
ATOM 5301 C CA . SER A 1 680 ? -23.705 7.704 34.101 1.00 94.19 680 SER A CA 1
ATOM 5302 C C . SER A 1 680 ? -23.745 9.009 33.316 1.00 94.19 680 SER A C 1
ATOM 5304 O O . SER A 1 680 ? -22.916 9.906 33.500 1.00 94.19 680 SER A O 1
ATOM 5306 N N . PHE A 1 681 ? -24.737 9.111 32.436 1.00 94.19 681 PHE A N 1
ATOM 5307 C CA . PHE A 1 681 ? -25.060 10.331 31.709 1.00 94.19 681 PHE A CA 1
ATOM 5308 C C . PHE A 1 681 ? -26.454 10.800 32.118 1.00 94.19 681 PHE A C 1
ATOM 5310 O O . PHE A 1 681 ? -27.383 10.000 32.207 1.00 94.19 681 PHE A O 1
ATOM 5317 N N . THR A 1 682 ? -26.593 12.096 32.391 1.00 94.81 682 THR A N 1
ATOM 5318 C CA . THR A 1 682 ? -27.905 12.719 32.598 1.00 94.81 682 THR A CA 1
ATOM 5319 C C . THR A 1 682 ? -28.597 12.912 31.251 1.00 94.81 682 THR A C 1
ATOM 5321 O O . THR A 1 682 ? -27.917 13.077 30.238 1.00 94.81 682 THR A O 1
ATOM 5324 N N . GLU A 1 683 ? -29.932 12.946 31.238 1.00 94.44 683 GLU A N 1
ATOM 5325 C CA . GLU A 1 683 ? -30.712 13.223 30.018 1.00 94.44 683 GLU A CA 1
ATOM 5326 C C . GLU A 1 683 ? -30.255 14.527 29.351 1.00 94.44 683 GLU A C 1
ATOM 5328 O O . GLU A 1 683 ? -29.926 14.534 28.174 1.00 94.44 683 GLU A O 1
ATOM 5333 N N . GLU A 1 684 ? -30.041 15.590 30.132 1.00 94.31 684 GLU A N 1
ATOM 5334 C CA . GLU A 1 684 ? -29.520 16.868 29.627 1.00 94.31 684 GLU A CA 1
ATOM 5335 C C . GLU A 1 684 ? -28.162 16.740 28.903 1.00 94.31 684 GLU A C 1
ATOM 5337 O O . GLU A 1 684 ? -27.922 17.394 27.883 1.00 94.31 684 GLU A O 1
ATOM 5342 N N . LYS A 1 685 ? -27.253 15.886 29.401 1.00 92.75 685 LYS A N 1
ATOM 5343 C CA . LYS A 1 685 ? -25.953 15.637 28.752 1.00 92.75 685 LYS A CA 1
ATOM 5344 C C . LYS A 1 685 ? -26.108 14.831 27.464 1.00 92.75 685 LYS A C 1
ATOM 5346 O O . LYS A 1 685 ? -25.338 15.056 26.530 1.00 92.75 685 LYS A O 1
ATOM 5351 N N . ILE A 1 686 ? -27.067 13.906 27.425 1.00 94.81 686 ILE A N 1
ATOM 5352 C CA . ILE A 1 686 ? -27.390 13.118 26.231 1.00 94.81 686 ILE A CA 1
ATOM 5353 C C . ILE A 1 686 ? -27.976 14.044 25.164 1.00 94.81 686 ILE A C 1
ATOM 5355 O O . ILE A 1 686 ? -27.405 14.120 24.081 1.00 94.81 686 ILE A O 1
ATOM 5359 N N . ASP A 1 687 ? -28.982 14.852 25.499 1.00 94.19 687 ASP A N 1
ATOM 5360 C CA . ASP A 1 687 ? -29.606 15.816 24.581 1.00 94.19 687 ASP A CA 1
ATOM 5361 C C . ASP A 1 687 ? -28.582 16.820 24.025 1.00 94.19 687 ASP A C 1
ATOM 5363 O O . ASP A 1 687 ? -28.544 17.131 22.830 1.00 94.19 687 ASP A O 1
ATOM 5367 N N . THR A 1 688 ? -27.689 17.312 24.892 1.00 93.25 688 THR A N 1
ATOM 5368 C CA . THR A 1 688 ? -26.584 18.188 24.478 1.00 93.25 688 THR A CA 1
ATOM 5369 C C . THR A 1 688 ? -25.649 17.471 23.505 1.00 93.25 688 THR A C 1
ATOM 5371 O O . THR A 1 688 ? -25.220 18.056 22.507 1.00 93.25 688 THR A O 1
ATOM 5374 N N . HIS A 1 689 ? -25.331 16.200 23.765 1.00 94.50 689 HIS A N 1
ATOM 5375 C CA . HIS A 1 689 ? -24.502 15.416 22.864 1.00 94.50 689 HIS A CA 1
ATOM 5376 C C . HIS A 1 689 ? -25.183 15.129 21.531 1.00 94.50 689 HIS A C 1
ATOM 5378 O O . HIS A 1 689 ? -24.511 15.276 20.520 1.00 94.50 689 HIS A O 1
ATOM 5384 N N . GLU A 1 690 ? -26.466 14.783 21.494 1.00 94.88 690 GLU A N 1
ATOM 5385 C CA . GLU A 1 690 ? -27.192 14.506 20.249 1.00 94.88 690 GLU A CA 1
ATOM 5386 C C . GLU A 1 690 ? -27.193 15.716 19.304 1.00 94.88 690 GLU A C 1
ATOM 5388 O O . GLU A 1 690 ? -26.955 15.580 18.096 1.00 94.88 690 GLU A O 1
ATOM 5393 N N . ARG A 1 691 ? -27.349 16.924 19.860 1.00 93.06 691 ARG A N 1
ATOM 5394 C CA . ARG A 1 691 ? -27.196 18.178 19.110 1.00 93.06 691 ARG A CA 1
ATOM 5395 C C . ARG A 1 691 ? -25.782 18.345 18.552 1.00 93.06 691 ARG A C 1
ATOM 5397 O O . ARG A 1 691 ? -25.618 18.530 17.349 1.00 93.06 691 ARG A O 1
ATOM 5404 N N . GLN A 1 692 ? -24.760 18.222 19.404 1.00 92.69 692 GLN A N 1
ATOM 5405 C CA . GLN A 1 692 ? -23.358 18.346 18.978 1.00 92.69 692 GLN A CA 1
ATOM 5406 C C . GLN A 1 692 ? -22.947 17.253 17.982 1.00 92.69 692 GLN A C 1
ATOM 5408 O O . GLN A 1 692 ? -22.158 17.508 17.079 1.00 92.69 692 GLN A O 1
ATOM 5413 N N . PHE A 1 693 ? -23.479 16.039 18.122 1.00 93.06 693 PHE A N 1
ATOM 5414 C CA . PHE A 1 693 ? -23.207 14.915 17.234 1.00 93.06 693 PHE A CA 1
ATOM 5415 C C . PHE A 1 693 ? -23.831 15.129 15.852 1.00 93.06 693 PHE A C 1
ATOM 5417 O O . PHE A 1 693 ? -23.238 14.760 14.842 1.00 93.06 693 PHE A O 1
ATOM 5424 N N . THR A 1 694 ? -24.998 15.771 15.786 1.00 91.38 694 THR A N 1
ATOM 5425 C CA . THR A 1 694 ? -25.620 16.162 14.514 1.00 91.38 694 THR A CA 1
ATOM 5426 C C . THR A 1 694 ? -24.765 17.184 13.768 1.00 91.38 694 THR A C 1
ATOM 5428 O O . THR A 1 694 ? -24.477 16.988 12.590 1.00 91.38 694 THR A O 1
ATOM 5431 N N . GLU A 1 695 ? -24.275 18.214 14.459 1.00 89.44 695 GLU A N 1
ATOM 5432 C CA . GLU A 1 695 ? -23.360 19.197 13.866 1.00 89.44 695 GLU A CA 1
ATOM 5433 C C . GLU A 1 695 ? -22.010 18.572 13.472 1.00 89.44 695 GLU A C 1
ATOM 5435 O O . GLU A 1 695 ? -21.484 18.861 12.399 1.00 89.44 695 GLU A O 1
ATOM 5440 N N . TYR A 1 696 ? -21.483 17.661 14.295 1.00 90.00 696 TYR A N 1
ATOM 5441 C CA . TYR A 1 696 ? -20.270 16.898 13.994 1.00 90.00 696 TYR A CA 1
ATOM 5442 C C . TYR A 1 696 ? -20.422 16.034 12.734 1.00 90.00 696 TYR A C 1
ATOM 5444 O O . TYR A 1 696 ? -19.508 15.996 11.913 1.00 90.00 696 TYR A O 1
ATOM 5452 N N . ARG A 1 697 ? -21.569 15.363 12.547 1.00 89.44 697 ARG A N 1
ATOM 5453 C CA . ARG A 1 697 ? -21.851 14.590 11.326 1.00 89.44 697 ARG A CA 1
ATOM 5454 C C . ARG A 1 697 ? -21.896 15.483 10.094 1.00 89.44 697 ARG A C 1
ATOM 5456 O O . ARG A 1 697 ? -21.226 15.166 9.121 1.00 89.44 697 ARG A O 1
ATOM 5463 N N . ALA A 1 698 ? -22.590 16.619 10.172 1.00 87.12 698 ALA A N 1
ATOM 5464 C CA . ALA A 1 698 ? -22.621 17.589 9.079 1.00 87.12 698 ALA A CA 1
ATOM 5465 C C . ALA A 1 698 ? -21.212 18.109 8.741 1.00 87.12 698 ALA A C 1
ATOM 5467 O O . ALA A 1 698 ? -20.854 18.221 7.573 1.00 87.12 698 ALA A O 1
ATOM 5468 N N . TRP A 1 699 ? -20.376 18.377 9.752 1.00 88.44 699 TRP A N 1
ATOM 5469 C CA . TRP A 1 699 ? -18.970 18.724 9.537 1.00 88.44 699 TRP A CA 1
ATOM 5470 C C . TRP A 1 699 ? -18.207 17.600 8.825 1.00 88.44 699 TRP A C 1
ATOM 5472 O O . TRP A 1 699 ? -17.538 17.859 7.832 1.00 88.44 699 TRP A O 1
ATOM 5482 N N . HIS A 1 700 ? -18.342 16.352 9.277 1.00 86.81 700 HIS A N 1
ATOM 5483 C CA . HIS A 1 700 ? -17.659 15.203 8.677 1.00 86.81 700 HIS A CA 1
ATOM 5484 C C . HIS A 1 700 ? -18.119 14.918 7.234 1.00 86.81 700 HIS A C 1
ATOM 5486 O O . HIS A 1 700 ? -17.305 14.542 6.394 1.00 86.81 700 HIS A O 1
ATOM 5492 N N . GLU A 1 701 ? -19.401 15.108 6.921 1.00 87.50 701 GLU A N 1
ATOM 5493 C CA . GLU A 1 701 ? -19.936 14.991 5.556 1.00 87.50 701 GLU A CA 1
ATOM 5494 C C . GLU A 1 701 ? -19.297 16.012 4.609 1.00 87.50 701 GLU A C 1
ATOM 5496 O O . GLU A 1 701 ? -18.928 15.658 3.493 1.00 87.50 701 GLU A O 1
ATOM 5501 N N . VAL A 1 702 ? -19.082 17.250 5.069 1.00 87.19 702 VAL A N 1
ATOM 5502 C CA . VAL A 1 702 ? -18.370 18.276 4.287 1.00 87.19 702 VAL A CA 1
ATOM 5503 C C . VAL A 1 702 ? -16.925 17.860 4.010 1.00 87.19 702 VAL A C 1
ATOM 5505 O O . VAL A 1 702 ? -16.449 18.039 2.891 1.00 87.19 702 VAL A O 1
ATOM 5508 N N . GLN A 1 703 ? -16.234 17.274 4.994 1.00 86.00 703 GLN A N 1
ATOM 5509 C CA . GLN A 1 703 ? -14.872 16.759 4.805 1.00 86.00 703 GLN A CA 1
ATOM 5510 C C . GLN A 1 703 ? -14.845 15.657 3.734 1.00 86.00 703 GLN A C 1
ATOM 5512 O O . GLN A 1 703 ? -14.045 15.723 2.804 1.00 86.00 703 GLN A O 1
ATOM 5517 N N . HIS A 1 704 ? -15.757 14.682 3.830 1.00 84.19 704 HIS A N 1
ATOM 5518 C CA . HIS A 1 704 ? -15.845 13.569 2.883 1.00 84.19 704 HIS A CA 1
ATOM 5519 C C . HIS A 1 704 ? -16.175 14.036 1.464 1.00 84.19 704 HIS A C 1
ATOM 5521 O O . HIS A 1 704 ? -15.524 13.619 0.510 1.00 84.19 704 HIS A O 1
ATOM 5527 N N . LEU A 1 705 ? -17.138 14.950 1.334 1.00 85.50 705 LEU A N 1
ATOM 5528 C CA . LEU A 1 705 ? -17.506 15.538 0.051 1.00 85.50 705 LEU A CA 1
ATOM 5529 C C . LEU A 1 705 ? -16.314 16.257 -0.591 1.00 85.50 705 LEU A C 1
ATOM 5531 O O . LEU A 1 705 ? -16.083 16.126 -1.789 1.00 85.50 705 LEU A O 1
ATOM 5535 N N . ALA A 1 706 ? -15.537 17.001 0.198 1.00 85.69 706 ALA A N 1
ATOM 5536 C CA . ALA A 1 706 ? -14.342 17.664 -0.306 1.00 85.69 706 ALA A CA 1
ATOM 5537 C C . ALA A 1 706 ? -13.293 16.654 -0.799 1.00 85.69 706 ALA A C 1
ATOM 5539 O O . ALA A 1 706 ? -12.706 16.878 -1.855 1.00 85.69 706 ALA A O 1
ATOM 5540 N N . TRP A 1 707 ? -13.087 15.538 -0.088 1.00 85.06 707 TRP A N 1
ATOM 5541 C CA . TRP A 1 707 ? -12.191 14.459 -0.525 1.00 85.06 707 TRP A CA 1
ATOM 5542 C C . TRP A 1 707 ? -12.635 13.842 -1.854 1.00 85.06 707 TRP A C 1
ATOM 5544 O O . TRP A 1 707 ? -11.822 13.716 -2.768 1.00 85.06 707 TRP A O 1
ATOM 5554 N N . GLU A 1 708 ? -13.928 13.539 -1.997 1.00 82.38 708 GLU A N 1
ATOM 5555 C CA . GLU A 1 708 ? -14.498 12.988 -3.232 1.00 82.38 708 GLU A CA 1
ATOM 5556 C C . GLU A 1 708 ? -14.394 13.968 -4.405 1.00 82.38 708 GLU A C 1
ATOM 5558 O O . GLU A 1 708 ? -13.912 13.607 -5.477 1.00 82.38 708 GLU A O 1
ATOM 5563 N N . CYS A 1 709 ? -14.795 15.229 -4.215 1.00 83.00 709 CYS A N 1
ATOM 5564 C CA . CYS A 1 709 ? -14.764 16.228 -5.284 1.00 83.00 709 CYS A CA 1
ATOM 5565 C C . CYS A 1 709 ? -13.338 16.590 -5.720 1.00 83.00 709 CYS A C 1
ATOM 5567 O O . CYS A 1 709 ? -13.111 16.922 -6.886 1.00 83.00 709 CYS A O 1
ATOM 5569 N N . LEU A 1 710 ? -12.373 16.554 -4.797 1.00 80.38 710 LEU A N 1
ATOM 5570 C CA . LEU A 1 710 ? -10.980 16.885 -5.088 1.00 80.38 710 LEU A CA 1
ATOM 5571 C C . LEU A 1 710 ? -10.142 15.677 -5.502 1.00 80.38 710 LEU A C 1
ATOM 5573 O O . LEU A 1 710 ? -9.011 15.895 -5.939 1.00 80.38 710 LEU A O 1
ATOM 5577 N N . ASP A 1 711 ? -10.695 14.463 -5.477 1.00 79.00 711 ASP A N 1
ATOM 5578 C CA . ASP A 1 711 ? -9.973 13.211 -5.741 1.00 79.00 711 ASP A CA 1
ATOM 5579 C C . ASP A 1 711 ? -8.707 13.115 -4.870 1.00 79.00 711 ASP A C 1
ATOM 5581 O O . ASP A 1 711 ? -7.575 13.046 -5.352 1.00 79.00 711 ASP A O 1
ATOM 5585 N N . THR A 1 712 ? -8.908 13.250 -3.558 1.00 80.12 712 THR A N 1
ATOM 5586 C CA . THR A 1 712 ? -7.838 13.304 -2.558 1.00 80.12 712 THR A CA 1
ATOM 5587 C C . THR A 1 712 ? -8.239 12.577 -1.273 1.00 80.12 712 THR A C 1
ATOM 5589 O O . THR A 1 712 ? -9.364 12.102 -1.138 1.00 80.12 712 THR A O 1
ATOM 5592 N N . ASP A 1 713 ? -7.316 12.469 -0.321 1.00 78.69 713 ASP A N 1
ATOM 5593 C CA . ASP A 1 713 ? -7.532 11.829 0.975 1.00 78.69 713 ASP A CA 1
ATOM 5594 C C . ASP A 1 713 ? -7.374 12.818 2.143 1.00 78.69 713 ASP A C 1
ATOM 5596 O O . ASP A 1 713 ? -7.190 14.022 1.960 1.00 78.69 713 ASP A O 1
ATOM 5600 N N . VAL A 1 714 ? -7.436 12.309 3.377 1.00 74.81 714 VAL A N 1
ATOM 5601 C CA . VAL A 1 714 ? -7.246 13.109 4.599 1.00 74.81 714 VAL A CA 1
ATOM 5602 C C . VAL A 1 714 ? -5.869 13.785 4.681 1.00 74.81 714 VAL A C 1
ATOM 5604 O O . VAL A 1 714 ? -5.728 14.792 5.370 1.00 74.81 714 VAL A O 1
ATOM 5607 N N . GLU A 1 715 ? -4.849 13.254 3.997 1.00 75.06 715 GLU A N 1
ATOM 5608 C CA . GLU A 1 715 ? -3.513 13.860 3.928 1.00 75.06 715 GLU A CA 1
ATOM 5609 C C . GLU A 1 715 ? -3.406 14.887 2.786 1.00 75.06 715 GLU A C 1
ATOM 5611 O O . GLU A 1 715 ? -2.388 15.572 2.670 1.00 75.06 715 GLU A O 1
ATOM 5616 N N . GLY A 1 716 ? -4.447 15.025 1.959 1.00 75.62 716 GLY A N 1
ATOM 5617 C CA . GLY A 1 716 ? -4.444 15.883 0.783 1.00 75.62 716 GLY A CA 1
ATOM 5618 C C . GLY A 1 716 ? -3.580 15.320 -0.345 1.00 75.62 716 GLY A C 1
ATOM 5619 O O . GLY A 1 716 ? -3.036 16.095 -1.130 1.00 75.62 716 GLY A O 1
ATOM 5620 N N . TRP A 1 717 ? -3.373 13.999 -0.417 1.00 81.38 717 TRP A N 1
ATOM 5621 C CA . TRP A 1 717 ? -2.577 13.407 -1.490 1.00 81.38 717 TRP A CA 1
ATOM 5622 C C . TRP A 1 717 ? -3.257 13.589 -2.850 1.00 81.38 717 TRP A C 1
ATOM 5624 O O . TRP A 1 717 ? -4.437 13.286 -3.018 1.00 81.38 717 TRP A O 1
ATOM 5634 N N . VAL A 1 718 ? -2.498 14.069 -3.832 1.00 74.31 718 VAL A N 1
ATOM 5635 C CA . VAL A 1 718 ? -2.932 14.220 -5.222 1.00 74.31 718 VAL A CA 1
ATOM 5636 C C . VAL A 1 718 ? -1.951 13.491 -6.130 1.00 74.31 718 VAL A C 1
ATOM 5638 O O . VAL A 1 718 ? -0.728 13.639 -6.007 1.00 74.31 718 VAL A O 1
ATOM 5641 N N . ALA A 1 719 ? -2.492 12.719 -7.069 1.00 67.38 719 ALA A N 1
ATOM 5642 C CA . ALA A 1 719 ? -1.700 11.898 -7.967 1.00 67.38 719 ALA A CA 1
ATOM 5643 C C . ALA A 1 719 ? -0.794 12.744 -8.897 1.00 67.38 719 ALA A C 1
ATOM 5645 O O . ALA A 1 719 ? -1.194 13.827 -9.331 1.00 67.38 719 ALA A O 1
ATOM 5646 N N . PRO A 1 720 ? 0.416 12.263 -9.253 1.00 62.88 720 PRO A N 1
ATOM 5647 C CA . PRO A 1 720 ? 1.394 13.047 -10.016 1.00 62.88 720 PRO A CA 1
ATOM 5648 C C . PRO A 1 720 ? 0.907 13.517 -11.395 1.00 62.88 720 PRO A C 1
ATOM 5650 O O . PRO A 1 720 ? 1.403 14.517 -11.907 1.00 62.88 720 PRO A O 1
ATOM 5653 N N . GLN A 1 721 ? -0.036 12.793 -12.003 1.00 57.84 721 GLN A N 1
ATOM 5654 C CA . GLN A 1 721 ? -0.607 13.106 -13.315 1.00 57.84 721 GLN A CA 1
ATOM 5655 C C . GLN A 1 721 ? -1.577 14.296 -13.310 1.00 57.84 721 GLN A C 1
ATOM 5657 O O . GLN A 1 721 ? -1.974 14.763 -14.376 1.00 57.84 721 GLN A O 1
ATOM 5662 N N . VAL A 1 722 ? -1.987 14.767 -12.134 1.00 67.19 722 VAL A N 1
ATOM 5663 C CA . VAL A 1 722 ? -2.988 15.821 -12.001 1.00 67.19 722 VAL A CA 1
ATOM 5664 C C . VAL A 1 722 ? -2.313 17.193 -12.008 1.00 67.19 722 VAL A C 1
ATOM 5666 O O . VAL A 1 722 ? -1.306 17.405 -11.329 1.00 67.19 722 VAL A O 1
ATOM 5669 N N . ASP A 1 723 ? -2.878 18.149 -12.756 1.00 73.12 723 ASP A N 1
ATOM 5670 C CA . ASP A 1 723 ? -2.396 19.532 -12.736 1.00 73.12 723 ASP A CA 1
ATOM 5671 C C . ASP A 1 723 ? -2.629 20.152 -11.351 1.00 73.12 723 ASP A C 1
ATOM 5673 O O . ASP A 1 723 ? -3.755 20.379 -10.902 1.00 73.12 723 ASP A O 1
ATOM 5677 N N . PHE A 1 724 ? -1.517 20.428 -10.676 1.00 71.31 724 PHE A N 1
ATOM 5678 C CA . PHE A 1 724 ? -1.484 20.997 -9.340 1.00 71.31 724 PHE A CA 1
ATOM 5679 C C . PHE A 1 724 ? -2.188 22.356 -9.251 1.00 71.31 724 PHE A C 1
ATOM 5681 O O . PHE A 1 724 ? -2.931 22.607 -8.301 1.00 71.31 724 PHE A O 1
ATOM 5688 N N . ALA A 1 725 ? -1.971 23.229 -10.237 1.00 77.44 725 ALA A N 1
ATOM 5689 C CA . ALA A 1 725 ? -2.572 24.557 -10.241 1.00 77.44 725 ALA A CA 1
ATOM 5690 C C . ALA A 1 725 ? -4.090 24.464 -10.439 1.00 77.44 725 ALA A C 1
ATOM 5692 O O . ALA A 1 725 ? -4.843 25.218 -9.816 1.00 77.44 725 ALA A O 1
ATOM 5693 N N . GLU A 1 726 ? -4.536 23.501 -11.248 1.00 80.94 726 GLU A N 1
ATOM 5694 C CA . GLU A 1 726 ? -5.957 23.242 -11.456 1.00 80.94 726 GLU A CA 1
ATOM 5695 C C . GLU A 1 726 ? -6.616 22.675 -10.194 1.00 80.94 726 GLU A C 1
ATOM 5697 O O . GLU A 1 726 ? -7.679 23.151 -9.813 1.00 80.94 726 GLU A O 1
ATOM 5702 N N . LYS A 1 727 ? -5.977 21.752 -9.460 1.00 81.69 727 LYS A N 1
ATOM 5703 C CA . LYS A 1 727 ? -6.532 21.252 -8.186 1.00 81.69 727 LYS A CA 1
ATOM 5704 C C . LYS A 1 727 ? -6.629 22.327 -7.109 1.00 81.69 727 LYS A C 1
ATOM 5706 O O . LYS A 1 727 ? -7.639 22.401 -6.413 1.00 81.69 727 LYS A O 1
ATOM 5711 N N . GLN A 1 728 ? -5.632 23.206 -7.004 1.00 81.12 728 GLN A N 1
ATOM 5712 C CA . GLN A 1 728 ? -5.718 24.362 -6.105 1.00 81.12 728 GLN A CA 1
ATOM 5713 C C . GLN A 1 728 ? -6.853 25.312 -6.505 1.00 81.12 728 GLN A C 1
ATOM 5715 O O . GLN A 1 728 ? -7.546 25.857 -5.648 1.00 81.12 728 GLN A O 1
ATOM 5720 N N . LYS A 1 729 ? -7.069 25.513 -7.808 1.00 84.38 729 LYS A N 1
ATOM 5721 C CA . LYS A 1 729 ? -8.185 26.314 -8.314 1.00 84.38 729 LYS A CA 1
ATOM 5722 C C . LYS A 1 729 ? -9.537 25.651 -8.022 1.00 84.38 729 LYS A C 1
ATOM 5724 O O . LYS A 1 729 ? -10.412 26.331 -7.498 1.00 84.38 729 LYS A O 1
ATOM 5729 N N . GLN A 1 730 ? -9.677 24.347 -8.264 1.00 86.56 730 GLN A N 1
ATOM 5730 C CA . GLN A 1 730 ? -10.875 23.571 -7.925 1.00 86.56 730 GLN A CA 1
ATOM 5731 C C . GLN A 1 730 ? -11.194 23.659 -6.430 1.00 86.56 730 GLN A C 1
ATOM 5733 O O . GLN A 1 730 ? -12.341 23.897 -6.067 1.00 86.56 730 GLN A O 1
ATOM 5738 N N . ASN A 1 731 ? -10.186 23.555 -5.558 1.00 87.62 731 ASN A N 1
ATOM 5739 C CA . ASN A 1 731 ? -10.372 23.726 -4.116 1.00 87.62 731 ASN A CA 1
ATOM 5740 C C . ASN A 1 731 ? -10.943 25.111 -3.764 1.00 87.62 731 ASN A C 1
ATOM 5742 O O . ASN A 1 731 ? -11.896 25.205 -2.993 1.00 87.62 731 ASN A O 1
ATOM 5746 N N . ARG A 1 732 ? -10.421 26.184 -4.377 1.00 86.94 732 ARG A N 1
ATOM 5747 C CA . ARG A 1 732 ? -10.937 27.553 -4.187 1.00 86.94 732 ARG A CA 1
ATOM 5748 C C . ARG A 1 732 ? -12.369 27.732 -4.673 1.00 86.94 732 ARG A C 1
ATOM 5750 O O . ARG A 1 732 ? -13.163 28.402 -4.010 1.00 86.94 732 ARG A O 1
ATOM 5757 N N . GLU A 1 733 ? -12.692 27.167 -5.830 1.00 88.56 733 GLU A N 1
ATOM 5758 C CA . GLU A 1 733 ? -14.034 27.231 -6.412 1.00 88.56 733 GLU A CA 1
ATOM 5759 C C . GLU A 1 733 ? -15.039 26.463 -5.549 1.00 88.56 733 GLU A C 1
ATOM 5761 O O . GLU A 1 733 ? -16.069 27.023 -5.179 1.00 88.56 733 GLU A O 1
ATOM 5766 N N . LEU A 1 734 ? -14.702 25.239 -5.132 1.00 88.50 734 LEU A N 1
ATOM 5767 C CA . LEU A 1 734 ? -15.538 24.423 -4.248 1.00 88.50 734 LEU A CA 1
ATOM 5768 C C . LEU A 1 734 ? -15.742 25.077 -2.880 1.00 88.50 734 LEU A C 1
ATOM 5770 O O . LEU A 1 734 ? -16.873 25.127 -2.398 1.00 88.50 734 LEU A O 1
ATOM 5774 N N . LEU A 1 735 ? -14.690 25.645 -2.283 1.00 88.25 735 LEU A N 1
ATOM 5775 C CA . LEU A 1 735 ? -14.806 26.406 -1.039 1.00 88.25 735 LEU A CA 1
ATOM 5776 C C . LEU A 1 735 ? -15.729 27.621 -1.212 1.00 88.25 735 LEU A C 1
ATOM 5778 O O . LEU A 1 735 ? -16.569 27.885 -0.354 1.00 88.25 735 LEU A O 1
ATOM 5782 N N . SER A 1 736 ? -15.608 28.352 -2.323 1.00 87.94 736 SER A N 1
ATOM 5783 C CA . SER A 1 736 ? -16.466 29.512 -2.603 1.00 87.94 736 SER A CA 1
ATOM 5784 C C . SER A 1 736 ? -17.929 29.097 -2.765 1.00 87.94 736 SER A C 1
ATOM 5786 O O . SER A 1 736 ? -18.800 29.673 -2.116 1.00 87.94 736 SER A O 1
ATOM 5788 N N . MET A 1 737 ? -18.192 28.041 -3.540 1.00 87.44 737 MET A N 1
ATOM 5789 C CA . MET A 1 737 ? -19.528 27.460 -3.698 1.00 87.44 737 MET A CA 1
ATOM 5790 C C . MET A 1 737 ? -20.102 26.971 -2.365 1.00 87.44 737 MET A C 1
ATOM 5792 O O . MET A 1 737 ? -21.286 27.165 -2.092 1.00 87.44 737 MET A O 1
ATOM 5796 N N . PHE A 1 738 ? -19.277 26.355 -1.515 1.00 88.06 738 PHE A N 1
ATOM 5797 C CA . PHE A 1 738 ? -19.686 25.911 -0.187 1.00 88.06 738 PHE A CA 1
ATOM 5798 C C . PHE A 1 738 ? -20.067 27.098 0.708 1.00 88.06 738 PHE A C 1
ATOM 5800 O O . PHE A 1 738 ? -21.142 27.090 1.305 1.00 88.06 738 PHE A O 1
ATOM 5807 N N . ILE A 1 739 ? -19.246 28.153 0.752 1.00 87.81 739 ILE A N 1
ATOM 5808 C CA . ILE A 1 739 ? -19.540 29.382 1.508 1.00 87.81 739 ILE A CA 1
ATOM 5809 C C . ILE A 1 739 ? -20.847 30.025 1.027 1.00 87.81 739 ILE A C 1
ATOM 5811 O O . ILE A 1 739 ? -21.667 30.426 1.851 1.00 87.81 739 ILE A O 1
ATOM 5815 N N . GLU A 1 740 ? -21.054 30.118 -0.288 1.00 88.31 740 GLU A N 1
ATOM 5816 C CA . GLU A 1 740 ? -22.279 30.674 -0.871 1.00 88.31 740 GLU A CA 1
ATOM 5817 C C . GLU A 1 740 ? -23.509 29.833 -0.531 1.00 88.31 740 GLU A C 1
ATOM 5819 O O . GLU A 1 740 ? -24.547 30.380 -0.165 1.00 88.31 740 GLU A O 1
ATOM 5824 N N . ARG A 1 741 ? -23.397 28.503 -0.592 1.00 86.75 741 ARG A N 1
ATOM 5825 C CA . ARG A 1 741 ? -24.496 27.594 -0.249 1.00 86.75 741 ARG A CA 1
ATOM 5826 C C . ARG A 1 741 ? -24.861 27.647 1.233 1.00 86.75 741 ARG A C 1
ATOM 5828 O O . ARG A 1 741 ? -26.033 27.512 1.565 1.00 86.75 741 ARG A O 1
ATOM 5835 N N . MET A 1 742 ? -23.880 27.862 2.107 1.00 85.19 742 MET A N 1
ATOM 5836 C CA . MET A 1 742 ? -24.096 28.018 3.549 1.00 85.19 742 MET A CA 1
ATOM 5837 C C . MET A 1 742 ? -24.547 29.435 3.944 1.00 85.19 742 MET A C 1
ATOM 5839 O O . MET A 1 742 ? -24.843 29.679 5.120 1.00 85.19 742 MET A O 1
ATOM 5843 N N . ALA A 1 743 ? -24.611 30.375 2.991 1.00 80.88 743 ALA A N 1
ATOM 5844 C CA . ALA A 1 743 ? -25.001 31.752 3.254 1.00 80.88 743 ALA A CA 1
ATOM 5845 C C . ALA A 1 743 ? -26.453 31.817 3.757 1.00 80.88 743 ALA A C 1
ATOM 5847 O O . ALA A 1 743 ? -27.404 31.544 3.029 1.00 80.88 743 ALA A O 1
ATOM 5848 N N . GLY A 1 744 ? -26.614 32.199 5.026 1.00 77.19 744 GLY A N 1
ATOM 5849 C CA . GLY A 1 744 ? -27.906 32.265 5.718 1.00 77.19 744 GLY A CA 1
ATOM 5850 C C . GLY A 1 744 ? -28.046 31.263 6.865 1.00 77.19 744 GLY A C 1
ATOM 5851 O O . GLY A 1 744 ? -28.784 31.540 7.806 1.00 77.19 744 GLY A O 1
ATOM 5852 N N . GLU A 1 745 ? -27.292 30.160 6.838 1.00 83.12 745 GLU A N 1
ATOM 5853 C CA . GLU A 1 745 ? -27.234 29.182 7.934 1.00 83.12 745 GLU A CA 1
ATOM 5854 C C . GLU A 1 745 ? -25.996 29.366 8.819 1.00 83.12 745 GLU A C 1
ATOM 5856 O O . GLU A 1 745 ? -26.068 29.165 10.032 1.00 83.12 745 GLU A O 1
ATOM 5861 N N . LYS A 1 746 ? -24.859 29.747 8.222 1.00 83.88 746 LYS A N 1
ATOM 5862 C CA . LYS A 1 746 ? -23.578 29.945 8.918 1.00 83.88 746 LYS A CA 1
ATOM 5863 C C . LYS A 1 746 ? -22.872 31.213 8.451 1.00 83.88 746 LYS A C 1
ATOM 5865 O O . LYS A 1 746 ? -23.088 31.683 7.332 1.00 83.88 746 LYS A O 1
ATOM 5870 N N . SER A 1 747 ? -22.017 31.777 9.307 1.00 86.69 747 SER A N 1
ATOM 5871 C CA . SER A 1 747 ? -21.131 32.870 8.898 1.00 86.69 747 SER A CA 1
ATOM 5872 C C . SER A 1 747 ? -20.081 32.372 7.898 1.00 86.69 747 SER A C 1
ATOM 5874 O O . SER A 1 747 ? -19.763 31.181 7.833 1.00 86.69 747 SER A O 1
ATOM 5876 N N . ARG A 1 748 ? -19.489 33.293 7.129 1.00 85.12 748 ARG A N 1
ATOM 5877 C CA . ARG A 1 748 ? -18.378 32.964 6.225 1.00 85.12 748 ARG A CA 1
ATOM 5878 C C . ARG A 1 748 ? -17.209 32.319 6.974 1.00 85.12 748 ARG A C 1
ATOM 5880 O O . ARG A 1 748 ? -16.634 31.358 6.473 1.00 85.12 748 ARG A O 1
ATOM 5887 N N . GLU A 1 749 ? -16.864 32.820 8.162 1.00 83.81 749 GLU A N 1
ATOM 5888 C CA . GLU A 1 749 ? -15.767 32.249 8.952 1.00 83.81 749 GLU A CA 1
ATOM 5889 C C . GLU A 1 749 ? -16.101 30.848 9.471 1.00 83.81 749 GLU A C 1
ATOM 5891 O O . GLU A 1 749 ? -15.226 29.987 9.524 1.00 83.81 749 GLU A O 1
ATOM 5896 N N . GLU A 1 750 ? -17.358 30.604 9.844 1.00 81.75 750 GLU A N 1
ATOM 5897 C CA . GLU A 1 750 ? -17.820 29.283 10.273 1.00 81.75 750 GLU A CA 1
ATOM 5898 C C . GLU A 1 750 ? -17.755 28.277 9.123 1.00 81.75 750 GLU A C 1
ATOM 5900 O O . GLU A 1 750 ? -17.197 27.200 9.304 1.00 81.75 750 GLU A O 1
ATOM 5905 N N . ALA A 1 751 ? -18.240 28.642 7.933 1.00 83.75 751 ALA A N 1
ATOM 5906 C CA . ALA A 1 751 ? -18.150 27.793 6.746 1.00 83.75 751 ALA A CA 1
ATOM 5907 C C . ALA A 1 751 ? -16.687 27.503 6.357 1.00 83.75 751 ALA A C 1
ATOM 5909 O O . ALA A 1 751 ? -16.334 26.354 6.107 1.00 83.75 751 ALA A O 1
ATOM 5910 N N . MET A 1 752 ? -15.799 28.504 6.394 1.00 83.94 752 MET A N 1
ATOM 5911 C CA . MET A 1 752 ? -14.370 28.295 6.115 1.00 83.94 752 MET A CA 1
ATOM 5912 C C . MET A 1 752 ? -13.714 27.304 7.085 1.00 83.94 752 MET A C 1
ATOM 5914 O O . MET A 1 752 ? -12.921 26.474 6.655 1.00 83.94 752 MET A O 1
ATOM 5918 N N . LYS A 1 753 ? -14.067 27.338 8.377 1.00 82.50 753 LYS A N 1
ATOM 5919 C CA . LYS A 1 753 ? -13.559 26.379 9.378 1.00 82.50 753 LYS A CA 1
ATOM 5920 C C . LYS A 1 753 ? -14.082 24.954 9.185 1.00 82.50 753 LYS A C 1
ATOM 5922 O O . LYS A 1 753 ? -13.492 24.015 9.717 1.00 82.50 753 LYS A O 1
ATOM 5927 N N . MET A 1 754 ? -15.199 24.785 8.479 1.00 84.38 754 MET A N 1
ATOM 5928 C CA . MET A 1 754 ? -15.743 23.463 8.166 1.00 84.38 754 MET A CA 1
ATOM 5929 C C . MET A 1 754 ? -15.062 22.804 6.967 1.00 84.38 754 MET A C 1
ATOM 5931 O O . MET A 1 754 ? -15.211 21.597 6.800 1.00 84.38 754 MET A O 1
ATOM 5935 N N . TRP A 1 755 ? -14.342 23.559 6.137 1.00 86.12 755 TRP A N 1
ATOM 5936 C CA . TRP A 1 755 ? -13.670 23.019 4.960 1.00 86.12 755 TRP A CA 1
ATOM 5937 C C . TRP A 1 755 ? -12.321 22.385 5.350 1.00 86.12 755 TRP A C 1
ATOM 5939 O O . TRP A 1 755 ? -11.573 23.006 6.104 1.00 86.12 755 TRP A O 1
ATOM 5949 N N . PRO A 1 756 ? -11.983 21.167 4.875 1.00 81.25 756 PRO A N 1
ATOM 5950 C CA . PRO A 1 756 ? -10.728 20.487 5.240 1.00 81.25 756 PRO A CA 1
ATOM 5951 C C . PRO A 1 756 ? -9.476 21.228 4.772 1.00 81.25 756 PRO A C 1
ATOM 5953 O O . PRO A 1 756 ? -8.405 21.078 5.355 1.00 81.25 756 PRO A O 1
ATOM 5956 N N . PHE A 1 757 ? -9.617 22.005 3.700 1.00 79.88 757 PHE A N 1
ATOM 5957 C CA . PHE A 1 757 ? -8.517 22.508 2.889 1.00 79.88 757 PHE A CA 1
ATOM 5958 C C . PHE A 1 757 ? -8.631 24.022 2.663 1.00 79.88 757 PHE A C 1
ATOM 5960 O O . PHE A 1 757 ? -8.772 24.464 1.520 1.00 79.88 757 PHE A O 1
ATOM 5967 N N . PRO A 1 758 ? -8.698 24.841 3.725 1.00 72.06 758 PRO A N 1
ATOM 5968 C CA . PRO A 1 758 ? -8.813 26.284 3.564 1.00 72.06 758 PRO A CA 1
ATOM 5969 C C . PRO A 1 758 ? -7.530 26.835 2.928 1.00 72.06 758 PRO A C 1
ATOM 5971 O O . PRO A 1 758 ? -6.436 26.376 3.252 1.00 72.06 758 PRO A O 1
ATOM 5974 N N . ASP A 1 759 ? -7.651 27.823 2.040 1.00 65.69 759 ASP A N 1
ATOM 5975 C CA . ASP A 1 759 ? -6.478 28.577 1.588 1.00 65.69 759 ASP A CA 1
ATOM 5976 C C . ASP A 1 759 ? -5.823 29.249 2.807 1.00 65.69 759 ASP A C 1
ATOM 5978 O O . ASP A 1 759 ? -6.500 29.939 3.580 1.00 65.69 759 ASP A O 1
ATOM 5982 N N . GLU A 1 760 ? -4.513 29.060 2.983 1.00 53.06 760 GLU A N 1
ATOM 5983 C CA . GLU A 1 760 ? -3.735 29.908 3.885 1.00 53.06 760 GLU A CA 1
ATOM 5984 C C . GLU A 1 760 ? -3.791 31.349 3.351 1.00 53.06 760 GLU A C 1
ATOM 5986 O O . GLU A 1 760 ? -3.490 31.602 2.182 1.00 53.06 760 GLU A O 1
ATOM 5991 N N . VAL A 1 761 ? -4.242 32.280 4.197 1.00 32.50 761 VAL A N 1
ATOM 5992 C CA . VAL A 1 761 ? -4.292 33.725 3.903 1.00 32.50 761 VAL A CA 1
ATOM 5993 C C . VAL A 1 761 ? -2.902 34.338 3.972 1.00 32.50 761 VAL A C 1
ATOM 5995 O O . VAL A 1 761 ? -2.207 34.073 4.980 1.00 32.50 761 VAL A O 1
#

InterPro domains:
  IPR006062 Histidine biosynthesis protein [PF00977] (6-236)
  IPR011009 Protein kinase-like domain superfamily [SSF56112] (267-564)
  IPR011060 Ribulose-phosphate binding barrel [SSF51366] (3-238)
  IPR011858 His6/HISN3 [TIGR02129] (2-244)
  IPR013785 Aldolase-type TIM barrel [G3DSA:3.20.20.70] (2-256)
  IPR051035 Mitochondrial inheritance protein 9 [PTHR36091] (246-760)

Organism: Byssochlamys spectabilis (strain No. 5 / NBRC 109023) (NCBI:txid1356009)

pLDDT: mean 87.07, std 12.02, range [32.5, 97.94]

Foldseek 3Di:
DAAEAEEFEDDLQWGWAWAAPQDDPDPPRTDTLFTDPDALLVVLLVCVVVLRAAHEYEYDDPNHVVSLLSSQVSPALRYEYYDPDFLVCQVVSNVSRHVAYEYACQQQDVQHGDPVRLVSNCVSVVVDQSRYEYEQEWEDDPPWIFRADPRRPRGHPHTDALVSQVVCVVRHQEYEYEYRVFASVLLADPLVVLLRCLVRHPHAYEYGGNHQEPCSSVSSCVSNVNRYYYYDYSCDVSRVNDDQDPQNLFWQQFFDFLFCNVQRVQLGDDWDPVVVQQVLQPWDPHRFGWDDWDFDDRHQWTWIWTAGPVGFIKIKIFGGNNQFDQLLQFQLLLLVQVLCVVQHPAFAWAFGDWDSDCPPRGNGTITITGDFDAAFLVVCVVVDDPVLLLLLLLVVLLSQQSQFVQFAQFWAGKGQPVSCVVVVFPWAFGDCVSPVPSRMTHGFARDRLLDDVPDDPPPDDQRDRHRFQLSVLLSLLVSLLVCLVVVPDADFQAPAQDDNVLSNVLSVLLSVCSVLQRPFPLQVLQFGFTWGDQAADSRQWHAHPVRSSHTNYGDDSGSTIRGGLLLRQDDRPQLDADPPADDDDDQQDQDPCLVVDDPVVNVVSVVNSSSSRSNNSNLVSNCVSPVSSNSSPVQPVLVNQCSVVSNCSSHHHDLSSVVSSVVCQVCVVVNRHDDHRPDDDDPVRVVVSVVVVVVNVVLVVLAVVLCVQLVADLSSTDGSSDDSVVSVVSLVVVLVVQLVVCVPVDHNVVSQSSHRRHDDD

Sequence (761 aa):
MTRFRPCIDLHSGQVKQIVGGTLSTVPGELKTNYVSKLPASHYAALYRDHDLRGGHVVMLGPGNDEAAKEALRTWPEGLQVAGGITDKNAQYWIDQGAEKVIITSFLFPEGKFSKERLEAVLSALGGDKSKLVLDLSCRRKDNTWFVAMNRWQTITEMEINQESISMLEPYCSEFLIHAADVEGLQQGVDEELVSKLSQWCTIPITYAGGARHLQDLEKVKASSGGKVDLTIGSALDIFGGRSIGRGELFAHTNGRFPIDERQLDRRYVNFDIDALCDVAAAAGGEPSPITTIEKMEEGFSRALLMKKENGKEIVAKIPCRIAGPRCPTTASEVGVLEYVRRNTSIPVPRVLSWSSDYANPVGAEYIIMEKAAGVLLSQQWTSMAEIEKLELIKNLTKLEAQLSAIRFPAYGGLYLRADADVLKFHHRLLDGTIDGSSSFCIGPSCDRSFHDQGADLREDTGKGPWTTISDFGKSIAKRELSRISNKCPERLPTFYRGSVEEQAALLESAMSLMPLLDSHPTLIKSVQPTLWHTGLHMGNVHVAPDERSRIVSIIDFQSLSVLPAFLQAHWPIFLKPPHDYVKGLVQPKLPDEFDDFDEETKSLAECEWSQATLAKAYEVSTYLENRAAYNAMTVPRVFRELFIRCGEVSEVGVIPLRACLIEIFQNWSNLGFTGECPFSFTEEKIDTHERQFTEYRAWHEVQHLAWECLDTDVEGWVAPQVDFAEKQKQNRELLSMFIERMAGEKSREEAMKMWPFPDEV